Protein AF-A0A2H3SZ13-F1 (afdb_monomer)

Structure (mmCIF, N/CA/C/O backbone):
data_AF-A0A2H3SZ13-F1
#
_entry.id   AF-A0A2H3SZ13-F1
#
loop_
_atom_site.group_PDB
_atom_site.id
_atom_site.type_symbol
_atom_site.label_atom_id
_atom_site.label_alt_id
_atom_site.label_comp_id
_atom_site.label_asym_id
_atom_site.label_entity_id
_atom_site.label_seq_id
_atom_site.pdbx_PDB_ins_code
_atom_site.Cartn_x
_atom_site.Cartn_y
_atom_site.Cartn_z
_atom_site.occupancy
_atom_site.B_iso_or_equiv
_atom_site.auth_seq_id
_atom_site.auth_comp_id
_atom_site.auth_asym_id
_atom_site.auth_atom_id
_atom_site.pdbx_PDB_model_num
ATOM 1 N N . MET A 1 1 ? -36.488 -23.079 26.030 1.00 27.09 1 MET A N 1
ATOM 2 C CA . MET A 1 1 ? -36.460 -22.995 27.506 1.00 27.09 1 MET A CA 1
ATOM 3 C C . MET A 1 1 ? -36.516 -21.529 27.886 1.00 27.09 1 MET A C 1
ATOM 5 O O . MET A 1 1 ? -35.837 -20.727 27.268 1.00 27.09 1 MET A O 1
ATOM 9 N N . SER A 1 2 ? -37.405 -21.190 28.809 1.00 32.94 2 SER A N 1
ATOM 10 C CA . SER A 1 2 ? -37.751 -19.836 29.231 1.00 32.94 2 SER A CA 1
ATOM 11 C C . SER A 1 2 ? -36.688 -19.200 30.129 1.00 32.94 2 SER A C 1
ATOM 13 O O . SER A 1 2 ? -36.509 -19.668 31.251 1.00 32.94 2 SER A O 1
ATOM 15 N N . THR A 1 3 ? -36.120 -18.076 29.697 1.00 25.94 3 THR A N 1
ATOM 16 C CA . THR A 1 3 ? -35.803 -16.938 30.577 1.00 25.94 3 THR A CA 1
ATOM 17 C C . THR A 1 3 ? -35.816 -15.637 29.765 1.00 25.94 3 THR A C 1
ATOM 19 O O . THR A 1 3 ? -34.802 -15.315 29.152 1.00 25.94 3 THR A O 1
ATOM 22 N N . PRO A 1 4 ? -36.906 -14.847 29.761 1.00 34.78 4 PRO A N 1
ATOM 23 C CA . PRO A 1 4 ? -36.786 -13.419 29.542 1.00 34.78 4 PRO A CA 1
ATOM 24 C C . PRO A 1 4 ? -36.313 -12.735 30.837 1.00 34.78 4 PRO A C 1
ATOM 26 O O . PRO A 1 4 ? -36.895 -12.907 31.907 1.00 34.78 4 PRO A O 1
ATOM 29 N N . SER A 1 5 ? -35.232 -11.970 30.680 1.00 46.66 5 SER A N 1
ATOM 30 C CA . SER A 1 5 ? -34.989 -10.652 31.272 1.00 46.66 5 SER A CA 1
ATOM 31 C C . SER A 1 5 ? -34.943 -10.494 32.806 1.00 46.66 5 SER A C 1
ATOM 33 O O . SER A 1 5 ? -35.944 -10.193 33.458 1.00 46.66 5 SER A O 1
ATOM 35 N N . ARG A 1 6 ? -33.735 -10.494 33.386 1.00 51.28 6 ARG A N 1
ATOM 36 C CA . ARG A 1 6 ? -33.453 -9.573 34.502 1.00 51.28 6 ARG A CA 1
ATOM 37 C C . ARG A 1 6 ? -32.921 -8.284 33.902 1.00 51.28 6 ARG A C 1
ATOM 39 O O . ARG A 1 6 ? -31.714 -8.118 33.784 1.00 51.28 6 ARG A O 1
ATOM 46 N N . VAL A 1 7 ? -33.825 -7.414 33.462 1.00 66.62 7 VAL A N 1
ATOM 47 C CA . VAL A 1 7 ? -33.422 -6.074 33.043 1.00 66.62 7 VAL A CA 1
ATOM 48 C C . VAL A 1 7 ? -33.142 -5.261 34.305 1.00 66.62 7 VAL A C 1
ATOM 50 O O . VAL A 1 7 ? -33.997 -5.157 35.189 1.00 66.62 7 VAL A O 1
ATOM 53 N N . HIS A 1 8 ? -31.914 -4.774 34.439 1.00 80.31 8 HIS A N 1
ATOM 54 C CA . HIS A 1 8 ? -31.498 -3.949 35.570 1.00 80.31 8 HIS A CA 1
ATOM 55 C C . HIS A 1 8 ? -31.602 -2.465 35.200 1.00 80.31 8 HIS A C 1
ATOM 57 O O . HIS A 1 8 ? -31.568 -2.104 34.029 1.00 80.31 8 HIS A O 1
ATOM 63 N N . ASP A 1 9 ? -31.716 -1.586 36.189 1.00 89.19 9 ASP A N 1
ATOM 64 C CA . ASP A 1 9 ? -31.541 -0.148 35.965 1.00 89.19 9 ASP A CA 1
ATOM 65 C C . ASP A 1 9 ? -30.064 0.212 36.183 1.00 89.19 9 ASP A C 1
ATOM 67 O O . ASP A 1 9 ? -29.450 -0.299 37.124 1.00 89.19 9 ASP A O 1
ATOM 71 N N . LEU A 1 10 ? -29.501 1.106 35.368 1.00 91.56 10 LEU A N 1
ATOM 72 C CA . LEU A 1 10 ? -28.145 1.629 35.546 1.00 91.56 10 LEU A CA 1
ATOM 73 C C . LEU A 1 10 ? -28.179 3.113 35.913 1.00 91.56 10 LEU A C 1
ATOM 75 O O . LEU A 1 10 ? -28.622 3.948 35.130 1.00 91.56 10 LEU A O 1
ATOM 79 N N . MET A 1 11 ? -27.652 3.462 37.080 1.00 93.81 11 MET A N 1
ATOM 80 C CA . MET A 1 11 ? -27.492 4.851 37.495 1.00 93.81 11 MET A CA 1
ATOM 81 C C . MET A 1 11 ? -26.013 5.203 37.607 1.00 93.81 11 MET A C 1
ATOM 83 O O . MET A 1 11 ? -25.267 4.577 38.360 1.00 93.81 11 MET A O 1
ATOM 87 N N . ILE A 1 12 ? -25.593 6.234 36.882 1.00 92.88 12 ILE A N 1
ATOM 88 C CA . ILE A 1 12 ? -24.263 6.822 37.020 1.00 92.88 12 ILE A CA 1
ATOM 89 C C . ILE A 1 12 ? -24.372 7.939 38.048 1.00 92.88 12 ILE A C 1
ATOM 91 O O . ILE A 1 12 ? -25.002 8.958 37.783 1.00 92.88 12 ILE A O 1
ATOM 95 N N . VAL A 1 13 ? -23.771 7.749 39.217 1.00 92.38 13 VAL A N 1
ATOM 96 C CA . VAL A 1 13 ? -23.656 8.779 40.247 1.00 92.38 13 VAL A CA 1
ATOM 97 C C . VAL A 1 13 ? -22.239 9.311 40.192 1.00 92.38 13 VAL A C 1
ATOM 99 O O . VAL A 1 13 ? -21.293 8.599 40.517 1.00 92.38 13 VAL A O 1
ATOM 102 N N . PHE A 1 14 ? -22.067 10.550 39.761 1.00 86.75 14 PHE A N 1
ATOM 103 C CA . PHE A 1 14 ? -20.737 11.125 39.652 1.00 86.75 14 PHE A CA 1
ATOM 104 C C . PHE A 1 14 ? -20.663 12.458 40.383 1.00 86.75 14 PHE A C 1
ATOM 106 O O . PHE A 1 14 ? -21.607 13.246 40.455 1.00 86.75 14 PHE A O 1
ATOM 113 N N . ASP A 1 15 ? -19.492 12.685 40.937 1.00 83.50 15 ASP A N 1
ATOM 114 C CA . ASP A 1 15 ? -19.166 13.877 41.678 1.00 83.50 15 ASP A CA 1
ATOM 115 C C . ASP A 1 15 ? -18.647 14.957 40.718 1.00 83.50 15 ASP A C 1
ATOM 117 O O . ASP A 1 15 ? -17.578 14.833 40.115 1.00 83.50 15 ASP A O 1
ATOM 121 N N . ALA A 1 16 ? -19.434 16.013 40.536 1.00 75.25 16 ALA A N 1
ATOM 122 C CA . ALA A 1 16 ? -19.204 17.090 39.577 1.00 75.25 16 ALA A CA 1
ATOM 123 C C . ALA A 1 16 ? -18.186 18.143 40.053 1.00 75.25 16 ALA A C 1
ATOM 125 O O . ALA A 1 16 ? -18.058 19.195 39.429 1.00 75.25 16 ALA A O 1
ATOM 126 N N . ILE A 1 17 ? -17.459 17.859 41.138 1.00 67.75 17 ILE A N 1
ATOM 127 C CA . ILE A 1 17 ? -16.325 18.655 41.646 1.00 67.75 17 ILE A CA 1
ATOM 128 C C . ILE A 1 17 ? -15.012 17.838 41.585 1.00 67.75 17 ILE A C 1
ATOM 130 O O . ILE A 1 17 ? -13.929 18.290 41.952 1.00 67.75 17 ILE A O 1
ATOM 134 N N . THR A 1 18 ? -15.077 16.619 41.041 1.00 52.28 18 THR A N 1
ATOM 135 C CA . THR A 1 18 ? -14.005 15.621 41.105 1.00 52.28 18 THR A CA 1
ATOM 136 C C . THR A 1 18 ? -12.705 16.016 40.421 1.00 52.28 18 THR A C 1
ATOM 138 O O . THR A 1 18 ? -12.592 15.927 39.203 1.00 52.28 18 THR A O 1
ATOM 141 N N . GLY A 1 19 ? -11.676 16.315 41.227 1.00 51.09 19 GLY A N 1
ATOM 142 C CA . GLY A 1 19 ? -10.281 16.441 40.779 1.00 51.09 19 GLY A CA 1
ATOM 143 C C . GLY A 1 19 ? -9.951 17.750 40.058 1.00 51.09 19 GLY A C 1
ATOM 144 O O . GLY A 1 19 ? -9.025 17.766 39.244 1.00 51.09 19 GLY A O 1
ATOM 145 N N . GLY A 1 20 ? -10.717 18.812 40.323 1.00 56.19 20 GLY A N 1
ATOM 146 C CA . GLY A 1 20 ? -10.680 20.044 39.538 1.00 56.19 20 GLY A CA 1
ATOM 147 C C . GLY A 1 20 ? -11.193 19.814 38.113 1.00 56.19 20 GLY A C 1
ATOM 148 O O . GLY A 1 20 ? -11.831 18.801 37.809 1.00 56.19 20 GLY A O 1
ATOM 149 N N . SER A 1 21 ? -10.878 20.730 37.199 1.00 56.34 21 SER A N 1
ATOM 150 C CA . SER A 1 21 ? -11.338 20.674 35.801 1.00 56.34 21 SER A CA 1
ATOM 151 C C . SER A 1 21 ? -10.999 19.360 35.072 1.00 56.34 21 SER A C 1
ATOM 153 O O . SER A 1 21 ? -11.747 18.941 34.190 1.00 56.34 21 SER A O 1
ATOM 155 N N . VAL A 1 22 ? -9.924 18.658 35.452 1.00 62.72 22 VAL A N 1
ATOM 156 C CA . VAL A 1 22 ? -9.412 17.472 34.737 1.00 62.72 22 VAL A CA 1
ATOM 157 C C . VAL A 1 22 ? -10.271 16.220 34.957 1.00 62.72 22 VAL A C 1
ATOM 159 O O . VAL A 1 22 ? -10.570 15.513 33.994 1.00 62.72 22 VAL A O 1
ATOM 162 N N . GLY A 1 23 ? -10.695 15.930 36.192 1.00 64.88 23 GLY A N 1
ATOM 163 C CA . GLY A 1 23 ? -11.466 14.714 36.490 1.00 64.88 23 GLY A CA 1
ATOM 164 C C . GLY A 1 23 ? -12.914 14.787 36.000 1.00 64.88 23 GLY A C 1
ATOM 165 O O . GLY A 1 23 ? -13.441 13.806 35.471 1.00 64.88 23 GLY A O 1
ATOM 166 N N . VAL A 1 24 ? -13.528 15.970 36.076 1.00 69.00 24 VAL A N 1
ATOM 167 C CA . VAL A 1 24 ? -14.859 16.215 35.504 1.00 69.00 24 VAL A CA 1
ATOM 168 C C . VAL A 1 24 ? -14.816 16.199 33.976 1.00 69.00 24 VAL A C 1
ATOM 170 O O . VAL A 1 24 ? -15.694 15.599 33.360 1.00 69.00 24 VAL A O 1
ATOM 173 N N . THR A 1 25 ? -13.774 16.759 33.351 1.00 73.62 25 THR A N 1
ATOM 174 C CA . THR A 1 25 ? -13.584 16.652 31.892 1.00 73.62 25 THR A CA 1
ATOM 175 C C . THR A 1 25 ? -13.462 15.190 31.462 1.00 73.62 25 THR A C 1
ATOM 177 O O . THR A 1 25 ? -14.195 14.750 30.581 1.00 73.62 25 THR A O 1
ATOM 180 N N . ALA A 1 26 ? -12.639 14.401 32.158 1.00 75.00 26 ALA A N 1
ATOM 181 C CA . ALA A 1 26 ? -12.490 12.970 31.903 1.00 75.00 26 ALA A CA 1
ATOM 182 C C . ALA A 1 26 ? -13.818 12.195 32.007 1.00 75.00 26 ALA A C 1
ATOM 184 O O . ALA A 1 26 ? -14.118 11.348 31.168 1.00 75.00 26 ALA A O 1
ATOM 185 N N . LEU A 1 27 ? -14.642 12.478 33.019 1.00 75.19 27 LEU A N 1
ATOM 186 C CA . LEU A 1 27 ? -15.954 11.840 33.163 1.00 75.19 27 LEU A CA 1
ATOM 187 C C . LEU A 1 27 ? -16.938 12.283 32.071 1.00 75.19 27 LEU A C 1
ATOM 189 O O . LEU A 1 27 ? -17.653 11.440 31.532 1.00 75.19 27 LEU A O 1
ATOM 193 N N . LYS A 1 28 ? -16.942 13.567 31.692 1.00 79.94 28 LYS A N 1
ATOM 194 C CA . LYS A 1 28 ? -17.766 14.083 30.584 1.00 79.94 28 LYS A CA 1
ATOM 195 C C . LYS A 1 28 ? -17.387 13.468 29.235 1.00 79.94 28 LYS A C 1
ATOM 197 O O . LYS A 1 28 ? -18.261 13.322 28.386 1.00 79.94 28 LYS A O 1
ATOM 202 N N . GLU A 1 29 ? -16.127 13.080 29.050 1.00 78.94 29 GLU A N 1
ATOM 203 C CA . GLU A 1 29 ? -15.661 12.320 27.883 1.00 78.94 29 GLU A CA 1
ATOM 204 C C . GLU A 1 29 ? -16.083 10.841 27.939 1.00 78.94 29 GLU A C 1
ATOM 206 O O . GLU A 1 29 ? -16.475 10.281 26.920 1.00 78.94 29 GLU A O 1
ATOM 211 N N . ALA A 1 30 ? -16.044 10.207 29.118 1.00 81.38 30 ALA A N 1
ATOM 212 C CA . ALA A 1 30 ? -16.306 8.771 29.272 1.00 81.38 30 ALA A CA 1
ATOM 213 C C . ALA A 1 30 ? -17.794 8.390 29.340 1.00 81.38 30 ALA A C 1
ATOM 215 O O . ALA A 1 30 ? -18.188 7.338 28.838 1.00 81.38 30 ALA A O 1
ATOM 216 N N . ILE A 1 31 ? -18.627 9.206 29.994 1.00 83.06 31 ILE A N 1
ATOM 217 C CA . ILE A 1 31 ? -20.057 8.920 30.186 1.00 83.06 31 ILE A CA 1
ATOM 218 C C . ILE A 1 31 ? -20.787 8.713 28.846 1.00 83.06 31 ILE A C 1
ATOM 220 O O . ILE A 1 31 ? -21.570 7.765 28.764 1.00 83.06 31 ILE A O 1
ATOM 224 N N . PRO A 1 32 ? -20.528 9.501 27.781 1.00 82.75 32 PRO A N 1
ATOM 225 C CA . PRO A 1 32 ? -21.102 9.238 26.466 1.00 82.75 32 PRO A CA 1
ATOM 226 C C . PRO A 1 32 ? -20.838 7.830 25.929 1.00 82.75 32 PRO A C 1
ATOM 228 O O . PRO A 1 32 ? -21.767 7.186 25.444 1.00 82.75 32 PRO A O 1
ATOM 231 N N . ASP A 1 33 ? -19.610 7.324 26.066 1.00 77.94 33 ASP A N 1
ATOM 232 C CA . ASP A 1 33 ? -19.256 5.968 25.632 1.00 77.94 33 ASP A CA 1
ATOM 233 C C . ASP A 1 33 ? -20.018 4.904 26.436 1.00 77.94 33 ASP A C 1
ATOM 235 O O . ASP A 1 33 ? -20.488 3.915 25.871 1.00 77.94 33 ASP A O 1
ATOM 239 N N . ILE A 1 34 ? -20.183 5.120 27.747 1.00 82.62 34 ILE A N 1
ATOM 240 C CA . ILE A 1 34 ? -20.933 4.220 28.637 1.00 82.62 34 ILE A CA 1
ATOM 241 C C . ILE A 1 34 ? -22.425 4.220 28.274 1.00 82.62 34 ILE A C 1
ATOM 243 O O . ILE A 1 34 ? -23.036 3.156 28.212 1.00 82.62 34 ILE A O 1
ATOM 247 N N . ILE A 1 35 ? -23.012 5.389 28.001 1.00 82.56 35 ILE A N 1
ATOM 248 C CA . ILE A 1 35 ? -24.417 5.507 27.582 1.00 82.56 35 ILE A CA 1
ATOM 249 C C . ILE A 1 35 ? -24.639 4.783 26.249 1.00 82.56 35 ILE A C 1
ATOM 251 O O . ILE A 1 35 ? -25.584 4.006 26.128 1.00 82.56 35 ILE A O 1
ATOM 255 N N . ASN A 1 36 ? -23.751 4.987 25.271 1.00 78.94 36 ASN A N 1
ATOM 256 C CA . ASN A 1 36 ? -23.828 4.306 23.976 1.00 78.94 36 ASN A CA 1
ATOM 257 C C . ASN A 1 36 ? -23.681 2.784 24.119 1.00 78.94 36 ASN A C 1
ATOM 259 O O . ASN A 1 36 ? -24.418 2.036 23.484 1.00 78.94 36 ASN A O 1
ATOM 263 N N . PHE A 1 37 ? -22.775 2.323 24.985 1.00 77.88 37 PHE A N 1
ATOM 264 C CA . PHE A 1 37 ? -22.611 0.901 25.283 1.00 77.88 37 PHE A CA 1
ATOM 265 C C . PHE A 1 37 ? -23.888 0.280 25.851 1.00 77.88 37 PHE A C 1
ATOM 267 O O . PHE A 1 37 ? -24.330 -0.778 25.411 1.00 77.88 37 PHE A O 1
ATOM 274 N N . VAL A 1 38 ? -24.491 0.957 26.825 1.00 77.81 38 VAL A N 1
ATOM 275 C CA . VAL A 1 38 ? -25.706 0.504 27.508 1.00 77.81 38 VAL A CA 1
ATOM 276 C C . VAL A 1 38 ? -26.890 0.429 26.550 1.00 77.81 38 VAL A C 1
ATOM 278 O O . VAL A 1 38 ? -27.673 -0.514 26.640 1.00 77.81 38 VAL A O 1
ATOM 281 N N . ALA A 1 39 ? -26.980 1.367 25.604 1.00 74.75 39 ALA A N 1
ATOM 282 C CA . ALA 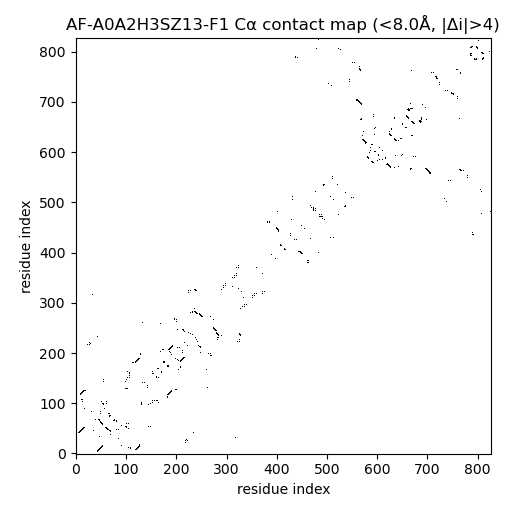A 1 39 ? -27.993 1.333 24.556 1.00 74.75 39 ALA A CA 1
ATOM 283 C C . ALA A 1 39 ? -27.848 0.135 23.606 1.00 74.75 39 ALA A C 1
ATOM 285 O O . ALA A 1 39 ? -28.833 -0.312 23.038 1.00 74.75 39 ALA A O 1
ATOM 286 N N . LEU A 1 40 ? -26.647 -0.428 23.462 1.00 70.88 40 LEU A N 1
ATOM 287 C CA . LEU A 1 40 ? -26.401 -1.581 22.596 1.00 70.88 40 LEU A CA 1
ATOM 288 C C . LEU A 1 40 ? -26.516 -2.926 23.320 1.00 70.88 40 LEU A C 1
ATOM 290 O O . LEU A 1 40 ? -26.868 -3.924 22.704 1.00 70.88 40 LEU A O 1
ATOM 294 N N . ALA A 1 41 ? -26.203 -2.972 24.614 1.00 68.44 41 ALA A N 1
ATOM 295 C CA . ALA A 1 41 ? -26.021 -4.223 25.345 1.00 68.44 41 ALA A CA 1
ATOM 296 C C . ALA A 1 41 ? -27.325 -4.963 25.734 1.00 68.44 41 ALA A C 1
ATOM 298 O O . ALA A 1 41 ? -27.247 -6.092 26.214 1.00 68.44 41 ALA A O 1
ATOM 299 N N . ASP A 1 42 ? -28.503 -4.350 25.547 1.00 67.31 42 ASP A N 1
ATOM 300 C CA . ASP A 1 42 ? -29.849 -4.928 25.796 1.00 67.31 42 ASP A CA 1
ATOM 301 C C . ASP A 1 42 ? -30.042 -5.574 27.185 1.00 67.31 42 ASP A C 1
ATOM 303 O O . ASP A 1 42 ? -30.829 -6.494 27.400 1.00 67.31 42 ASP A O 1
ATOM 307 N N . CYS A 1 43 ? -29.284 -5.097 28.170 1.00 69.50 43 CYS A N 1
ATOM 308 C CA . CYS A 1 43 ? -29.261 -5.632 29.533 1.00 69.50 43 CYS A CA 1
ATOM 309 C C . CYS A 1 43 ? -29.819 -4.651 30.576 1.00 69.50 43 CYS A C 1
ATOM 311 O O . CYS A 1 43 ? -30.066 -5.038 31.726 1.00 69.50 43 CYS A O 1
ATOM 313 N N . PHE A 1 44 ? -30.032 -3.393 30.177 1.00 79.94 44 PHE A N 1
ATOM 314 C CA . PHE A 1 44 ? -30.513 -2.322 31.039 1.00 79.94 44 PHE A CA 1
ATOM 315 C C . PHE A 1 44 ? -31.834 -1.752 30.542 1.00 79.94 44 PHE A C 1
ATOM 317 O O . PHE A 1 44 ? -31.985 -1.442 29.366 1.00 79.94 44 PHE A O 1
ATOM 324 N N . GLU A 1 45 ? -32.785 -1.582 31.456 1.00 83.06 45 GLU A N 1
ATOM 325 C CA . GLU A 1 45 ? -34.123 -1.104 31.108 1.00 83.06 45 GLU A CA 1
ATOM 326 C C . GLU A 1 45 ? -34.082 0.405 30.981 1.00 83.06 45 GLU A C 1
ATOM 328 O O . GLU A 1 45 ? -34.688 0.997 30.090 1.00 83.06 45 GLU A O 1
ATOM 333 N N . ARG A 1 46 ? -33.346 1.023 31.909 1.00 88.06 46 ARG A N 1
ATOM 334 C CA . ARG A 1 46 ? -33.177 2.457 31.984 1.00 88.06 46 ARG A CA 1
ATOM 335 C C . ARG A 1 46 ? -31.774 2.821 32.411 1.00 88.06 46 ARG A C 1
ATOM 337 O O . ARG A 1 46 ? -31.157 2.142 33.235 1.00 88.06 46 ARG A O 1
ATOM 344 N N . ILE A 1 47 ? -31.326 3.953 31.895 1.00 90.75 47 ILE A N 1
ATOM 345 C CA . ILE A 1 47 ? -30.095 4.613 32.294 1.00 90.75 47 ILE A CA 1
ATOM 346 C C . ILE A 1 47 ? -30.396 6.030 32.771 1.00 90.75 47 ILE A C 1
ATOM 348 O O . ILE A 1 47 ? -31.272 6.705 32.231 1.00 90.75 47 ILE A O 1
ATOM 352 N N . GLY A 1 48 ? -29.678 6.491 33.786 1.00 92.62 48 GLY A N 1
ATOM 353 C CA . GLY A 1 48 ? -29.731 7.885 34.204 1.00 92.62 48 GLY A CA 1
ATOM 354 C C . GLY A 1 48 ? -28.438 8.338 34.862 1.00 92.62 48 GLY A C 1
ATOM 355 O O . GLY A 1 48 ? -27.642 7.526 35.341 1.00 92.62 48 GLY A O 1
ATOM 356 N N . VAL A 1 49 ? -28.223 9.649 34.866 1.00 93.12 49 VAL A N 1
ATOM 357 C CA . VAL A 1 49 ? -27.024 10.302 35.385 1.00 93.12 49 VAL A CA 1
ATOM 358 C C . VAL A 1 49 ? -27.414 11.262 36.505 1.00 93.12 49 VAL A C 1
ATOM 360 O O . VAL A 1 49 ? -28.196 12.192 36.309 1.00 93.12 49 VAL A O 1
ATOM 363 N N . LEU A 1 50 ? -26.841 11.040 37.685 1.00 93.88 50 LEU A N 1
ATOM 364 C CA . LEU A 1 50 ? -26.969 11.886 38.861 1.00 93.88 50 LEU A CA 1
ATOM 365 C C . LEU A 1 50 ? -25.626 12.560 39.136 1.00 93.88 50 LEU A C 1
ATOM 367 O O . LEU A 1 50 ? -24.627 11.895 39.406 1.00 93.88 50 LEU A O 1
ATOM 371 N N . ALA A 1 51 ? -25.621 13.884 39.073 1.00 90.25 51 ALA A N 1
ATOM 372 C CA . ALA A 1 51 ? -24.486 14.714 39.434 1.00 90.25 51 ALA A CA 1
ATOM 373 C C . ALA A 1 51 ? -24.658 15.204 40.869 1.00 90.25 51 ALA A C 1
ATOM 375 O O . ALA A 1 51 ? -25.726 15.721 41.209 1.00 90.25 51 ALA A O 1
ATOM 376 N N . TYR A 1 52 ? -23.615 15.102 41.687 1.00 89.12 52 TYR A N 1
ATOM 377 C CA . TYR A 1 52 ? -23.584 15.767 42.987 1.00 89.12 52 TYR A CA 1
ATOM 378 C C . TYR A 1 52 ? -22.369 16.674 43.141 1.00 89.12 52 TYR A C 1
ATOM 380 O O . TYR A 1 52 ? -21.344 16.481 42.493 1.00 89.12 52 TYR A O 1
ATOM 388 N N . ARG A 1 53 ? -22.505 17.688 43.989 1.00 85.06 53 ARG A N 1
ATOM 389 C CA . ARG A 1 53 ? -21.505 18.721 44.261 1.00 85.06 53 ARG A CA 1
ATOM 390 C C . ARG A 1 53 ? -21.293 18.877 45.767 1.00 85.06 53 ARG A C 1
ATOM 392 O O . ARG A 1 53 ? -21.805 18.108 46.578 1.00 85.06 53 ARG A O 1
ATOM 399 N N . ASN A 1 54 ? -20.522 19.883 46.136 1.00 81.25 54 ASN A N 1
ATOM 400 C CA . ASN A 1 54 ? -20.341 20.336 47.501 1.00 81.25 54 ASN A CA 1
ATOM 401 C C . ASN A 1 54 ? -21.556 21.158 47.935 1.00 81.25 54 ASN A C 1
ATOM 403 O O . ASN A 1 54 ? -22.164 21.853 47.123 1.00 81.25 54 ASN A O 1
ATOM 407 N N . TYR A 1 55 ? -21.870 21.155 49.230 1.00 78.25 55 TYR A N 1
ATOM 408 C CA . TYR A 1 55 ? -22.990 21.941 49.775 1.00 78.25 55 TYR A CA 1
ATOM 409 C C . TYR A 1 55 ? -22.825 23.4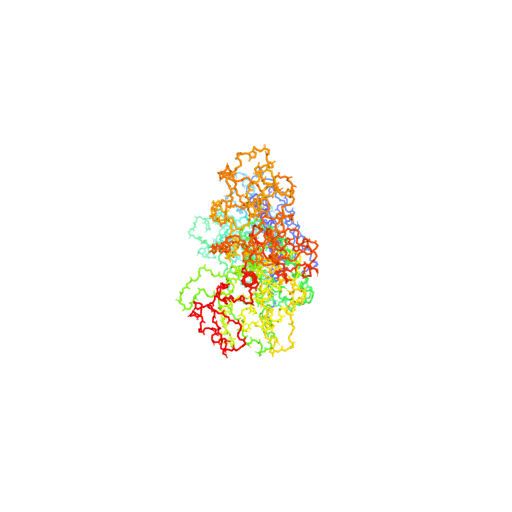66 49.638 1.00 78.25 55 TYR A C 1
ATOM 411 O O . TYR A 1 55 ? -23.758 24.212 49.913 1.00 78.25 55 TYR A O 1
ATOM 419 N N . THR A 1 56 ? -21.641 23.940 49.250 1.00 71.81 56 THR A N 1
ATOM 420 C CA . THR A 1 56 ? -21.355 25.355 48.967 1.00 71.81 56 THR A CA 1
ATOM 421 C C . THR A 1 56 ? -21.621 25.749 47.515 1.00 71.81 56 THR A C 1
ATOM 423 O O . THR A 1 56 ? -21.455 26.916 47.177 1.00 71.81 56 THR A O 1
ATOM 426 N N . SER A 1 57 ? -21.977 24.798 46.652 1.00 71.31 57 SER A N 1
ATOM 427 C CA . SER A 1 57 ? -22.267 25.042 45.240 1.00 71.31 57 SER A CA 1
ATOM 428 C C . SER A 1 57 ? -23.764 25.220 45.004 1.00 71.31 57 SER A C 1
ATOM 430 O O . SER A 1 57 ? -24.585 24.582 45.665 1.00 71.31 57 SER A O 1
ATOM 432 N N . ASP A 1 58 ? -24.115 26.011 43.993 1.00 70.38 58 ASP A N 1
ATOM 433 C CA . ASP A 1 58 ? -25.472 26.008 43.453 1.00 70.38 58 ASP A CA 1
ATOM 434 C C . ASP A 1 58 ? -25.783 24.646 42.814 1.00 70.38 58 ASP A C 1
ATOM 436 O O . ASP A 1 58 ? -24.901 23.978 42.265 1.00 70.38 58 ASP A O 1
ATOM 440 N N . ASN A 1 59 ? -27.053 24.233 42.862 1.00 77.44 59 ASN A N 1
ATOM 441 C CA . ASN A 1 59 ? -27.518 22.953 42.317 1.00 77.44 59 ASN A CA 1
ATOM 442 C C . ASN A 1 59 ? -26.712 21.749 42.849 1.00 77.44 59 ASN A C 1
ATOM 444 O O . ASN A 1 59 ? -26.088 21.006 42.080 1.00 77.44 59 ASN A O 1
ATOM 448 N N . VAL A 1 60 ? -26.728 21.571 44.178 1.00 84.50 60 VAL A N 1
ATOM 449 C CA . VAL A 1 60 ? -25.981 20.525 44.903 1.00 84.50 60 VAL A CA 1
ATOM 450 C C . VAL A 1 60 ? -26.213 19.135 44.308 1.00 84.50 60 VAL A C 1
ATOM 452 O O . VAL A 1 60 ? -25.252 18.391 44.134 1.00 84.50 60 VAL A O 1
ATOM 455 N N . ILE A 1 61 ? -27.459 18.808 43.950 1.00 89.38 61 ILE A N 1
ATOM 456 C CA . ILE A 1 61 ? -27.835 17.578 43.247 1.00 89.38 61 ILE A CA 1
ATOM 457 C C . ILE A 1 61 ? -28.532 17.939 41.932 1.00 89.38 61 ILE A C 1
ATOM 459 O O . ILE A 1 61 ? -29.455 18.752 41.911 1.00 89.38 61 ILE A O 1
ATOM 463 N N . GLN A 1 62 ? -28.126 17.305 40.833 1.00 91.19 62 GLN A N 1
ATOM 464 C CA . GLN A 1 62 ? -28.816 17.369 39.543 1.00 91.19 62 GLN A CA 1
ATOM 465 C C . GLN A 1 62 ? -29.063 15.955 39.022 1.00 91.19 62 GLN A C 1
ATOM 467 O O . GLN A 1 62 ? -28.202 15.083 39.119 1.00 91.19 62 GLN A O 1
ATOM 472 N N . TRP A 1 63 ? -30.238 15.729 38.446 1.00 93.38 63 TRP A N 1
ATOM 473 C CA . TRP A 1 63 ? -30.672 14.422 37.963 1.00 93.38 63 TRP A CA 1
ATOM 474 C C . TRP A 1 63 ? -31.134 14.538 36.517 1.00 93.38 63 TRP A C 1
ATOM 476 O O . TRP A 1 63 ? -31.965 15.391 36.211 1.00 93.38 63 TRP A O 1
ATOM 486 N N . SER A 1 64 ? -30.621 13.675 35.640 1.00 92.31 64 SER A N 1
ATOM 487 C CA . SER A 1 64 ? -30.999 13.678 34.224 1.00 92.31 64 SER A CA 1
ATOM 488 C C . SER A 1 64 ? -32.421 13.183 33.973 1.00 92.31 64 SER A C 1
ATOM 490 O O . SER A 1 64 ? -32.956 13.418 32.898 1.00 92.31 64 SER A O 1
ATOM 492 N N . GLY A 1 65 ? -33.012 12.448 34.918 1.00 92.56 65 GLY A N 1
ATOM 493 C CA . GLY A 1 65 ? -34.148 11.572 34.644 1.00 92.56 65 GLY A CA 1
ATOM 494 C C . GLY A 1 65 ? -33.704 10.207 34.113 1.00 92.56 65 GLY A C 1
ATOM 495 O O . GLY A 1 65 ? -32.539 9.997 33.766 1.00 92.56 65 GLY A O 1
ATOM 496 N N . TRP A 1 66 ? -34.650 9.273 34.058 1.00 91.69 66 TRP A N 1
ATOM 497 C CA . TRP A 1 66 ? -34.439 7.942 33.496 1.00 91.69 66 TRP A CA 1
ATOM 498 C C . TRP A 1 66 ? -34.732 7.931 31.991 1.00 91.69 66 TRP A C 1
ATOM 500 O O . TRP A 1 66 ? -35.868 8.175 31.597 1.00 91.69 66 TRP A O 1
ATOM 510 N N . CYS A 1 67 ? -33.753 7.571 31.166 1.00 88.31 67 CYS A N 1
ATOM 511 C CA . CYS A 1 67 ? -33.946 7.263 29.747 1.00 88.31 67 CYS A CA 1
ATOM 512 C C . CYS A 1 67 ? -34.112 5.756 29.565 1.00 88.31 67 CYS A C 1
ATOM 514 O O . CYS A 1 67 ? -33.398 4.986 30.203 1.00 88.31 67 CYS A O 1
ATOM 516 N N . SER A 1 68 ? -35.032 5.340 28.695 1.00 85.50 68 SER A N 1
ATOM 517 C CA . SER A 1 68 ? -35.157 3.941 28.270 1.00 85.50 68 SER A CA 1
ATOM 518 C C . SER A 1 68 ? -34.498 3.815 26.897 1.00 85.50 68 SER A C 1
ATOM 520 O O . SER A 1 68 ? -35.128 4.200 25.914 1.00 85.50 68 SER A O 1
ATOM 522 N N . PRO A 1 69 ? -33.251 3.322 26.800 1.00 70.19 69 PRO A N 1
ATOM 523 C CA . PRO A 1 69 ? -32.449 3.468 25.584 1.00 70.19 69 PRO A CA 1
ATOM 524 C C . PRO A 1 69 ? -33.043 2.775 24.345 1.00 70.19 69 PRO A C 1
ATOM 526 O O . PRO A 1 69 ? -32.744 3.176 23.230 1.00 70.19 69 PRO A O 1
ATOM 529 N N . PHE A 1 70 ? -33.929 1.792 24.529 1.00 64.12 70 PHE A N 1
ATOM 530 C CA . PHE A 1 70 ? -34.604 1.064 23.444 1.00 64.12 70 PHE A CA 1
ATOM 531 C C . PHE A 1 70 ? -35.940 1.679 23.006 1.00 64.12 70 PHE A C 1
ATOM 533 O O . PHE A 1 70 ? -36.593 1.163 22.102 1.00 64.12 70 PHE A O 1
ATOM 540 N N . SER A 1 71 ? -36.395 2.752 23.659 1.00 66.88 71 SER A N 1
ATOM 541 C CA . SER A 1 71 ? -37.671 3.394 23.346 1.00 66.88 71 SER A CA 1
ATOM 542 C C . SER A 1 71 ? -37.434 4.733 22.660 1.00 66.88 71 SER A C 1
ATOM 544 O O . SER A 1 71 ? -37.041 5.706 23.299 1.00 66.88 71 SER A O 1
ATOM 546 N N . ALA A 1 72 ? -37.761 4.808 21.367 1.00 60.19 72 ALA A N 1
ATOM 547 C CA . ALA A 1 72 ? -37.689 6.044 20.581 1.00 60.19 72 ALA A CA 1
ATOM 548 C C . ALA A 1 72 ? -38.578 7.180 21.134 1.00 60.19 72 ALA A C 1
ATOM 550 O O . ALA A 1 72 ? -38.425 8.336 20.751 1.00 60.19 72 ALA A O 1
ATOM 551 N N . THR A 1 73 ? -39.510 6.864 22.040 1.00 66.19 73 THR A N 1
ATOM 552 C CA . THR A 1 73 ? -40.416 7.827 22.677 1.00 66.19 73 THR A CA 1
ATOM 553 C C . THR A 1 73 ? -40.059 8.115 24.136 1.00 66.19 73 THR A C 1
ATOM 555 O O . THR A 1 73 ? -40.883 8.685 24.853 1.00 66.19 73 THR A O 1
ATOM 558 N N . SER A 1 74 ? -38.891 7.688 24.634 1.00 71.81 74 SER A N 1
ATOM 559 C CA . SER A 1 74 ? -38.522 7.953 26.025 1.00 71.81 74 SER A CA 1
ATOM 560 C C . SER A 1 74 ? -38.239 9.438 26.252 1.00 71.81 74 SER A C 1
ATOM 562 O O . SER A 1 74 ? -37.492 10.061 25.503 1.00 71.81 74 SER A O 1
ATOM 564 N N . THR A 1 75 ? -38.787 9.992 27.331 1.00 76.25 75 THR A N 1
ATOM 565 C CA . THR A 1 75 ? -38.483 11.350 27.798 1.00 76.25 75 THR A CA 1
ATOM 566 C C . THR A 1 75 ? -37.952 11.274 29.229 1.00 76.25 75 THR A C 1
ATOM 568 O O . THR A 1 75 ? -38.718 10.876 30.115 1.00 76.25 75 THR A O 1
ATOM 571 N N . PRO A 1 76 ? -36.686 11.642 29.495 1.00 86.06 76 PRO A N 1
ATOM 572 C CA . PRO A 1 76 ? -35.656 12.120 28.556 1.00 86.06 76 PRO A CA 1
ATOM 573 C C . PRO A 1 76 ? -35.222 11.062 27.523 1.00 86.06 76 PRO A C 1
ATOM 575 O O . PRO A 1 76 ? -35.234 9.862 27.804 1.00 86.06 76 PRO A O 1
ATOM 578 N N . SER A 1 77 ? -34.819 11.519 26.338 1.00 85.62 77 SER A N 1
ATOM 579 C CA . SER A 1 77 ? -34.165 10.709 25.304 1.00 85.62 77 SER A CA 1
ATOM 580 C C . SER A 1 77 ? -32.681 10.481 25.628 1.00 85.62 77 SER A C 1
ATOM 582 O O . SER A 1 77 ? -32.110 11.104 26.528 1.00 85.62 77 SER A O 1
ATOM 584 N N . GLN A 1 78 ? -32.015 9.593 24.885 1.00 83.00 78 GLN A N 1
ATOM 585 C CA . GLN A 1 78 ? -30.565 9.400 25.013 1.00 83.00 78 GLN A CA 1
ATOM 586 C C . GLN A 1 78 ? -29.789 10.696 24.730 1.00 83.00 78 GLN A C 1
ATOM 588 O O . GLN A 1 78 ? -28.822 11.001 25.431 1.00 83.00 78 GLN A O 1
ATOM 593 N N . ASP A 1 79 ? -30.233 11.483 23.750 1.00 83.81 79 ASP A N 1
ATOM 594 C CA . ASP A 1 79 ? -29.614 12.767 23.429 1.00 83.81 79 ASP A CA 1
ATOM 595 C C . ASP A 1 79 ? -29.841 13.808 24.525 1.00 83.81 79 ASP A C 1
ATOM 597 O O . ASP A 1 79 ? -28.928 14.581 24.813 1.00 83.81 79 ASP A O 1
ATOM 601 N N . ASP A 1 80 ? -30.988 13.779 25.208 1.00 88.12 80 ASP A N 1
ATOM 602 C CA . ASP A 1 80 ? -31.238 14.650 26.361 1.00 88.12 80 ASP A CA 1
ATOM 603 C C . ASP A 1 80 ? -30.276 14.349 27.511 1.00 88.12 80 ASP A C 1
ATOM 605 O O . ASP A 1 80 ? -29.702 15.275 28.084 1.00 88.12 80 ASP A O 1
ATOM 609 N N . ILE A 1 81 ? -30.027 13.068 27.820 1.00 87.81 81 ILE A N 1
ATOM 610 C CA . ILE A 1 81 ? -29.034 12.697 28.842 1.00 87.81 81 ILE A CA 1
ATOM 611 C C . ILE A 1 81 ? -27.629 13.124 28.409 1.00 87.81 81 ILE A C 1
ATOM 613 O O . ILE A 1 81 ? -26.859 13.642 29.217 1.00 87.81 81 ILE A O 1
ATOM 617 N N . LEU A 1 82 ? -27.272 12.945 27.139 1.00 85.62 82 LEU A N 1
ATOM 618 C CA . LEU A 1 82 ? -25.952 13.338 26.644 1.00 85.62 82 LEU A CA 1
ATOM 619 C C . LEU A 1 82 ? -25.760 14.856 26.657 1.00 85.62 82 LEU A C 1
ATOM 621 O O . LEU A 1 82 ? -24.679 15.334 27.008 1.00 85.62 82 LEU A O 1
ATOM 625 N N . ASN A 1 83 ? -26.804 15.617 26.338 1.00 87.12 83 ASN A N 1
ATOM 626 C CA . ASN A 1 83 ? -26.806 17.070 26.445 1.00 87.12 83 ASN A CA 1
ATOM 627 C C . ASN A 1 83 ? -26.755 17.522 27.905 1.00 87.12 83 ASN A C 1
ATOM 629 O O . ASN A 1 83 ? -25.978 18.421 28.219 1.00 87.12 83 ASN A O 1
ATOM 633 N N . PHE A 1 84 ? -27.486 16.852 28.802 1.00 88.81 84 PHE A N 1
ATOM 634 C CA . PHE A 1 84 ? -27.387 17.061 30.246 1.00 88.81 84 PHE A CA 1
ATOM 635 C C . PHE A 1 84 ? -25.941 16.890 30.711 1.00 88.81 84 PHE A C 1
ATOM 637 O O . PHE A 1 84 ? -25.396 17.794 31.336 1.00 88.81 84 PHE A O 1
ATOM 644 N N . VAL A 1 85 ? -25.277 15.793 30.326 1.00 86.31 85 VAL A N 1
ATOM 645 C CA . VAL A 1 85 ? -23.881 15.532 30.705 1.00 86.31 85 VAL A CA 1
ATOM 646 C C . VAL A 1 85 ? -22.939 16.610 30.160 1.00 86.31 85 VAL A C 1
ATOM 648 O O . VAL A 1 85 ? -22.070 17.103 30.878 1.00 86.31 85 VAL A O 1
ATOM 651 N N . LYS A 1 86 ? -23.115 17.025 28.901 1.00 83.75 86 LYS A N 1
ATOM 652 C CA . LYS A 1 86 ? -22.306 18.092 28.287 1.00 83.75 86 LYS A CA 1
ATOM 653 C C . LYS A 1 86 ? -22.506 19.448 28.965 1.00 83.75 86 LYS A C 1
ATOM 655 O O . LYS A 1 86 ? -21.532 20.190 29.094 1.00 83.75 86 LYS A O 1
ATOM 660 N N . ALA A 1 87 ? -23.720 19.744 29.422 1.00 84.31 87 ALA A N 1
ATOM 661 C CA . ALA A 1 87 ? -24.088 21.001 30.069 1.00 84.31 87 ALA A CA 1
ATOM 662 C C . ALA A 1 87 ? -23.637 21.108 31.535 1.00 84.31 87 ALA A C 1
ATOM 664 O O . ALA A 1 87 ? -23.733 22.179 32.121 1.00 84.31 87 ALA A O 1
ATOM 665 N N . LEU A 1 88 ? -23.133 20.030 32.145 1.00 80.38 88 LEU A N 1
ATOM 666 C CA . LEU A 1 88 ? -22.632 20.077 33.518 1.00 80.38 88 LEU A CA 1
ATOM 667 C C . LEU A 1 88 ? -21.437 21.026 33.646 1.00 80.38 88 LEU A C 1
ATOM 669 O O . LEU A 1 88 ? -20.395 20.814 33.017 1.00 80.38 88 LEU A O 1
ATOM 673 N N . GLU A 1 89 ? -21.573 22.028 34.505 1.00 73.50 89 GLU A N 1
ATOM 674 C CA . GLU A 1 89 ? -20.515 22.985 34.823 1.00 73.50 89 GLU A CA 1
ATOM 675 C C . GLU A 1 89 ? -19.727 22.560 36.069 1.00 73.50 89 GLU A C 1
ATOM 677 O O . GLU A 1 89 ? -20.296 22.042 37.043 1.00 73.50 89 GLU A O 1
ATOM 682 N N . THR A 1 90 ? -18.412 22.795 36.017 1.00 68.19 90 THR A N 1
ATOM 683 C CA . THR A 1 90 ? -17.499 22.735 37.164 1.00 68.19 90 THR A CA 1
ATOM 684 C C . THR A 1 90 ? -17.511 24.087 37.880 1.00 68.19 90 THR A C 1
ATOM 686 O O . THR A 1 90 ? -17.225 25.089 37.224 1.00 68.19 90 THR A O 1
ATOM 689 N N . PRO A 1 91 ? -17.817 24.148 39.186 1.00 62.69 91 PRO A N 1
ATOM 690 C CA . PRO A 1 91 ? -17.713 25.386 39.962 1.00 62.69 91 PRO A CA 1
ATOM 691 C C . PRO A 1 91 ? -16.282 25.955 39.968 1.00 62.69 91 PRO A C 1
ATOM 693 O O . PRO A 1 91 ? -15.323 25.191 39.858 1.00 62.69 91 PRO A O 1
ATOM 696 N N . ASP A 1 92 ? -16.136 27.275 40.132 1.00 58.66 92 ASP A N 1
ATOM 697 C CA . ASP A 1 92 ? -14.827 27.944 40.208 1.00 58.66 92 ASP A CA 1
ATOM 698 C C . ASP A 1 92 ? -14.020 27.499 41.449 1.00 58.66 92 ASP A C 1
ATOM 700 O O . ASP A 1 92 ? -14.488 27.550 42.588 1.00 58.66 92 ASP A O 1
ATOM 704 N N . ASP A 1 93 ? -12.776 27.079 41.208 1.00 54.22 93 ASP A N 1
ATOM 705 C CA . ASP A 1 93 ? -11.903 26.291 42.101 1.00 54.22 93 ASP A CA 1
ATOM 706 C C . ASP A 1 93 ? -11.213 27.101 43.235 1.00 54.22 93 ASP A C 1
ATOM 708 O O . ASP A 1 93 ? -10.239 26.646 43.839 1.00 54.22 93 ASP A O 1
ATOM 712 N N . SER A 1 94 ? -11.651 28.330 43.544 1.00 48.91 94 SER A N 1
ATOM 713 C CA . SER A 1 94 ? -10.849 29.259 44.368 1.00 48.91 94 SER A CA 1
ATOM 714 C C . SER A 1 94 ? -10.955 29.084 45.894 1.00 48.91 94 SER A C 1
ATOM 716 O O . SER A 1 94 ? -10.161 29.676 46.621 1.00 48.91 94 SER A O 1
ATOM 718 N N . GLU A 1 95 ? -11.883 28.271 46.410 1.00 49.28 95 GLU A N 1
ATOM 719 C CA . GLU A 1 95 ? -11.970 27.928 47.842 1.00 49.28 95 GLU A CA 1
ATOM 720 C C . GLU A 1 95 ? -12.261 26.432 48.044 1.00 49.28 95 GLU A C 1
ATOM 722 O O . GLU A 1 95 ? -13.391 26.016 48.302 1.00 49.28 95 GLU A O 1
ATOM 727 N N . TYR A 1 96 ? -11.229 25.591 47.960 1.00 49.88 96 TYR A N 1
ATOM 728 C CA . TYR A 1 96 ? -11.359 24.156 48.221 1.00 49.88 96 TYR A CA 1
ATOM 729 C C . TYR A 1 96 ? -11.696 23.886 49.704 1.00 49.88 96 TYR A C 1
ATOM 731 O O . TYR A 1 96 ? -10.814 23.810 50.562 1.00 49.88 96 TYR A O 1
ATOM 739 N N . LYS A 1 97 ? -12.985 23.723 50.025 1.00 57.34 97 LYS A N 1
ATOM 740 C CA . LYS A 1 97 ? -13.472 23.159 51.297 1.00 57.34 97 LYS A CA 1
ATOM 741 C C . LYS A 1 97 ? -14.114 21.805 50.986 1.00 57.34 97 LYS A C 1
ATOM 743 O O . LYS A 1 97 ? -15.082 21.735 50.246 1.00 57.34 97 LYS A O 1
ATOM 748 N N . SER A 1 98 ? -13.547 20.717 51.509 1.00 63.06 98 SER A N 1
ATOM 749 C CA . SER A 1 98 ? -13.996 19.340 51.238 1.00 63.06 98 SER A CA 1
ATOM 750 C C . SER A 1 98 ? -15.298 19.014 51.986 1.00 63.06 98 SER A C 1
ATOM 752 O O . SER A 1 98 ? -15.246 18.543 53.122 1.00 63.06 98 SER A O 1
ATOM 754 N N . ASN A 1 99 ? -16.455 19.247 51.361 1.00 75.62 99 ASN A N 1
ATOM 755 C CA . ASN A 1 99 ? -17.794 18.943 51.893 1.00 75.62 99 ASN A CA 1
ATOM 756 C C . ASN A 1 99 ? -18.721 18.282 50.838 1.00 75.62 99 ASN A C 1
ATOM 758 O O . ASN A 1 99 ? -19.786 18.831 50.527 1.00 75.62 99 ASN A O 1
ATOM 762 N N . PRO A 1 100 ? -18.338 17.113 50.285 1.00 81.69 100 PRO A N 1
ATOM 763 C CA . PRO A 1 100 ? -19.085 16.452 49.215 1.00 81.69 100 PRO A CA 1
ATOM 764 C C . PRO A 1 100 ? -20.461 15.974 49.687 1.00 81.69 100 PRO A C 1
ATOM 766 O O . PRO A 1 100 ? -20.583 15.342 50.738 1.00 81.69 100 PRO A O 1
ATOM 769 N N . ALA A 1 101 ? -21.496 16.203 48.876 1.00 87.81 101 ALA A N 1
ATOM 770 C CA . ALA A 1 101 ? -22.872 15.808 49.178 1.00 87.81 101 ALA A CA 1
ATOM 771 C C . ALA A 1 101 ? -23.181 14.334 48.840 1.00 87.81 101 ALA A C 1
ATOM 773 O O . ALA A 1 101 ? -24.284 14.004 48.400 1.00 87.81 101 ALA A O 1
ATOM 774 N N . SER A 1 102 ? -22.228 13.417 49.054 1.00 89.44 102 SER A N 1
ATOM 775 C CA . SER A 1 102 ? -22.370 11.998 48.690 1.00 89.44 102 SER A CA 1
ATOM 776 C C . SER A 1 102 ? -23.562 11.323 49.385 1.00 89.44 102 SER A C 1
ATOM 778 O O . SER A 1 102 ? -24.228 10.481 48.785 1.00 89.44 102 SER A O 1
ATOM 780 N N . LYS A 1 103 ? -23.871 11.695 50.639 1.00 91.62 103 LYS A N 1
ATOM 781 C CA . LYS A 1 103 ? -25.041 11.166 51.367 1.00 91.62 103 LYS A CA 1
ATOM 782 C C . LYS A 1 103 ? -26.357 11.627 50.737 1.00 91.62 103 LYS A C 1
ATOM 784 O O . LYS A 1 103 ? -27.250 10.806 50.540 1.00 91.62 103 LYS A O 1
ATOM 789 N N . ALA A 1 104 ? -26.458 12.904 50.361 1.00 91.31 104 ALA A N 1
ATOM 790 C CA . ALA A 1 104 ? -27.624 13.434 49.652 1.00 91.31 104 ALA A CA 1
ATOM 791 C C . ALA A 1 104 ? -27.777 12.799 48.261 1.00 91.31 104 ALA A C 1
ATOM 793 O O . ALA A 1 104 ? -28.884 12.433 47.871 1.00 91.31 104 ALA A O 1
ATOM 794 N N . ALA A 1 105 ? -26.667 12.569 47.553 1.00 92.69 105 ALA A N 1
ATOM 795 C CA . ALA A 1 105 ? -26.662 11.873 46.270 1.00 92.69 105 ALA A CA 1
ATOM 796 C C . ALA A 1 105 ? -27.238 10.453 46.379 1.00 92.69 105 ALA A C 1
ATOM 798 O O . ALA A 1 105 ? -28.080 10.067 45.570 1.00 92.69 105 ALA A O 1
ATOM 799 N N . LEU A 1 106 ? -26.840 9.691 47.406 1.00 94.50 106 LEU A N 1
ATOM 800 C CA . LEU A 1 106 ? -27.384 8.354 47.663 1.00 94.50 106 LEU A CA 1
ATOM 801 C C . LEU A 1 106 ? -28.852 8.393 48.110 1.00 94.50 106 LEU A C 1
ATOM 803 O O . LEU A 1 106 ? -29.631 7.541 47.681 1.00 94.50 106 LEU A O 1
ATOM 807 N N . ALA A 1 107 ? -29.255 9.392 48.902 1.00 93.12 107 ALA A N 1
ATOM 808 C CA . ALA A 1 107 ? -30.655 9.591 49.274 1.00 93.12 107 ALA A CA 1
ATOM 809 C C . ALA A 1 107 ? -31.531 9.858 48.043 1.00 93.12 107 ALA A C 1
ATOM 811 O O . ALA A 1 107 ? -32.553 9.192 47.853 1.00 93.12 107 ALA A O 1
ATOM 812 N N . LYS A 1 108 ? -31.093 10.761 47.157 1.00 94.38 108 LYS A N 1
ATOM 813 C CA . LYS A 1 108 ? -31.780 11.039 45.895 1.00 94.38 108 LYS A CA 1
ATOM 814 C C . LYS A 1 108 ? -31.798 9.818 44.980 1.00 94.38 108 LYS A C 1
ATOM 816 O O . LYS A 1 108 ? -32.856 9.466 44.468 1.00 94.38 108 LYS A O 1
ATOM 821 N N . ALA A 1 109 ? -30.672 9.124 44.824 1.00 93.94 109 ALA A N 1
ATOM 822 C CA . ALA A 1 109 ? -30.615 7.889 44.048 1.00 93.94 109 ALA A CA 1
ATOM 823 C C . ALA A 1 109 ? -31.645 6.866 44.555 1.00 93.94 109 ALA A C 1
ATOM 825 O O . ALA A 1 109 ? -32.425 6.329 43.771 1.00 93.94 109 ALA A O 1
ATOM 826 N N . TYR A 1 110 ? -31.728 6.664 45.873 1.00 92.69 110 TYR A N 1
ATOM 827 C CA . TYR A 1 110 ? -32.697 5.757 46.485 1.00 92.69 110 TYR A CA 1
ATOM 828 C C . TYR A 1 110 ? -34.155 6.185 46.263 1.00 92.69 110 TYR A C 1
ATOM 830 O O . TYR A 1 110 ? -35.024 5.325 46.091 1.00 92.69 110 TYR A O 1
ATOM 838 N N . GLN A 1 111 ? -34.461 7.487 46.230 1.00 91.81 111 GLN A N 1
ATOM 839 C CA . GLN A 1 111 ? -35.797 7.973 45.858 1.00 91.81 111 GLN A CA 1
ATOM 840 C C . GLN A 1 111 ? -36.169 7.566 44.426 1.00 91.81 111 GLN A C 1
ATOM 842 O O . GLN A 1 111 ? -37.268 7.054 44.213 1.00 91.81 111 GLN A O 1
ATOM 847 N N . GLU A 1 112 ? -35.236 7.712 43.484 1.00 92.88 112 GLU A N 1
ATOM 848 C CA . GLU A 1 112 ? -35.440 7.458 42.050 1.00 92.88 112 GLU A CA 1
ATOM 849 C C . GLU A 1 112 ? -35.394 5.969 41.665 1.00 92.88 112 GLU A C 1
ATOM 851 O O . GLU A 1 112 ? -35.895 5.571 40.607 1.00 92.88 112 GLU A O 1
ATOM 856 N N . MET A 1 113 ? -34.800 5.125 42.513 1.00 91.12 113 MET A N 1
ATOM 857 C CA . MET A 1 113 ? -34.798 3.673 42.344 1.00 91.12 113 MET A CA 1
ATOM 858 C C . MET A 1 113 ? -36.216 3.097 42.439 1.00 91.12 113 MET A C 1
ATOM 860 O O . MET A 1 113 ? -37.035 3.521 43.262 1.00 91.12 113 MET A O 1
ATOM 864 N N . ARG A 1 114 ? -36.500 2.069 41.638 1.00 87.31 114 ARG A N 1
ATOM 865 C CA . ARG A 1 114 ? -37.762 1.322 41.723 1.00 87.31 114 ARG A CA 1
ATOM 866 C C . ARG A 1 114 ? -37.723 0.309 42.867 1.00 87.31 114 ARG A C 1
ATOM 868 O O . ARG A 1 114 ? -36.673 -0.223 43.216 1.00 87.31 114 ARG A O 1
ATOM 875 N N . ALA A 1 115 ? -38.893 0.031 43.433 1.00 81.00 115 ALA A N 1
ATOM 876 C CA . ALA A 1 115 ? -39.091 -1.110 44.319 1.00 81.00 115 ALA A CA 1
ATOM 877 C C . ALA A 1 115 ? -39.266 -2.385 43.482 1.00 81.00 115 ALA A C 1
ATOM 879 O O . ALA A 1 115 ? -39.979 -2.361 42.479 1.00 81.00 115 ALA A O 1
ATOM 880 N N . GLY A 1 116 ? -38.649 -3.497 43.884 1.00 73.69 116 GLY A N 1
ATOM 881 C CA . GLY A 1 116 ? -38.790 -4.762 43.165 1.00 73.69 116 GLY A CA 1
ATOM 882 C C . GLY A 1 116 ? -37.641 -5.742 43.380 1.00 73.69 116 GLY A C 1
ATOM 883 O O . GLY A 1 116 ? -36.745 -5.527 44.188 1.00 73.69 116 GLY A O 1
ATOM 884 N N . GLN A 1 117 ? -37.686 -6.852 42.639 1.00 63.81 117 GLN A N 1
ATOM 885 C CA . GLN A 1 117 ? -36.697 -7.933 42.745 1.00 63.81 117 GLN A CA 1
ATOM 886 C C . GLN A 1 117 ? -35.374 -7.631 42.015 1.00 63.81 117 GLN A C 1
ATOM 888 O O . GLN A 1 117 ? -34.357 -8.255 42.323 1.00 63.81 117 GLN A O 1
ATOM 893 N N . ASN A 1 118 ? -35.369 -6.688 41.065 1.00 74.38 118 ASN A N 1
ATOM 894 C CA . ASN A 1 118 ? -34.180 -6.336 40.288 1.00 74.38 118 ASN A CA 1
ATOM 895 C C . ASN A 1 118 ? -33.402 -5.221 40.992 1.00 74.38 118 ASN A C 1
ATOM 897 O O . ASN A 1 118 ? -33.971 -4.205 41.383 1.00 74.38 118 ASN A O 1
ATOM 901 N N . ALA A 1 119 ? -32.092 -5.412 41.150 1.00 81.31 119 ALA A N 1
ATOM 902 C CA . ALA A 1 119 ? -31.226 -4.407 41.753 1.00 81.31 119 ALA A CA 1
ATOM 903 C C . ALA A 1 119 ? -30.858 -3.312 40.739 1.00 81.31 119 ALA A C 1
ATOM 905 O O . ALA A 1 119 ? -30.526 -3.631 39.598 1.00 81.31 119 ALA A O 1
ATOM 906 N N . THR A 1 120 ? -30.840 -2.048 41.159 1.00 90.50 120 THR A N 1
ATOM 907 C CA . THR A 1 120 ? -30.228 -0.959 40.382 1.00 90.50 120 THR A CA 1
ATOM 908 C C . THR A 1 120 ? -28.709 -1.038 40.512 1.00 90.50 120 THR A C 1
ATOM 910 O O . THR A 1 120 ? -28.182 -1.122 41.621 1.00 90.50 120 THR A O 1
ATOM 913 N N . ILE A 1 121 ? -27.976 -1.000 39.406 1.00 91.50 121 ILE A N 1
ATOM 914 C CA . ILE A 1 121 ? -26.522 -0.846 39.460 1.00 91.50 121 ILE A CA 1
ATOM 915 C C . ILE A 1 121 ? -26.207 0.630 39.604 1.00 91.50 121 ILE A C 1
ATOM 917 O O . ILE A 1 121 ? -26.618 1.435 38.772 1.00 91.50 121 ILE A O 1
ATOM 921 N N . LEU A 1 122 ? -25.453 0.975 40.642 1.00 94.00 122 LEU A N 1
ATOM 922 C CA . LEU A 1 122 ? -24.919 2.315 40.828 1.00 94.00 122 LEU A CA 1
ATOM 923 C C . LEU A 1 122 ? -23.432 2.330 40.484 1.00 94.00 122 LEU A C 1
ATOM 925 O O . LEU A 1 122 ? -22.641 1.642 41.127 1.00 94.00 122 LEU A O 1
ATOM 929 N N . LEU A 1 123 ? -23.052 3.149 39.506 1.00 92.88 123 LEU A N 1
ATOM 930 C CA . LEU A 1 123 ? -21.661 3.483 39.207 1.00 92.88 123 LEU A CA 1
ATOM 931 C C . LEU A 1 123 ? -21.319 4.787 39.927 1.00 92.88 123 LEU A C 1
ATOM 933 O O . LEU A 1 123 ? -21.725 5.852 39.473 1.00 92.88 123 LEU A O 1
ATOM 937 N N . LEU A 1 124 ? -20.627 4.697 41.062 1.00 92.19 124 LEU A N 1
ATOM 938 C CA . LEU A 1 124 ? -20.346 5.821 41.954 1.00 92.19 124 LEU A CA 1
ATOM 939 C C . LEU A 1 124 ? -18.912 6.337 41.769 1.00 92.19 124 LEU A C 1
ATOM 941 O O . LEU A 1 124 ? -17.969 5.740 42.288 1.00 92.19 124 LEU A O 1
ATOM 945 N N . TYR A 1 125 ? -18.738 7.454 41.063 1.00 88.31 125 TYR A N 1
ATOM 946 C CA . TYR A 1 125 ? -17.442 8.126 40.895 1.00 88.31 125 TYR A CA 1
ATOM 947 C C . TYR A 1 125 ? -17.279 9.249 41.910 1.00 88.31 125 TYR A C 1
ATOM 949 O O . TYR A 1 125 ? -18.138 10.124 42.001 1.00 88.31 125 TYR A O 1
ATOM 957 N N . THR A 1 126 ? -16.170 9.240 42.649 1.00 84.88 126 THR A N 1
ATOM 958 C CA . THR A 1 126 ? -15.960 10.150 43.781 1.00 84.88 126 THR A CA 1
ATOM 959 C C . THR A 1 126 ? -14.507 10.632 43.897 1.00 84.88 126 THR A C 1
ATOM 961 O O . THR A 1 126 ? -13.562 9.857 43.724 1.00 84.88 126 THR A O 1
ATOM 964 N N . HIS A 1 127 ? -14.293 11.917 44.210 1.00 77.00 127 HIS A N 1
ATOM 965 C CA . HIS A 1 127 ? -12.954 12.465 44.514 1.00 77.00 127 HIS A CA 1
ATOM 966 C C . HIS A 1 127 ? -12.678 12.688 45.997 1.00 77.00 127 HIS A C 1
ATOM 968 O O . HIS A 1 127 ? -11.533 12.984 46.348 1.00 77.00 127 HIS A O 1
ATOM 974 N N . ALA A 1 128 ? -13.683 12.533 46.856 1.00 77.38 128 ALA A N 1
ATOM 975 C CA . ALA A 1 128 ? -13.563 12.862 48.263 1.00 77.38 128 ALA A CA 1
ATOM 976 C C . ALA A 1 128 ? -14.338 11.879 49.161 1.00 77.38 128 ALA A C 1
ATOM 978 O O . ALA A 1 128 ? -15.398 11.369 48.778 1.00 77.38 128 ALA A O 1
ATOM 979 N N . PRO A 1 129 ? -13.828 11.602 50.377 1.00 79.19 129 PRO A N 1
ATOM 980 C CA . PRO A 1 129 ? -14.551 10.813 51.371 1.00 79.19 129 PRO A CA 1
ATOM 981 C C . PRO A 1 129 ? -15.903 11.459 51.722 1.00 79.19 129 PRO A C 1
ATOM 983 O O 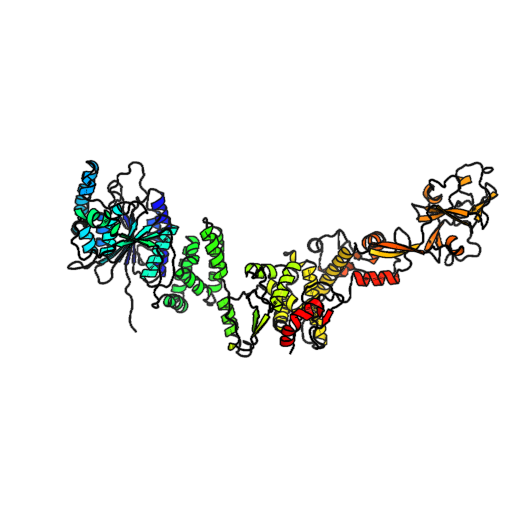. PRO A 1 129 ? -16.009 12.686 51.685 1.00 79.19 129 PRO A O 1
ATOM 986 N N . PRO A 1 130 ? -16.926 10.670 52.100 1.00 83.12 130 PRO A N 1
ATOM 987 C CA . PRO A 1 130 ? -18.173 11.225 52.613 1.00 83.12 130 PRO A CA 1
ATOM 988 C C . PRO A 1 130 ? -17.937 11.960 53.940 1.00 83.12 130 PRO A C 1
ATOM 990 O O . PRO A 1 130 ? -16.945 11.724 54.634 1.00 83.12 130 PRO A O 1
ATOM 993 N N . MET A 1 131 ? -18.863 12.843 54.315 1.00 80.62 131 MET A N 1
ATOM 994 C CA . MET A 1 131 ? -18.748 13.585 55.568 1.00 80.62 131 MET A CA 1
ATOM 995 C C . MET A 1 131 ? -19.151 12.742 56.787 1.00 80.62 131 MET A C 1
ATOM 997 O O . MET A 1 131 ? -20.256 12.193 56.855 1.00 80.62 131 MET A O 1
ATOM 1001 N N . PHE A 1 132 ? -18.273 12.722 57.795 1.00 79.06 132 PHE A N 1
ATOM 1002 C CA . PHE A 1 132 ? -18.540 12.133 59.109 1.00 79.06 132 PHE A CA 1
ATOM 1003 C C . PHE A 1 132 ? -18.406 13.133 60.252 1.00 79.06 132 PHE A C 1
ATOM 1005 O O . PHE A 1 132 ? -17.616 14.085 60.195 1.00 79.06 132 PHE A O 1
ATOM 1012 N N . GLU A 1 133 ? -19.112 12.847 61.345 1.00 74.56 133 GLU A N 1
ATOM 1013 C CA . GLU A 1 133 ? -19.084 13.642 62.570 1.00 74.56 133 GLU A CA 1
ATOM 1014 C C . GLU A 1 133 ? -17.668 13.746 63.163 1.00 74.56 133 GLU A C 1
ATOM 1016 O O . GLU A 1 133 ? -17.209 14.842 63.483 1.00 74.56 133 GLU A O 1
ATOM 1021 N N . HIS A 1 134 ? -16.908 12.648 63.233 1.00 66.88 134 HIS A N 1
ATOM 1022 C CA . HIS A 1 134 ? -15.559 12.644 63.823 1.00 66.88 134 HIS A CA 1
ATOM 1023 C C . HIS A 1 134 ? -14.498 13.314 62.938 1.00 66.88 134 HIS A C 1
ATOM 1025 O O . HIS A 1 134 ? -13.541 13.892 63.457 1.00 66.88 134 HIS A O 1
ATOM 1031 N N . THR A 1 135 ? -14.659 13.299 61.611 1.00 59.25 135 THR A N 1
ATOM 1032 C CA . THR A 1 135 ? -13.819 14.088 60.688 1.00 59.25 135 THR A CA 1
ATOM 1033 C C . THR A 1 135 ? -14.136 15.581 60.750 1.00 59.25 135 THR A C 1
ATOM 1035 O O . THR A 1 135 ? -13.252 16.407 60.519 1.00 59.25 135 THR A O 1
ATOM 1038 N N . SER A 1 136 ? -15.366 15.933 61.136 1.00 51.16 136 SER A N 1
ATOM 1039 C CA . SER A 1 136 ? -15.838 17.313 61.246 1.00 51.16 136 SER A CA 1
ATOM 1040 C C . SER A 1 136 ? -15.257 18.080 62.446 1.00 51.16 136 SER A C 1
ATOM 1042 O O . SER A 1 136 ? -15.286 19.308 62.465 1.00 51.16 136 SER A O 1
ATOM 1044 N N . GLY A 1 137 ? -14.655 17.379 63.414 1.00 44.66 137 GLY A N 1
ATOM 1045 C CA . GLY A 1 137 ? -14.052 17.962 64.620 1.00 44.66 137 GLY A CA 1
ATOM 1046 C C . GLY A 1 137 ? -12.640 18.540 64.450 1.00 44.66 137 GLY A C 1
ATOM 1047 O O . GLY A 1 137 ? -12.068 19.017 65.425 1.00 44.66 137 GLY A O 1
ATOM 1048 N N . ARG A 1 138 ? -12.047 18.497 63.246 1.00 51.62 138 ARG A N 1
ATOM 1049 C CA . ARG A 1 138 ? -10.689 19.031 63.001 1.00 51.62 138 ARG A CA 1
ATOM 1050 C C . ARG A 1 138 ? -10.650 20.558 62.812 1.00 51.62 138 ARG A C 1
ATOM 1052 O O . ARG A 1 138 ? -9.572 21.137 62.895 1.00 51.62 138 ARG A O 1
ATOM 1059 N N . SER A 1 139 ? -11.799 21.202 62.581 1.00 54.22 139 SER A N 1
ATOM 1060 C CA . SER A 1 139 ? -11.973 22.664 62.529 1.00 54.22 139 SER A CA 1
ATOM 1061 C C . SER A 1 139 ? -13.429 23.062 62.836 1.00 54.22 139 SER A C 1
ATOM 1063 O O . SER A 1 139 ? -14.345 22.278 62.590 1.00 54.22 139 SER A O 1
ATOM 1065 N N . GLU A 1 140 ? -13.677 24.283 63.325 1.00 53.28 140 GLU A N 1
ATOM 1066 C CA . GLU A 1 140 ? -15.045 24.800 63.557 1.00 53.28 140 GLU A CA 1
ATOM 1067 C C . GLU A 1 140 ? -15.898 24.804 62.275 1.00 53.28 140 GLU A C 1
ATOM 1069 O O . GLU A 1 140 ? -17.079 24.452 62.303 1.00 53.28 140 GLU A O 1
ATOM 1074 N N . ALA A 1 141 ? -15.282 25.120 61.130 1.00 55.78 141 ALA A N 1
ATOM 1075 C CA . ALA A 1 141 ? -15.951 25.151 59.831 1.00 55.78 141 ALA A CA 1
ATOM 1076 C C . ALA A 1 141 ? -16.456 23.763 59.394 1.00 55.78 141 ALA A C 1
ATOM 1078 O O . ALA A 1 141 ? -17.584 23.635 58.920 1.00 55.78 141 ALA A O 1
ATOM 1079 N N . SER A 1 142 ? -15.664 22.704 59.600 1.00 59.66 142 SER A N 1
ATOM 1080 C CA . SER A 1 142 ? -16.052 21.339 59.220 1.00 59.66 142 SER A CA 1
ATOM 1081 C C . SER A 1 142 ? -17.232 20.805 60.042 1.00 59.66 142 SER A C 1
ATOM 1083 O O . SER A 1 142 ? -18.090 20.118 59.487 1.00 59.66 142 SER A O 1
ATOM 1085 N N . SER A 1 143 ? -17.343 21.181 61.323 1.00 63.38 143 SER A N 1
ATOM 1086 C CA . SER A 1 143 ? -18.488 20.825 62.179 1.00 63.38 143 SER A CA 1
ATOM 1087 C C . SER A 1 143 ? -19.796 21.478 61.712 1.00 63.38 143 SER A C 1
ATOM 1089 O O . SER A 1 143 ? -20.864 20.867 61.798 1.00 63.38 143 SER A O 1
ATOM 1091 N N . GLY A 1 144 ? -19.715 22.695 61.164 1.00 71.62 144 GLY A N 1
ATOM 1092 C CA . GLY A 1 144 ? -20.855 23.389 60.562 1.00 71.62 144 GLY A CA 1
ATOM 1093 C C . GLY A 1 144 ? -21.418 22.664 59.337 1.00 71.62 144 GLY A C 1
ATOM 1094 O O . GLY A 1 144 ? -22.631 22.482 59.245 1.00 71.62 144 GLY A O 1
ATOM 1095 N N . TYR A 1 145 ? -20.554 22.182 58.436 1.00 75.50 145 TYR A N 1
ATOM 1096 C CA . TYR A 1 145 ? -20.987 21.488 57.216 1.00 75.50 145 TYR A CA 1
ATOM 1097 C C . TYR A 1 145 ? -21.653 20.138 57.491 1.00 75.50 145 TYR A C 1
ATOM 1099 O O . TYR A 1 145 ? -22.671 19.839 56.873 1.00 75.50 145 TYR A O 1
ATOM 1107 N N . TYR A 1 146 ? -21.151 19.353 58.453 1.00 81.38 146 TYR A N 1
ATOM 1108 C CA . TYR A 1 146 ? -21.813 18.104 58.847 1.00 81.38 146 TYR A CA 1
ATOM 1109 C C . TYR A 1 146 ? -23.222 18.364 59.396 1.00 81.38 146 TYR A C 1
ATOM 1111 O O . TYR A 1 146 ? -24.184 17.745 58.951 1.00 81.38 146 TYR A O 1
ATOM 1119 N N . LYS A 1 147 ? -23.383 19.332 60.309 1.00 82.69 147 LYS A N 1
ATOM 1120 C CA . LYS A 1 147 ? -24.711 19.704 60.830 1.00 82.69 147 LYS A CA 1
ATOM 1121 C C . LYS A 1 147 ? -25.647 20.186 59.721 1.00 82.69 147 LYS A C 1
ATOM 1123 O O . LYS A 1 147 ? -26.825 19.837 59.735 1.00 82.69 147 LYS A O 1
ATOM 1128 N N . PHE A 1 148 ? -25.123 20.959 58.770 1.00 83.56 148 PHE A N 1
ATOM 1129 C CA . PHE A 1 148 ? -25.881 21.417 57.610 1.00 83.56 148 PHE A CA 1
ATOM 1130 C C . PHE A 1 148 ? -26.359 20.250 56.738 1.00 83.56 148 PHE A C 1
ATOM 1132 O O . PHE A 1 148 ? -27.547 20.184 56.443 1.00 83.56 148 PHE A O 1
ATOM 1139 N N . GLU A 1 149 ? -25.490 19.293 56.402 1.00 86.50 149 GLU A N 1
ATOM 1140 C CA . GLU A 1 149 ? -25.874 18.074 55.674 1.00 86.50 149 GLU A CA 1
ATOM 1141 C C . GLU A 1 149 ? -26.971 17.292 56.401 1.00 86.50 149 GLU A C 1
ATOM 1143 O O . GLU A 1 149 ? -27.949 16.877 55.787 1.00 86.50 149 GLU A O 1
ATOM 1148 N N . GLN A 1 150 ? -26.838 17.106 57.716 1.00 88.12 150 GLN A N 1
ATOM 1149 C CA . GLN A 1 150 ? -27.817 16.356 58.505 1.00 88.12 150 GLN A CA 1
ATOM 1150 C C . GLN A 1 150 ? -29.205 17.015 58.482 1.00 88.12 150 GLN A C 1
ATOM 1152 O O . GLN A 1 150 ? -30.215 16.311 58.463 1.00 88.12 150 GLN A O 1
ATOM 1157 N N . LEU A 1 151 ? -29.257 18.351 58.470 1.00 86.75 151 LEU A N 1
ATOM 1158 C CA . LEU A 1 151 ? -30.498 19.108 58.309 1.00 86.75 151 LEU A CA 1
ATOM 1159 C C . LEU A 1 151 ? -31.026 19.024 56.874 1.00 86.75 151 LEU A C 1
ATOM 1161 O O . LEU A 1 151 ? -32.208 18.747 56.690 1.00 86.75 151 LEU A O 1
ATOM 1165 N N . GLN A 1 152 ? -30.162 19.209 55.874 1.00 85.12 152 GLN A N 1
ATOM 1166 C CA . GLN A 1 152 ? -30.538 19.150 54.460 1.00 85.12 152 GLN A CA 1
ATOM 1167 C C . GLN A 1 152 ? -31.110 17.791 54.065 1.00 85.12 152 GLN A C 1
ATOM 1169 O O . GLN A 1 152 ? -32.140 17.727 53.402 1.00 85.12 152 GLN A O 1
ATOM 1174 N N . LEU A 1 153 ? -30.510 16.701 54.551 1.00 88.31 153 LEU A N 1
ATOM 1175 C CA . LEU A 1 153 ? -31.021 15.352 54.327 1.00 88.31 153 LEU A CA 1
ATOM 1176 C C . LEU A 1 153 ? -32.488 15.229 54.756 1.00 88.31 153 LEU A C 1
ATOM 1178 O O . LEU A 1 153 ? -33.304 14.693 54.013 1.00 88.31 153 LEU A O 1
ATOM 1182 N N . LEU A 1 154 ? -32.836 15.759 55.928 1.00 88.06 154 LEU A N 1
ATOM 1183 C CA . LEU A 1 154 ? -34.202 15.701 56.449 1.00 88.06 154 LEU A CA 1
ATOM 1184 C C . LEU A 1 154 ? -35.160 16.655 55.726 1.00 88.06 154 LEU A C 1
ATOM 1186 O O . LEU A 1 154 ? -36.325 16.308 55.554 1.00 88.06 154 LEU A O 1
ATOM 1190 N N . LEU A 1 155 ? -34.685 17.838 55.329 1.00 86.50 155 LEU A N 1
ATOM 1191 C CA . LEU A 1 155 ? -35.506 18.863 54.683 1.00 86.50 155 LEU A CA 1
ATOM 1192 C C . LEU A 1 155 ? -35.829 18.523 53.223 1.00 86.50 155 LEU A C 1
ATOM 1194 O O . LEU A 1 155 ? -36.980 18.645 52.821 1.00 86.50 155 LEU A O 1
ATOM 1198 N N . GLU A 1 156 ? -34.837 18.096 52.440 1.00 84.12 156 GLU A N 1
ATOM 1199 C CA . GLU A 1 156 ? -35.001 17.850 51.000 1.00 84.12 156 GLU A CA 1
ATOM 1200 C C . GLU A 1 156 ? -35.456 16.422 50.675 1.00 84.12 156 GLU A C 1
ATOM 1202 O O . GLU A 1 156 ? -36.134 16.204 49.671 1.00 84.12 156 GLU A O 1
ATOM 1207 N N . TYR A 1 157 ? -35.095 15.437 51.509 1.00 85.19 157 TYR A N 1
ATOM 1208 C CA . TYR A 1 157 ? -35.328 14.016 51.213 1.00 85.19 157 TYR A CA 1
ATOM 1209 C C . TYR A 1 157 ? -36.226 13.310 52.237 1.00 85.19 157 TYR A C 1
ATOM 1211 O O . TYR A 1 157 ? -36.416 12.093 52.143 1.00 85.19 157 TYR A O 1
ATOM 1219 N N . GLU A 1 158 ? -36.790 14.039 53.202 1.00 84.81 158 GLU A N 1
ATOM 1220 C CA . GLU A 1 158 ? -37.775 13.552 54.177 1.00 84.81 158 GLU A CA 1
ATOM 1221 C C . GLU A 1 158 ? -37.395 12.182 54.794 1.00 84.81 158 GLU A C 1
ATOM 1223 O O . GLU A 1 158 ? -36.300 11.997 55.335 1.00 84.81 158 GLU A O 1
ATOM 1228 N N . VAL A 1 159 ? -38.288 11.185 54.681 1.00 83.06 159 VAL A N 1
ATOM 1229 C CA . VAL A 1 159 ? -38.115 9.818 55.198 1.00 83.06 159 VAL A CA 1
ATOM 1230 C C . VAL A 1 159 ? -36.886 9.140 54.593 1.00 83.06 159 VAL A C 1
ATOM 1232 O O . VAL A 1 159 ? -36.161 8.436 55.292 1.00 83.06 159 VAL A O 1
ATOM 1235 N N . THR A 1 160 ? -36.608 9.369 53.306 1.00 83.94 160 THR A N 1
ATOM 1236 C CA . THR A 1 160 ? -35.417 8.795 52.665 1.00 83.94 160 THR A CA 1
ATOM 1237 C C . THR A 1 160 ? -34.132 9.447 53.147 1.00 83.94 160 THR A C 1
ATOM 1239 O O . THR A 1 160 ? -33.134 8.756 53.296 1.00 83.94 160 THR A O 1
ATOM 1242 N N . GLY A 1 161 ? -34.148 10.736 53.481 1.00 84.75 161 GLY A N 1
ATOM 1243 C CA . GLY A 1 161 ? -32.989 11.410 54.058 1.00 84.75 161 GLY A CA 1
ATOM 1244 C C . GLY A 1 161 ? -32.565 10.813 55.393 1.00 84.75 161 GLY A C 1
ATOM 1245 O O . GLY A 1 161 ? -31.372 10.645 55.640 1.00 84.75 161 GLY A O 1
ATOM 1246 N N . GLN A 1 162 ? -33.533 10.407 56.223 1.00 87.94 162 GLN A N 1
ATOM 1247 C CA . GLN A 1 162 ? -33.276 9.781 57.524 1.00 87.94 162 GLN A CA 1
ATOM 1248 C C . GLN A 1 162 ? -32.407 8.518 57.417 1.00 87.94 162 GLN A C 1
ATOM 1250 O O . GLN A 1 162 ? -31.579 8.269 58.291 1.00 87.94 162 GLN A O 1
ATOM 1255 N N . PHE A 1 163 ? -32.562 7.760 56.333 1.00 88.81 163 PHE A N 1
ATOM 1256 C CA . PHE A 1 163 ? -31.826 6.527 56.057 1.00 88.81 163 PHE A CA 1
ATOM 1257 C C . PHE A 1 163 ? -30.339 6.741 55.768 1.00 88.81 163 PHE A C 1
ATOM 1259 O O . PHE A 1 163 ? -29.530 5.876 56.090 1.00 88.81 163 PHE A O 1
ATOM 1266 N N . PHE A 1 164 ? -29.979 7.885 55.184 1.00 90.50 164 PHE A N 1
ATOM 1267 C CA . PHE A 1 164 ? -28.613 8.180 54.736 1.00 90.50 164 PHE A CA 1
ATOM 1268 C C . PHE A 1 164 ? -27.871 9.163 55.647 1.00 90.50 164 PHE A C 1
ATOM 1270 O O . PHE A 1 164 ? -26.753 9.568 55.335 1.00 90.50 164 PHE A O 1
ATOM 1277 N N . ARG A 1 165 ? -28.462 9.528 56.795 1.00 88.00 165 ARG A N 1
ATOM 1278 C CA . ARG A 1 165 ? -27.788 10.322 57.835 1.00 88.00 165 ARG A CA 1
ATOM 1279 C C . ARG A 1 165 ? -26.551 9.610 58.381 1.00 88.00 165 ARG A C 1
ATOM 1281 O O . ARG A 1 165 ? -25.504 10.250 58.504 1.00 88.00 165 ARG A O 1
ATOM 1288 N N . ASP A 1 166 ? -26.697 8.310 58.635 1.00 88.62 166 ASP A N 1
ATOM 1289 C CA . ASP A 1 166 ? -25.642 7.377 59.036 1.00 88.62 166 ASP A CA 1
ATOM 1290 C C . ASP A 1 166 ? -25.238 6.506 57.836 1.00 88.62 166 ASP A C 1
ATOM 1292 O O . ASP A 1 166 ? -26.077 5.861 57.198 1.00 88.62 166 ASP A O 1
ATOM 1296 N N . TRP A 1 167 ? -23.948 6.504 57.498 1.00 89.62 167 TRP A N 1
ATOM 1297 C CA . TRP A 1 167 ? -23.437 5.829 56.301 1.00 89.62 167 TRP A CA 1
ATOM 1298 C C . TRP A 1 167 ? -23.619 4.307 56.329 1.00 89.62 167 TRP A C 1
ATOM 1300 O O . TRP A 1 167 ? -23.902 3.698 55.295 1.00 89.62 167 TRP A O 1
ATOM 1310 N N . VAL A 1 168 ? -23.469 3.683 57.501 1.00 88.62 168 VAL A N 1
ATOM 1311 C CA . VAL A 1 168 ? -23.601 2.226 57.666 1.00 88.62 168 VAL A CA 1
ATOM 1312 C C . VAL A 1 168 ? -25.054 1.801 57.452 1.00 88.62 168 VAL A C 1
ATOM 1314 O O . VAL A 1 168 ? -25.334 0.860 56.709 1.00 88.62 168 VAL A O 1
ATOM 1317 N N . THR A 1 169 ? -25.983 2.551 58.034 1.00 89.12 169 THR A N 1
ATOM 1318 C CA . THR A 1 169 ? -27.427 2.386 57.868 1.00 89.12 169 THR A CA 1
ATOM 1319 C C . THR A 1 169 ? -27.820 2.552 56.404 1.00 89.12 169 THR A C 1
ATOM 1321 O O . THR A 1 169 ? -28.482 1.675 55.850 1.00 89.12 169 THR A O 1
ATOM 1324 N N . GLY A 1 170 ? -27.338 3.607 55.737 1.00 90.12 170 GLY A N 1
ATOM 1325 C CA . GLY A 1 170 ? -27.576 3.825 54.309 1.00 90.12 170 GLY A CA 1
ATOM 1326 C C . GLY A 1 170 ? -27.058 2.675 53.437 1.00 90.12 170 GLY A C 1
ATOM 1327 O O . GLY A 1 170 ? -27.767 2.204 52.544 1.00 90.12 170 GLY A O 1
ATOM 1328 N N . ALA A 1 171 ? -25.859 2.157 53.729 1.00 90.62 171 ALA A N 1
ATOM 1329 C CA . ALA A 1 171 ? -25.298 1.001 53.030 1.00 90.62 171 ALA A CA 1
ATOM 1330 C C . ALA A 1 171 ? -26.158 -0.260 53.210 1.00 90.62 171 ALA A C 1
ATOM 1332 O O . ALA A 1 171 ? -26.408 -0.971 52.236 1.00 90.62 171 ALA A O 1
ATOM 1333 N N . HIS A 1 172 ? -26.658 -0.518 54.423 1.00 88.88 172 HIS A N 1
ATOM 1334 C CA . HIS A 1 172 ? -27.568 -1.633 54.687 1.00 88.88 172 HIS A CA 1
ATOM 1335 C C . HIS A 1 172 ? -28.919 -1.471 53.992 1.00 88.88 172 HIS A C 1
ATOM 1337 O O . HIS A 1 172 ? -29.440 -2.442 53.446 1.00 88.88 172 HIS A O 1
ATOM 1343 N N . ILE A 1 173 ? -29.467 -0.261 53.942 1.00 89.69 173 ILE A N 1
ATOM 1344 C CA . ILE A 1 173 ? -30.741 0.013 53.267 1.00 89.69 173 ILE A CA 1
ATOM 1345 C C . ILE A 1 173 ? -30.642 -0.279 51.77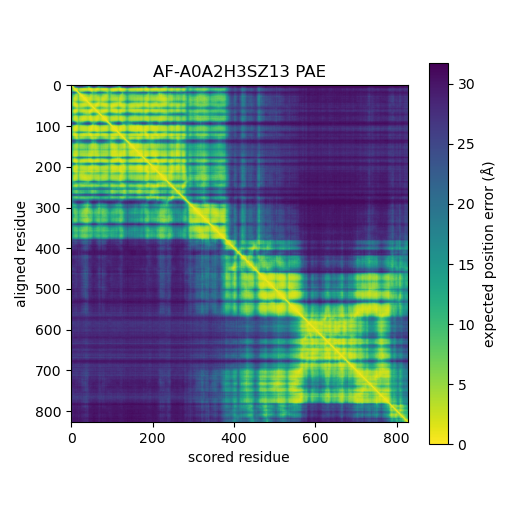0 1.00 89.69 173 ILE A C 1
ATOM 1347 O O . ILE A 1 173 ? -31.543 -0.894 51.201 1.00 89.69 173 ILE A O 1
ATOM 1351 N N . LEU A 1 174 ? -29.505 0.038 51.149 1.00 91.19 174 LEU A N 1
ATOM 1352 C CA . LEU A 1 174 ? -29.242 -0.288 49.747 1.00 91.19 174 LEU A CA 1
ATOM 1353 C C . LEU A 1 174 ? -29.105 -1.795 49.471 1.00 91.19 174 LEU A C 1
ATOM 1355 O O . LEU A 1 174 ? -29.230 -2.205 48.319 1.00 91.19 174 LEU A O 1
ATOM 1359 N N . THR A 1 175 ? -28.913 -2.644 50.486 1.00 88.31 175 THR A N 1
ATOM 1360 C CA . THR A 1 175 ? -28.902 -4.108 50.286 1.00 88.31 175 THR A CA 1
ATOM 1361 C C . THR A 1 175 ? -30.289 -4.687 49.995 1.00 88.31 175 THR A C 1
ATOM 1363 O O . THR A 1 175 ? -30.383 -5.797 49.469 1.00 88.31 175 THR A O 1
ATOM 1366 N N . GLY A 1 176 ? -31.364 -3.943 50.288 1.00 81.44 176 GLY A N 1
ATOM 1367 C CA . GLY A 1 176 ? -32.744 -4.406 50.116 1.00 81.44 176 GLY A CA 1
ATOM 1368 C C . GLY A 1 176 ? -33.159 -5.509 51.097 1.00 81.44 176 GLY A C 1
ATOM 1369 O O . GLY A 1 176 ? -34.067 -6.282 50.802 1.00 81.44 176 GLY A O 1
ATOM 1370 N N . ASN A 1 177 ? -32.478 -5.628 52.241 1.00 70.25 177 ASN A N 1
ATOM 1371 C CA . ASN A 1 177 ? -32.820 -6.594 53.284 1.00 70.25 177 ASN A CA 1
ATOM 1372 C C . ASN A 1 177 ? -33.887 -6.023 54.243 1.00 70.25 177 ASN A C 1
ATOM 1374 O O . ASN A 1 177 ? -33.836 -4.854 54.629 1.00 70.25 177 ASN A O 1
ATOM 1378 N N . GLY A 1 178 ? -34.836 -6.859 54.680 1.00 65.75 178 GLY A N 1
ATOM 1379 C CA . GLY A 1 178 ? -35.858 -6.493 55.673 1.00 65.75 178 GLY A CA 1
ATOM 1380 C C . GLY A 1 178 ? -37.098 -5.807 55.080 1.00 65.75 178 GLY A C 1
ATOM 1381 O O . GLY A 1 178 ? -37.695 -6.316 54.138 1.00 65.75 178 GLY A O 1
ATOM 1382 N N . PHE A 1 179 ? -37.516 -4.672 55.657 1.00 63.00 179 PHE A N 1
ATOM 1383 C CA . PHE A 1 179 ? -38.719 -3.913 55.257 1.00 63.00 179 PHE A CA 1
ATOM 1384 C C . PHE A 1 179 ? -38.530 -3.045 53.995 1.00 63.00 179 PHE A C 1
ATOM 1386 O O . PHE A 1 179 ? -39.477 -2.404 53.539 1.00 63.00 179 PHE A O 1
ATOM 1393 N N . HIS A 1 180 ? -37.319 -2.994 53.433 1.00 74.00 180 HIS A N 1
ATOM 1394 C CA . HIS A 1 180 ? -36.979 -2.140 52.297 1.00 74.00 180 HIS A CA 1
ATOM 1395 C C . HIS A 1 180 ? -37.028 -2.928 50.987 1.00 74.00 180 HIS A C 1
ATOM 1397 O O . HIS A 1 180 ? -36.371 -3.950 50.835 1.00 74.00 180 HIS A O 1
ATOM 1403 N N . THR A 1 181 ? -37.804 -2.436 50.024 1.00 78.81 181 THR A N 1
ATOM 1404 C CA . THR A 1 181 ? -38.073 -3.123 48.749 1.00 78.81 181 THR A CA 1
ATOM 1405 C C . THR A 1 181 ? -37.183 -2.662 47.596 1.00 78.81 181 THR A C 1
ATOM 1407 O O . THR A 1 181 ? -37.293 -3.194 46.492 1.00 78.81 181 THR A O 1
ATOM 1410 N N . LYS A 1 182 ? -36.322 -1.663 47.821 1.00 89.62 182 LYS A N 1
ATOM 1411 C CA . LYS A 1 182 ? -35.377 -1.140 46.829 1.00 89.62 182 LYS A CA 1
ATOM 1412 C C . LYS A 1 182 ? -33.982 -1.685 47.125 1.00 89.62 182 LYS A C 1
ATOM 1414 O O . LYS A 1 182 ? -33.543 -1.651 48.271 1.00 89.62 182 LYS A O 1
ATOM 1419 N N . ARG A 1 183 ? -33.280 -2.159 46.095 1.00 90.19 183 ARG A N 1
ATOM 1420 C CA . ARG A 1 183 ? -31.946 -2.764 46.211 1.00 90.19 183 ARG A CA 1
ATOM 1421 C C . ARG A 1 183 ? -30.993 -2.183 45.177 1.00 90.19 183 ARG A C 1
ATOM 1423 O O . ARG A 1 183 ? -31.375 -2.030 44.020 1.00 90.19 183 ARG A O 1
ATOM 1430 N N . ALA A 1 184 ? -29.748 -1.942 45.572 1.00 91.56 184 ALA A N 1
ATOM 1431 C CA . ALA A 1 184 ? -28.669 -1.537 44.684 1.00 91.56 184 ALA A CA 1
ATOM 1432 C C . ALA A 1 184 ? -27.469 -2.489 44.741 1.00 91.56 184 ALA A C 1
ATOM 1434 O O . ALA A 1 184 ? -27.240 -3.164 45.743 1.00 91.56 184 ALA A O 1
ATOM 1435 N N . VAL A 1 185 ? -26.685 -2.496 43.663 1.00 91.88 185 VAL A N 1
ATOM 1436 C CA . VAL A 1 185 ? -25.308 -3.007 43.621 1.00 91.88 185 VAL A CA 1
ATOM 1437 C C . VAL A 1 185 ? -24.405 -1.821 43.308 1.00 91.88 185 VAL A C 1
ATOM 1439 O O . VAL A 1 185 ? -24.503 -1.253 42.221 1.00 91.88 185 VAL A O 1
ATOM 1442 N N . VAL A 1 186 ? -23.555 -1.415 44.252 1.00 93.00 186 VAL A N 1
ATOM 1443 C CA . VAL A 1 186 ? -22.744 -0.197 44.112 1.00 93.00 186 VAL A CA 1
ATOM 1444 C C . VAL A 1 186 ? -21.324 -0.565 43.684 1.00 93.00 186 VAL A C 1
ATOM 1446 O O . VAL A 1 186 ? -20.594 -1.242 44.409 1.00 93.00 186 VAL A O 1
ATOM 1449 N N . LEU A 1 187 ? -20.920 -0.097 42.505 1.00 92.62 187 LEU A N 1
ATOM 1450 C CA . LEU A 1 187 ? -19.535 -0.103 42.045 1.00 92.62 187 LEU A CA 1
ATOM 1451 C C . LEU A 1 187 ? -18.951 1.287 42.277 1.00 92.62 187 LEU A C 1
ATOM 1453 O O . LEU A 1 187 ? -19.377 2.245 41.638 1.00 92.62 187 LEU A O 1
ATOM 1457 N N . SER A 1 188 ? -17.999 1.402 43.199 1.00 91.31 188 SER A N 1
ATOM 1458 C CA . SER A 1 188 ? -17.411 2.695 43.557 1.00 91.31 188 SER A CA 1
ATOM 1459 C C . SER A 1 188 ? -16.018 2.874 42.951 1.00 91.31 188 SER A C 1
ATOM 1461 O O . SER A 1 188 ? -15.212 1.941 42.939 1.00 91.31 188 SER A O 1
ATOM 1463 N N . PHE A 1 189 ? -15.718 4.089 42.499 1.00 88.12 189 PHE A N 1
ATOM 1464 C CA . PHE A 1 189 ? -14.472 4.466 41.836 1.00 88.12 189 PHE A CA 1
ATOM 1465 C C . PHE A 1 189 ? -13.832 5.650 42.562 1.00 88.12 189 PHE A C 1
ATOM 1467 O O . PHE A 1 189 ? -14.474 6.683 42.746 1.00 88.12 189 PHE A O 1
ATOM 1474 N N . GLY A 1 190 ? -12.574 5.491 42.974 1.00 83.56 190 GLY A N 1
ATOM 1475 C CA . GLY A 1 190 ? -11.797 6.522 43.668 1.00 83.56 190 GLY A CA 1
ATOM 1476 C C . GLY A 1 190 ? -10.415 6.726 43.049 1.00 83.56 190 GLY A C 1
ATOM 1477 O O . GLY A 1 190 ? -9.904 5.861 42.330 1.00 83.56 190 GLY A O 1
ATOM 1478 N N . SER A 1 191 ? -9.785 7.866 43.346 1.00 77.69 191 SER A N 1
ATOM 1479 C CA . SER A 1 191 ? -8.416 8.147 42.897 1.00 77.69 191 SER A CA 1
ATOM 1480 C C . SER A 1 191 ? -7.381 7.348 43.693 1.00 77.69 191 SER A C 1
ATOM 1482 O O . SER A 1 191 ? -7.609 6.940 44.831 1.00 77.69 191 SER A O 1
ATOM 1484 N N . ASN A 1 192 ? -6.196 7.145 43.111 1.00 66.56 192 ASN A N 1
ATOM 1485 C CA . ASN A 1 192 ? -5.113 6.322 43.673 1.00 66.56 192 ASN A CA 1
ATOM 1486 C C . ASN A 1 192 ? -4.412 6.915 44.929 1.00 66.56 192 ASN A C 1
ATOM 1488 O O . ASN A 1 192 ? -3.287 6.529 45.244 1.00 66.56 192 ASN A O 1
ATOM 1492 N N . PHE A 1 193 ? -5.051 7.829 45.667 1.00 63.53 193 PHE A N 1
ATOM 1493 C CA . PHE A 1 193 ? -4.493 8.486 46.855 1.00 63.53 193 PHE A CA 1
ATOM 1494 C C . PHE A 1 193 ? -5.114 7.948 48.154 1.00 63.53 193 PHE A C 1
ATOM 1496 O O . PHE A 1 193 ? -6.328 7.855 48.260 1.00 63.53 193 PHE A O 1
ATOM 1503 N N . ASN A 1 194 ? -4.272 7.613 49.142 1.00 65.31 194 ASN A N 1
ATOM 1504 C CA . ASN A 1 194 ? -4.600 7.205 50.522 1.00 65.31 194 ASN A CA 1
ATOM 1505 C C . ASN A 1 194 ? -5.883 6.353 50.705 1.00 65.31 194 ASN A C 1
ATOM 1507 O O . ASN A 1 194 ? -6.967 6.866 50.980 1.00 65.31 194 ASN A O 1
ATOM 1511 N N . ILE A 1 195 ? -5.727 5.024 50.654 1.00 65.00 195 ILE A N 1
ATOM 1512 C CA . ILE A 1 195 ? -6.821 4.033 50.704 1.00 65.00 195 ILE A CA 1
ATOM 1513 C C . ILE A 1 195 ? -7.737 4.153 51.934 1.00 65.00 195 ILE A C 1
ATOM 1515 O O . ILE A 1 195 ? -8.908 3.788 51.863 1.00 65.00 195 ILE A O 1
ATOM 1519 N N . SER A 1 196 ? -7.224 4.686 53.049 1.00 65.62 196 SER A N 1
ATOM 1520 C CA . SER A 1 196 ? -7.985 4.840 54.294 1.00 65.62 196 SER A CA 1
ATOM 1521 C C . SER A 1 196 ? -9.169 5.804 54.146 1.00 65.62 196 SER A C 1
ATOM 1523 O O . SER A 1 196 ? -10.241 5.532 54.689 1.00 65.62 196 SER A O 1
ATOM 1525 N N . ASN A 1 197 ? -9.024 6.847 53.320 1.00 72.31 197 ASN A N 1
ATOM 1526 C CA . ASN A 1 197 ? -10.087 7.811 53.020 1.00 72.31 197 ASN A CA 1
ATOM 1527 C C . ASN A 1 197 ? -11.232 7.178 52.212 1.00 72.31 197 ASN A C 1
ATOM 1529 O O . ASN A 1 197 ? -12.369 7.628 52.278 1.00 72.31 197 ASN A O 1
ATOM 1533 N N . TRP A 1 198 ? -10.959 6.105 51.470 1.00 80.75 198 TRP A N 1
ATOM 1534 C CA . TRP A 1 198 ? -11.953 5.436 50.626 1.00 80.75 198 TRP A CA 1
ATOM 1535 C C . TRP A 1 198 ? -12.657 4.264 51.307 1.00 80.75 198 TRP A C 1
ATOM 1537 O O . TRP A 1 198 ? -13.560 3.657 50.725 1.00 80.75 198 TRP A O 1
ATOM 1547 N N . SER A 1 199 ? -12.273 3.953 52.547 1.00 81.38 199 SER A N 1
ATOM 1548 C CA . SER A 1 199 ? -12.855 2.862 53.328 1.00 81.38 199 SER A CA 1
ATOM 1549 C C . SER A 1 199 ? -14.394 2.884 53.420 1.00 81.38 199 SER A C 1
ATOM 1551 O O . SER A 1 199 ? -14.978 1.801 53.332 1.00 81.38 199 SER A O 1
ATOM 1553 N N . PRO A 1 200 ? -15.089 4.043 53.467 1.00 86.62 200 PRO A N 1
ATOM 1554 C CA . PRO A 1 200 ? -16.553 4.073 53.453 1.00 86.62 200 PRO A CA 1
ATOM 1555 C C . PRO A 1 200 ? -17.172 3.566 52.151 1.00 86.62 200 PRO A C 1
ATOM 1557 O O . PRO A 1 200 ? -18.163 2.836 52.176 1.00 86.62 200 PRO A O 1
ATOM 1560 N N . TYR A 1 201 ? -16.589 3.928 51.006 1.00 89.19 201 TYR A N 1
ATOM 1561 C CA . TYR A 1 201 ? -17.073 3.494 49.695 1.00 89.19 201 TYR A CA 1
ATOM 1562 C C . TYR A 1 201 ? -16.731 2.028 49.429 1.00 89.19 201 TYR A C 1
ATOM 1564 O O . TYR A 1 201 ? -17.528 1.305 48.829 1.00 89.19 201 TYR A O 1
ATOM 1572 N N . LEU A 1 202 ? -15.583 1.556 49.927 1.00 87.50 202 LEU A N 1
ATOM 1573 C CA . LEU A 1 202 ? -15.245 0.134 49.926 1.00 87.50 202 LEU A CA 1
ATOM 1574 C C . LEU A 1 202 ? -16.247 -0.676 50.765 1.00 87.50 202 LEU A C 1
ATOM 1576 O O . LEU A 1 202 ? -16.720 -1.716 50.304 1.00 87.50 202 LEU A O 1
ATOM 1580 N N . TYR A 1 203 ? -16.616 -0.186 51.952 1.00 87.44 203 TYR A N 1
ATOM 1581 C CA . TYR A 1 203 ? -17.649 -0.796 52.791 1.00 87.44 203 TYR A CA 1
ATOM 1582 C C . TYR A 1 203 ? -19.009 -0.833 52.078 1.00 87.44 203 TYR A C 1
ATOM 1584 O O . TYR A 1 203 ? -19.586 -1.909 51.932 1.00 87.44 203 TYR A O 1
ATOM 1592 N N . LEU A 1 204 ? -19.474 0.304 51.545 1.00 91.19 204 LEU A N 1
ATOM 1593 C CA . LEU A 1 204 ? -20.725 0.411 50.780 1.00 91.19 204 LEU A CA 1
ATOM 1594 C C . LEU A 1 204 ? -20.772 -0.582 49.609 1.00 91.19 204 LEU A C 1
ATOM 1596 O O . LEU A 1 204 ? -21.748 -1.318 49.438 1.00 91.19 204 LEU A O 1
ATOM 1600 N N . SER A 1 205 ? -19.698 -0.626 48.820 1.00 90.81 205 SER A N 1
ATOM 1601 C CA . SER A 1 205 ? -19.593 -1.525 47.668 1.00 90.81 205 SER A CA 1
ATOM 1602 C C . SER A 1 205 ? -19.605 -2.990 48.105 1.00 90.81 205 SER A C 1
ATOM 1604 O O . SER A 1 205 ? -20.258 -3.813 47.477 1.00 90.81 205 SER A O 1
ATOM 1606 N N . THR A 1 206 ? -18.944 -3.324 49.216 1.00 87.69 206 THR A N 1
ATOM 1607 C CA . THR A 1 206 ? -18.914 -4.695 49.750 1.00 87.69 206 THR A CA 1
ATOM 1608 C C . THR A 1 206 ? -20.293 -5.134 50.245 1.00 87.69 206 THR A C 1
ATOM 1610 O O . THR A 1 206 ? -20.757 -6.210 49.877 1.00 87.69 206 THR A O 1
ATOM 1613 N N . MET A 1 207 ? -20.981 -4.295 51.028 1.00 86.81 207 MET A N 1
ATOM 1614 C CA . MET A 1 207 ? -22.297 -4.625 51.595 1.00 86.81 207 MET A CA 1
ATOM 1615 C C . MET A 1 207 ? -23.363 -4.830 50.517 1.00 86.81 207 MET A C 1
ATOM 1617 O O . MET A 1 207 ? -24.219 -5.701 50.640 1.00 86.81 207 MET A O 1
ATOM 1621 N N . THR A 1 208 ? -23.290 -4.060 49.432 1.00 89.69 208 THR A N 1
ATOM 1622 C CA . THR A 1 208 ? -24.235 -4.145 48.308 1.00 89.69 208 THR A CA 1
ATOM 1623 C C . THR A 1 208 ? -23.871 -5.230 47.284 1.00 89.69 208 THR A C 1
ATOM 1625 O O . THR A 1 208 ? -24.587 -5.418 46.300 1.00 89.69 208 THR A O 1
ATOM 1628 N N . GLY A 1 209 ? -22.788 -5.985 47.511 1.00 86.31 209 GLY A N 1
ATOM 1629 C CA . GLY A 1 209 ? -22.318 -7.043 46.609 1.00 86.31 209 GLY A CA 1
ATOM 1630 C C . GLY A 1 209 ? -21.633 -6.533 45.335 1.00 86.31 209 GLY A C 1
ATOM 1631 O O . GLY A 1 209 ? -21.532 -7.273 44.358 1.00 86.31 209 GLY A O 1
ATOM 1632 N N . GLY A 1 210 ? -21.196 -5.274 45.326 1.00 87.88 210 GLY A N 1
ATOM 1633 C CA . GLY A 1 210 ? -20.434 -4.648 44.252 1.00 87.88 210 GLY A CA 1
ATOM 1634 C C . GLY A 1 210 ? -18.917 -4.715 44.464 1.00 87.88 210 GLY A C 1
ATOM 1635 O O . GLY A 1 210 ? -18.369 -5.693 44.977 1.00 87.88 210 GLY A O 1
ATOM 1636 N N . GLY A 1 211 ? -18.200 -3.678 44.027 1.00 88.06 211 GLY A N 1
ATOM 1637 C CA . GLY A 1 211 ? -16.739 -3.625 44.083 1.00 88.06 211 GLY A CA 1
ATOM 1638 C C . GLY A 1 211 ? -16.201 -2.201 44.133 1.00 88.06 211 GLY A C 1
ATOM 1639 O O . GLY A 1 211 ? -16.814 -1.285 43.594 1.00 88.06 211 GLY A O 1
ATOM 1640 N N . PHE A 1 212 ? -15.049 -2.027 44.781 1.00 88.31 212 PHE A N 1
ATOM 1641 C CA . PHE A 1 212 ? -14.343 -0.751 44.830 1.00 88.31 212 PHE A CA 1
ATOM 1642 C C . PHE A 1 212 ? -13.080 -0.797 43.971 1.00 88.31 212 PHE A C 1
ATOM 1644 O O . PHE A 1 212 ? -12.286 -1.743 44.051 1.00 88.31 212 PHE A O 1
ATOM 1651 N N . TYR A 1 213 ? -12.902 0.240 43.159 1.00 87.69 213 TYR A N 1
ATOM 1652 C CA . TYR A 1 213 ? -11.852 0.323 42.159 1.00 87.69 213 TYR A CA 1
ATOM 1653 C C . TYR A 1 213 ? -11.062 1.618 42.321 1.00 87.69 213 TYR A C 1
ATOM 1655 O O . TYR A 1 213 ? -11.614 2.717 42.301 1.00 87.69 213 TYR A O 1
ATOM 1663 N N . LEU A 1 214 ? -9.745 1.479 42.454 1.00 85.38 214 LEU A N 1
ATOM 1664 C CA . LEU A 1 214 ? -8.816 2.598 42.378 1.00 85.38 214 LEU A CA 1
ATOM 1665 C C . LEU A 1 214 ? -8.425 2.802 40.922 1.00 85.38 214 LEU A C 1
ATOM 1667 O O . LEU A 1 214 ? -7.981 1.854 40.271 1.00 85.38 214 LEU A O 1
ATOM 1671 N N . THR A 1 215 ? -8.586 4.020 40.416 1.00 82.06 215 THR A N 1
ATOM 1672 C CA . THR A 1 215 ? -8.326 4.332 39.010 1.00 82.06 215 THR A CA 1
ATOM 1673 C C . THR A 1 215 ? -7.762 5.737 38.825 1.00 82.06 215 THR A C 1
ATOM 1675 O O . THR A 1 215 ? -7.890 6.607 39.688 1.00 82.06 215 THR A O 1
ATOM 1678 N N . THR A 1 216 ? -7.121 5.960 37.682 1.00 78.75 216 THR A N 1
ATOM 1679 C CA . THR A 1 216 ? -6.737 7.296 37.222 1.00 78.75 216 THR A CA 1
ATOM 1680 C C . THR A 1 216 ? -7.928 7.952 36.525 1.00 78.75 216 THR A C 1
ATOM 1682 O O . THR A 1 216 ? -8.561 7.336 35.665 1.00 78.75 216 THR A O 1
ATOM 1685 N N . TYR A 1 217 ? -8.223 9.207 36.874 1.00 74.44 217 TYR A N 1
ATOM 1686 C CA . TYR A 1 217 ? -9.298 9.987 36.259 1.00 74.44 217 TYR A CA 1
ATOM 1687 C C . TYR A 1 217 ? -8.879 10.508 34.876 1.00 74.44 217 TYR A C 1
ATOM 1689 O O . TYR A 1 217 ? -8.459 11.647 34.714 1.00 74.44 217 TYR A O 1
ATOM 1697 N N . SER A 1 218 ? -8.967 9.629 33.881 1.00 75.81 218 SER A N 1
ATOM 1698 C CA . SER A 1 218 ? -8.824 9.923 32.452 1.00 75.81 218 SER A CA 1
ATOM 1699 C C . SER A 1 218 ? -10.025 9.323 31.730 1.00 75.81 218 SER A C 1
ATOM 1701 O O . SER A 1 218 ? -10.379 8.178 32.025 1.00 75.81 218 SER A O 1
ATOM 1703 N N . GLY A 1 219 ? -10.635 10.051 30.785 1.00 71.50 219 GLY A N 1
ATOM 1704 C CA . GLY A 1 219 ? -11.842 9.582 30.098 1.00 71.50 219 GLY A CA 1
ATOM 1705 C C . GLY A 1 219 ? -11.641 8.211 29.454 1.00 71.50 219 GLY A C 1
ATOM 1706 O O . GLY A 1 219 ? -12.456 7.306 29.622 1.00 71.50 219 GLY A O 1
ATOM 1707 N N . ARG A 1 220 ? -10.452 7.997 28.880 1.00 73.19 220 ARG A N 1
ATOM 1708 C CA . ARG A 1 220 ? -9.982 6.708 28.358 1.00 73.19 220 ARG A CA 1
ATOM 1709 C C . ARG A 1 220 ? -10.042 5.578 29.388 1.00 73.19 220 ARG A C 1
ATOM 1711 O O . ARG A 1 220 ? -10.593 4.518 29.108 1.00 73.19 220 ARG A O 1
ATOM 1718 N N . VAL A 1 221 ? -9.432 5.772 30.558 1.00 77.50 221 VAL A N 1
ATOM 1719 C CA . VAL A 1 221 ? -9.323 4.720 31.584 1.00 77.50 221 VAL A CA 1
ATOM 1720 C C . VAL A 1 221 ? -10.694 4.436 32.193 1.00 77.50 221 VAL A C 1
ATOM 1722 O O . VAL A 1 221 ? -11.050 3.277 32.379 1.00 77.50 221 VAL A O 1
ATOM 1725 N N . ILE A 1 222 ? -11.485 5.483 32.443 1.00 81.00 222 ILE A N 1
ATOM 1726 C CA . ILE A 1 222 ? -12.830 5.364 33.009 1.00 81.00 222 ILE A CA 1
ATOM 1727 C C . ILE A 1 222 ? -13.756 4.614 32.052 1.00 81.00 222 ILE A C 1
ATOM 1729 O O . ILE A 1 222 ? -14.395 3.655 32.479 1.00 81.00 222 ILE A O 1
ATOM 1733 N N . SER A 1 223 ? -13.801 5.003 30.775 1.00 78.94 223 SER A N 1
ATOM 1734 C CA . SER A 1 223 ? -14.617 4.339 29.750 1.00 78.94 223 SER A CA 1
ATOM 1735 C C . SER A 1 223 ? -14.252 2.851 29.651 1.00 78.94 223 SER A C 1
ATOM 1737 O O . SER A 1 223 ? -15.105 1.984 29.860 1.00 78.94 223 SER A O 1
ATOM 1739 N N . ARG A 1 224 ? -12.951 2.541 29.507 1.00 77.56 224 ARG A N 1
ATOM 1740 C CA . ARG A 1 224 ? -12.442 1.158 29.431 1.00 77.56 224 ARG A CA 1
ATOM 1741 C C . ARG A 1 224 ? -12.790 0.325 30.662 1.00 77.56 224 ARG A C 1
ATOM 1743 O O . ARG A 1 224 ? -13.269 -0.800 30.522 1.00 77.56 224 ARG A O 1
ATOM 1750 N N . LEU A 1 225 ? -12.549 0.869 31.855 1.00 80.81 225 LEU A N 1
ATOM 1751 C CA . LEU A 1 225 ? -12.817 0.190 33.122 1.00 80.81 225 LEU A CA 1
ATOM 1752 C C . LEU A 1 225 ? -14.296 -0.089 33.297 1.00 80.81 225 LEU A C 1
ATOM 1754 O O . LEU A 1 225 ? -14.683 -1.205 33.628 1.00 80.81 225 LEU A O 1
ATOM 1758 N N . THR A 1 226 ? -15.120 0.915 33.047 1.00 83.69 226 THR A N 1
ATOM 1759 C CA . THR A 1 226 ? -16.550 0.832 33.310 1.00 83.69 226 THR A CA 1
ATOM 1760 C C . THR A 1 226 ? -17.218 -0.129 32.345 1.00 83.69 226 THR A C 1
ATOM 1762 O O . THR A 1 226 ? -17.882 -1.060 32.789 1.00 83.69 226 THR A O 1
ATOM 1765 N N . ILE A 1 227 ? -16.972 0.021 31.041 1.00 79.25 227 ILE A N 1
ATOM 1766 C CA . ILE A 1 227 ? -17.505 -0.891 30.024 1.00 79.25 227 ILE A CA 1
ATOM 1767 C C . ILE A 1 227 ? -17.006 -2.316 30.281 1.00 79.25 227 ILE A C 1
ATOM 1769 O O . ILE A 1 227 ? -17.792 -3.257 30.231 1.00 79.25 227 ILE A O 1
ATOM 1773 N N . GLY A 1 228 ? -15.728 -2.493 30.634 1.00 75.19 228 GLY A N 1
ATOM 1774 C CA . GLY A 1 228 ? -15.192 -3.812 30.963 1.00 75.19 228 GLY A CA 1
ATOM 1775 C C . GLY A 1 228 ? -15.859 -4.460 32.177 1.00 75.19 228 GLY A C 1
ATOM 1776 O O . GLY A 1 228 ? -16.180 -5.647 32.147 1.00 75.19 228 GLY A O 1
ATOM 1777 N N . LEU A 1 229 ? -16.129 -3.689 33.232 1.00 79.31 229 LEU A N 1
ATOM 1778 C CA . LEU A 1 229 ? -16.850 -4.180 34.407 1.00 79.31 229 LEU A CA 1
ATOM 1779 C C . LEU A 1 229 ? -18.301 -4.533 34.090 1.00 79.31 229 LEU A C 1
ATOM 1781 O O . LEU A 1 229 ? -18.784 -5.556 34.572 1.00 79.31 229 LEU A O 1
ATOM 1785 N N . LEU A 1 230 ? -18.977 -3.729 33.266 1.00 78.94 230 LEU A N 1
ATOM 1786 C CA . LEU A 1 230 ? -20.326 -4.037 32.799 1.00 78.94 230 LEU A CA 1
ATOM 1787 C C . LEU A 1 230 ? -20.334 -5.313 31.947 1.00 78.94 230 LEU A C 1
ATOM 1789 O O . LEU A 1 230 ? -21.195 -6.159 32.156 1.00 78.94 230 LEU A O 1
ATOM 1793 N N . LEU A 1 231 ? -19.347 -5.513 31.065 1.00 71.94 231 LEU A N 1
ATOM 1794 C CA . LEU A 1 231 ? -19.181 -6.751 30.291 1.00 71.94 231 LEU A CA 1
ATOM 1795 C C . LEU A 1 231 ? -19.017 -7.975 31.197 1.00 71.94 231 LEU A C 1
ATOM 1797 O O . LEU A 1 231 ? -19.742 -8.953 31.035 1.00 71.94 231 LEU A O 1
ATOM 1801 N N . VAL A 1 232 ? -18.139 -7.910 32.202 1.00 71.69 232 VAL A N 1
ATOM 1802 C CA . VAL A 1 232 ? -17.985 -9.008 33.174 1.00 71.69 232 VAL A CA 1
ATOM 1803 C C . VAL A 1 232 ? -19.263 -9.248 33.962 1.00 71.69 232 VAL A C 1
ATOM 1805 O O . VAL A 1 232 ? -19.636 -10.396 34.203 1.00 71.69 232 VAL A O 1
ATOM 1808 N N . TRP A 1 233 ? -19.954 -8.182 34.356 1.00 72.75 233 TRP A N 1
ATOM 1809 C CA . TRP A 1 233 ? -21.213 -8.289 35.079 1.00 72.75 233 TRP A CA 1
ATOM 1810 C C . TRP A 1 233 ? -22.313 -8.939 34.222 1.00 72.75 233 TRP A C 1
ATOM 1812 O O . TRP A 1 233 ? -23.062 -9.781 34.720 1.00 72.75 233 TRP A O 1
ATOM 1822 N N . MET A 1 234 ? -22.326 -8.659 32.918 1.00 66.94 234 MET A N 1
ATOM 1823 C CA . MET A 1 234 ? -23.160 -9.341 31.922 1.00 66.94 234 MET A CA 1
ATOM 1824 C C . MET A 1 234 ? -22.695 -10.760 31.575 1.00 66.94 234 MET A C 1
ATOM 1826 O O . MET A 1 234 ? -23.376 -11.442 30.814 1.00 66.94 234 MET A O 1
ATOM 1830 N N . ARG A 1 235 ? -21.564 -11.219 32.127 1.00 63.47 235 ARG A N 1
ATOM 1831 C CA . ARG A 1 235 ? -20.904 -12.490 31.778 1.00 63.47 235 ARG A CA 1
ATOM 1832 C C . ARG A 1 235 ? -20.491 -12.576 30.304 1.00 63.47 235 ARG A C 1
ATOM 1834 O O . ARG A 1 235 ? -20.429 -13.664 29.743 1.00 63.47 235 ARG A O 1
ATOM 1841 N N . ALA A 1 236 ? -20.197 -11.435 29.689 1.00 55.53 236 ALA A N 1
ATOM 1842 C CA . ALA A 1 236 ? -19.684 -11.374 28.332 1.00 55.53 236 ALA A CA 1
ATOM 1843 C C . ALA A 1 236 ? -18.197 -11.774 28.279 1.00 55.53 236 ALA A C 1
ATOM 1845 O O . ALA A 1 236 ? -17.410 -11.407 29.156 1.00 55.53 236 ALA A O 1
ATOM 1846 N N . ASP A 1 237 ? -17.815 -12.506 27.232 1.00 48.94 237 ASP A N 1
ATOM 1847 C CA . ASP A 1 237 ? -16.436 -12.914 26.969 1.00 48.94 237 ASP A CA 1
ATOM 1848 C C . ASP A 1 237 ? -15.552 -11.710 26.620 1.00 48.94 237 ASP A C 1
ATOM 1850 O O . ASP A 1 237 ? -15.882 -10.877 25.772 1.00 48.94 237 ASP A O 1
ATOM 1854 N N . GLY A 1 238 ? -14.382 -11.638 27.252 1.00 49.78 238 GLY A N 1
ATOM 1855 C CA . GLY A 1 238 ? -13.383 -10.630 26.932 1.00 49.78 238 GLY A CA 1
ATOM 1856 C C . GLY A 1 238 ? -12.345 -10.462 28.027 1.00 49.78 238 GLY A C 1
ATOM 1857 O O . GLY A 1 238 ? -12.680 -10.105 29.153 1.00 49.78 238 GLY A O 1
ATOM 1858 N N . ASN A 1 239 ? -11.076 -10.666 27.675 1.00 52.28 239 ASN A N 1
ATOM 1859 C CA . ASN A 1 239 ? -9.965 -10.288 28.538 1.00 52.28 239 ASN A CA 1
ATOM 1860 C C . ASN A 1 239 ? -9.703 -8.797 28.356 1.00 52.28 239 ASN A C 1
ATOM 1862 O O . ASN A 1 239 ? -9.233 -8.372 27.301 1.00 52.28 239 ASN A O 1
ATOM 1866 N N . ILE A 1 240 ? -10.014 -8.005 29.378 1.00 60.09 240 ILE A N 1
ATOM 1867 C CA . ILE A 1 240 ? -9.708 -6.575 29.382 1.00 60.09 240 ILE A CA 1
ATOM 1868 C C . ILE A 1 240 ? -8.658 -6.339 30.460 1.00 60.09 240 ILE A C 1
ATOM 1870 O O . ILE A 1 240 ? -8.946 -6.435 31.655 1.00 60.09 240 ILE A O 1
ATOM 1874 N N . ASP A 1 241 ? -7.439 -6.059 30.007 1.00 62.34 241 ASP A N 1
ATOM 1875 C CA . ASP A 1 241 ? -6.343 -5.612 30.859 1.00 62.34 241 ASP A CA 1
ATOM 1876 C C . ASP A 1 241 ? -6.393 -4.085 31.003 1.00 62.34 241 ASP A C 1
ATOM 1878 O O . ASP A 1 241 ? -6.467 -3.339 30.014 1.00 62.34 241 ASP A O 1
ATOM 1882 N N . ILE A 1 242 ? -6.407 -3.630 32.256 1.00 70.75 242 ILE A N 1
ATOM 1883 C CA . ILE A 1 242 ? -6.427 -2.213 32.630 1.00 70.75 242 ILE A CA 1
ATOM 1884 C C . ILE A 1 242 ? -5.379 -2.012 33.723 1.00 70.75 242 ILE A C 1
ATOM 1886 O O . ILE A 1 242 ? -5.719 -1.958 34.912 1.00 70.75 242 ILE A O 1
ATOM 1890 N 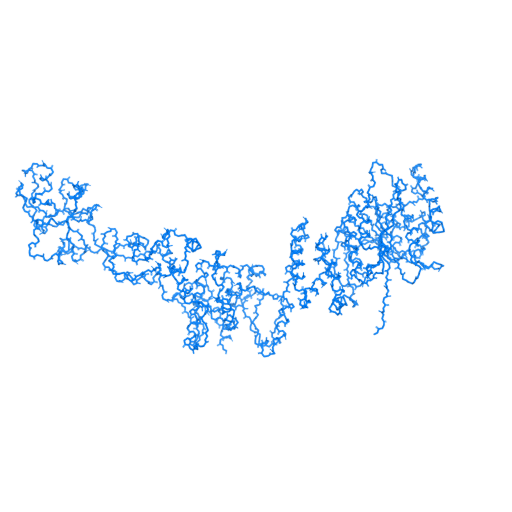N . PRO A 1 243 ? -4.093 -1.922 33.346 1.00 63.25 243 PRO A N 1
ATOM 1891 C CA . PRO A 1 243 ? -3.002 -1.819 34.308 1.00 63.25 243 PRO A CA 1
ATOM 1892 C C . PRO A 1 243 ? -3.071 -0.525 35.132 1.00 63.25 243 PRO A C 1
ATOM 1894 O O . PRO A 1 243 ? -2.533 -0.462 36.236 1.00 63.25 243 PRO A O 1
ATOM 1897 N N . GLU A 1 244 ? -3.758 0.507 34.633 1.00 73.81 244 GLU A N 1
ATOM 1898 C CA . GLU A 1 244 ? -3.969 1.780 35.326 1.00 73.81 244 GLU A CA 1
ATOM 1899 C C . GLU A 1 244 ? -5.003 1.708 36.468 1.00 73.81 244 GLU A C 1
ATOM 1901 O O . GLU A 1 244 ? -5.173 2.688 37.203 1.00 73.81 244 GLU A O 1
ATOM 1906 N N . SER A 1 245 ? -5.679 0.569 36.647 1.00 79.62 245 SER A N 1
ATOM 1907 C CA . SER A 1 245 ? -6.741 0.390 37.636 1.00 79.62 245 SER A CA 1
ATOM 1908 C C . SER A 1 245 ? -6.513 -0.844 38.514 1.00 79.62 245 SER A C 1
ATOM 1910 O O . SER A 1 245 ? -5.838 -1.808 38.156 1.00 79.62 245 SER A O 1
ATOM 1912 N N . SER A 1 246 ? -7.060 -0.834 39.727 1.00 83.31 246 SER A N 1
ATOM 1913 C CA . SER A 1 246 ? -6.942 -1.962 40.656 1.00 83.31 246 SER A CA 1
ATOM 1914 C C . SER A 1 246 ? -8.212 -2.152 41.465 1.00 83.31 246 SER A C 1
ATOM 1916 O O . SER A 1 246 ? -8.763 -1.186 41.992 1.00 83.31 246 SER A O 1
ATOM 1918 N N . LYS A 1 247 ? -8.643 -3.406 41.620 1.00 86.38 247 LYS A N 1
ATOM 1919 C CA . LYS A 1 247 ? -9.736 -3.754 42.529 1.00 86.38 247 LYS A CA 1
ATOM 1920 C C . LYS A 1 247 ? -9.193 -3.855 43.948 1.00 86.38 247 LYS A C 1
ATOM 1922 O O . LYS A 1 247 ? -8.157 -4.482 44.177 1.00 86.38 247 LYS A O 1
ATOM 1927 N N . VAL A 1 248 ? -9.911 -3.270 44.895 1.00 84.19 248 VAL A N 1
ATOM 1928 C CA . VAL A 1 248 ? -9.604 -3.367 46.321 1.00 84.19 248 VAL A CA 1
ATOM 1929 C C . VAL A 1 248 ? -10.708 -4.168 46.998 1.00 84.19 248 VAL A C 1
ATOM 1931 O O . VAL A 1 248 ? -11.890 -3.953 46.737 1.00 84.19 248 VAL A O 1
ATOM 1934 N N . ALA A 1 249 ? -10.320 -5.100 47.861 1.00 82.25 249 ALA A N 1
ATOM 1935 C CA . ALA A 1 249 ? -11.238 -5.905 48.654 1.00 82.25 249 ALA A CA 1
ATOM 1936 C C . ALA A 1 249 ? -10.697 -6.111 50.073 1.00 82.25 249 ALA A C 1
ATOM 1938 O O . ALA A 1 249 ? -9.495 -5.984 50.317 1.00 82.25 249 ALA A O 1
ATOM 1939 N N . PHE A 1 250 ? -11.582 -6.458 51.004 1.00 78.00 250 PHE A N 1
ATOM 1940 C CA . PHE A 1 250 ? -11.175 -6.917 52.328 1.00 78.00 250 PHE A CA 1
ATOM 1941 C C . PHE A 1 250 ? -10.680 -8.368 52.261 1.00 78.00 250 PHE A C 1
ATOM 1943 O O . PHE A 1 250 ? -11.281 -9.197 51.581 1.00 78.00 250 PHE A O 1
ATOM 1950 N N . LYS A 1 251 ? -9.597 -8.688 52.980 1.00 75.25 251 LYS A N 1
ATOM 1951 C CA . LYS A 1 251 ? -9.085 -10.065 53.112 1.00 75.25 251 LYS A CA 1
ATOM 1952 C C . LYS A 1 251 ? -9.992 -10.929 53.983 1.00 75.25 251 LYS A C 1
ATOM 1954 O O . LYS A 1 251 ? -10.084 -12.133 53.770 1.00 75.25 251 LYS A O 1
ATOM 1959 N N . ARG A 1 252 ? -10.614 -10.323 54.997 1.00 71.69 252 ARG A N 1
ATOM 1960 C CA . ARG A 1 252 ? -11.567 -10.969 55.906 1.00 71.69 252 ARG A CA 1
ATOM 1961 C C . ARG A 1 252 ? -12.981 -10.491 55.617 1.00 71.69 252 ARG A C 1
ATOM 1963 O O . ARG A 1 252 ? -13.182 -9.320 55.300 1.00 71.69 252 ARG A O 1
ATOM 1970 N N . ASP A 1 253 ? -13.940 -11.393 55.779 1.00 67.19 253 ASP A N 1
ATOM 1971 C CA . ASP A 1 253 ? -15.356 -11.082 55.634 1.00 67.19 253 ASP A CA 1
ATOM 1972 C C . ASP A 1 253 ? -15.806 -10.097 56.727 1.00 67.19 253 ASP A C 1
ATOM 1974 O O . ASP A 1 253 ? -15.634 -10.338 57.925 1.00 67.19 253 ASP A O 1
ATOM 1978 N N . LEU A 1 254 ? -16.346 -8.954 56.304 1.00 66.31 254 LEU A N 1
ATOM 1979 C CA . LEU A 1 254 ? -16.855 -7.919 57.202 1.00 66.31 254 LEU A CA 1
ATOM 1980 C C . LEU A 1 254 ? -18.304 -8.159 57.626 1.00 66.31 254 LEU A C 1
ATOM 1982 O O . LEU A 1 254 ? -18.759 -7.516 58.566 1.00 66.31 254 LEU A O 1
ATOM 1986 N N . THR A 1 255 ? -19.025 -9.079 56.980 1.00 60.91 255 THR A N 1
ATOM 1987 C CA . THR A 1 255 ? -20.440 -9.349 57.291 1.00 60.91 255 THR A CA 1
ATOM 1988 C C . THR A 1 255 ? -20.648 -9.949 58.685 1.00 60.91 255 THR A C 1
ATOM 1990 O O . THR A 1 255 ? -21.761 -9.931 59.204 1.00 60.91 255 THR A O 1
ATOM 1993 N N . THR A 1 256 ? -19.581 -10.435 59.328 1.00 55.44 256 THR A N 1
ATOM 1994 C CA . THR A 1 256 ? -19.626 -11.053 60.661 1.00 55.44 256 THR A CA 1
ATOM 1995 C C . THR A 1 256 ? -19.316 -10.090 61.814 1.00 55.44 256 THR A C 1
ATOM 1997 O O . THR A 1 256 ? -19.348 -10.514 62.967 1.00 55.44 256 THR A O 1
ATOM 2000 N N . HIS A 1 257 ? -18.979 -8.823 61.540 1.00 62.09 257 HIS A N 1
ATOM 2001 C CA . HIS A 1 257 ? -18.586 -7.838 62.556 1.00 62.09 257 HIS A CA 1
ATOM 2002 C C . HIS A 1 257 ? -19.561 -6.654 62.581 1.00 62.09 257 HIS A C 1
ATOM 2004 O O . HIS A 1 257 ? -19.928 -6.117 61.539 1.00 62.09 257 HIS A O 1
ATOM 2010 N N . THR A 1 258 ? -19.954 -6.203 63.774 1.00 66.50 258 THR A N 1
ATOM 2011 C CA . THR A 1 258 ? -20.749 -4.978 63.941 1.00 66.50 258 THR A CA 1
ATOM 2012 C C . THR A 1 258 ? -19.870 -3.753 63.691 1.00 66.50 258 THR A C 1
ATOM 2014 O O . THR A 1 258 ? -19.020 -3.425 64.520 1.00 66.50 258 THR A O 1
ATOM 2017 N N . VAL A 1 259 ? -20.062 -3.092 62.549 1.00 76.31 259 VAL A N 1
ATOM 2018 C CA . VAL A 1 259 ? -19.371 -1.847 62.180 1.00 76.31 259 VAL A CA 1
ATOM 2019 C C . VAL A 1 259 ? -20.273 -0.657 62.514 1.00 76.31 259 VAL A C 1
ATOM 2021 O O . VAL A 1 259 ? -21.459 -0.685 62.207 1.00 76.31 259 VAL A O 1
ATOM 2024 N N . SER A 1 260 ? -19.718 0.383 63.139 1.00 81.75 260 SER A N 1
ATOM 2025 C CA . SER A 1 260 ? -20.387 1.674 63.358 1.00 81.75 260 SER A CA 1
ATOM 2026 C C . SER A 1 260 ? -19.796 2.737 62.424 1.00 81.75 260 SER A C 1
ATOM 2028 O O . SER A 1 260 ? -18.652 2.599 61.982 1.00 81.75 260 SER A O 1
ATOM 2030 N N . GLU A 1 261 ? -20.530 3.817 62.135 1.00 79.19 261 GLU A N 1
ATOM 2031 C CA . GLU A 1 261 ? -20.005 4.927 61.323 1.00 79.19 261 GLU A CA 1
ATOM 2032 C C . GLU A 1 261 ? -18.770 5.582 61.969 1.00 79.19 261 GLU A C 1
ATOM 2034 O O . GLU A 1 261 ? -17.789 5.865 61.281 1.00 79.19 261 GLU A O 1
ATOM 2039 N N . ALA A 1 262 ? -18.753 5.714 63.300 1.00 74.75 262 ALA A N 1
ATOM 2040 C CA . ALA A 1 262 ? -17.616 6.256 64.050 1.00 74.75 262 ALA A CA 1
ATOM 2041 C C . ALA A 1 262 ? -16.346 5.387 63.950 1.00 74.75 262 ALA A C 1
ATOM 2043 O O . ALA A 1 262 ? -15.227 5.889 64.080 1.00 74.75 262 ALA A O 1
ATOM 2044 N N . ASP A 1 263 ? -16.506 4.083 63.713 1.00 74.50 263 ASP A N 1
ATOM 2045 C CA . ASP A 1 263 ? -15.406 3.129 63.613 1.00 74.50 263 ASP A CA 1
ATOM 2046 C C . ASP A 1 263 ? -15.120 2.684 62.179 1.00 74.50 263 ASP A C 1
ATOM 2048 O O . ASP A 1 263 ? -14.229 1.856 61.993 1.00 74.50 263 ASP A O 1
ATOM 2052 N N . ILE 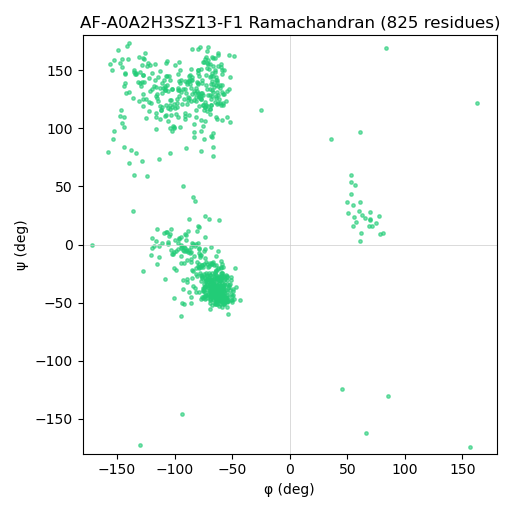A 1 264 ? -15.815 3.196 61.158 1.00 76.56 264 ILE A N 1
ATOM 2053 C CA . ILE A 1 264 ? -15.686 2.690 59.783 1.00 76.56 264 ILE A CA 1
ATOM 2054 C C . ILE A 1 264 ? -14.251 2.848 59.262 1.00 76.56 264 ILE A C 1
ATOM 2056 O O . ILE A 1 264 ? -13.667 1.893 58.754 1.00 76.56 264 ILE A O 1
ATOM 2060 N N . GLU A 1 265 ? -13.611 3.991 59.519 1.00 68.75 265 GLU A N 1
ATOM 2061 C CA . GLU A 1 265 ? -12.211 4.243 59.154 1.00 68.75 265 GLU A CA 1
ATOM 2062 C C . GLU A 1 265 ? -11.228 3.372 59.950 1.00 68.75 265 GLU A C 1
ATOM 2064 O O . GLU A 1 265 ? -10.175 2.979 59.445 1.00 68.75 265 GLU A O 1
ATOM 2069 N N . ARG A 1 266 ? -11.549 3.040 61.207 1.00 66.50 266 ARG A N 1
ATOM 2070 C CA . ARG A 1 266 ? -10.700 2.198 62.064 1.00 66.50 266 ARG A CA 1
ATOM 2071 C C . ARG A 1 266 ? -10.824 0.722 61.688 1.00 66.50 266 ARG A C 1
ATOM 2073 O O . ARG A 1 266 ? -9.809 0.051 61.529 1.00 66.50 266 ARG A O 1
ATOM 2080 N N . SER A 1 267 ? -12.056 0.256 61.524 1.00 62.69 267 SER A N 1
ATOM 2081 C CA . SER A 1 267 ? -12.437 -1.126 61.220 1.00 62.69 267 SER A CA 1
ATOM 2082 C C . SER A 1 267 ? -12.091 -1.512 59.783 1.00 62.69 267 SER A C 1
ATOM 2084 O O . SER A 1 267 ? -11.781 -2.672 59.521 1.00 62.69 267 SER A O 1
ATOM 2086 N N . CYS A 1 268 ? -12.091 -0.538 58.864 1.00 62.47 268 CYS A N 1
ATOM 2087 C CA . CYS A 1 268 ? -11.866 -0.771 57.439 1.00 62.47 268 CYS A CA 1
ATOM 2088 C C . CYS A 1 268 ? -10.582 -0.120 56.879 1.00 62.47 268 CYS A C 1
ATOM 2090 O O . CYS A 1 268 ? -10.160 -0.506 55.792 1.00 62.47 268 CYS A O 1
ATOM 2092 N N . GLY A 1 269 ? -9.958 0.854 57.564 1.00 53.16 269 GLY A N 1
ATOM 2093 C CA . GLY A 1 269 ? -8.942 1.738 56.961 1.00 53.16 269 GLY A CA 1
ATOM 2094 C C . GLY A 1 269 ? -7.576 1.873 57.659 1.00 53.16 269 GLY A C 1
ATOM 2095 O O . GLY A 1 269 ? -6.614 2.222 56.977 1.00 53.16 269 GLY A O 1
ATOM 2096 N N . ARG A 1 270 ? -7.419 1.600 58.967 1.00 52.19 270 ARG A N 1
ATOM 2097 C CA . ARG A 1 270 ? -6.127 1.828 59.673 1.00 52.19 270 ARG A CA 1
ATOM 2098 C C . ARG A 1 270 ? -5.106 0.690 59.601 1.00 52.19 270 ARG A C 1
ATOM 2100 O O . ARG A 1 270 ? -3.935 0.937 59.868 1.00 52.19 270 ARG A O 1
ATOM 2107 N N . TYR A 1 271 ? -5.515 -0.512 59.207 1.00 51.53 271 TYR A N 1
ATOM 2108 C CA . TYR A 1 271 ? -4.602 -1.626 58.955 1.00 51.53 271 TYR A CA 1
ATOM 2109 C C . TYR A 1 271 ? -4.691 -2.006 57.479 1.00 51.53 271 TYR A C 1
ATOM 2111 O O . TYR A 1 271 ? -5.583 -2.751 57.070 1.00 51.53 271 TYR A O 1
ATOM 2119 N N . SER A 1 272 ? -3.731 -1.529 56.682 1.00 55.66 272 SER A N 1
ATOM 2120 C CA . SER A 1 272 ? -3.449 -2.030 55.326 1.00 55.66 272 SER A CA 1
ATOM 2121 C C . SER A 1 272 ? -3.378 -3.561 55.260 1.00 55.66 272 SER A C 1
ATOM 2123 O O . SER A 1 272 ? -3.577 -4.157 54.206 1.00 55.66 272 SER A O 1
ATOM 2125 N N . ASP A 1 273 ? -3.149 -4.207 56.403 1.00 62.44 273 ASP A N 1
ATOM 2126 C CA . ASP A 1 273 ? -3.037 -5.649 56.563 1.00 62.44 273 ASP A CA 1
ATOM 2127 C C . ASP A 1 273 ? -4.312 -6.408 56.179 1.00 62.44 273 ASP A C 1
ATOM 2129 O O . ASP A 1 273 ? -4.196 -7.547 55.727 1.00 62.44 273 ASP A O 1
ATOM 2133 N N . ASN A 1 274 ? -5.504 -5.803 56.301 1.00 69.25 274 ASN A N 1
ATOM 2134 C CA . ASN A 1 274 ? -6.780 -6.434 55.931 1.00 69.25 274 ASN A CA 1
ATOM 2135 C C . ASN A 1 274 ? -7.268 -6.064 54.519 1.00 69.25 274 ASN A C 1
ATOM 2137 O O . ASN A 1 274 ? -8.370 -6.449 54.139 1.00 69.25 274 ASN A O 1
ATOM 2141 N N . LEU A 1 275 ? -6.480 -5.329 53.733 1.00 74.69 275 LEU A N 1
ATOM 2142 C CA . LEU A 1 275 ? -6.834 -4.953 52.365 1.00 74.69 275 LEU A CA 1
ATOM 2143 C C . LEU A 1 275 ? -6.011 -5.757 51.363 1.00 74.69 275 LEU A C 1
ATOM 2145 O O . LEU A 1 275 ? -4.804 -5.941 51.522 1.00 74.69 275 LEU A O 1
ATOM 2149 N N . GLU A 1 276 ? -6.662 -6.230 50.310 1.00 78.44 276 GLU A N 1
ATOM 2150 C CA . GLU A 1 276 ? -6.018 -6.852 49.162 1.00 78.44 276 GLU A CA 1
ATOM 2151 C C . GLU A 1 276 ? -6.258 -5.986 47.925 1.00 78.44 276 GLU A C 1
ATOM 2153 O O . GLU A 1 276 ? -7.398 -5.646 47.600 1.00 78.44 276 GLU A O 1
ATOM 2158 N N . LYS A 1 277 ? -5.170 -5.619 47.239 1.00 78.62 277 LYS A N 1
ATOM 2159 C CA . LYS A 1 277 ? -5.202 -4.894 45.968 1.00 78.62 277 LYS A CA 1
ATOM 2160 C C . LYS A 1 277 ? -4.851 -5.876 44.856 1.00 78.62 277 LYS A C 1
ATOM 2162 O O . LYS A 1 277 ? -3.747 -6.414 44.852 1.00 78.62 277 LYS A O 1
ATOM 2167 N N . LYS A 1 278 ? -5.780 -6.107 43.928 1.00 77.50 278 LYS A N 1
ATOM 2168 C CA . LYS A 1 278 ? -5.565 -6.970 42.759 1.00 77.50 278 LYS A CA 1
ATOM 2169 C C . LYS A 1 278 ? -5.520 -6.127 41.486 1.00 77.50 278 LYS A C 1
ATOM 2171 O O . LYS A 1 278 ? -6.386 -5.257 41.328 1.00 77.50 278 LYS A O 1
ATOM 2176 N N . PRO A 1 279 ? -4.553 -6.365 40.580 1.00 67.94 279 PRO A N 1
ATOM 2177 C CA . PRO A 1 279 ? -4.627 -5.807 39.237 1.00 67.94 279 PRO A CA 1
ATOM 2178 C C . PRO A 1 279 ? -5.909 -6.302 38.561 1.00 67.94 279 PRO A C 1
ATOM 2180 O O . PRO A 1 279 ? -6.392 -7.405 38.842 1.00 67.94 279 PRO A O 1
ATOM 2183 N N . ILE A 1 280 ? -6.498 -5.462 37.715 1.00 64.38 280 ILE A N 1
ATOM 2184 C CA . ILE A 1 280 ? -7.738 -5.800 37.023 1.00 64.38 280 ILE A CA 1
ATOM 2185 C C . ILE A 1 280 ? -7.384 -6.624 35.789 1.00 64.38 280 ILE A C 1
ATOM 2187 O O . ILE A 1 280 ? -7.122 -6.082 34.722 1.00 64.38 280 ILE A O 1
ATOM 2191 N N . LEU A 1 281 ? -7.396 -7.945 35.962 1.00 52.66 281 LEU A N 1
ATOM 2192 C CA . LEU A 1 281 ? -7.531 -8.893 34.866 1.00 52.66 281 LEU A CA 1
ATOM 2193 C C . LEU A 1 281 ? -8.974 -9.398 34.880 1.00 52.66 281 LEU A C 1
ATOM 2195 O O . LEU A 1 281 ? -9.344 -10.256 35.685 1.00 52.66 281 LEU A O 1
ATOM 2199 N N . LEU A 1 282 ? -9.816 -8.804 34.041 1.00 54.56 282 LEU A N 1
ATOM 2200 C CA . LEU A 1 282 ? -11.204 -9.224 33.898 1.00 54.56 282 LEU A CA 1
ATOM 2201 C C . LEU A 1 282 ? -11.236 -10.497 33.049 1.00 54.56 282 LEU A C 1
ATOM 2203 O O . LEU A 1 282 ? -11.142 -10.429 31.831 1.00 54.56 282 LEU A O 1
ATOM 2207 N N . LEU A 1 283 ? -11.303 -11.652 33.717 1.00 40.34 283 LEU A N 1
ATOM 2208 C CA . LEU A 1 283 ? -11.447 -12.967 33.093 1.00 40.34 283 LEU A CA 1
ATOM 2209 C C . LEU A 1 283 ? -12.938 -13.308 32.982 1.00 40.34 283 LEU A C 1
ATOM 2211 O O . LEU A 1 283 ? -13.588 -13.602 33.992 1.00 40.34 283 LEU A O 1
ATOM 2215 N N . GLY A 1 284 ? -13.479 -13.278 31.764 1.00 37.44 284 GLY A N 1
ATOM 2216 C CA . GLY A 1 284 ? -14.797 -13.850 31.481 1.00 37.44 284 GLY A CA 1
ATOM 2217 C C . GLY A 1 284 ? -14.782 -15.358 31.751 1.00 37.44 284 GLY A C 1
ATOM 2218 O O . GLY A 1 284 ? -13.881 -16.061 31.298 1.00 37.44 284 GLY A O 1
ATOM 2219 N N . HIS A 1 285 ? -15.742 -15.863 32.531 1.00 34.03 285 HIS A N 1
ATOM 2220 C CA . HIS A 1 285 ? -15.994 -17.303 32.615 1.00 34.03 285 HIS A CA 1
ATOM 2221 C C . HIS A 1 285 ? -17.058 -17.659 31.585 1.00 34.03 285 HIS A C 1
ATOM 2223 O O . HIS A 1 285 ? -18.148 -17.089 31.622 1.00 34.03 285 HIS A O 1
ATOM 2229 N N . ALA A 1 286 ? -16.735 -18.620 30.717 1.00 34.69 286 ALA A N 1
ATOM 2230 C CA . ALA A 1 286 ? -17.612 -19.134 29.677 1.00 34.69 286 ALA A CA 1
ATOM 2231 C C . ALA A 1 286 ? -18.976 -19.559 30.250 1.00 34.69 286 ALA A C 1
ATOM 2233 O O . ALA A 1 286 ? -19.115 -20.606 30.886 1.00 34.69 286 ALA A O 1
ATOM 2234 N N . ALA A 1 287 ? -19.990 -18.739 30.001 1.00 29.72 287 ALA A N 1
ATOM 2235 C CA . ALA A 1 287 ? -21.390 -19.121 30.036 1.00 29.72 287 ALA A CA 1
ATOM 2236 C C . ALA A 1 287 ? -22.108 -18.270 28.985 1.00 29.72 287 ALA A C 1
ATOM 2238 O O . ALA A 1 287 ? -22.198 -17.058 29.133 1.00 29.72 287 ALA A O 1
ATOM 2239 N N . ALA A 1 288 ? -22.552 -18.931 27.915 1.00 36.06 288 ALA A N 1
ATOM 2240 C CA . ALA A 1 288 ? -23.242 -18.393 26.745 1.00 36.06 288 ALA A CA 1
ATOM 2241 C C . ALA A 1 288 ? -24.013 -17.072 26.967 1.00 36.06 288 ALA A C 1
ATOM 2243 O O . ALA A 1 288 ? -25.015 -17.082 27.679 1.00 36.06 288 ALA A O 1
ATOM 2244 N N . SER A 1 289 ? -23.592 -15.988 26.296 1.00 41.69 289 SER A N 1
ATOM 2245 C CA . SER A 1 289 ? -24.514 -14.948 25.778 1.00 41.69 289 SER A CA 1
ATOM 2246 C C . SER A 1 289 ? -23.904 -13.865 24.861 1.00 41.69 289 SER A C 1
ATOM 2248 O O . SER A 1 289 ? -24.668 -13.045 24.363 1.00 41.69 289 SER A O 1
ATOM 2250 N N . VAL A 1 290 ? -22.600 -13.830 24.533 1.00 41.81 290 VAL A N 1
ATOM 2251 C CA . VAL A 1 290 ? -22.112 -12.862 23.507 1.00 41.81 290 VAL A CA 1
ATOM 2252 C C . VAL A 1 290 ? -22.460 -13.309 22.081 1.00 41.81 290 VAL A C 1
ATOM 2254 O O . VAL A 1 290 ? -22.735 -12.480 21.217 1.00 41.81 290 VAL A O 1
ATOM 2257 N N . SER A 1 291 ? -22.578 -14.623 21.854 1.00 46.28 291 SER A N 1
ATOM 2258 C CA . SER A 1 291 ? -23.090 -15.188 20.597 1.00 46.28 291 SER A CA 1
ATOM 2259 C C . SER A 1 291 ? -24.511 -14.724 20.260 1.00 46.28 291 SER A C 1
ATOM 2261 O O . SER A 1 291 ? -24.881 -14.706 19.093 1.00 46.28 291 SER A O 1
ATOM 2263 N N . ASP A 1 292 ? -25.302 -14.330 21.259 1.00 55.16 292 ASP A N 1
ATOM 2264 C CA . ASP A 1 292 ? -26.722 -14.026 21.085 1.00 55.16 292 ASP A CA 1
ATOM 2265 C C . ASP A 1 292 ? -26.947 -12.683 20.372 1.00 55.16 292 ASP A C 1
ATOM 2267 O O . ASP A 1 292 ? -27.951 -12.513 19.699 1.00 55.16 292 ASP A O 1
ATOM 2271 N N . MET A 1 293 ? -26.008 -11.729 20.450 1.00 57.59 293 MET A N 1
ATOM 2272 C CA . MET A 1 293 ? -26.187 -10.400 19.841 1.00 57.59 293 MET A CA 1
ATOM 2273 C C . MET A 1 293 ? -25.817 -10.352 18.357 1.00 57.59 293 MET A C 1
ATOM 2275 O O . MET A 1 293 ? -26.486 -9.682 17.578 1.00 57.59 293 MET A O 1
ATOM 2279 N N . THR A 1 294 ? -24.786 -11.095 17.945 1.00 59.81 294 THR A N 1
ATOM 2280 C CA . THR A 1 294 ? -24.502 -11.323 16.520 1.00 59.81 294 THR A CA 1
ATOM 2281 C C . THR A 1 294 ? -25.665 -12.059 15.861 1.00 59.81 294 THR A C 1
ATOM 2283 O O . THR A 1 294 ? -26.091 -11.664 14.783 1.00 59.81 294 THR A O 1
ATOM 2286 N N . VAL A 1 295 ? -26.230 -13.058 16.548 1.00 60.12 295 VAL A N 1
ATOM 2287 C CA . VAL A 1 295 ? -27.448 -13.754 16.112 1.00 60.12 295 VAL A CA 1
ATOM 2288 C C . VAL A 1 295 ? -28.643 -12.794 16.079 1.00 60.12 295 VAL A C 1
ATOM 2290 O O . VAL A 1 295 ? -29.290 -12.703 15.048 1.00 60.12 295 VAL A O 1
ATOM 2293 N N . LYS A 1 296 ? -28.880 -11.979 17.119 1.00 66.00 296 LYS A N 1
ATOM 2294 C CA . LYS A 1 296 ? -29.940 -10.948 17.127 1.00 66.00 296 LYS A CA 1
ATOM 2295 C C . LYS A 1 296 ? -29.789 -9.907 16.019 1.00 66.00 296 LYS A C 1
ATOM 2297 O O . LYS A 1 296 ? -30.797 -9.438 15.514 1.00 66.00 296 LYS A O 1
ATOM 2302 N N . TYR A 1 297 ? -28.569 -9.509 15.659 1.00 69.31 297 TYR A N 1
ATOM 2303 C CA . TYR A 1 297 ? -28.354 -8.596 14.535 1.00 69.31 297 TYR A CA 1
ATOM 2304 C C . TYR A 1 297 ? -28.683 -9.277 13.204 1.00 69.31 297 TYR A C 1
ATOM 2306 O O . TYR A 1 297 ? -29.370 -8.685 12.380 1.00 69.31 297 TYR A O 1
ATOM 2314 N N . ILE A 1 298 ? -28.239 -10.523 13.009 1.00 65.12 298 ILE A N 1
ATOM 2315 C CA . ILE A 1 298 ? -28.513 -11.305 11.794 1.00 65.12 298 ILE A CA 1
ATOM 2316 C C . ILE A 1 298 ? -30.018 -11.577 11.637 1.00 65.12 298 ILE A C 1
ATOM 2318 O O . ILE A 1 298 ? -30.563 -11.356 10.555 1.00 65.12 298 ILE A O 1
ATOM 2322 N N . ASP A 1 299 ? -30.676 -11.996 12.719 1.00 65.62 299 ASP A N 1
ATOM 2323 C CA . ASP A 1 299 ? -32.095 -12.372 12.773 1.00 65.62 299 ASP A CA 1
ATOM 2324 C C . ASP A 1 299 ? -33.036 -11.172 13.012 1.00 65.62 299 ASP A C 1
ATOM 2326 O O . ASP A 1 299 ? -34.260 -11.327 13.003 1.00 65.62 299 ASP A O 1
ATOM 2330 N N . GLY A 1 300 ? -32.479 -9.985 13.267 1.00 65.06 300 GLY A N 1
ATOM 2331 C CA . GLY A 1 300 ? -33.214 -8.762 13.584 1.00 65.06 300 GLY A CA 1
ATOM 2332 C C . GLY A 1 300 ? -33.879 -8.124 12.365 1.00 65.06 300 GLY A C 1
ATOM 2333 O O . GLY A 1 300 ? -33.462 -8.330 11.222 1.00 65.06 300 GLY A O 1
ATOM 2334 N N . ASP A 1 301 ? -34.915 -7.322 12.612 1.00 69.69 301 ASP A N 1
ATOM 2335 C CA . ASP A 1 301 ? -35.566 -6.532 11.567 1.00 69.69 301 ASP A CA 1
ATOM 2336 C C . ASP A 1 301 ? -34.690 -5.353 11.094 1.00 69.69 301 ASP A C 1
ATOM 2338 O O . ASP A 1 301 ? -33.673 -5.001 11.697 1.00 69.69 301 ASP A O 1
ATOM 2342 N N . GLU A 1 302 ? -35.067 -4.751 9.964 1.00 71.75 302 GLU A N 1
ATOM 2343 C CA . GLU A 1 302 ? -34.326 -3.625 9.376 1.00 71.75 302 GLU A CA 1
ATOM 2344 C C . GLU A 1 302 ? -34.264 -2.406 10.310 1.00 71.75 302 GLU A C 1
ATOM 2346 O O . GLU A 1 302 ? -33.269 -1.683 10.313 1.00 71.75 302 GLU A O 1
ATOM 2351 N N . ASP A 1 303 ? -35.284 -2.191 11.144 1.00 69.00 303 ASP A N 1
ATOM 2352 C CA . ASP A 1 303 ? -35.304 -1.088 12.106 1.00 69.00 303 ASP A CA 1
ATOM 2353 C C . ASP A 1 303 ? -34.238 -1.293 13.192 1.00 69.00 303 ASP A C 1
ATOM 2355 O O . ASP A 1 303 ? -33.449 -0.385 13.468 1.00 69.00 303 ASP A O 1
ATOM 2359 N N . TYR A 1 304 ? -34.123 -2.506 13.736 1.00 71.19 304 TYR A N 1
ATOM 2360 C CA . TYR A 1 304 ? -33.065 -2.874 14.673 1.00 71.19 304 TYR A CA 1
ATOM 2361 C C . TYR A 1 304 ? -31.674 -2.750 14.039 1.00 71.19 304 TYR A C 1
ATOM 2363 O O . TYR A 1 304 ? -30.762 -2.180 14.645 1.00 71.19 304 TYR A O 1
ATOM 2371 N N . LYS A 1 305 ? -31.499 -3.211 12.794 1.00 74.88 305 LYS A N 1
ATOM 2372 C CA . LYS A 1 305 ? -30.220 -3.082 12.075 1.00 74.88 305 LYS A CA 1
ATOM 2373 C C . LYS A 1 305 ? -29.815 -1.622 11.865 1.00 74.88 305 LYS A C 1
ATOM 2375 O O . LYS A 1 305 ? -28.645 -1.289 12.068 1.00 74.88 305 LYS A O 1
ATOM 2380 N N . ASN A 1 306 ? -30.765 -0.753 11.517 1.00 76.06 306 ASN A N 1
ATOM 2381 C CA . ASN A 1 306 ? -30.529 0.683 11.357 1.00 76.06 306 ASN A CA 1
ATOM 2382 C C . ASN A 1 306 ? -30.105 1.345 12.674 1.00 76.06 306 ASN A C 1
ATOM 2384 O O . ASN A 1 306 ? -29.145 2.116 12.680 1.00 76.06 306 ASN A O 1
ATOM 2388 N N . VAL A 1 307 ? -30.741 0.983 13.792 1.00 73.38 307 VAL A N 1
ATOM 2389 C CA . VAL A 1 307 ? -30.362 1.460 15.134 1.00 73.38 307 VAL A CA 1
ATOM 2390 C C . VAL A 1 307 ? -28.923 1.052 15.478 1.00 73.38 307 VAL A C 1
ATOM 2392 O O . VAL A 1 307 ? -28.125 1.880 15.920 1.00 73.38 307 VAL A O 1
ATOM 2395 N N . ILE A 1 308 ? -28.537 -0.201 15.213 1.00 76.50 308 ILE A N 1
ATOM 2396 C CA . ILE A 1 308 ? -27.163 -0.684 15.441 1.00 76.50 308 ILE A CA 1
ATOM 2397 C C . ILE A 1 308 ? -26.140 0.086 14.592 1.00 76.50 308 ILE A C 1
ATOM 2399 O O . ILE A 1 308 ? -25.082 0.481 15.092 1.00 76.50 308 ILE A O 1
ATOM 2403 N N . VAL A 1 309 ? -26.449 0.321 13.315 1.00 78.94 309 VAL A N 1
ATOM 2404 C CA . VAL A 1 309 ? -25.606 1.097 12.393 1.00 78.94 309 VAL A CA 1
ATOM 2405 C C . VAL A 1 309 ? -25.442 2.540 12.870 1.00 78.94 309 VAL A C 1
ATOM 2407 O O . VAL A 1 309 ? -24.321 3.050 12.877 1.00 78.94 309 VAL A O 1
ATOM 2410 N N . GLU A 1 310 ? -26.527 3.190 13.293 1.00 79.12 310 GLU A N 1
ATOM 2411 C CA . GLU A 1 310 ? -26.507 4.559 13.813 1.00 79.12 310 GLU A CA 1
ATOM 2412 C C . GLU A 1 310 ? -25.634 4.665 15.069 1.00 79.12 310 GLU A C 1
ATOM 2414 O O . GLU A 1 310 ? -24.788 5.557 15.182 1.00 79.12 310 GLU A O 1
ATOM 2419 N N . HIS A 1 311 ? -25.762 3.711 15.991 1.00 74.75 311 HIS A N 1
ATOM 2420 C CA . HIS A 1 311 ? -24.928 3.667 17.187 1.00 74.75 311 HIS A CA 1
ATOM 2421 C C . HIS A 1 311 ? -23.450 3.418 16.875 1.00 74.75 311 HIS A C 1
ATOM 2423 O O . HIS A 1 311 ? -22.590 4.060 17.483 1.00 74.75 311 HIS A O 1
ATOM 2429 N N . LEU A 1 312 ? -23.126 2.535 15.924 1.00 78.94 312 LEU A N 1
ATOM 2430 C CA . LEU A 1 312 ? -21.745 2.355 15.473 1.00 78.94 312 LEU A CA 1
ATOM 2431 C C . LEU A 1 312 ? -21.193 3.631 14.834 1.00 78.94 312 LEU A C 1
ATOM 2433 O O . LEU A 1 312 ? -20.070 4.018 15.155 1.00 78.94 312 LEU A O 1
ATOM 2437 N N . ASP A 1 313 ? -21.970 4.323 13.995 1.00 82.06 313 ASP A N 1
ATOM 2438 C CA . ASP A 1 313 ? -21.566 5.613 13.422 1.00 82.06 313 ASP A CA 1
ATOM 2439 C C . ASP A 1 313 ? -21.265 6.633 14.525 1.00 82.06 313 ASP A C 1
ATOM 2441 O O . ASP A 1 313 ? -20.238 7.316 14.508 1.00 82.06 313 ASP A O 1
ATOM 2445 N N . ARG A 1 314 ? -22.130 6.685 15.541 1.00 76.06 314 ARG A N 1
ATOM 2446 C CA . ARG A 1 314 ? -21.961 7.548 16.708 1.00 76.06 314 ARG A CA 1
ATOM 2447 C C . ARG A 1 314 ? -20.664 7.241 17.455 1.00 76.06 314 ARG A C 1
ATOM 2449 O O . ARG A 1 314 ? -19.909 8.171 17.725 1.00 76.06 314 ARG A O 1
ATOM 2456 N N . ILE A 1 315 ? -20.377 5.968 17.735 1.00 77.19 315 ILE A N 1
ATOM 2457 C CA . ILE A 1 315 ? -19.148 5.538 18.426 1.00 77.19 315 ILE A CA 1
ATOM 2458 C C . ILE A 1 315 ? -17.905 5.894 17.611 1.00 77.19 315 ILE A C 1
ATOM 2460 O O . ILE A 1 315 ? -16.917 6.360 18.172 1.00 77.19 315 ILE A O 1
ATOM 2464 N N . ILE A 1 316 ? -17.947 5.726 16.288 1.00 80.19 316 ILE A N 1
ATOM 2465 C CA . ILE A 1 316 ? -16.839 6.098 15.399 1.00 80.19 316 ILE A CA 1
ATOM 2466 C C . ILE A 1 316 ? -16.544 7.595 15.495 1.00 80.19 316 ILE A C 1
ATOM 2468 O O . ILE A 1 316 ? -15.379 7.985 15.528 1.00 80.19 316 ILE A O 1
ATOM 2472 N N . ASN A 1 317 ? -17.587 8.423 15.568 1.00 76.62 317 ASN A N 1
ATOM 2473 C CA . ASN A 1 317 ? -17.448 9.874 15.650 1.00 76.62 317 ASN A CA 1
ATOM 2474 C C . ASN A 1 317 ? -17.048 10.376 17.047 1.00 76.62 317 ASN A C 1
ATOM 2476 O O . ASN A 1 317 ? -16.468 11.456 17.140 1.00 76.62 317 ASN A O 1
ATOM 2480 N N . THR A 1 318 ? -17.356 9.643 18.124 1.00 69.19 318 THR A N 1
ATOM 2481 C CA . THR A 1 318 ? -16.996 10.051 19.493 1.00 69.19 318 THR A CA 1
ATOM 2482 C C . THR A 1 318 ? -15.670 9.461 19.958 1.00 69.19 318 THR A C 1
ATOM 2484 O O . THR A 1 318 ? -14.823 10.201 20.453 1.00 69.19 318 THR A O 1
ATOM 2487 N N . ASN A 1 319 ? -15.474 8.147 19.814 1.00 70.25 319 ASN A N 1
ATOM 2488 C CA . ASN A 1 319 ? -14.293 7.441 20.307 1.00 70.25 319 ASN A CA 1
ATOM 2489 C C . ASN A 1 319 ? -14.052 6.113 19.561 1.00 70.25 319 ASN A C 1
ATOM 2491 O O . ASN A 1 319 ? -14.340 5.017 20.047 1.00 70.25 319 ASN A O 1
ATOM 2495 N N . VAL A 1 320 ? -13.464 6.209 18.367 1.00 77.00 320 VAL A N 1
ATOM 2496 C CA . VAL A 1 320 ? -13.215 5.059 17.479 1.00 77.00 320 VAL A CA 1
ATOM 2497 C C . VAL A 1 320 ? -12.313 3.974 18.094 1.00 77.00 320 VAL A C 1
ATOM 2499 O O . VAL A 1 320 ? -12.450 2.794 17.769 1.00 77.00 320 VAL A O 1
ATOM 2502 N N . SER A 1 321 ? -11.418 4.338 19.020 1.00 71.44 321 SER A N 1
ATOM 2503 C CA . SER A 1 321 ? -10.487 3.408 19.679 1.00 71.44 321 SER A CA 1
ATOM 2504 C C . SER A 1 321 ? -11.213 2.306 20.457 1.00 71.44 321 SER A C 1
ATOM 2506 O O . SER A 1 321 ? -10.706 1.193 20.591 1.00 71.44 321 SER A O 1
ATOM 2508 N N . VAL A 1 322 ? -12.425 2.595 20.937 1.00 70.31 322 VAL A N 1
ATOM 2509 C CA . VAL A 1 322 ? -13.257 1.681 21.729 1.00 70.31 322 VAL A CA 1
ATOM 2510 C C . VAL A 1 322 ? -13.609 0.420 20.928 1.00 70.31 322 VAL A C 1
ATOM 2512 O O . VAL A 1 322 ? -13.637 -0.671 21.497 1.00 70.31 322 VAL A O 1
ATOM 2515 N N . ILE A 1 323 ? -13.771 0.532 19.604 1.00 75.12 323 ILE A N 1
ATOM 2516 C CA . ILE A 1 323 ? -14.065 -0.606 18.716 1.00 75.12 323 ILE A CA 1
ATOM 2517 C C . ILE A 1 323 ? -12.897 -1.602 18.671 1.00 75.12 323 ILE A C 1
ATOM 2519 O O . ILE A 1 323 ? -13.113 -2.812 18.696 1.00 75.12 323 ILE A O 1
ATOM 2523 N N . ALA A 1 324 ? -11.660 -1.101 18.657 1.00 69.94 324 ALA A N 1
ATOM 2524 C CA . ALA A 1 324 ? -10.458 -1.931 18.623 1.00 69.94 324 ALA A CA 1
ATOM 2525 C C . ALA A 1 324 ? -10.097 -2.547 19.983 1.00 69.94 324 ALA A C 1
ATOM 2527 O O . ALA A 1 324 ? -9.405 -3.562 20.052 1.00 69.94 324 ALA A O 1
ATOM 2528 N N . ILE A 1 325 ? -10.537 -1.914 21.072 1.00 65.38 325 ILE A N 1
ATOM 2529 C CA . ILE A 1 325 ? -10.166 -2.293 22.438 1.00 65.38 325 ILE A CA 1
ATOM 2530 C C . ILE A 1 325 ? -11.174 -3.273 23.040 1.00 65.38 325 ILE A C 1
ATOM 2532 O O . ILE A 1 325 ? -10.781 -4.188 23.762 1.00 65.38 325 ILE A O 1
ATOM 2536 N N . HIS A 1 326 ? -12.467 -3.092 22.772 1.00 66.75 326 HIS A N 1
ATOM 2537 C CA . HIS A 1 326 ? -13.509 -3.895 23.401 1.00 66.75 326 HIS A CA 1
ATOM 2538 C C . HIS A 1 326 ? -13.963 -5.040 22.488 1.00 66.75 326 HIS A C 1
ATOM 2540 O O . HIS A 1 326 ? -14.500 -4.780 21.406 1.00 66.75 326 HIS A O 1
ATOM 2546 N N . PRO A 1 327 ? -13.853 -6.306 22.943 1.00 63.78 327 PRO A N 1
ATOM 2547 C CA . PRO A 1 327 ? -14.291 -7.475 22.177 1.00 63.78 327 PRO A CA 1
ATOM 2548 C C . PRO A 1 327 ? -15.740 -7.377 21.696 1.00 63.78 327 PRO A C 1
ATOM 2550 O O . PRO A 1 327 ? -16.031 -7.759 20.568 1.00 63.78 327 PRO A O 1
ATOM 2553 N N . PHE A 1 328 ? -16.612 -6.791 22.522 1.00 68.69 328 PHE A N 1
ATOM 2554 C CA . PHE A 1 328 ? -18.013 -6.515 22.212 1.00 68.69 328 PHE A CA 1
ATOM 2555 C C . PHE A 1 328 ? -18.193 -5.717 20.914 1.00 68.69 328 PHE A C 1
ATOM 2557 O O . PHE A 1 328 ? -18.790 -6.202 19.955 1.00 68.69 328 PHE A O 1
ATOM 2564 N N . TYR A 1 329 ? -17.623 -4.511 20.851 1.00 72.25 329 TYR A N 1
ATOM 2565 C CA . TYR A 1 329 ? -17.736 -3.655 19.671 1.00 72.25 329 TYR A CA 1
ATOM 2566 C C . TYR A 1 329 ? -17.010 -4.245 18.471 1.00 72.25 329 TYR A C 1
ATOM 2568 O O . TYR A 1 329 ? -17.481 -4.113 17.345 1.00 72.25 329 TYR A O 1
ATOM 2576 N N . GLY A 1 330 ? -15.900 -4.944 18.709 1.00 70.38 330 GLY A N 1
ATOM 2577 C CA . GLY A 1 330 ? -15.191 -5.643 17.653 1.00 70.38 330 GLY A CA 1
ATOM 2578 C C . GLY A 1 330 ? -16.006 -6.772 17.015 1.00 70.38 330 GLY A C 1
ATOM 2579 O O . GLY A 1 330 ? -15.941 -6.960 15.804 1.00 70.38 330 GLY A O 1
ATOM 2580 N N . GLN A 1 331 ? -16.788 -7.518 17.797 1.00 69.31 331 GLN A N 1
ATOM 2581 C CA . GLN A 1 331 ? -17.685 -8.557 17.278 1.00 69.31 331 GLN A CA 1
ATOM 2582 C C . GLN A 1 331 ? -18.900 -7.961 16.566 1.00 69.31 331 GLN A C 1
ATOM 2584 O O . GLN A 1 331 ? -19.221 -8.407 15.467 1.00 69.31 331 GLN A O 1
ATOM 2589 N N . LEU A 1 332 ? -19.518 -6.919 17.130 1.00 73.06 332 LEU A N 1
ATOM 2590 C CA . LEU A 1 332 ? -20.627 -6.204 16.493 1.00 73.06 332 LEU A CA 1
ATOM 2591 C C . LEU A 1 332 ? -20.203 -5.609 15.144 1.00 73.06 332 LEU A C 1
ATOM 2593 O O . LEU A 1 332 ? -20.878 -5.801 14.140 1.00 73.06 332 LEU A O 1
ATOM 2597 N N . TRP A 1 333 ? -19.034 -4.967 15.095 1.00 75.75 333 TRP A N 1
ATOM 2598 C CA . TRP A 1 333 ? -18.445 -4.461 13.857 1.00 75.75 333 TRP A CA 1
ATOM 2599 C C . TRP A 1 333 ? -18.285 -5.561 12.803 1.00 75.75 333 TRP A C 1
ATOM 2601 O O . TRP A 1 333 ? -18.638 -5.357 11.642 1.00 75.75 333 TRP A O 1
ATOM 2611 N N . ARG A 1 334 ? -17.787 -6.742 13.197 1.00 72.19 334 ARG A N 1
ATOM 2612 C CA . ARG A 1 334 ? -17.652 -7.888 12.285 1.00 72.19 334 ARG A CA 1
ATOM 2613 C C . ARG A 1 334 ? -19.008 -8.399 11.806 1.00 72.19 334 ARG A C 1
ATOM 2615 O O . ARG A 1 334 ? -19.128 -8.649 10.615 1.00 72.19 334 ARG A O 1
ATOM 2622 N N . ALA A 1 335 ? -20.007 -8.476 12.685 1.00 71.81 335 ALA A N 1
ATOM 2623 C CA . ALA A 1 335 ? -21.370 -8.887 12.342 1.00 71.81 335 ALA A CA 1
ATOM 2624 C C . ALA A 1 335 ? -22.014 -7.952 11.302 1.00 71.81 335 ALA A C 1
ATOM 2626 O O . ALA A 1 335 ? -22.535 -8.417 10.290 1.00 71.81 335 ALA A O 1
ATOM 2627 N N . VAL A 1 336 ? -21.891 -6.634 11.496 1.00 74.19 336 VAL A N 1
ATOM 2628 C CA . VAL A 1 336 ? -22.338 -5.625 10.518 1.00 74.19 336 VAL A CA 1
ATOM 2629 C C . VAL A 1 336 ? -21.559 -5.741 9.208 1.00 74.19 336 VAL A C 1
ATOM 2631 O O . VAL A 1 336 ? -22.124 -5.617 8.127 1.00 74.19 336 VAL A O 1
ATOM 2634 N N . CYS A 1 337 ? -20.254 -6.014 9.277 1.00 67.12 337 CYS A N 1
ATOM 2635 C CA . CYS A 1 337 ? -19.436 -6.205 8.081 1.00 67.12 337 CYS A CA 1
ATOM 2636 C C . CYS A 1 337 ? -19.753 -7.503 7.319 1.00 67.12 337 CYS A C 1
ATOM 2638 O O . CYS A 1 337 ? -19.467 -7.546 6.120 1.00 67.12 337 CYS A O 1
ATOM 2640 N N . SER A 1 338 ? -20.295 -8.530 7.984 1.00 60.78 338 SER A N 1
ATOM 2641 C CA . SER A 1 338 ? -20.668 -9.821 7.388 1.00 60.78 338 SER A CA 1
ATOM 2642 C C . SER A 1 338 ? -22.097 -9.876 6.837 1.00 60.78 338 SER A C 1
ATOM 2644 O O . SER A 1 338 ? -22.412 -10.813 6.112 1.00 60.78 338 SER A O 1
ATOM 2646 N N . ASP A 1 339 ? -22.967 -8.911 7.154 1.00 64.38 339 ASP A N 1
ATOM 2647 C CA . ASP A 1 339 ? -24.342 -8.877 6.635 1.00 64.38 339 ASP A CA 1
ATOM 2648 C C . ASP A 1 339 ? -24.362 -8.471 5.148 1.00 64.38 339 ASP A C 1
ATOM 2650 O O . ASP A 1 339 ? -23.928 -7.381 4.766 1.00 64.38 339 ASP A O 1
ATOM 2654 N N . GLN A 1 340 ? -24.853 -9.381 4.300 1.00 55.62 340 GLN A N 1
ATOM 2655 C CA . GLN A 1 340 ? -24.824 -9.289 2.835 1.00 55.62 340 GLN A CA 1
ATOM 2656 C C . GLN A 1 340 ? -26.093 -8.687 2.208 1.00 55.62 340 GLN A C 1
ATOM 2658 O O . GLN A 1 340 ? -26.236 -8.674 0.982 1.00 55.62 340 GLN A O 1
ATOM 2663 N N . THR A 1 341 ? -27.042 -8.190 3.002 1.00 57.19 341 THR A N 1
ATOM 2664 C CA . THR A 1 341 ? -28.265 -7.570 2.466 1.00 57.19 341 THR A CA 1
ATOM 2665 C C . THR A 1 341 ? -27.937 -6.348 1.587 1.00 57.19 341 THR A C 1
ATOM 2667 O O . THR A 1 341 ? -27.102 -5.505 1.914 1.00 57.19 341 THR A O 1
ATOM 2670 N N . GLY A 1 342 ? -28.572 -6.241 0.412 1.00 43.50 342 GLY A N 1
ATOM 2671 C CA . GLY A 1 342 ? -28.158 -5.323 -0.668 1.00 43.50 342 GLY A CA 1
ATOM 2672 C C . GLY A 1 342 ? -28.102 -3.824 -0.319 1.00 43.50 342 GLY A C 1
ATOM 2673 O O . GLY A 1 342 ? -27.402 -3.075 -1.001 1.00 43.50 342 GLY A O 1
ATOM 2674 N N . ASN A 1 343 ? -28.776 -3.385 0.751 1.00 53.28 343 ASN A N 1
ATOM 2675 C CA . ASN A 1 343 ? -28.741 -2.002 1.247 1.00 53.28 343 ASN A CA 1
ATOM 2676 C C . ASN A 1 343 ? -27.525 -1.722 2.168 1.00 53.28 343 ASN A C 1
ATOM 2678 O O . ASN A 1 343 ? -27.049 -0.586 2.245 1.00 53.28 343 ASN A O 1
ATOM 2682 N N . ASN A 1 344 ? -26.944 -2.758 2.790 1.00 57.72 344 ASN A N 1
ATOM 2683 C CA . ASN A 1 344 ? -25.851 -2.647 3.764 1.00 57.72 344 ASN A CA 1
ATOM 2684 C C . ASN A 1 344 ? -24.471 -2.383 3.142 1.00 57.72 344 ASN A C 1
ATOM 2686 O O . ASN A 1 344 ? -23.584 -1.850 3.807 1.00 57.72 344 ASN A O 1
ATOM 2690 N N . ASN A 1 345 ? -24.269 -2.649 1.848 1.00 57.97 345 ASN A N 1
ATOM 2691 C CA . ASN A 1 345 ? -22.967 -2.437 1.199 1.00 57.97 345 ASN A CA 1
ATOM 2692 C C . ASN A 1 345 ? -22.539 -0.957 1.132 1.00 57.97 345 ASN A C 1
ATOM 2694 O O . ASN A 1 345 ? -21.352 -0.640 1.270 1.00 57.97 345 ASN A O 1
ATOM 2698 N N . ASN A 1 346 ? -23.485 -0.033 0.941 1.00 64.56 346 ASN A N 1
ATOM 2699 C CA . ASN A 1 346 ? -23.189 1.405 0.933 1.00 64.56 346 ASN A CA 1
ATOM 2700 C C . ASN A 1 346 ? -22.944 1.937 2.351 1.00 64.56 346 ASN A C 1
ATOM 2702 O O . ASN A 1 346 ? -22.028 2.737 2.559 1.00 64.56 346 ASN A O 1
ATOM 2706 N N . ILE A 1 347 ? -23.703 1.432 3.325 1.00 68.62 347 ILE A N 1
ATOM 2707 C CA . ILE A 1 347 ? -23.540 1.734 4.750 1.00 68.62 347 ILE A CA 1
ATOM 2708 C C . ILE A 1 347 ? -22.170 1.244 5.242 1.00 68.62 347 ILE A C 1
ATOM 2710 O O . ILE A 1 347 ? -21.411 2.033 5.802 1.00 68.62 347 ILE A O 1
ATOM 2714 N N . LYS A 1 348 ? -21.785 -0.002 4.922 1.00 69.44 348 LYS A N 1
ATOM 2715 C CA . LYS A 1 348 ? -20.463 -0.591 5.215 1.00 69.44 348 LYS A CA 1
ATOM 2716 C C . LYS A 1 348 ? -19.330 0.278 4.673 1.00 69.44 348 LYS A C 1
ATOM 2718 O O . LYS A 1 348 ? -18.402 0.605 5.410 1.00 69.44 348 LYS A O 1
ATOM 2723 N N . ARG A 1 349 ? -19.401 0.707 3.404 1.00 67.38 349 ARG A N 1
ATOM 2724 C CA . ARG A 1 349 ? -18.382 1.605 2.824 1.00 67.38 349 ARG A CA 1
ATOM 2725 C C . ARG A 1 349 ? -18.324 2.958 3.532 1.00 67.38 349 ARG A C 1
ATOM 2727 O O . ARG A 1 349 ? -17.224 3.465 3.747 1.00 67.38 349 ARG A O 1
ATOM 2734 N N . SER A 1 350 ? -19.473 3.532 3.890 1.00 76.75 350 SER A N 1
ATOM 2735 C CA . SER A 1 350 ? -19.543 4.817 4.594 1.00 76.75 350 SER A CA 1
ATOM 2736 C C . SER A 1 350 ? -18.931 4.730 5.996 1.00 76.75 350 SER A C 1
ATOM 2738 O O . SER A 1 350 ? -18.011 5.490 6.309 1.00 76.75 350 SER A O 1
ATOM 2740 N N . LEU A 1 351 ? -19.357 3.745 6.795 1.00 78.25 351 LEU A N 1
ATOM 2741 C CA . LEU A 1 351 ? -18.819 3.472 8.129 1.00 78.25 351 LEU A CA 1
ATOM 2742 C C . LEU A 1 351 ? -17.315 3.195 8.077 1.00 78.25 351 LEU A C 1
ATOM 2744 O O . LEU A 1 351 ? -16.563 3.749 8.872 1.00 78.25 351 LEU A O 1
ATOM 2748 N N . LEU A 1 352 ? -16.847 2.402 7.108 1.00 73.62 352 LEU A N 1
ATOM 2749 C CA . LEU A 1 352 ? -15.422 2.105 6.936 1.00 73.62 352 LEU A CA 1
ATOM 2750 C C . LEU A 1 352 ? -14.609 3.356 6.577 1.00 73.62 352 LEU A C 1
ATOM 2752 O O . LEU A 1 352 ? -13.504 3.548 7.093 1.00 73.62 352 LEU A O 1
ATOM 2756 N N . GLY A 1 353 ? -15.143 4.209 5.699 1.00 71.94 353 GLY A N 1
ATOM 2757 C CA . GLY A 1 353 ? -14.532 5.490 5.348 1.00 71.94 353 GLY A CA 1
ATOM 2758 C C . GLY A 1 353 ? -14.377 6.394 6.570 1.00 71.94 353 GLY A C 1
ATOM 2759 O O . GLY A 1 353 ? -13.280 6.895 6.828 1.00 71.94 353 GLY A O 1
ATOM 2760 N N . LYS A 1 354 ? -15.444 6.531 7.368 1.00 81.06 354 LYS A N 1
ATOM 2761 C CA . LYS A 1 354 ? -15.433 7.298 8.623 1.00 81.06 354 LYS A CA 1
ATOM 2762 C C . LYS A 1 354 ? -14.485 6.693 9.658 1.00 81.06 354 LYS A C 1
ATOM 2764 O O . LYS A 1 354 ? -13.681 7.421 10.232 1.00 81.06 354 LYS A O 1
ATOM 2769 N N . PHE A 1 355 ? -14.498 5.371 9.834 1.00 79.88 355 PHE A N 1
ATOM 2770 C CA . PHE A 1 355 ? -13.611 4.660 10.757 1.00 79.88 355 PHE A CA 1
ATOM 2771 C C . PHE A 1 355 ? -12.139 4.933 10.434 1.00 79.88 355 PHE A C 1
ATOM 2773 O O . PHE A 1 355 ? -11.379 5.352 11.301 1.00 79.88 355 PHE A O 1
ATOM 2780 N N . ARG A 1 356 ? -11.731 4.783 9.165 1.00 77.81 356 ARG A N 1
ATOM 2781 C CA . ARG A 1 356 ? -10.352 5.069 8.721 1.00 77.81 356 ARG A CA 1
ATOM 2782 C C . ARG A 1 356 ? -9.949 6.525 8.952 1.00 77.81 356 ARG A C 1
ATOM 2784 O O . ARG A 1 356 ? -8.818 6.791 9.375 1.00 77.81 356 ARG A O 1
ATOM 2791 N N . ALA A 1 357 ? -10.861 7.456 8.673 1.00 81.12 357 ALA A N 1
ATOM 2792 C CA . ALA A 1 357 ? -10.626 8.877 8.893 1.00 81.12 357 ALA A CA 1
ATOM 2793 C C . ALA A 1 357 ? -10.404 9.173 10.384 1.00 81.12 357 ALA A C 1
ATOM 2795 O O . ALA A 1 357 ? -9.422 9.825 10.733 1.00 81.12 357 ALA A O 1
ATOM 2796 N N . GLN A 1 358 ? -11.251 8.621 11.254 1.00 82.06 358 GLN A N 1
ATOM 2797 C CA . GLN A 1 358 ? -11.180 8.837 12.698 1.00 82.06 358 GLN A CA 1
ATOM 2798 C C . GLN A 1 358 ? -9.979 8.137 13.344 1.00 82.06 358 GLN A C 1
ATOM 2800 O O . GLN A 1 358 ? -9.295 8.746 14.161 1.00 82.06 358 GLN A O 1
ATOM 2805 N N . VAL A 1 359 ? -9.617 6.918 12.918 1.00 82.75 359 VAL A N 1
ATOM 2806 C CA . VAL A 1 359 ? -8.398 6.234 13.401 1.00 82.75 359 VAL A CA 1
ATOM 2807 C C . VAL A 1 359 ? -7.144 7.070 13.134 1.00 82.75 359 VAL A C 1
ATOM 2809 O O . VAL A 1 359 ? -6.221 7.120 13.948 1.00 82.75 359 VAL A O 1
ATOM 2812 N N . SER A 1 360 ? -7.110 7.787 12.009 1.00 78.31 360 SER A N 1
ATOM 2813 C CA . SER A 1 360 ? -5.994 8.678 11.680 1.00 78.31 360 SER A CA 1
ATOM 2814 C C . SER A 1 360 ? -5.917 9.908 12.593 1.00 78.31 360 SER A C 1
ATOM 2816 O O . SER A 1 360 ? -4.816 10.431 12.789 1.00 78.31 360 SER A O 1
ATOM 2818 N N . GLN A 1 361 ? -7.048 10.331 13.165 1.00 80.81 361 GLN A N 1
ATOM 2819 C CA . GLN A 1 361 ? -7.193 11.496 14.043 1.00 80.81 361 GLN A CA 1
ATOM 2820 C C . GLN A 1 361 ? -7.026 11.169 15.536 1.00 80.81 361 GLN A C 1
ATOM 2822 O O . GLN A 1 361 ? -7.034 12.090 16.350 1.00 80.81 361 GLN A O 1
ATOM 2827 N N . ILE A 1 362 ? -6.820 9.897 15.909 1.00 78.38 362 ILE A N 1
ATOM 2828 C CA . ILE A 1 362 ? -6.567 9.507 17.305 1.00 78.38 362 ILE A CA 1
ATOM 2829 C C . ILE A 1 362 ? -5.314 10.245 17.834 1.00 78.38 362 ILE A C 1
ATOM 2831 O O . ILE A 1 362 ? -4.233 10.072 17.257 1.00 78.38 362 ILE A O 1
ATOM 2835 N N . PRO A 1 363 ? -5.421 11.029 18.930 1.00 71.06 363 PRO A N 1
ATOM 2836 C CA . PRO A 1 363 ? -4.293 11.788 19.479 1.00 71.06 363 PRO A CA 1
ATOM 2837 C C . PRO A 1 363 ? -3.218 10.913 20.142 1.00 71.06 363 PRO A C 1
ATOM 2839 O O . PRO A 1 363 ? -2.029 11.210 20.039 1.00 71.06 363 PRO A O 1
ATOM 2842 N N . ASP A 1 364 ? -3.618 9.838 20.832 1.00 72.69 364 ASP A N 1
ATOM 2843 C CA . ASP A 1 364 ? -2.695 8.952 21.551 1.00 72.69 364 ASP A CA 1
ATOM 2844 C C . ASP A 1 364 ? -2.028 7.940 20.607 1.00 72.69 364 ASP A C 1
ATOM 2846 O O . ASP A 1 364 ? -2.686 7.189 19.886 1.00 72.69 364 ASP A O 1
ATOM 2850 N N . ALA A 1 365 ? -0.697 7.885 20.637 1.00 72.31 365 ALA A N 1
ATOM 2851 C CA . ALA A 1 365 ? 0.078 7.041 19.733 1.00 72.31 365 ALA A CA 1
ATOM 2852 C C . ALA A 1 365 ? -0.112 5.533 19.977 1.00 72.31 365 ALA A C 1
ATOM 2854 O O . ALA A 1 365 ? -0.015 4.752 19.027 1.00 72.31 365 ALA A O 1
ATOM 2855 N N . ARG A 1 366 ? -0.371 5.101 21.221 1.00 71.94 366 ARG A N 1
ATOM 2856 C CA . ARG A 1 366 ? -0.576 3.678 21.538 1.00 71.94 366 ARG A CA 1
ATOM 2857 C C . ARG A 1 366 ? -1.935 3.218 21.040 1.00 71.94 366 ARG A C 1
ATOM 2859 O O . ARG A 1 366 ? -2.002 2.196 20.365 1.00 71.94 366 ARG A O 1
ATOM 2866 N N . ASP A 1 367 ? -2.979 3.994 21.311 1.00 68.12 367 ASP A N 1
ATOM 2867 C CA . ASP A 1 367 ? -4.335 3.687 20.854 1.00 68.12 367 ASP A CA 1
ATOM 2868 C C . ASP A 1 367 ? -4.435 3.766 19.334 1.00 68.12 367 ASP A C 1
ATOM 2870 O O . ASP A 1 367 ? -5.022 2.883 18.715 1.00 68.12 367 ASP A O 1
ATOM 2874 N N . LYS A 1 368 ? -3.788 4.760 18.714 1.00 78.56 368 LYS A N 1
ATOM 2875 C CA . LYS A 1 368 ? -3.705 4.857 17.256 1.00 78.56 368 LYS A CA 1
ATOM 2876 C C . LYS A 1 368 ? -3.061 3.616 16.654 1.00 78.56 368 LYS A C 1
ATOM 2878 O O . LYS A 1 368 ? -3.617 3.034 15.728 1.00 78.56 368 LYS A O 1
ATOM 2883 N N . LYS A 1 369 ? -1.924 3.178 17.204 1.00 74.69 369 LYS A N 1
ATOM 2884 C CA . LYS A 1 369 ? -1.240 1.965 16.746 1.00 74.69 369 LYS A CA 1
ATOM 2885 C C . LYS A 1 369 ? -2.113 0.726 16.946 1.00 74.69 369 LYS A C 1
ATOM 2887 O O . LYS A 1 369 ? -2.249 -0.063 16.022 1.00 74.69 369 LYS A O 1
ATOM 2892 N N . GLN A 1 370 ? -2.737 0.575 18.113 1.00 71.56 370 GLN A N 1
ATOM 2893 C CA . GLN A 1 370 ? -3.615 -0.558 18.406 1.00 71.56 370 GLN A CA 1
ATOM 2894 C C . GLN A 1 370 ? -4.841 -0.586 17.483 1.00 71.56 370 GLN A C 1
ATOM 2896 O O . GLN A 1 370 ? -5.168 -1.640 16.952 1.00 71.56 370 GLN A O 1
ATOM 2901 N N . ALA A 1 371 ? -5.489 0.556 17.243 1.00 73.94 371 ALA A N 1
ATOM 2902 C CA . ALA A 1 371 ? -6.630 0.663 16.339 1.00 73.94 371 ALA A CA 1
ATOM 2903 C C . ALA A 1 371 ? -6.242 0.424 14.874 1.00 73.94 371 ALA A C 1
ATOM 2905 O O . ALA A 1 371 ? -7.006 -0.197 14.142 1.00 73.94 371 ALA A O 1
ATOM 2906 N N . GLN A 1 372 ? -5.051 0.859 14.450 1.00 72.94 372 GLN A N 1
ATOM 2907 C CA . GLN A 1 372 ? -4.500 0.552 13.126 1.00 72.94 372 GLN A CA 1
ATOM 2908 C C . GLN A 1 372 ? -4.228 -0.945 12.963 1.00 72.94 372 GLN A C 1
ATOM 2910 O O . GLN A 1 372 ? -4.708 -1.545 12.006 1.00 72.94 372 GLN A O 1
ATOM 2915 N N . THR A 1 373 ? -3.533 -1.563 13.921 1.00 68.06 373 THR A N 1
ATOM 2916 C CA . THR A 1 373 ? -3.276 -3.009 13.928 1.00 68.06 373 THR A CA 1
ATOM 2917 C C . THR A 1 373 ? -4.583 -3.799 13.931 1.00 68.06 373 THR A C 1
ATOM 2919 O O . THR A 1 373 ? -4.780 -4.669 13.090 1.00 68.06 373 THR A O 1
ATOM 2922 N N . TRP A 1 374 ? -5.530 -3.438 14.796 1.00 72.31 374 TRP A N 1
ATOM 2923 C CA . TRP A 1 374 ? -6.827 -4.101 14.867 1.00 72.31 374 TRP A CA 1
ATOM 2924 C C . TRP A 1 374 ? -7.658 -3.920 13.593 1.00 72.31 374 TRP A C 1
ATOM 2926 O O . TRP A 1 374 ? -8.349 -4.850 13.187 1.00 72.31 374 TRP A O 1
ATOM 2936 N N . LEU A 1 375 ? -7.600 -2.752 12.943 1.00 68.56 375 LEU A N 1
ATOM 2937 C CA . LEU A 1 375 ? -8.253 -2.509 11.653 1.00 68.56 375 LEU A CA 1
ATOM 2938 C C . LEU A 1 375 ? -7.674 -3.413 10.560 1.00 68.56 375 LEU A C 1
ATOM 2940 O O . LEU A 1 375 ? -8.419 -3.945 9.739 1.00 68.56 375 LEU A O 1
ATOM 2944 N N . GLU A 1 376 ? -6.356 -3.595 10.551 1.00 61.03 376 GLU A N 1
ATOM 2945 C CA . GLU A 1 376 ? -5.666 -4.483 9.616 1.00 61.03 376 GLU A CA 1
ATOM 2946 C C . GLU A 1 376 ? -6.000 -5.964 9.881 1.00 61.03 376 GLU A C 1
ATOM 2948 O O . GLU A 1 376 ? -6.240 -6.718 8.935 1.00 61.03 376 GLU A O 1
ATOM 2953 N N . GLU A 1 377 ? -6.074 -6.374 11.150 1.00 57.91 377 GLU A N 1
ATOM 2954 C CA . GLU A 1 377 ? -6.381 -7.745 11.593 1.00 57.91 377 GLU A CA 1
ATOM 2955 C C . GLU A 1 377 ? -7.868 -8.114 11.469 1.00 57.91 377 GLU A C 1
ATOM 2957 O O . GLU A 1 377 ? -8.217 -9.223 11.064 1.00 57.91 377 GLU A O 1
ATOM 2962 N N . SER A 1 378 ? -8.770 -7.189 11.791 1.00 53.47 378 SER A N 1
ATOM 2963 C CA . SER A 1 378 ? -10.221 -7.419 11.743 1.00 53.47 378 SER A CA 1
ATOM 2964 C C . SER A 1 378 ? -10.779 -7.344 10.330 1.00 53.47 378 SER A C 1
ATOM 2966 O O . SER A 1 378 ? -11.857 -7.871 10.078 1.00 53.47 378 SER A O 1
ATOM 2968 N N . TYR A 1 379 ? -10.025 -6.756 9.397 1.00 54.16 379 TYR A N 1
ATOM 2969 C CA . TYR A 1 379 ? -10.263 -6.841 7.958 1.00 54.16 379 TYR A CA 1
ATOM 2970 C C . TYR A 1 379 ? -9.464 -8.002 7.347 1.00 54.16 379 TYR A C 1
ATOM 2972 O O . TYR A 1 379 ? -8.703 -7.878 6.374 1.00 54.16 379 TYR A O 1
ATOM 2980 N N . THR A 1 380 ? -9.604 -9.162 7.978 1.00 50.62 380 THR A N 1
ATOM 2981 C CA . THR A 1 380 ? -9.326 -10.431 7.335 1.00 50.62 380 THR A CA 1
ATOM 2982 C C . THR A 1 380 ? -10.570 -10.764 6.535 1.00 50.62 380 THR A C 1
ATOM 2984 O O . THR A 1 380 ? -11.642 -10.998 7.083 1.00 50.62 380 THR A O 1
ATOM 2987 N N . PHE A 1 381 ? -10.423 -10.818 5.215 1.00 51.75 381 PHE A N 1
ATOM 2988 C CA . PHE A 1 381 ? -11.404 -11.403 4.303 1.00 51.75 381 PHE A CA 1
ATOM 2989 C C . PHE A 1 381 ? -11.626 -12.898 4.595 1.00 51.75 381 PHE A C 1
ATOM 2991 O O . PHE A 1 381 ? -12.043 -13.633 3.728 1.00 51.75 381 PHE A O 1
ATOM 2998 N N . PHE A 1 382 ? -11.302 -13.391 5.791 1.00 49.75 382 PHE A N 1
ATOM 2999 C CA . PHE A 1 382 ? -11.334 -14.790 6.173 1.00 49.75 382 PHE A CA 1
ATOM 3000 C C . PHE A 1 382 ? -12.733 -15.374 6.021 1.00 49.75 382 PHE A C 1
ATOM 3002 O O . PHE A 1 382 ? -12.870 -16.454 5.463 1.00 49.75 382 PHE A O 1
ATOM 3009 N N . HIS A 1 383 ? -13.762 -14.646 6.466 1.00 46.59 383 HIS A N 1
ATOM 3010 C CA . HIS A 1 383 ? -15.144 -15.073 6.265 1.00 46.59 383 HIS A CA 1
ATOM 3011 C C . HIS A 1 383 ? -15.518 -15.046 4.780 1.00 46.59 383 HIS A C 1
ATOM 3013 O O . HIS A 1 383 ? -16.020 -16.037 4.277 1.00 46.59 383 HIS A O 1
ATOM 3019 N N . GLU A 1 384 ? -15.197 -13.960 4.069 1.00 52.16 384 GLU A N 1
ATOM 3020 C CA . GLU A 1 384 ? -15.495 -13.793 2.637 1.00 52.16 384 GLU A CA 1
ATOM 3021 C C . GLU A 1 384 ? -14.785 -14.878 1.781 1.00 52.16 384 GLU A C 1
ATOM 3023 O O . GLU A 1 384 ? -15.406 -15.504 0.932 1.00 52.16 384 GLU A O 1
ATOM 3028 N N . ILE A 1 385 ? -13.525 -15.204 2.089 1.00 55.00 385 ILE A N 1
ATOM 3029 C CA . ILE A 1 385 ? -12.712 -16.256 1.454 1.00 55.00 385 ILE A CA 1
ATOM 3030 C C . ILE A 1 385 ? -13.242 -17.651 1.804 1.00 55.00 385 ILE A C 1
ATOM 3032 O O . ILE A 1 385 ? -13.378 -18.486 0.917 1.00 55.00 385 ILE A O 1
ATOM 3036 N N . ASN A 1 386 ? -13.540 -17.935 3.076 1.00 56.38 386 ASN A N 1
ATOM 3037 C CA . ASN A 1 386 ? -14.060 -19.249 3.470 1.00 56.38 386 ASN A CA 1
ATOM 3038 C C . ASN A 1 386 ? -15.467 -19.492 2.932 1.00 56.38 386 ASN A C 1
ATOM 3040 O O . ASN A 1 386 ? -15.808 -20.632 2.633 1.00 56.38 386 ASN A O 1
ATOM 3044 N N . GLU A 1 387 ? -16.276 -18.448 2.806 1.00 55.34 387 GLU A N 1
ATOM 3045 C CA . GLU A 1 387 ? -17.602 -18.518 2.211 1.00 55.34 387 GLU A CA 1
ATOM 3046 C C . GLU A 1 387 ? -17.514 -18.738 0.698 1.00 55.34 387 GLU A C 1
ATOM 3048 O O . GLU A 1 387 ? -18.192 -19.626 0.192 1.00 55.34 387 GLU A O 1
ATOM 3053 N N . GLU A 1 388 ? -16.611 -18.046 -0.008 1.00 58.50 388 GLU A N 1
ATOM 3054 C CA . GLU A 1 388 ? -16.307 -18.335 -1.417 1.00 58.50 388 GLU A CA 1
ATOM 3055 C C . GLU A 1 388 ? -15.817 -19.779 -1.607 1.00 58.50 388 GLU A C 1
ATOM 3057 O O . GLU A 1 388 ? -16.325 -20.482 -2.480 1.00 58.50 388 GLU A O 1
ATOM 3062 N N . ILE A 1 389 ? -14.893 -20.262 -0.766 1.00 58.81 389 ILE A N 1
ATOM 3063 C CA . ILE A 1 389 ? -14.412 -21.654 -0.806 1.00 58.81 389 ILE A CA 1
ATOM 3064 C C . ILE A 1 389 ? -15.562 -22.630 -0.522 1.00 58.81 389 ILE A C 1
ATOM 3066 O O . ILE A 1 389 ? -15.736 -23.604 -1.250 1.00 58.81 389 ILE A O 1
ATOM 3070 N N . SER A 1 390 ? -16.382 -22.367 0.497 1.00 59.06 390 SER A N 1
ATOM 3071 C CA . SER A 1 390 ? -17.504 -23.237 0.876 1.00 59.06 390 SER A CA 1
ATOM 3072 C C . SER A 1 390 ? -18.626 -23.236 -0.167 1.00 59.06 390 SER A C 1
ATOM 3074 O O . SER A 1 390 ? -19.313 -24.243 -0.326 1.00 59.06 390 SER A O 1
ATOM 3076 N N . ALA A 1 391 ? -18.799 -22.132 -0.900 1.00 63.78 391 ALA A N 1
ATOM 3077 C CA . ALA A 1 391 ? -19.752 -21.998 -1.997 1.00 63.78 391 ALA A CA 1
ATOM 3078 C C . ALA A 1 391 ? -19.292 -22.707 -3.282 1.00 63.78 391 ALA A C 1
ATOM 3080 O O . ALA A 1 391 ? -20.115 -22.971 -4.166 1.00 63.78 391 ALA A O 1
ATOM 3081 N N . LEU A 1 392 ? -18.001 -23.045 -3.410 1.00 62.97 392 LEU A N 1
ATOM 3082 C CA . LEU A 1 392 ? -17.526 -23.862 -4.522 1.00 62.97 392 LEU A CA 1
ATOM 3083 C C . LEU A 1 392 ? -18.075 -25.295 -4.399 1.00 62.97 392 LEU A C 1
ATOM 3085 O O . LEU A 1 392 ? -18.057 -25.880 -3.315 1.00 62.97 392 LEU A O 1
ATOM 3089 N N . PRO A 1 393 ? -18.515 -25.911 -5.511 1.00 67.50 393 PRO A N 1
ATOM 3090 C CA . PRO A 1 393 ? -18.839 -27.334 -5.553 1.00 67.50 393 PRO A CA 1
ATOM 3091 C C . PRO A 1 393 ? -17.685 -28.193 -5.007 1.00 67.50 393 PRO A C 1
ATOM 3093 O O . PRO A 1 393 ? -16.524 -27.883 -5.263 1.00 67.50 393 PRO A O 1
ATOM 3096 N N . ALA A 1 394 ? -17.972 -29.299 -4.309 1.00 63.81 394 ALA A N 1
ATOM 3097 C CA . ALA A 1 394 ? -16.951 -30.127 -3.640 1.00 63.81 394 ALA A CA 1
ATOM 3098 C C . ALA A 1 394 ? -15.814 -30.616 -4.568 1.00 63.81 394 ALA A C 1
ATOM 3100 O O . ALA A 1 394 ? -14.685 -30.809 -4.131 1.00 63.81 394 ALA A O 1
ATOM 3101 N N . ASN A 1 395 ? -16.085 -30.764 -5.868 1.00 62.69 395 ASN A N 1
ATOM 3102 C CA . ASN A 1 395 ? -15.099 -31.115 -6.898 1.00 62.69 395 ASN A CA 1
ATOM 3103 C C . ASN A 1 395 ? -14.213 -29.941 -7.368 1.00 62.69 395 ASN A C 1
ATOM 3105 O O . ASN A 1 395 ? -13.372 -30.136 -8.240 1.00 62.69 395 ASN A O 1
ATOM 3109 N N . ARG A 1 396 ? -14.444 -28.728 -6.857 1.00 61.09 396 ARG A N 1
ATOM 3110 C CA . ARG A 1 396 ? -13.660 -27.505 -7.095 1.00 61.09 396 ARG A CA 1
ATOM 3111 C C . ARG A 1 396 ? -13.070 -26.911 -5.815 1.00 61.09 396 ARG A C 1
ATOM 3113 O O . ARG A 1 396 ? -12.264 -25.995 -5.912 1.00 61.09 396 ARG A O 1
ATOM 3120 N N . GLN A 1 397 ? -13.458 -27.422 -4.645 1.00 63.06 397 GLN A N 1
ATOM 3121 C CA . GLN A 1 397 ? -12.835 -27.063 -3.368 1.00 63.06 397 GLN A CA 1
ATOM 3122 C C . GLN A 1 397 ? -11.415 -27.610 -3.256 1.00 63.06 397 GLN A C 1
ATOM 3124 O O . GLN A 1 397 ? -10.577 -26.984 -2.628 1.00 63.06 397 GLN A O 1
ATOM 3129 N N . PHE A 1 398 ? -11.140 -28.747 -3.895 1.00 59.06 398 PHE A N 1
ATOM 3130 C CA . PHE A 1 398 ? -9.804 -29.313 -4.012 1.00 59.06 398 PHE A CA 1
ATOM 3131 C C . PHE A 1 398 ? -9.505 -29.607 -5.485 1.00 59.06 398 PHE A C 1
ATOM 3133 O O . PHE A 1 398 ? -10.418 -29.985 -6.226 1.00 59.06 398 PHE A O 1
ATOM 3140 N N . PRO A 1 399 ? -8.249 -29.458 -5.925 1.00 57.53 399 PRO A N 1
ATOM 3141 C CA . PRO A 1 399 ? -7.069 -29.147 -5.116 1.00 57.53 399 PRO A CA 1
ATOM 3142 C C . PRO A 1 399 ? -6.921 -27.674 -4.710 1.00 57.53 399 PRO A C 1
ATOM 3144 O O . PRO A 1 399 ? -7.229 -26.773 -5.486 1.00 57.53 399 PRO A O 1
ATOM 3147 N N . LEU A 1 400 ? -6.390 -27.442 -3.507 1.00 66.25 400 LEU A N 1
ATOM 3148 C CA . LEU A 1 400 ? -6.035 -26.116 -2.992 1.00 66.25 400 LEU A CA 1
ATOM 3149 C C . LEU A 1 400 ? -4.520 -25.918 -3.019 1.00 66.25 400 LEU A C 1
ATOM 3151 O O . LEU A 1 400 ? -3.749 -26.847 -2.776 1.00 66.25 400 LEU A O 1
ATOM 3155 N N . VAL A 1 401 ? -4.101 -24.683 -3.286 1.00 65.19 401 VAL A N 1
ATOM 3156 C CA . VAL A 1 401 ? -2.698 -24.273 -3.214 1.00 65.19 401 VAL A CA 1
ATOM 3157 C C . VAL A 1 401 ? -2.544 -23.314 -2.043 1.00 65.19 401 VAL A C 1
ATOM 3159 O O . VAL A 1 401 ? -3.117 -22.224 -2.045 1.00 65.19 401 VAL A O 1
ATOM 3162 N N . CYS A 1 402 ? -1.769 -23.717 -1.042 1.00 63.59 402 CYS A N 1
ATOM 3163 C CA . CYS A 1 402 ? -1.491 -22.921 0.149 1.00 63.59 402 CYS A CA 1
ATOM 3164 C C . CYS A 1 402 ? -0.020 -22.508 0.165 1.00 63.59 402 CYS A C 1
ATOM 3166 O O . CYS A 1 402 ? 0.835 -23.232 -0.326 1.00 63.59 402 CYS A O 1
ATOM 3168 N N . VAL A 1 403 ? 0.293 -21.353 0.740 1.00 62.50 403 VAL A N 1
ATOM 3169 C CA . VAL A 1 403 ? 1.679 -20.956 1.018 1.00 62.50 403 VAL A CA 1
ATOM 3170 C C . VAL A 1 403 ? 1.921 -21.220 2.497 1.00 62.50 403 VAL A C 1
ATOM 3172 O O . VAL A 1 403 ? 1.189 -20.672 3.321 1.00 62.50 403 VAL A O 1
ATOM 3175 N N . ASP A 1 404 ? 2.904 -22.057 2.826 1.00 55.28 404 ASP A N 1
ATOM 3176 C CA . ASP A 1 404 ? 3.269 -22.321 4.220 1.00 55.28 404 ASP A CA 1
ATOM 3177 C C . ASP A 1 404 ? 3.993 -21.090 4.807 1.00 55.28 404 ASP A C 1
ATOM 3179 O O . ASP A 1 404 ? 5.001 -20.646 4.239 1.00 55.28 404 ASP A O 1
ATOM 3183 N N . PRO A 1 405 ? 3.467 -20.469 5.881 1.00 48.94 405 PRO A N 1
ATOM 3184 C CA . PRO A 1 405 ? 4.112 -19.333 6.528 1.00 48.94 405 PRO A CA 1
ATOM 3185 C C . PRO A 1 405 ? 5.356 -19.713 7.347 1.00 48.94 405 PRO A C 1
ATOM 3187 O O . PRO A 1 405 ? 6.088 -18.800 7.746 1.00 48.94 405 PRO A O 1
ATOM 3190 N N . ASP A 1 406 ? 5.619 -20.999 7.607 1.00 47.47 406 ASP A N 1
ATOM 3191 C CA . ASP A 1 406 ? 6.744 -21.405 8.446 1.00 47.47 406 ASP A CA 1
ATOM 3192 C C . ASP A 1 406 ? 8.099 -21.133 7.761 1.00 47.47 406 ASP A C 1
ATOM 3194 O O . ASP A 1 406 ? 8.377 -21.467 6.607 1.00 47.47 406 ASP A O 1
ATOM 3198 N N . THR A 1 407 ? 8.973 -20.444 8.498 1.00 49.28 407 THR A N 1
ATOM 3199 C CA . THR A 1 407 ? 10.231 -19.831 8.032 1.00 49.28 407 THR A CA 1
ATOM 3200 C C . THR A 1 407 ? 11.404 -20.804 7.890 1.00 49.28 407 THR A C 1
ATOM 3202 O O . THR A 1 407 ? 12.555 -20.366 7.797 1.00 49.28 407 THR A O 1
ATOM 3205 N N . ILE A 1 408 ? 11.134 -22.109 7.867 1.00 40.28 408 ILE A N 1
ATOM 3206 C CA . ILE A 1 408 ? 12.145 -23.165 7.938 1.00 40.28 408 ILE A CA 1
ATOM 3207 C C . ILE A 1 408 ? 12.267 -23.815 6.558 1.00 40.28 408 ILE A C 1
ATOM 3209 O O . ILE A 1 408 ? 11.291 -24.328 6.016 1.00 40.28 408 ILE A O 1
ATOM 3213 N N . ASP A 1 409 ? 13.456 -23.768 5.955 1.00 41.66 409 ASP A N 1
ATOM 3214 C CA . ASP A 1 409 ? 13.715 -24.535 4.735 1.00 41.66 409 ASP A CA 1
ATOM 3215 C C . ASP A 1 409 ? 13.796 -26.051 5.021 1.00 41.66 409 ASP A C 1
ATOM 3217 O O . ASP A 1 409 ? 13.886 -26.498 6.165 1.00 41.66 409 ASP A O 1
ATOM 3221 N N . LEU A 1 410 ? 13.817 -26.874 3.968 1.00 37.47 410 LEU A N 1
ATOM 3222 C CA . LEU A 1 410 ? 13.987 -28.333 4.076 1.00 37.47 410 LEU A CA 1
ATOM 3223 C C . LEU A 1 410 ? 15.340 -28.756 4.702 1.00 37.47 410 LEU A C 1
ATOM 3225 O O . LEU A 1 410 ? 15.563 -29.946 4.919 1.00 37.47 410 LEU A O 1
ATOM 3229 N N . GLN A 1 411 ? 16.245 -27.805 4.974 1.00 38.41 411 GLN A N 1
ATOM 3230 C CA . GLN A 1 411 ? 17.550 -28.004 5.609 1.00 38.41 411 GLN A CA 1
ATOM 3231 C C . GLN A 1 411 ? 17.590 -27.515 7.071 1.00 38.41 411 GLN A C 1
ATOM 3233 O O . GLN A 1 411 ? 18.620 -27.664 7.728 1.00 38.41 411 GLN A O 1
ATOM 3238 N N . GLY A 1 412 ? 16.485 -26.984 7.607 1.00 39.03 412 GLY A N 1
ATOM 3239 C CA . GLY A 1 412 ? 16.394 -26.497 8.983 1.00 39.03 412 GLY A CA 1
ATOM 3240 C C . GLY A 1 412 ? 16.950 -25.086 9.217 1.00 39.03 412 GLY A C 1
ATOM 3241 O O . GLY A 1 412 ? 17.077 -24.683 10.374 1.00 39.03 412 GLY A O 1
ATOM 3242 N N . ASN A 1 413 ? 17.279 -24.321 8.173 1.00 41.16 413 ASN A N 1
ATOM 3243 C CA . ASN A 1 413 ? 17.754 -22.947 8.319 1.00 41.16 413 ASN A CA 1
ATOM 3244 C C . ASN A 1 413 ? 16.577 -21.967 8.425 1.00 41.16 413 ASN A C 1
ATOM 3246 O O . ASN A 1 413 ? 15.671 -21.953 7.589 1.00 41.16 413 ASN A O 1
ATOM 3250 N N . GLN A 1 414 ? 16.625 -21.104 9.443 1.00 41.41 414 GLN A N 1
ATOM 3251 C CA . GLN A 1 414 ? 15.722 -19.964 9.578 1.00 41.41 414 GLN A CA 1
ATOM 3252 C C . GLN A 1 414 ? 16.102 -18.875 8.573 1.00 41.41 414 GLN A C 1
ATOM 3254 O O . GLN A 1 414 ? 17.191 -18.304 8.643 1.00 41.41 414 GLN A O 1
ATOM 3259 N N . TYR A 1 415 ? 15.185 -18.541 7.665 1.00 46.50 415 TYR A N 1
ATOM 3260 C CA . TYR A 1 415 ? 15.268 -17.279 6.935 1.00 46.50 415 TYR A CA 1
ATOM 3261 C C . TYR A 1 415 ? 14.805 -16.136 7.843 1.00 46.50 415 TYR A C 1
ATOM 3263 O O . TYR A 1 415 ? 13.713 -16.185 8.406 1.00 46.50 415 TYR A O 1
ATOM 3271 N N . ASP A 1 416 ? 15.602 -15.073 7.924 1.00 40.47 416 ASP A N 1
ATOM 3272 C CA . ASP A 1 416 ? 15.409 -13.943 8.845 1.00 40.47 416 ASP A CA 1
ATOM 3273 C C . ASP A 1 416 ? 14.255 -12.982 8.460 1.00 40.47 416 ASP A C 1
ATOM 3275 O O . ASP A 1 416 ? 14.244 -11.805 8.813 1.00 40.47 416 ASP A O 1
ATOM 3279 N N . ALA A 1 417 ? 13.254 -13.439 7.701 1.00 44.22 417 ALA A N 1
ATOM 3280 C CA . ALA A 1 417 ? 12.089 -12.622 7.375 1.00 44.22 417 ALA A CA 1
ATOM 3281 C C . ALA A 1 417 ? 10.851 -13.480 7.095 1.00 44.22 417 ALA A C 1
ATOM 3283 O O . ALA A 1 417 ? 10.561 -13.810 5.944 1.00 44.22 417 ALA A O 1
ATOM 3284 N N . ALA A 1 418 ? 10.064 -13.769 8.135 1.00 49.44 418 ALA A N 1
ATOM 3285 C CA . ALA A 1 418 ? 8.637 -14.011 7.946 1.00 49.44 418 ALA A CA 1
ATOM 3286 C C . ALA A 1 418 ? 8.062 -12.795 7.198 1.00 49.44 418 ALA A C 1
ATOM 3288 O O . ALA A 1 418 ? 8.042 -11.680 7.725 1.00 49.44 418 ALA A O 1
ATOM 3289 N N . LEU A 1 419 ? 7.680 -12.981 5.934 1.00 51.28 419 LEU A N 1
ATOM 3290 C CA . LEU A 1 419 ? 7.109 -11.917 5.117 1.00 51.28 419 LEU A CA 1
ATOM 3291 C C . LEU A 1 419 ? 5.778 -11.492 5.734 1.00 51.28 419 LEU A C 1
ATOM 3293 O O . LEU A 1 419 ? 4.798 -12.233 5.698 1.00 51.28 419 LEU A O 1
ATOM 3297 N N . THR A 1 420 ? 5.732 -10.295 6.316 1.00 52.41 420 THR A N 1
ATOM 3298 C CA . THR A 1 420 ? 4.487 -9.791 6.906 1.00 52.41 420 THR A CA 1
ATOM 3299 C C . THR A 1 420 ? 3.449 -9.551 5.807 1.00 52.41 420 THR A C 1
ATOM 3301 O O . THR A 1 420 ? 3.797 -9.247 4.665 1.00 52.41 420 THR A O 1
ATOM 3304 N N . ARG A 1 421 ? 2.150 -9.612 6.129 1.00 54.09 421 ARG A N 1
ATOM 3305 C CA . ARG A 1 421 ? 1.065 -9.306 5.171 1.00 54.09 421 ARG A CA 1
ATOM 3306 C C . ARG A 1 421 ? 1.260 -7.951 4.483 1.00 54.09 421 ARG A C 1
ATOM 3308 O O . ARG A 1 421 ? 1.021 -7.834 3.287 1.00 54.09 421 ARG A O 1
ATOM 3315 N N . ALA A 1 422 ? 1.731 -6.941 5.215 1.00 53.50 422 ALA A N 1
ATOM 3316 C CA . ALA A 1 422 ? 2.046 -5.626 4.661 1.00 53.50 422 ALA A CA 1
ATOM 3317 C C . ALA A 1 422 ? 3.202 -5.685 3.651 1.00 53.50 422 ALA A C 1
ATOM 3319 O O . ALA A 1 422 ? 3.131 -5.050 2.602 1.00 53.50 422 ALA A O 1
ATOM 3320 N N . GLN A 1 423 ? 4.241 -6.477 3.931 1.00 56.62 423 GLN A N 1
ATOM 3321 C CA . GLN A 1 423 ? 5.331 -6.715 2.986 1.00 56.62 423 GLN A CA 1
ATOM 3322 C C . GLN A 1 423 ? 4.846 -7.485 1.758 1.00 56.62 423 GLN A C 1
ATOM 3324 O O . GLN A 1 423 ? 5.179 -7.075 0.656 1.00 56.62 423 GLN A O 1
ATOM 3329 N N . LEU A 1 424 ? 4.008 -8.515 1.918 1.00 59.47 424 LEU A N 1
ATOM 3330 C CA . LEU A 1 424 ? 3.375 -9.217 0.797 1.00 59.47 424 LEU A CA 1
ATOM 3331 C C . LEU A 1 424 ? 2.540 -8.250 -0.045 1.00 59.47 424 LEU A C 1
ATOM 3333 O O . LEU A 1 424 ? 2.793 -8.112 -1.231 1.00 59.47 424 LEU A O 1
ATOM 3337 N N . LEU A 1 425 ? 1.607 -7.503 0.552 1.00 60.66 425 LEU A N 1
ATOM 3338 C CA . LEU A 1 425 ? 0.785 -6.507 -0.149 1.00 60.66 425 LEU A CA 1
ATOM 3339 C C . LEU A 1 425 ? 1.613 -5.409 -0.828 1.00 60.66 425 LEU A C 1
ATOM 3341 O O . LEU A 1 425 ? 1.211 -4.918 -1.880 1.00 60.66 425 LEU A O 1
ATOM 3345 N N . ASN A 1 426 ? 2.752 -5.022 -0.254 1.00 61.56 426 ASN A N 1
ATOM 3346 C CA . ASN A 1 426 ? 3.677 -4.081 -0.882 1.00 61.56 426 ASN A CA 1
ATOM 3347 C C . ASN A 1 426 ? 4.472 -4.724 -2.024 1.00 61.56 426 ASN A C 1
ATOM 3349 O O . ASN A 1 426 ? 4.656 -4.072 -3.046 1.00 61.56 426 ASN A O 1
ATOM 3353 N N . ILE A 1 427 ? 4.874 -5.995 -1.902 1.00 61.75 427 ILE A N 1
ATOM 3354 C CA . ILE A 1 427 ? 5.464 -6.771 -3.003 1.00 61.75 427 ILE A CA 1
ATOM 3355 C C . ILE A 1 427 ? 4.462 -6.869 -4.153 1.00 61.75 427 ILE A C 1
ATOM 3357 O O . ILE A 1 427 ? 4.810 -6.560 -5.284 1.00 61.75 427 ILE A O 1
ATOM 3361 N N . TRP A 1 428 ? 3.196 -7.176 -3.861 1.00 58.81 428 TRP A N 1
ATOM 3362 C CA . TRP A 1 428 ? 2.126 -7.269 -4.856 1.00 58.81 428 TRP A CA 1
ATOM 3363 C C . TRP A 1 428 ? 1.778 -5.934 -5.537 1.00 58.81 428 TRP A C 1
ATOM 3365 O O . TRP A 1 428 ? 1.132 -5.918 -6.583 1.00 58.81 428 TRP A O 1
ATOM 3375 N N . LYS A 1 429 ? 2.180 -4.805 -4.944 1.00 61.03 429 LYS A N 1
ATOM 3376 C CA . LYS A 1 429 ? 2.056 -3.461 -5.533 1.00 61.03 429 LYS A CA 1
ATOM 3377 C C . LYS A 1 429 ? 3.323 -3.014 -6.265 1.00 61.03 429 LYS A C 1
ATOM 3379 O O . LYS A 1 429 ? 3.253 -2.045 -7.017 1.00 61.03 429 LYS A O 1
ATOM 3384 N N . SER A 1 430 ? 4.454 -3.675 -6.025 1.00 62.59 430 SER A N 1
ATOM 3385 C CA . SER A 1 430 ? 5.754 -3.307 -6.574 1.00 62.59 430 SER A CA 1
ATOM 3386 C C . SER A 1 430 ? 5.992 -3.981 -7.921 1.00 62.59 430 SER A C 1
ATOM 3388 O O . SER A 1 430 ? 5.708 -5.163 -8.092 1.00 62.59 430 SER A O 1
ATOM 3390 N N . CYS A 1 431 ? 6.552 -3.232 -8.869 1.00 59.78 431 CYS A N 1
ATOM 3391 C CA . CYS A 1 431 ? 7.045 -3.771 -10.139 1.00 59.78 431 CYS A CA 1
ATOM 3392 C C . CYS A 1 431 ? 8.580 -3.894 -10.150 1.00 59.78 431 CYS A C 1
ATOM 3394 O O . CYS A 1 431 ? 9.187 -4.056 -11.204 1.00 59.78 431 CYS A O 1
ATOM 3396 N N . ASP A 1 432 ? 9.212 -3.770 -8.983 1.00 62.97 432 ASP A N 1
ATOM 3397 C CA . ASP A 1 432 ? 10.654 -3.897 -8.797 1.00 62.97 432 ASP A CA 1
ATOM 3398 C C . ASP A 1 432 ? 11.074 -5.375 -8.778 1.00 62.97 432 ASP A C 1
ATOM 3400 O O . ASP A 1 432 ? 10.507 -6.170 -8.028 1.00 62.97 432 ASP A O 1
ATOM 3404 N N . MET A 1 433 ? 12.060 -5.748 -9.597 1.00 56.31 433 MET A N 1
ATOM 3405 C CA . MET A 1 433 ? 12.481 -7.143 -9.761 1.00 56.31 433 MET A CA 1
ATOM 3406 C C . MET A 1 433 ? 13.195 -7.725 -8.540 1.00 56.31 433 MET A C 1
ATOM 3408 O O . MET A 1 433 ? 13.051 -8.922 -8.305 1.00 56.31 433 MET A O 1
ATOM 3412 N N . ASP A 1 434 ? 13.873 -6.917 -7.724 1.00 58.00 434 ASP A N 1
ATOM 3413 C CA . ASP A 1 434 ? 14.478 -7.394 -6.473 1.00 58.00 434 ASP A CA 1
ATOM 3414 C C . ASP A 1 434 ? 13.375 -7.721 -5.455 1.00 58.00 434 ASP A C 1
ATOM 3416 O O . ASP A 1 434 ? 13.437 -8.700 -4.705 1.00 58.00 434 ASP A O 1
ATOM 3420 N N . ILE A 1 435 ? 12.299 -6.929 -5.477 1.00 63.22 435 ILE A N 1
ATOM 3421 C CA . ILE A 1 435 ? 11.112 -7.129 -4.642 1.00 63.22 435 ILE A CA 1
ATOM 3422 C C . ILE A 1 435 ? 10.263 -8.305 -5.161 1.00 63.22 435 ILE A C 1
ATOM 3424 O O . ILE A 1 435 ? 9.798 -9.117 -4.359 1.00 63.22 435 ILE A O 1
ATOM 3428 N N . LEU A 1 436 ? 10.102 -8.452 -6.480 1.00 59.81 436 LEU A N 1
ATOM 3429 C CA . LEU A 1 436 ? 9.411 -9.581 -7.118 1.00 59.81 436 LEU A CA 1
ATOM 3430 C C . LEU A 1 436 ? 10.222 -10.887 -7.050 1.00 59.81 436 LEU A C 1
ATOM 3432 O O . LEU A 1 436 ? 9.631 -11.962 -6.989 1.00 59.81 436 LEU A O 1
ATOM 3436 N N . GLY A 1 437 ? 11.554 -10.835 -6.970 1.00 58.47 437 GLY A N 1
ATOM 3437 C CA . GLY A 1 437 ? 12.404 -12.001 -6.704 1.00 58.47 437 GLY A CA 1
ATOM 3438 C C . GLY A 1 437 ? 12.057 -12.679 -5.378 1.00 58.47 437 GLY A C 1
ATOM 3439 O O . GLY A 1 437 ? 11.993 -13.906 -5.291 1.00 58.47 437 GLY A O 1
ATOM 3440 N N . ARG A 1 438 ? 11.689 -11.886 -4.362 1.00 62.22 438 ARG A N 1
ATOM 3441 C CA . ARG A 1 438 ? 11.178 -12.407 -3.083 1.00 62.22 438 ARG A CA 1
ATOM 3442 C C . ARG A 1 438 ? 9.850 -13.146 -3.248 1.00 62.22 438 ARG A C 1
ATOM 3444 O O . ARG A 1 438 ? 9.596 -14.079 -2.494 1.00 62.22 438 ARG A O 1
ATOM 3451 N N . LEU A 1 439 ? 9.028 -12.760 -4.227 1.00 62.06 439 LEU A N 1
ATOM 3452 C CA . LEU A 1 439 ? 7.781 -13.448 -4.559 1.00 62.06 439 LEU A CA 1
ATOM 3453 C C . LEU A 1 439 ? 8.039 -14.849 -5.122 1.00 62.06 439 LEU A C 1
ATOM 3455 O O . LEU A 1 439 ? 7.339 -15.787 -4.752 1.00 62.06 439 LEU A O 1
ATOM 3459 N N . GLY A 1 440 ? 9.061 -15.002 -5.970 1.00 58.69 440 GLY A N 1
ATOM 3460 C CA . GLY A 1 440 ? 9.487 -16.307 -6.483 1.00 58.69 440 GLY A CA 1
ATOM 3461 C C . GLY A 1 440 ? 9.748 -17.295 -5.346 1.00 58.69 440 GLY A C 1
ATOM 3462 O O . GLY A 1 440 ? 9.158 -18.371 -5.322 1.00 58.69 440 GLY A O 1
ATOM 3463 N N . ASN A 1 441 ? 10.511 -16.873 -4.334 1.00 58.50 441 ASN A N 1
ATOM 3464 C CA . ASN A 1 441 ? 10.809 -17.691 -3.150 1.00 58.50 441 ASN A CA 1
ATOM 3465 C C . ASN A 1 441 ? 9.562 -18.085 -2.340 1.00 58.50 441 ASN A C 1
ATOM 3467 O O . ASN A 1 441 ? 9.557 -19.138 -1.709 1.00 58.50 441 ASN A O 1
ATOM 3471 N N . VAL A 1 442 ? 8.517 -17.252 -2.338 1.00 61.91 442 VAL A N 1
ATOM 3472 C CA . VAL A 1 442 ? 7.240 -17.550 -1.669 1.00 61.91 442 VAL A CA 1
ATOM 3473 C C . VAL A 1 442 ? 6.418 -18.547 -2.483 1.00 61.91 442 VAL A C 1
ATOM 3475 O O . VAL A 1 442 ? 5.895 -19.508 -1.930 1.00 61.91 442 VAL A O 1
ATOM 3478 N N . LEU A 1 443 ? 6.318 -18.343 -3.799 1.00 61.22 443 LEU A N 1
ATOM 3479 C CA . LEU A 1 443 ? 5.524 -19.194 -4.690 1.00 61.22 443 LEU A CA 1
ATOM 3480 C C . LEU A 1 443 ? 6.123 -20.596 -4.863 1.00 61.22 443 LEU A C 1
ATOM 3482 O O . LEU A 1 443 ? 5.389 -21.550 -5.092 1.00 61.22 443 LEU A O 1
ATOM 3486 N N . ILE A 1 444 ? 7.438 -20.745 -4.704 1.00 56.12 444 ILE A N 1
ATOM 3487 C CA . ILE A 1 444 ? 8.110 -22.053 -4.676 1.00 56.12 444 ILE A CA 1
ATOM 3488 C C . ILE A 1 444 ? 7.697 -22.879 -3.443 1.00 56.12 444 ILE A C 1
ATOM 3490 O O . ILE A 1 444 ? 7.682 -24.106 -3.497 1.00 56.12 444 ILE A O 1
ATOM 3494 N N . ARG A 1 445 ? 7.299 -22.226 -2.344 1.00 58.94 445 ARG A N 1
ATOM 3495 C CA . ARG A 1 445 ? 6.844 -22.866 -1.093 1.00 58.94 445 ARG A CA 1
ATOM 3496 C C . ARG A 1 445 ? 5.344 -23.166 -1.095 1.00 58.94 445 ARG A C 1
ATOM 3498 O O . ARG A 1 445 ? 4.713 -23.258 -0.044 1.00 58.94 445 ARG A O 1
ATOM 3505 N N . MET A 1 446 ? 4.749 -23.260 -2.281 1.00 65.56 446 MET A N 1
ATOM 3506 C CA . MET A 1 446 ? 3.351 -23.627 -2.428 1.00 65.56 446 MET A CA 1
ATOM 3507 C C . MET A 1 446 ? 3.153 -25.110 -2.111 1.00 65.56 446 MET A C 1
ATOM 3509 O O . MET A 1 446 ? 3.694 -25.987 -2.781 1.00 65.56 446 MET A O 1
ATOM 3513 N N . HIS A 1 447 ? 2.345 -25.378 -1.093 1.00 62.81 447 HIS A N 1
ATOM 3514 C CA . HIS A 1 447 ? 1.881 -26.701 -0.721 1.00 62.81 447 HIS A CA 1
ATOM 3515 C C . HIS A 1 447 ? 0.574 -27.022 -1.429 1.00 62.81 447 HIS A C 1
ATOM 3517 O O . HIS A 1 447 ? -0.364 -26.222 -1.463 1.00 62.81 447 HIS A O 1
ATOM 3523 N N . TYR A 1 448 ? 0.527 -28.225 -1.985 1.00 64.75 448 TYR A N 1
ATOM 3524 C CA . TYR A 1 448 ? -0.641 -28.750 -2.661 1.00 64.75 448 TYR A CA 1
ATOM 3525 C C . TYR A 1 448 ? -1.470 -29.571 -1.677 1.00 64.75 448 TYR A C 1
ATOM 3527 O O . TYR A 1 448 ? -0.997 -30.573 -1.139 1.00 64.75 448 TYR A O 1
ATOM 3535 N N . VAL A 1 449 ? -2.723 -29.174 -1.485 1.00 66.25 449 VAL A N 1
ATOM 3536 C CA . VAL A 1 449 ? -3.678 -29.881 -0.636 1.00 66.25 449 VAL A CA 1
ATOM 3537 C C . VAL A 1 449 ? -4.672 -30.603 -1.543 1.00 66.25 449 VAL A C 1
ATOM 3539 O O . VAL A 1 449 ? -5.520 -29.982 -2.182 1.00 66.25 449 VAL A O 1
ATOM 3542 N N . GLN A 1 450 ? -4.538 -31.930 -1.639 1.00 64.94 450 GLN A N 1
ATOM 3543 C CA . GLN A 1 450 ? -5.427 -32.786 -2.443 1.00 64.94 450 GLN A CA 1
ATOM 3544 C C . GLN A 1 450 ? -6.779 -33.025 -1.757 1.00 64.94 450 GLN A C 1
ATOM 3546 O O . GLN A 1 450 ? -7.780 -33.251 -2.432 1.00 64.94 450 GLN A O 1
ATOM 3551 N N . GLN A 1 451 ? -6.802 -33.054 -0.421 1.00 66.81 451 GLN A N 1
ATOM 3552 C CA . GLN A 1 451 ? -7.975 -33.395 0.382 1.00 66.81 451 GLN A CA 1
ATOM 3553 C C . GLN A 1 451 ? -7.989 -32.573 1.671 1.00 66.81 451 GLN A C 1
ATOM 3555 O O . GLN A 1 451 ? -6.939 -32.240 2.209 1.00 66.81 451 GLN A O 1
ATOM 3560 N N . GLU A 1 452 ? -9.179 -32.325 2.215 1.00 66.12 452 GLU A N 1
ATOM 3561 C CA . GLU A 1 452 ? -9.397 -31.534 3.437 1.00 66.12 452 GLU A CA 1
ATOM 3562 C C . GLU A 1 452 ? -8.559 -31.998 4.638 1.00 66.12 452 GLU A C 1
ATOM 3564 O O . GLU A 1 452 ? -8.071 -31.187 5.417 1.00 66.12 452 GLU A O 1
ATOM 3569 N N . LYS A 1 453 ? -8.321 -33.308 4.756 1.00 65.56 453 LYS A N 1
ATOM 3570 C CA . LYS A 1 453 ? -7.504 -33.903 5.827 1.00 65.56 453 LYS A CA 1
ATOM 3571 C C . LYS A 1 453 ? -6.027 -33.478 5.797 1.00 65.56 453 LYS A C 1
ATOM 3573 O O . LYS A 1 453 ? -5.348 -33.603 6.809 1.00 65.56 453 LYS A O 1
ATOM 3578 N N . ASP A 1 454 ? -5.541 -33.040 4.635 1.00 61.47 454 ASP A N 1
ATOM 3579 C CA . ASP A 1 454 ? -4.155 -32.632 4.397 1.00 61.47 454 ASP A CA 1
ATOM 3580 C C . ASP A 1 454 ? -4.001 -31.098 4.526 1.00 61.47 454 ASP A C 1
ATOM 3582 O O . ASP A 1 454 ? -2.934 -30.552 4.247 1.00 61.47 454 ASP A O 1
ATOM 3586 N N . MET A 1 455 ? -5.072 -30.393 4.923 1.00 59.44 455 MET A N 1
ATOM 3587 C CA . MET A 1 455 ? -5.101 -28.939 5.061 1.00 59.44 455 MET A CA 1
ATOM 3588 C C . MET A 1 455 ? -4.320 -28.500 6.317 1.00 59.44 455 MET A C 1
ATOM 3590 O O . MET A 1 455 ? -4.664 -28.921 7.426 1.00 59.44 455 MET A O 1
ATOM 3594 N N . PRO A 1 456 ? -3.288 -27.645 6.191 1.00 58.75 456 PRO A N 1
ATOM 3595 C CA . PRO A 1 456 ? -2.598 -27.080 7.348 1.00 58.75 456 PRO A CA 1
ATOM 3596 C C . PRO A 1 456 ? -3.521 -26.135 8.134 1.00 58.75 456 PRO A C 1
ATOM 3598 O O . PRO A 1 456 ? -4.518 -25.637 7.608 1.00 58.75 456 PRO A O 1
ATOM 3601 N N . ALA A 1 457 ? -3.192 -25.866 9.403 1.00 52.41 457 ALA A N 1
ATOM 3602 C CA . ALA A 1 457 ? -3.948 -24.930 10.236 1.00 52.41 457 ALA A CA 1
ATOM 3603 C C . ALA A 1 457 ? -3.967 -23.533 9.582 1.00 52.41 457 ALA A C 1
ATOM 3605 O O . ALA A 1 457 ? -2.950 -22.844 9.524 1.00 52.41 457 ALA A O 1
ATOM 3606 N N . ILE A 1 458 ? -5.123 -23.139 9.042 1.00 51.81 458 ILE A N 1
ATOM 3607 C CA . ILE A 1 458 ? -5.269 -21.958 8.184 1.00 51.81 458 ILE A CA 1
ATOM 3608 C C . ILE A 1 458 ? -5.044 -20.673 8.997 1.00 51.81 458 ILE A C 1
ATOM 3610 O O . ILE A 1 458 ? -5.788 -20.369 9.929 1.00 51.81 458 ILE A O 1
ATOM 3614 N N . VAL A 1 459 ? -4.045 -19.886 8.596 1.00 49.75 459 VAL A N 1
ATOM 3615 C CA . VAL A 1 459 ? -3.838 -18.489 9.017 1.00 49.75 459 VAL A CA 1
ATOM 3616 C C . VAL A 1 459 ? -4.664 -17.579 8.087 1.00 49.75 459 VAL A C 1
ATOM 3618 O O . VAL A 1 459 ? -4.884 -17.956 6.933 1.00 49.75 459 VAL A O 1
ATOM 3621 N N . PRO A 1 460 ? -5.155 -16.397 8.516 1.00 49.22 460 PRO A N 1
ATOM 3622 C CA . PRO A 1 460 ? -6.075 -15.611 7.696 1.00 49.22 460 PRO A CA 1
ATOM 3623 C C . PRO A 1 460 ? -5.544 -15.270 6.293 1.00 49.22 460 PRO A C 1
ATOM 3625 O O . PRO A 1 460 ? -4.501 -14.632 6.143 1.00 49.22 460 PRO A O 1
ATOM 3628 N N . GLY A 1 461 ? -6.300 -15.660 5.261 1.00 52.88 461 GLY A N 1
ATOM 3629 C CA . GLY A 1 461 ? -6.011 -15.334 3.864 1.00 52.88 461 GLY A CA 1
ATOM 3630 C C . GLY A 1 461 ? -6.164 -13.839 3.547 1.00 52.88 461 GLY A C 1
ATOM 3631 O O . GLY A 1 461 ? -6.805 -13.077 4.274 1.00 52.88 461 GLY A O 1
ATOM 3632 N N . THR A 1 462 ? -5.564 -13.395 2.439 1.00 57.44 462 THR A N 1
ATOM 3633 C CA . THR A 1 462 ? -5.677 -12.014 1.939 1.00 57.44 462 THR A CA 1
ATOM 3634 C C . THR A 1 462 ? -6.223 -12.012 0.520 1.00 57.44 462 THR A C 1
ATOM 3636 O O . THR A 1 462 ? -5.600 -12.580 -0.371 1.00 57.44 462 THR A O 1
ATOM 3639 N N . GLN A 1 463 ? -7.338 -11.315 0.296 1.00 63.03 463 GLN A N 1
ATOM 3640 C CA . GLN A 1 463 ? -7.836 -11.046 -1.049 1.00 63.03 463 GLN A CA 1
ATOM 3641 C C . GLN A 1 463 ? -7.028 -9.903 -1.676 1.00 63.03 463 GLN A C 1
ATOM 3643 O O . GLN A 1 463 ? -6.870 -8.829 -1.083 1.00 63.03 463 GLN A O 1
ATOM 3648 N N . LEU A 1 464 ? -6.476 -10.148 -2.863 1.00 64.06 464 LEU A N 1
ATOM 3649 C CA . LEU A 1 464 ? -5.771 -9.139 -3.647 1.00 64.06 464 LEU A CA 1
ATOM 3650 C C . LEU A 1 464 ? -6.773 -8.336 -4.479 1.00 64.06 464 LEU A C 1
ATOM 3652 O O . LEU A 1 464 ? -7.751 -8.878 -4.983 1.00 64.06 464 LEU A O 1
ATOM 3656 N N . THR A 1 465 ? -6.515 -7.040 -4.651 1.00 67.62 465 THR A N 1
ATOM 3657 C CA . THR A 1 465 ? -7.268 -6.223 -5.610 1.00 67.62 465 THR A CA 1
ATOM 3658 C C . THR A 1 465 ? -6.856 -6.561 -7.047 1.00 67.62 465 THR A C 1
ATOM 3660 O O . THR A 1 465 ? -5.758 -7.078 -7.269 1.00 67.62 465 THR A O 1
ATOM 3663 N N . ASP A 1 466 ? -7.703 -6.227 -8.030 1.00 72.88 466 ASP A N 1
ATOM 3664 C CA . ASP A 1 466 ? -7.534 -6.592 -9.448 1.00 72.88 466 ASP A CA 1
ATOM 3665 C C . ASP A 1 466 ? -6.102 -6.435 -9.983 1.00 72.88 466 ASP A C 1
ATOM 3667 O O . ASP A 1 466 ? -5.577 -7.335 -10.633 1.00 72.88 466 ASP A O 1
ATOM 3671 N N . ARG A 1 467 ? -5.443 -5.296 -9.732 1.00 74.81 467 ARG A N 1
ATOM 3672 C CA . ARG A 1 467 ? -4.108 -5.007 -10.289 1.00 74.81 467 ARG A CA 1
ATOM 3673 C C . ARG A 1 467 ? -3.006 -5.894 -9.673 1.00 74.81 467 ARG A C 1
ATOM 3675 O O . ARG A 1 467 ? -2.336 -6.583 -10.440 1.00 74.81 467 ARG A O 1
ATOM 3682 N N . PRO A 1 468 ? -2.824 -5.932 -8.339 1.00 74.31 468 PRO A N 1
ATOM 3683 C CA . PRO A 1 468 ? -1.989 -6.920 -7.651 1.00 74.31 468 PRO A CA 1
ATOM 3684 C C . PRO A 1 468 ? -2.248 -8.378 -8.058 1.00 74.31 468 PRO A C 1
ATOM 3686 O O . PRO A 1 468 ? -1.302 -9.123 -8.308 1.00 74.31 468 PRO A O 1
ATOM 3689 N N . ALA A 1 469 ? -3.519 -8.777 -8.179 1.00 77.88 469 ALA A N 1
ATOM 3690 C CA . ALA A 1 469 ? -3.898 -10.125 -8.605 1.00 77.88 469 ALA A CA 1
ATOM 3691 C C . ALA A 1 469 ? -3.468 -10.417 -10.053 1.00 77.88 469 ALA A C 1
ATOM 3693 O O . ALA A 1 469 ? -2.981 -11.502 -10.358 1.00 77.88 469 ALA A O 1
ATOM 3694 N N . SER A 1 470 ? -3.586 -9.435 -10.948 1.00 83.19 470 SER A N 1
ATOM 3695 C CA . SER A 1 470 ? -3.185 -9.580 -12.354 1.00 83.19 470 SER A CA 1
ATOM 3696 C C . SER A 1 470 ? -1.664 -9.622 -12.525 1.00 83.19 470 SER A C 1
ATOM 3698 O O . SER A 1 470 ? -1.160 -10.333 -13.390 1.00 83.19 470 SER A O 1
ATOM 3700 N N . LEU A 1 471 ? -0.916 -8.918 -11.670 1.00 79.94 471 LEU A N 1
ATOM 3701 C CA . LEU A 1 471 ? 0.545 -9.014 -11.599 1.00 79.94 471 LEU A CA 1
ATOM 3702 C C . LEU A 1 471 ? 1.013 -10.391 -11.120 1.00 79.94 471 LEU A C 1
ATOM 3704 O O . LEU A 1 471 ? 1.904 -10.978 -11.734 1.00 79.94 471 LEU A O 1
ATOM 3708 N N . LEU A 1 472 ? 0.380 -10.928 -10.071 1.00 79.38 472 LEU A N 1
ATOM 3709 C CA . LEU A 1 472 ? 0.588 -12.310 -9.634 1.00 79.38 472 LEU A CA 1
ATOM 3710 C C . LEU A 1 472 ? 0.321 -13.286 -10.773 1.00 79.38 472 LEU A C 1
ATOM 3712 O O . LEU A 1 472 ? 1.139 -14.158 -11.043 1.00 79.38 472 LEU A O 1
ATOM 3716 N N . ALA A 1 473 ? -0.806 -13.118 -11.456 1.00 82.25 473 ALA A N 1
ATOM 3717 C CA . ALA A 1 473 ? -1.192 -13.973 -12.560 1.00 82.25 473 ALA A CA 1
ATOM 3718 C C . ALA A 1 473 ? -0.165 -13.931 -13.705 1.00 82.25 473 ALA A C 1
ATOM 3720 O O . ALA A 1 473 ? 0.237 -14.981 -14.206 1.00 82.25 473 ALA A O 1
ATOM 3721 N N . ALA A 1 474 ? 0.331 -12.744 -14.075 1.00 83.12 474 ALA A N 1
ATOM 3722 C CA . ALA A 1 474 ? 1.376 -12.590 -15.089 1.00 83.12 474 ALA A CA 1
ATOM 3723 C C . ALA A 1 474 ? 2.690 -13.252 -14.650 1.00 83.12 474 ALA A C 1
ATOM 3725 O O . ALA A 1 474 ? 3.324 -13.967 -15.426 1.00 83.12 474 ALA A O 1
ATOM 3726 N N . PHE A 1 475 ? 3.075 -13.082 -13.383 1.00 78.19 475 PHE A N 1
ATOM 3727 C CA . PHE A 1 475 ? 4.236 -13.755 -12.811 1.00 78.19 475 PHE A CA 1
ATOM 3728 C C . PHE A 1 475 ? 4.085 -15.277 -12.828 1.00 78.19 475 PHE A C 1
ATOM 3730 O O . PHE A 1 475 ? 4.924 -15.962 -13.403 1.00 78.19 475 PHE A O 1
ATOM 3737 N N . ALA A 1 476 ? 2.993 -15.820 -12.295 1.00 75.88 476 ALA A N 1
ATOM 3738 C CA . ALA A 1 476 ? 2.734 -17.257 -12.293 1.00 75.88 476 ALA A CA 1
ATOM 3739 C C . ALA A 1 476 ? 2.731 -17.845 -13.713 1.00 75.88 476 ALA A C 1
ATOM 3741 O O . ALA A 1 476 ? 3.305 -18.910 -13.947 1.00 75.88 476 ALA A O 1
ATOM 3742 N N . THR A 1 477 ? 2.156 -17.113 -14.670 1.00 78.19 477 THR A N 1
ATOM 3743 C CA . THR A 1 477 ? 2.102 -17.501 -16.084 1.00 78.19 477 THR A CA 1
ATOM 3744 C C . THR A 1 477 ? 3.486 -17.497 -16.724 1.00 78.19 477 THR A C 1
ATOM 3746 O O . THR A 1 477 ? 3.899 -18.519 -17.264 1.00 78.19 477 THR A O 1
ATOM 3749 N N . SER A 1 478 ? 4.240 -16.397 -16.608 1.00 74.69 478 SER A N 1
ATOM 3750 C CA . SER A 1 478 ? 5.609 -16.297 -17.145 1.00 74.69 478 SER A CA 1
ATOM 3751 C C . SER A 1 478 ? 6.558 -17.355 -16.566 1.00 74.69 478 SER A C 1
ATOM 3753 O O . SER A 1 478 ? 7.504 -17.769 -17.228 1.00 74.69 478 SER A O 1
ATOM 3755 N N . ARG A 1 479 ? 6.293 -17.838 -15.344 1.00 70.94 479 ARG A N 1
ATOM 3756 C CA . ARG A 1 479 ? 7.064 -18.909 -14.691 1.00 70.94 479 ARG A CA 1
ATOM 3757 C C . ARG A 1 479 ? 6.525 -20.312 -14.940 1.00 70.94 479 ARG A C 1
ATOM 3759 O O . ARG A 1 479 ? 7.171 -21.277 -14.538 1.00 70.94 479 ARG A O 1
ATOM 3766 N N . GLY A 1 480 ? 5.380 -20.452 -15.602 1.00 66.25 480 GLY A N 1
ATOM 3767 C CA . GLY A 1 480 ? 4.790 -21.755 -15.891 1.00 66.25 480 GLY A CA 1
ATOM 3768 C C . GLY A 1 480 ? 4.243 -22.481 -14.658 1.00 66.25 480 GLY A C 1
ATOM 3769 O O . GLY A 1 480 ? 4.205 -23.706 -14.667 1.00 66.25 480 GLY A O 1
ATOM 3770 N N . ILE A 1 481 ? 3.815 -21.768 -13.607 1.00 67.75 481 ILE A N 1
ATOM 3771 C CA . ILE A 1 481 ? 3.273 -22.375 -12.377 1.00 67.75 481 ILE A CA 1
ATOM 3772 C C . ILE A 1 481 ? 1.918 -23.026 -12.687 1.00 67.75 481 ILE A C 1
ATOM 3774 O O . ILE A 1 481 ? 0.879 -22.368 -12.657 1.00 67.75 481 ILE A O 1
ATOM 3778 N N . ILE A 1 482 ? 1.939 -24.324 -13.008 1.00 65.19 482 ILE A N 1
ATOM 3779 C CA . ILE A 1 482 ? 0.770 -25.084 -13.478 1.00 65.19 482 ILE A CA 1
ATOM 3780 C C . ILE A 1 482 ? -0.457 -24.930 -12.562 1.00 65.19 482 ILE A C 1
ATOM 3782 O O . ILE A 1 482 ? -1.518 -24.610 -13.096 1.00 65.19 482 ILE A O 1
ATOM 3786 N N . PRO A 1 483 ? -0.358 -25.069 -11.223 1.00 62.75 483 PRO A N 1
ATOM 3787 C CA . PRO A 1 483 ? -1.545 -25.038 -10.361 1.00 62.75 483 PRO A CA 1
ATOM 3788 C C . PRO A 1 483 ? -2.311 -23.713 -10.389 1.00 62.75 483 PRO A C 1
ATOM 3790 O O . PRO A 1 483 ? -3.518 -23.683 -10.181 1.00 62.75 483 PRO A O 1
ATOM 3793 N N . LEU A 1 484 ? -1.614 -22.608 -10.654 1.00 72.31 484 LEU A N 1
ATOM 3794 C CA . LEU A 1 484 ? -2.223 -21.284 -10.725 1.00 72.31 484 LEU A CA 1
ATOM 3795 C C . LEU A 1 484 ? -2.642 -20.911 -12.140 1.00 72.31 484 LEU A C 1
ATOM 3797 O O . LEU A 1 484 ? -3.211 -19.845 -12.326 1.00 72.31 484 LEU A O 1
ATOM 3801 N N . MET A 1 485 ? -2.337 -21.733 -13.141 1.00 73.19 485 MET A N 1
ATOM 3802 C CA . MET A 1 485 ? -2.389 -21.312 -14.532 1.00 73.19 485 MET A CA 1
ATOM 3803 C C . MET A 1 485 ? -3.803 -20.972 -15.001 1.00 73.19 485 MET A C 1
ATOM 3805 O O . MET A 1 485 ? -3.996 -19.932 -15.623 1.00 73.19 485 MET A O 1
ATOM 3809 N N . ASP A 1 486 ? -4.793 -21.803 -14.675 1.00 73.56 486 ASP A N 1
ATOM 3810 C CA . ASP A 1 486 ? -6.182 -21.554 -15.074 1.00 73.56 486 ASP A CA 1
ATOM 3811 C C . ASP A 1 486 ? -6.740 -20.304 -14.387 1.00 73.56 486 ASP A C 1
ATOM 3813 O O . ASP A 1 486 ? -7.378 -19.468 -15.029 1.00 73.56 486 ASP A O 1
ATOM 3817 N N . ALA A 1 487 ? -6.465 -20.134 -13.090 1.00 76.69 487 ALA A N 1
ATOM 3818 C CA . ALA A 1 487 ? -6.865 -18.945 -12.339 1.00 76.69 487 ALA A CA 1
ATOM 3819 C C . ALA A 1 487 ? -6.145 -17.685 -12.850 1.00 76.69 487 ALA A C 1
ATOM 3821 O O . ALA A 1 487 ? -6.760 -16.632 -13.025 1.00 76.69 487 ALA A O 1
ATOM 3822 N N . ALA A 1 488 ? -4.850 -17.806 -13.147 1.00 83.00 488 ALA A N 1
ATOM 3823 C CA . ALA A 1 488 ? -4.037 -16.741 -13.704 1.00 83.00 488 ALA A CA 1
ATOM 3824 C C . ALA A 1 488 ? -4.552 -16.324 -15.084 1.00 83.00 488 ALA A C 1
ATOM 3826 O O . ALA A 1 488 ? -4.711 -15.134 -15.337 1.00 83.00 488 ALA A O 1
ATOM 3827 N N . LEU A 1 489 ? -4.889 -17.278 -15.951 1.00 81.56 489 LEU A N 1
ATOM 3828 C CA . LEU A 1 489 ? -5.451 -16.992 -17.264 1.00 81.56 489 LEU A CA 1
ATOM 3829 C C . LEU A 1 489 ? -6.782 -16.241 -17.153 1.00 81.56 489 LEU A C 1
ATOM 3831 O O . LEU A 1 489 ? -6.939 -15.206 -17.798 1.00 81.56 489 LEU A O 1
ATOM 3835 N N . HIS A 1 490 ? -7.707 -16.707 -16.306 1.00 82.88 490 HIS A N 1
ATOM 3836 C CA . HIS A 1 490 ? -8.977 -16.010 -16.070 1.00 82.88 490 HIS A CA 1
ATOM 3837 C C . HIS A 1 490 ? -8.749 -14.561 -15.620 1.00 82.88 490 HIS A C 1
ATOM 3839 O O . HIS A 1 490 ? -9.360 -13.640 -16.166 1.00 82.88 490 HIS A O 1
ATOM 3845 N N . GLN A 1 491 ? -7.831 -14.348 -14.673 1.00 86.12 491 GLN A N 1
ATOM 3846 C CA . GLN A 1 491 ? -7.506 -13.016 -14.174 1.00 86.12 491 GLN A CA 1
ATOM 3847 C C . GLN A 1 491 ? -6.870 -12.127 -15.256 1.00 86.12 491 GLN A C 1
ATOM 3849 O O . GLN A 1 491 ? -7.243 -10.962 -15.396 1.00 86.12 491 GLN A O 1
ATOM 3854 N N . LEU A 1 492 ? -5.934 -12.661 -16.048 1.00 86.94 492 LEU A N 1
ATOM 3855 C CA . LEU A 1 492 ? -5.251 -11.918 -17.113 1.00 86.94 492 LEU A CA 1
ATOM 3856 C C . LEU A 1 492 ? -6.200 -11.529 -18.249 1.00 86.94 492 LEU A C 1
ATOM 3858 O O . LEU A 1 492 ? -6.133 -10.401 -18.737 1.00 86.94 492 LEU A O 1
ATOM 3862 N N . VAL A 1 493 ? -7.114 -12.424 -18.639 1.00 83.88 493 VAL A N 1
ATOM 3863 C CA . VAL A 1 493 ? -8.151 -12.138 -19.642 1.00 83.88 493 VAL A CA 1
ATOM 3864 C C . VAL A 1 493 ? -9.105 -11.059 -19.127 1.00 83.88 493 VAL A C 1
ATOM 3866 O O . VAL A 1 493 ? -9.390 -10.100 -19.845 1.00 83.88 493 VAL A O 1
ATOM 3869 N N . ALA A 1 494 ? -9.527 -11.134 -17.861 1.00 83.75 494 ALA A N 1
ATOM 3870 C CA . ALA A 1 494 ? -10.362 -10.103 -17.241 1.00 83.75 494 ALA A CA 1
ATOM 3871 C C . ALA A 1 494 ? -9.667 -8.726 -17.169 1.00 83.75 494 ALA A C 1
ATOM 3873 O O . ALA A 1 494 ? -10.331 -7.684 -17.188 1.00 83.75 494 ALA A O 1
ATOM 3874 N N . PHE A 1 495 ? -8.331 -8.701 -17.107 1.00 84.56 495 PHE A N 1
ATOM 3875 C CA . PHE A 1 495 ? -7.530 -7.476 -17.029 1.00 84.56 495 PHE A CA 1
ATOM 3876 C C . PHE A 1 495 ? -7.026 -6.958 -18.390 1.00 84.56 495 PHE A C 1
ATOM 3878 O O . PHE A 1 495 ? -6.425 -5.886 -18.455 1.00 84.56 495 PHE A O 1
ATOM 3885 N N . ARG A 1 496 ? -7.341 -7.649 -19.495 1.00 83.50 496 ARG A N 1
ATOM 3886 C CA . ARG A 1 496 ? -6.891 -7.358 -20.872 1.00 83.50 496 ARG A CA 1
ATOM 3887 C C . ARG A 1 496 ? -7.010 -5.894 -21.308 1.00 83.50 496 ARG A C 1
ATOM 3889 O O . ARG A 1 496 ? -6.157 -5.398 -22.036 1.00 83.50 496 ARG A O 1
ATOM 3896 N N . TYR A 1 497 ? -8.056 -5.194 -20.872 1.00 82.12 497 TYR A N 1
ATOM 3897 C CA . TYR A 1 497 ? -8.330 -3.801 -21.258 1.00 82.12 497 TYR A CA 1
ATOM 3898 C C . TYR A 1 497 ? -7.892 -2.767 -20.209 1.00 82.12 497 TYR A C 1
ATOM 3900 O O . TYR A 1 497 ? -8.157 -1.579 -20.373 1.00 82.12 497 TYR A O 1
ATOM 3908 N N . LYS A 1 498 ? -7.248 -3.208 -19.122 1.00 83.19 498 LYS A N 1
ATOM 3909 C CA . LYS A 1 498 ? -6.907 -2.383 -17.952 1.00 83.19 498 LYS A CA 1
ATOM 3910 C C . LYS A 1 498 ? -5.392 -2.189 -17.762 1.00 83.19 498 LYS A C 1
ATOM 3912 O O . LYS A 1 498 ? -4.988 -1.504 -16.825 1.00 83.19 498 LYS A O 1
ATOM 3917 N N . TRP A 1 499 ? -4.554 -2.776 -18.627 1.00 80.75 499 TRP A N 1
ATOM 3918 C CA . TRP A 1 499 ? -3.087 -2.733 -18.512 1.00 80.75 499 TRP A CA 1
ATOM 3919 C C . TRP A 1 499 ? -2.498 -1.327 -18.652 1.00 80.75 499 TRP A C 1
ATOM 3921 O O . TRP A 1 499 ? -1.566 -0.984 -17.934 1.00 80.75 499 TRP A O 1
ATOM 3931 N N . ILE A 1 500 ? -3.034 -0.507 -19.559 1.00 79.31 500 ILE A N 1
ATOM 3932 C CA . ILE A 1 500 ? -2.523 0.841 -19.823 1.00 79.31 500 ILE A CA 1
ATOM 3933 C C . ILE A 1 500 ? -3.243 1.842 -18.919 1.00 79.31 500 ILE A C 1
ATOM 3935 O O . ILE A 1 500 ? -4.431 2.104 -19.085 1.00 79.31 500 ILE A O 1
ATOM 3939 N N . THR A 1 501 ? -2.504 2.435 -17.981 1.00 72.25 501 THR A N 1
ATOM 3940 C CA . THR A 1 501 ? -2.987 3.520 -17.114 1.00 72.25 501 THR A CA 1
ATOM 3941 C C . THR A 1 501 ? -1.986 4.670 -17.120 1.00 72.25 501 THR A C 1
ATOM 3943 O O . THR A 1 501 ? -0.816 4.469 -16.790 1.00 72.25 501 THR A O 1
ATOM 3946 N N . THR A 1 502 ? -2.429 5.878 -17.471 1.00 64.38 502 THR A N 1
ATOM 3947 C CA . THR A 1 502 ? -1.587 7.091 -17.518 1.00 64.38 502 THR A CA 1
ATOM 3948 C C . THR A 1 502 ? -1.272 7.658 -16.132 1.00 64.38 502 THR A C 1
ATOM 3950 O O . THR A 1 502 ? -0.301 8.388 -15.971 1.00 64.38 502 THR A O 1
ATOM 3953 N N . GLU A 1 503 ? -2.054 7.287 -15.118 1.00 63.09 503 GLU A N 1
ATOM 3954 C CA . GLU A 1 503 ? -1.943 7.811 -13.752 1.00 63.09 503 GLU A CA 1
ATOM 3955 C C . GLU A 1 503 ? -0.849 7.134 -12.911 1.00 63.09 503 GLU A C 1
ATOM 3957 O O . GLU A 1 503 ? -0.407 7.699 -11.914 1.00 63.09 503 GLU A O 1
ATOM 3962 N N . ASN A 1 504 ? -0.398 5.931 -13.292 1.00 70.19 504 ASN A N 1
ATOM 3963 C CA . ASN A 1 504 ? 0.549 5.150 -12.495 1.00 70.19 504 ASN A CA 1
ATOM 3964 C C . ASN A 1 504 ? 1.895 4.955 -13.226 1.00 70.19 504 ASN A C 1
ATOM 3966 O O . ASN A 1 504 ? 1.946 4.158 -14.172 1.00 70.19 504 ASN A O 1
ATOM 3970 N N . PRO A 1 505 ? 2.988 5.597 -12.762 1.00 73.00 505 PRO A N 1
ATOM 3971 C CA . PRO A 1 505 ? 4.328 5.452 -13.334 1.00 73.00 505 PRO A CA 1
ATOM 3972 C C . PRO A 1 505 ? 4.850 4.011 -13.366 1.00 73.00 505 PRO A C 1
ATOM 3974 O O . PRO A 1 505 ? 5.585 3.654 -14.283 1.00 73.00 505 PRO A O 1
ATOM 3977 N N . GLU A 1 506 ? 4.437 3.164 -12.415 1.00 74.38 506 GLU A N 1
ATOM 3978 C CA . GLU A 1 506 ? 4.853 1.754 -12.337 1.00 74.38 506 GLU A CA 1
ATOM 3979 C C . GLU A 1 506 ? 4.443 0.950 -13.578 1.00 74.38 506 GLU A C 1
ATOM 3981 O O . GLU A 1 506 ? 5.124 0.005 -13.961 1.00 74.38 506 GLU A O 1
ATOM 3986 N N . THR A 1 507 ? 3.360 1.359 -14.245 1.00 77.38 507 THR A N 1
ATOM 3987 C CA . THR A 1 507 ? 2.854 0.732 -15.482 1.00 77.38 507 THR A CA 1
ATOM 3988 C C . THR A 1 507 ? 3.862 0.795 -16.625 1.00 77.38 507 THR A C 1
ATOM 3990 O O . THR A 1 507 ? 3.846 -0.035 -17.525 1.00 77.38 507 THR A O 1
ATOM 3993 N N . TRP A 1 508 ? 4.734 1.800 -16.599 1.00 83.06 508 TRP A N 1
ATOM 3994 C CA . TRP A 1 508 ? 5.673 2.080 -17.676 1.00 83.06 508 TRP A CA 1
ATOM 3995 C C . TRP A 1 508 ? 7.087 1.630 -17.328 1.00 83.06 508 TRP A C 1
ATOM 3997 O O . TRP A 1 508 ? 8.020 1.954 -18.049 1.00 83.06 508 TRP A O 1
ATOM 4007 N N . ARG A 1 509 ? 7.286 0.900 -16.226 1.00 82.50 509 ARG A N 1
ATOM 4008 C CA . ARG A 1 509 ? 8.601 0.345 -15.904 1.00 82.50 509 ARG A CA 1
ATOM 4009 C C . ARG A 1 509 ? 8.988 -0.752 -16.893 1.00 82.50 509 ARG A C 1
ATOM 4011 O O . ARG A 1 509 ? 8.146 -1.541 -17.324 1.00 82.50 509 ARG A O 1
ATOM 4018 N N . PHE A 1 510 ? 10.285 -0.827 -17.190 1.00 82.00 510 PHE A N 1
ATOM 4019 C CA . PHE A 1 510 ? 10.880 -1.870 -18.026 1.00 82.00 510 PHE A CA 1
ATOM 4020 C C . PHE A 1 510 ? 10.425 -3.266 -17.596 1.00 82.00 510 PHE A C 1
ATOM 4022 O O . PHE A 1 510 ? 10.039 -4.099 -18.413 1.00 82.00 510 PHE A O 1
ATOM 4029 N N . GLU A 1 511 ? 10.485 -3.495 -16.288 1.00 77.06 511 GLU A N 1
ATOM 4030 C CA . GLU A 1 511 ? 10.253 -4.765 -15.620 1.00 77.06 511 GLU A CA 1
ATOM 4031 C C . GLU A 1 511 ? 8.791 -5.197 -15.766 1.00 77.06 511 GLU A C 1
ATOM 4033 O O . GLU A 1 511 ? 8.514 -6.347 -16.101 1.00 77.06 511 GLU A O 1
ATOM 4038 N N . TYR A 1 512 ? 7.860 -4.252 -15.607 1.00 81.81 512 TYR A N 1
ATOM 4039 C CA . TYR A 1 512 ? 6.427 -4.481 -15.771 1.00 81.81 512 TYR A CA 1
ATOM 4040 C C . TYR A 1 512 ? 6.076 -4.883 -17.207 1.00 81.81 512 TYR A C 1
ATOM 4042 O O . TYR A 1 512 ? 5.437 -5.910 -17.433 1.00 81.81 512 TYR A O 1
ATOM 4050 N N . LEU A 1 513 ? 6.535 -4.100 -18.188 1.00 86.06 513 LEU A N 1
ATOM 4051 C CA . LEU A 1 513 ? 6.266 -4.364 -19.603 1.00 86.06 513 LEU A CA 1
ATOM 4052 C C . LEU A 1 513 ? 6.897 -5.689 -20.051 1.00 86.06 513 LEU A C 1
ATOM 4054 O O . LEU A 1 513 ? 6.257 -6.477 -20.746 1.00 86.06 513 LEU A O 1
ATOM 4058 N N . SER A 1 514 ? 8.124 -5.963 -19.601 1.00 82.44 514 SER A N 1
ATOM 4059 C CA . SER A 1 514 ? 8.831 -7.213 -19.899 1.00 82.44 514 SER A CA 1
ATOM 4060 C C . SER A 1 514 ? 8.113 -8.431 -19.314 1.00 82.44 514 SER A C 1
ATOM 4062 O O . SER A 1 514 ? 7.976 -9.439 -20.003 1.00 82.44 514 SER A O 1
ATOM 4064 N N . LEU A 1 515 ? 7.610 -8.336 -18.077 1.00 81.88 515 LEU A N 1
ATOM 4065 C CA . LEU A 1 515 ? 6.852 -9.407 -17.427 1.00 81.88 515 LEU A CA 1
ATOM 4066 C C . LEU A 1 515 ? 5.578 -9.764 -18.206 1.00 81.88 515 LEU A C 1
ATOM 4068 O O . LEU A 1 515 ? 5.290 -10.944 -18.407 1.00 81.88 515 LEU A O 1
ATOM 4072 N N . LEU A 1 516 ? 4.827 -8.755 -18.658 1.00 85.69 516 LEU A N 1
ATOM 4073 C CA . LEU A 1 516 ? 3.600 -8.968 -19.428 1.00 85.69 516 LEU A CA 1
ATOM 4074 C C . LEU A 1 516 ? 3.878 -9.581 -20.800 1.00 85.69 516 LEU A C 1
ATOM 4076 O O . LEU A 1 516 ? 3.173 -10.505 -21.198 1.00 85.69 516 LEU A O 1
ATOM 4080 N N . LEU A 1 517 ? 4.912 -9.106 -21.502 1.00 85.31 517 LEU A N 1
ATOM 4081 C CA . LEU A 1 517 ? 5.332 -9.691 -22.778 1.00 85.31 517 LEU A CA 1
ATOM 4082 C C . LEU A 1 517 ? 5.765 -11.153 -22.614 1.00 85.31 517 LEU A C 1
ATOM 4084 O O . LEU A 1 517 ? 5.452 -11.979 -23.467 1.00 85.31 517 LEU A O 1
ATOM 4088 N N . GLU A 1 518 ? 6.452 -11.491 -21.523 1.00 80.25 518 GLU A N 1
ATOM 4089 C CA . GLU A 1 518 ? 6.871 -12.868 -21.259 1.00 80.25 518 GLU A CA 1
ATOM 4090 C C . GLU A 1 518 ? 5.680 -13.783 -20.944 1.00 80.25 518 GLU A C 1
ATOM 4092 O O . GLU A 1 518 ? 5.564 -14.869 -21.511 1.00 80.25 518 GLU A O 1
ATOM 4097 N N . ALA A 1 519 ? 4.744 -13.327 -20.105 1.00 82.06 519 ALA A N 1
ATOM 4098 C CA . ALA A 1 519 ? 3.508 -14.058 -19.834 1.00 82.06 519 ALA A CA 1
ATOM 4099 C C . ALA A 1 519 ? 2.693 -14.299 -21.119 1.00 82.06 519 ALA A C 1
ATOM 4101 O O . ALA A 1 519 ? 2.208 -15.407 -21.351 1.00 82.06 519 ALA A O 1
ATOM 4102 N N . ASP A 1 520 ? 2.592 -13.283 -21.978 1.00 84.31 520 ASP A N 1
ATOM 4103 C CA . ASP A 1 520 ? 1.878 -13.354 -23.253 1.00 84.31 520 ASP A CA 1
ATOM 4104 C C . ASP A 1 520 ? 2.537 -14.368 -24.207 1.00 84.31 520 ASP A C 1
ATOM 4106 O O . ASP A 1 520 ? 1.846 -15.221 -24.761 1.00 84.31 520 ASP A O 1
ATOM 4110 N N . ARG A 1 521 ? 3.876 -14.385 -24.314 1.00 79.75 521 ARG A N 1
ATOM 4111 C CA . ARG A 1 521 ? 4.626 -15.382 -25.109 1.00 79.75 521 ARG A CA 1
ATOM 4112 C C . ARG A 1 521 ? 4.416 -16.817 -24.632 1.00 79.75 521 ARG A C 1
ATOM 4114 O O . ARG A 1 521 ? 4.266 -17.719 -25.459 1.00 79.75 521 ARG A O 1
ATOM 4121 N N . VAL A 1 522 ? 4.426 -17.048 -23.317 1.00 76.25 522 VAL A N 1
ATOM 4122 C CA . VAL A 1 522 ? 4.184 -18.382 -22.738 1.00 76.25 522 VAL A CA 1
ATOM 4123 C C . VAL A 1 522 ? 2.791 -18.885 -23.118 1.00 76.25 522 VAL A C 1
ATOM 4125 O O . VAL A 1 522 ? 2.639 -20.037 -23.535 1.00 76.25 522 VAL A O 1
ATOM 4128 N N . LEU A 1 523 ? 1.784 -18.014 -23.042 1.00 75.56 523 LEU A N 1
ATOM 4129 C CA . LEU A 1 523 ? 0.426 -18.350 -23.458 1.00 75.56 523 LEU A CA 1
ATOM 4130 C C . LEU A 1 523 ? 0.326 -18.557 -24.971 1.00 75.56 523 LEU A C 1
ATOM 4132 O O . LEU A 1 523 ? -0.333 -19.498 -25.397 1.00 75.56 523 LEU A O 1
ATOM 4136 N N . GLU A 1 524 ? 1.020 -17.772 -25.798 1.00 74.75 524 GLU A N 1
ATOM 4137 C CA . GLU A 1 524 ? 1.054 -17.992 -27.251 1.00 74.75 524 GLU A CA 1
ATOM 4138 C C . GLU A 1 524 ? 1.652 -19.339 -27.648 1.00 74.75 524 GLU A C 1
ATOM 4140 O O . GLU A 1 524 ? 1.077 -20.044 -28.482 1.00 74.75 524 GLU A O 1
ATOM 4145 N N . LYS A 1 525 ? 2.768 -19.736 -27.022 1.00 72.00 525 LYS A N 1
ATOM 4146 C CA . LYS A 1 525 ? 3.358 -21.063 -27.239 1.00 72.00 525 LYS A CA 1
ATOM 4147 C C . LYS A 1 525 ? 2.342 -22.163 -26.908 1.00 72.00 525 LYS A C 1
ATOM 4149 O O . LYS A 1 525 ? 2.228 -23.124 -27.663 1.00 72.00 525 LYS A O 1
ATOM 4154 N N . ARG A 1 526 ? 1.525 -21.998 -25.863 1.00 66.06 526 ARG A N 1
ATOM 4155 C CA . ARG A 1 526 ? 0.433 -22.938 -25.542 1.00 66.06 526 ARG A CA 1
ATOM 4156 C C . ARG A 1 526 ? -0.761 -22.854 -26.497 1.00 66.06 526 ARG A C 1
ATOM 4158 O O . ARG A 1 526 ? -1.311 -23.892 -26.847 1.00 66.06 526 ARG A O 1
ATOM 4165 N N . ARG A 1 527 ? -1.120 -21.667 -26.994 1.00 67.44 527 ARG A N 1
ATOM 4166 C CA . ARG A 1 527 ? -2.180 -21.476 -28.008 1.00 67.44 527 ARG A CA 1
ATOM 4167 C C . ARG A 1 527 ? -1.870 -22.176 -29.323 1.00 67.44 527 ARG A C 1
ATOM 4169 O O . ARG A 1 527 ? -2.780 -22.677 -29.971 1.00 67.44 527 ARG A O 1
ATOM 4176 N N . SER A 1 528 ? -0.592 -22.274 -29.695 1.00 61.25 528 SER A N 1
ATOM 4177 C CA . SER A 1 528 ? -0.180 -23.061 -30.867 1.00 61.25 528 SER A CA 1
ATOM 4178 C C . SER A 1 528 ? -0.569 -24.547 -30.765 1.00 61.25 528 SER A C 1
ATOM 4180 O O . SER A 1 528 ? -0.685 -25.219 -31.787 1.00 61.25 528 SER A O 1
ATOM 4182 N N . LEU A 1 529 ? -0.839 -25.034 -29.546 1.00 57.91 529 LEU A N 1
ATOM 4183 C CA . LEU A 1 529 ? -1.333 -26.380 -29.249 1.00 57.91 529 LEU A CA 1
ATOM 4184 C C . LEU A 1 529 ? -2.862 -26.423 -29.018 1.00 57.91 529 LEU A C 1
ATOM 4186 O O . LEU A 1 529 ? -3.454 -27.490 -29.170 1.00 57.91 529 LEU A O 1
ATOM 4190 N N . GLN A 1 530 ? -3.508 -25.297 -28.667 1.00 57.97 530 GLN A N 1
ATOM 4191 C CA . GLN A 1 530 ? -4.960 -25.156 -28.433 1.00 57.97 530 GLN A CA 1
ATOM 4192 C C . GLN A 1 530 ? -5.486 -23.777 -28.921 1.00 57.97 530 GLN A C 1
ATOM 4194 O O . GLN A 1 530 ? -5.322 -22.778 -28.215 1.00 57.97 530 GLN A O 1
ATOM 4199 N N . PRO A 1 531 ? -6.129 -23.690 -30.105 1.00 57.16 531 PRO A N 1
ATOM 4200 C CA . PRO A 1 531 ? -6.437 -22.417 -30.782 1.00 57.16 531 PRO A CA 1
ATOM 4201 C C . PRO A 1 531 ? -7.469 -21.498 -30.102 1.00 57.16 531 PRO A C 1
ATOM 4203 O O . PRO A 1 531 ? -7.538 -20.316 -30.438 1.00 57.16 531 PRO A O 1
ATOM 4206 N N . ASP A 1 532 ? -8.261 -22.013 -29.159 1.00 54.94 532 ASP A N 1
ATOM 4207 C CA . ASP A 1 532 ? -9.502 -21.367 -28.698 1.00 54.94 532 ASP A CA 1
ATOM 4208 C C . ASP A 1 532 ? -9.310 -20.324 -27.579 1.00 54.94 532 ASP A C 1
ATOM 4210 O O . ASP A 1 532 ? -10.273 -19.691 -27.148 1.00 54.94 532 ASP A O 1
ATOM 4214 N N . GLN A 1 533 ? -8.085 -20.115 -27.083 1.00 58.12 533 GLN A N 1
ATOM 4215 C CA . GLN A 1 533 ? -7.835 -19.154 -25.998 1.00 58.12 533 GLN A CA 1
ATOM 4216 C C . GLN A 1 533 ? -7.611 -17.727 -26.514 1.00 58.12 533 GLN A C 1
ATOM 4218 O O . GLN A 1 533 ? -7.021 -17.529 -27.576 1.00 58.12 533 GLN A O 1
ATOM 4223 N N . GLU A 1 534 ? -8.054 -16.714 -25.764 1.00 60.59 534 GLU A N 1
ATOM 4224 C CA . GLU A 1 534 ? -7.836 -15.296 -26.084 1.00 60.59 534 GLU A CA 1
ATOM 4225 C C . GLU A 1 534 ? -6.427 -14.806 -25.687 1.00 60.59 534 GLU A C 1
ATOM 4227 O O . GLU A 1 534 ? -5.826 -15.289 -24.733 1.00 60.59 534 GLU A O 1
ATOM 4232 N N . SER A 1 535 ? -5.893 -13.820 -26.421 1.00 72.25 535 SER A N 1
ATOM 4233 C CA . SER A 1 535 ? -4.621 -13.146 -26.097 1.00 72.25 535 SER A CA 1
ATOM 4234 C C . SER A 1 535 ? -4.781 -12.216 -24.891 1.00 72.25 535 SER A C 1
ATOM 4236 O O . SER A 1 535 ? -5.751 -11.454 -24.847 1.00 72.25 535 SER A O 1
ATOM 4238 N N . ILE A 1 536 ? -3.817 -12.208 -23.963 1.00 81.31 536 ILE A N 1
ATOM 4239 C CA . ILE A 1 536 ? -3.873 -11.347 -22.766 1.00 81.31 536 ILE A CA 1
ATOM 4240 C C . ILE A 1 536 ? -3.531 -9.885 -23.079 1.00 81.31 536 ILE A C 1
ATOM 4242 O O . ILE A 1 536 ? -4.019 -8.977 -22.403 1.00 81.31 536 ILE A O 1
ATOM 4246 N N . LEU A 1 537 ? -2.734 -9.654 -24.129 1.00 85.19 537 LEU A N 1
ATOM 4247 C CA . LEU A 1 537 ? -2.447 -8.334 -24.687 1.00 85.19 537 LEU A CA 1
ATOM 4248 C C . LEU A 1 537 ? -3.172 -8.147 -26.022 1.00 85.19 537 LEU A C 1
ATOM 4250 O O . LEU A 1 537 ? -3.314 -9.081 -26.819 1.00 85.19 537 LEU A O 1
ATOM 4254 N N . ARG A 1 538 ? -3.620 -6.918 -26.303 1.00 83.81 538 ARG A N 1
ATOM 4255 C CA . ARG A 1 538 ? -4.073 -6.549 -27.652 1.00 83.81 538 ARG A CA 1
ATOM 4256 C C . ARG A 1 538 ? -2.866 -6.493 -28.587 1.00 83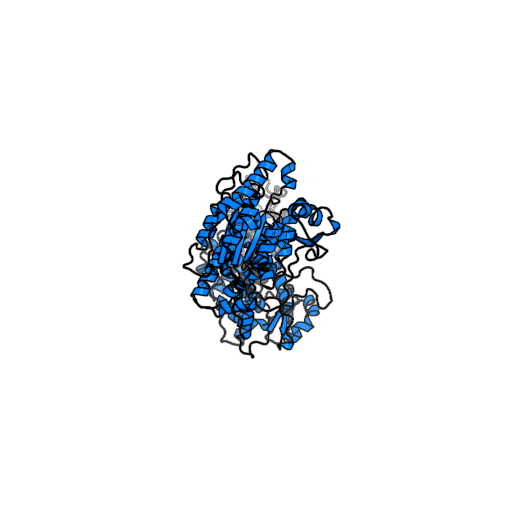.81 538 ARG A C 1
ATOM 4258 O O . ARG A 1 538 ? -1.766 -6.168 -28.155 1.00 83.81 538 ARG A O 1
ATOM 4265 N N . GLY A 1 539 ? -3.070 -6.756 -29.878 1.00 81.75 539 GLY A N 1
ATOM 4266 C CA . GLY A 1 539 ? -1.979 -6.699 -30.860 1.00 81.75 539 GLY A CA 1
ATOM 4267 C C . GLY A 1 539 ? -1.288 -5.329 -30.910 1.00 81.75 539 GLY A C 1
ATOM 4268 O O . GLY A 1 539 ? -0.075 -5.258 -31.084 1.00 81.75 539 GLY A O 1
ATOM 4269 N N . GLU A 1 540 ? -2.045 -4.250 -30.703 1.00 82.69 540 GLU A N 1
ATOM 4270 C CA . GLU A 1 540 ? -1.522 -2.881 -30.604 1.00 82.69 540 GLU A CA 1
ATOM 4271 C C . GLU A 1 540 ? -0.708 -2.666 -29.320 1.00 82.69 540 GLU A C 1
ATOM 4273 O O . GLU A 1 540 ? 0.426 -2.194 -29.396 1.00 82.69 540 GLU A O 1
ATOM 4278 N N . ASP A 1 541 ? -1.239 -3.082 -28.164 1.00 85.88 541 ASP A N 1
ATOM 4279 C CA . ASP A 1 541 ? -0.556 -2.966 -26.866 1.00 85.88 541 ASP A CA 1
ATOM 4280 C C . ASP A 1 541 ? 0.736 -3.784 -26.848 1.00 85.88 541 ASP A C 1
ATOM 4282 O O . ASP A 1 541 ? 1.768 -3.307 -26.389 1.00 85.88 541 ASP A O 1
ATOM 4286 N N . ARG A 1 542 ? 0.707 -4.998 -27.411 1.00 87.31 542 ARG A N 1
ATOM 4287 C CA . ARG A 1 542 ? 1.894 -5.843 -27.547 1.00 87.31 542 ARG A CA 1
ATOM 4288 C C . ARG A 1 542 ? 2.974 -5.136 -28.355 1.00 87.31 542 ARG A C 1
ATOM 4290 O O . ARG A 1 542 ? 4.120 -5.104 -27.920 1.00 87.31 542 ARG A O 1
ATOM 4297 N N . LYS A 1 543 ? 2.624 -4.572 -29.517 1.00 88.19 543 LYS A N 1
ATOM 4298 C CA . LYS A 1 543 ? 3.578 -3.823 -30.348 1.00 88.19 543 LYS A CA 1
ATOM 4299 C C . LYS A 1 543 ? 4.144 -2.631 -29.587 1.00 88.19 543 LYS A C 1
ATOM 4301 O O . LYS A 1 543 ? 5.354 -2.465 -29.562 1.00 88.19 543 LYS A O 1
ATOM 4306 N N . LEU A 1 544 ? 3.290 -1.850 -28.924 1.00 89.25 544 LEU A N 1
ATOM 4307 C CA . LEU A 1 544 ? 3.711 -0.717 -28.102 1.00 89.25 544 LEU A CA 1
ATOM 4308 C C . LEU A 1 544 ? 4.697 -1.144 -27.004 1.00 89.25 544 LEU A C 1
ATOM 4310 O O . LEU A 1 544 ? 5.771 -0.558 -26.880 1.00 89.25 544 LEU A O 1
ATOM 4314 N N . PHE A 1 545 ? 4.350 -2.171 -26.227 1.00 89.62 545 PHE A N 1
ATOM 4315 C CA . PHE A 1 545 ? 5.173 -2.659 -25.121 1.00 89.62 545 PHE A CA 1
ATOM 4316 C C . PHE A 1 545 ? 6.505 -3.202 -25.633 1.00 89.62 545 PHE A C 1
ATOM 4318 O O . PHE A 1 545 ? 7.544 -2.893 -25.057 1.00 89.62 545 PHE A O 1
ATOM 4325 N N . GLN A 1 546 ? 6.486 -3.949 -26.740 1.00 89.56 546 GLN A N 1
ATOM 4326 C CA . GLN A 1 546 ? 7.687 -4.481 -27.376 1.00 89.56 546 GLN A CA 1
ATOM 4327 C C . GLN A 1 546 ? 8.612 -3.346 -27.842 1.00 89.56 546 GLN A C 1
ATOM 4329 O O . GLN A 1 546 ? 9.776 -3.335 -27.456 1.00 89.56 546 GLN A O 1
ATOM 4334 N N . THR A 1 547 ? 8.093 -2.333 -28.549 1.00 90.12 547 THR A N 1
ATOM 4335 C CA . THR A 1 547 ? 8.884 -1.165 -28.982 1.00 90.12 547 THR A CA 1
ATOM 4336 C C . THR A 1 547 ? 9.514 -0.420 -27.798 1.00 90.12 547 THR A C 1
ATOM 4338 O O . THR A 1 547 ? 10.681 -0.039 -27.864 1.00 90.12 547 THR A O 1
ATOM 4341 N N . LEU A 1 548 ? 8.772 -0.217 -26.702 1.00 89.81 548 LEU A N 1
ATOM 4342 C CA . LEU A 1 548 ? 9.279 0.467 -25.503 1.00 89.81 548 LEU A CA 1
ATOM 4343 C C . LEU A 1 548 ? 10.363 -0.348 -24.781 1.00 89.81 548 LEU A C 1
ATOM 4345 O O . LEU A 1 548 ? 11.384 0.206 -24.367 1.00 89.81 548 LEU A O 1
ATOM 4349 N N . VAL A 1 549 ? 10.162 -1.662 -24.653 1.00 89.12 549 VAL A N 1
ATOM 4350 C CA . VAL A 1 549 ? 11.146 -2.581 -24.064 1.00 89.12 549 VAL A CA 1
ATOM 4351 C C . VAL A 1 549 ? 12.420 -2.615 -24.905 1.00 89.12 549 VAL A C 1
ATOM 4353 O O . VAL A 1 549 ? 13.515 -2.512 -24.353 1.00 89.12 549 VAL A O 1
ATOM 4356 N N . ASP A 1 550 ? 12.296 -2.696 -26.227 1.00 89.94 550 ASP A N 1
ATOM 4357 C CA . ASP A 1 550 ? 13.434 -2.716 -27.148 1.00 89.94 550 ASP A CA 1
ATOM 4358 C C . ASP A 1 550 ? 14.207 -1.393 -27.133 1.00 89.94 550 ASP A C 1
ATOM 4360 O O . ASP A 1 550 ? 15.440 -1.394 -27.125 1.00 89.94 550 ASP A O 1
ATOM 4364 N N . TYR A 1 551 ? 13.504 -0.260 -27.033 1.00 90.62 551 TYR A N 1
ATOM 4365 C CA . TYR A 1 551 ? 14.133 1.055 -26.880 1.00 90.62 551 TYR A CA 1
ATOM 4366 C C . TYR A 1 551 ? 14.982 1.113 -25.604 1.00 90.62 551 TYR A C 1
ATOM 4368 O O . TYR A 1 551 ? 16.131 1.560 -25.620 1.00 90.62 551 TYR A O 1
ATOM 4376 N N . GLN A 1 552 ? 14.455 0.598 -24.494 1.00 88.25 552 GLN A N 1
ATOM 4377 C CA . GLN A 1 552 ? 15.182 0.605 -23.232 1.00 88.25 552 GLN A CA 1
ATOM 4378 C C . GLN A 1 552 ? 16.340 -0.403 -23.203 1.00 88.25 552 GLN A C 1
ATOM 4380 O O . GLN A 1 552 ? 17.362 -0.142 -22.564 1.00 88.25 552 GLN A O 1
ATOM 4385 N N . LYS A 1 553 ? 16.233 -1.531 -23.918 1.00 87.88 553 LYS A N 1
ATOM 4386 C CA . LYS A 1 553 ? 17.368 -2.444 -24.139 1.00 87.88 553 LYS A CA 1
ATOM 4387 C C . LYS A 1 553 ? 18.485 -1.766 -24.926 1.00 87.88 553 LYS A C 1
ATOM 4389 O O . LYS A 1 553 ? 19.643 -1.871 -24.524 1.00 87.88 553 LYS A O 1
ATOM 4394 N N . LEU A 1 554 ? 18.151 -1.012 -25.978 1.00 90.25 554 LEU A N 1
ATOM 4395 C CA . LEU A 1 554 ? 19.126 -0.203 -26.710 1.00 90.25 554 LEU A CA 1
ATOM 4396 C C . LEU A 1 554 ? 19.846 0.773 -25.764 1.00 90.25 554 LEU A C 1
ATOM 4398 O O . LEU A 1 554 ? 21.076 0.777 -25.736 1.00 90.25 554 LEU A O 1
ATOM 4402 N N . GLU A 1 555 ? 19.121 1.519 -24.923 1.00 88.94 555 GLU A N 1
ATOM 4403 C CA . GLU A 1 555 ? 19.729 2.436 -23.942 1.00 88.94 555 GLU A CA 1
ATOM 4404 C C . GLU A 1 555 ? 20.643 1.730 -22.926 1.00 88.94 555 GLU A C 1
ATOM 4406 O O . GLU A 1 555 ? 21.735 2.224 -22.620 1.00 88.94 555 GLU A O 1
ATOM 4411 N N . LYS A 1 556 ? 20.226 0.565 -22.412 1.00 86.50 556 LYS A N 1
ATOM 4412 C CA . LYS A 1 556 ? 21.036 -0.251 -21.491 1.00 86.50 556 LYS A CA 1
ATOM 4413 C C . LYS A 1 556 ? 22.294 -0.804 -22.175 1.00 86.50 556 LYS A C 1
ATOM 4415 O O . LYS A 1 556 ? 23.334 -0.919 -21.532 1.00 86.50 556 LYS A O 1
ATOM 4420 N N . SER A 1 557 ? 22.232 -1.084 -23.478 1.00 88.00 557 SER A N 1
ATOM 4421 C CA . SER A 1 557 ? 23.349 -1.643 -24.249 1.00 88.00 557 SER A CA 1
ATOM 4422 C C . SER A 1 557 ? 24.434 -0.628 -24.635 1.00 88.00 557 SER A C 1
ATOM 4424 O O . SER A 1 557 ? 25.511 -1.036 -25.059 1.00 88.00 557 SER A O 1
ATOM 4426 N N . LEU A 1 558 ? 24.213 0.684 -24.453 1.00 89.56 558 LEU A N 1
ATOM 4427 C CA . LEU A 1 558 ? 25.135 1.736 -24.922 1.00 89.56 558 LEU A CA 1
ATOM 4428 C C . LEU A 1 558 ? 26.568 1.605 -24.372 1.00 89.56 558 LEU A C 1
ATOM 4430 O O . LEU A 1 558 ? 27.512 2.051 -25.019 1.00 89.56 558 LEU A O 1
ATOM 4434 N N . THR A 1 559 ? 26.759 0.995 -23.200 1.00 88.94 559 THR A N 1
ATOM 4435 C CA . THR A 1 559 ? 28.089 0.791 -22.593 1.00 88.94 559 THR A CA 1
ATOM 4436 C C . THR A 1 559 ? 28.758 -0.523 -22.998 1.00 88.94 559 THR A C 1
ATOM 4438 O O . THR A 1 559 ? 29.905 -0.758 -22.616 1.00 88.94 559 THR A O 1
ATOM 4441 N N . VAL A 1 560 ? 28.070 -1.392 -23.745 1.00 90.00 560 VAL A N 1
ATOM 4442 C CA . VAL A 1 560 ? 28.612 -2.679 -24.193 1.00 90.00 560 VAL A CA 1
ATOM 4443 C C . VAL A 1 560 ? 29.746 -2.434 -25.180 1.00 90.00 560 VAL A C 1
ATOM 4445 O O . VAL A 1 560 ? 29.618 -1.647 -26.122 1.00 90.00 560 VAL A O 1
ATOM 4448 N N . LYS A 1 561 ? 30.868 -3.116 -24.946 1.00 90.62 561 LYS A N 1
ATOM 4449 C CA . LYS A 1 561 ? 32.059 -3.024 -25.782 1.00 90.62 561 LYS A CA 1
ATOM 4450 C C . LYS A 1 561 ? 31.977 -3.967 -26.978 1.00 90.62 561 LYS A C 1
ATOM 4452 O O . LYS A 1 561 ? 31.523 -5.102 -26.859 1.00 90.62 561 LYS A O 1
ATOM 4457 N N . LEU A 1 562 ? 32.455 -3.501 -28.123 1.00 91.12 562 LEU A N 1
ATOM 4458 C CA . LEU A 1 562 ? 32.436 -4.201 -29.400 1.00 91.12 562 LEU A CA 1
ATOM 4459 C C . LEU A 1 562 ? 33.789 -4.073 -30.094 1.00 91.12 562 LEU A C 1
ATOM 4461 O O . LEU A 1 562 ? 34.471 -3.057 -29.982 1.00 91.12 562 LEU A O 1
ATOM 4465 N N . SER A 1 563 ? 34.151 -5.100 -30.859 1.00 90.62 563 SER A N 1
ATOM 4466 C CA . SER A 1 563 ? 35.317 -5.068 -31.740 1.00 90.62 563 SER A CA 1
ATOM 4467 C C . SER A 1 563 ? 34.875 -4.740 -33.163 1.00 90.62 563 SER A C 1
ATOM 4469 O O . SER A 1 563 ? 34.112 -5.487 -33.784 1.00 90.62 563 SER A O 1
ATOM 4471 N N . VAL A 1 564 ? 35.360 -3.614 -33.680 1.00 91.88 564 VAL A N 1
ATOM 4472 C CA . VAL A 1 564 ? 35.102 -3.159 -35.048 1.00 91.88 564 VAL A CA 1
ATOM 4473 C C . VAL A 1 564 ? 36.386 -3.164 -35.859 1.00 91.88 564 VAL A C 1
ATOM 4475 O O . VAL A 1 564 ? 37.467 -2.869 -35.350 1.00 91.88 564 VAL A O 1
ATOM 4478 N N . LYS A 1 565 ? 36.271 -3.495 -37.143 1.00 90.62 565 LYS A N 1
ATOM 4479 C CA . LYS A 1 565 ? 37.374 -3.425 -38.100 1.00 90.62 565 LYS A CA 1
ATOM 4480 C C . LYS A 1 565 ? 37.204 -2.173 -38.946 1.00 90.62 565 LYS A C 1
ATOM 4482 O O . LYS A 1 565 ? 36.200 -2.042 -39.640 1.00 90.62 565 LYS A O 1
ATOM 4487 N N . THR A 1 566 ? 38.170 -1.266 -38.883 1.00 89.38 566 THR A N 1
ATOM 4488 C CA . THR A 1 566 ? 38.166 -0.001 -39.638 1.00 89.38 566 THR A CA 1
ATOM 4489 C C . THR A 1 566 ? 39.464 0.154 -40.421 1.00 89.38 566 THR A C 1
ATOM 4491 O O . THR A 1 566 ? 40.468 -0.500 -40.115 1.00 89.38 566 THR A O 1
ATOM 4494 N N . GLY A 1 567 ? 39.442 1.019 -41.436 1.00 84.75 567 GLY A N 1
ATOM 4495 C CA . GLY A 1 567 ? 40.655 1.433 -42.131 1.00 84.75 567 GLY A CA 1
ATOM 4496 C C . GLY A 1 567 ? 41.646 2.082 -41.161 1.00 84.75 567 GLY A C 1
ATOM 4497 O O . GLY A 1 567 ? 41.282 2.878 -40.292 1.00 84.75 567 GLY A O 1
ATOM 4498 N N . TRP A 1 568 ? 42.920 1.739 -41.295 1.00 83.12 568 TRP A N 1
ATOM 4499 C CA . TRP A 1 568 ? 43.996 2.278 -40.479 1.00 83.12 568 TRP A CA 1
ATOM 4500 C C . TRP A 1 568 ? 44.059 3.810 -40.578 1.00 83.12 568 TRP A C 1
ATOM 4502 O O . TRP A 1 568 ? 43.672 4.411 -41.582 1.00 83.12 568 TRP A O 1
ATOM 4512 N N . CYS A 1 569 ? 44.520 4.450 -39.505 1.00 80.31 569 CYS A N 1
ATOM 4513 C CA . CYS A 1 569 ? 44.888 5.861 -39.511 1.00 80.31 569 CYS A CA 1
ATOM 4514 C C . CYS A 1 569 ? 46.421 5.945 -39.537 1.00 80.31 569 CYS A C 1
ATOM 4516 O O . CYS A 1 569 ? 47.048 5.433 -38.599 1.00 80.31 569 CYS A O 1
ATOM 4518 N N . PRO A 1 570 ? 47.037 6.499 -40.592 1.00 76.69 570 PRO A N 1
ATOM 4519 C CA . PRO A 1 570 ? 48.468 6.752 -40.601 1.00 76.69 570 PRO A CA 1
ATOM 4520 C C . PRO A 1 570 ? 48.777 7.886 -39.614 1.00 76.69 570 PRO A C 1
ATOM 4522 O O . PRO A 1 570 ? 48.310 9.007 -39.776 1.00 76.69 570 PRO A O 1
ATOM 4525 N N . SER A 1 571 ? 49.542 7.581 -38.565 1.00 69.44 571 SER A N 1
ATOM 4526 C CA . SER A 1 571 ? 50.030 8.565 -37.591 1.00 69.44 571 SER A CA 1
ATOM 4527 C C . SER A 1 571 ? 51.500 8.820 -37.877 1.00 69.44 571 SER A C 1
ATOM 4529 O O . SER A 1 571 ? 52.354 8.237 -37.209 1.00 69.44 571 SER A O 1
ATOM 4531 N N . ASN A 1 572 ? 51.786 9.640 -38.888 1.00 66.38 572 ASN A N 1
ATOM 4532 C CA . ASN A 1 572 ? 53.153 9.904 -39.330 1.00 66.38 572 ASN A CA 1
ATOM 4533 C C . ASN A 1 572 ? 53.881 8.598 -39.701 1.00 66.38 572 ASN A C 1
ATOM 4535 O O . ASN A 1 572 ? 54.961 8.294 -39.198 1.00 66.38 572 ASN A O 1
ATOM 4539 N N . ALA A 1 573 ? 53.245 7.791 -40.554 1.00 69.81 573 ALA A N 1
ATOM 4540 C CA . ALA A 1 573 ? 53.805 6.527 -41.021 1.00 69.81 573 ALA A CA 1
ATOM 4541 C C . ALA A 1 573 ? 54.538 6.731 -42.350 1.00 69.81 573 ALA A C 1
ATOM 4543 O O . ALA A 1 573 ? 53.976 7.318 -43.274 1.00 69.81 573 ALA A O 1
ATOM 4544 N N . GLU A 1 574 ? 55.765 6.230 -42.455 1.00 75.38 574 GLU A N 1
ATOM 4545 C CA . GLU A 1 574 ? 56.513 6.253 -43.711 1.00 75.38 574 GLU A CA 1
ATOM 4546 C C . GLU A 1 574 ? 56.010 5.154 -44.656 1.00 75.38 574 GLU A C 1
ATOM 4548 O O . GLU A 1 574 ? 55.949 3.978 -44.292 1.00 75.38 574 GLU A O 1
ATOM 4553 N N . ALA A 1 575 ? 55.631 5.539 -45.872 1.00 74.06 575 ALA A N 1
ATOM 4554 C CA . ALA A 1 575 ? 55.302 4.619 -46.957 1.00 74.06 575 ALA A CA 1
ATOM 4555 C C . ALA A 1 575 ? 55.690 5.242 -48.302 1.00 74.06 575 ALA A C 1
ATOM 4557 O O . ALA A 1 575 ? 55.775 6.465 -48.416 1.00 74.06 575 ALA A O 1
ATOM 4558 N N . ALA A 1 576 ? 55.926 4.406 -49.316 1.00 76.50 576 ALA A N 1
ATOM 4559 C CA . ALA A 1 576 ? 56.332 4.881 -50.638 1.00 76.50 576 ALA A CA 1
ATOM 4560 C C . ALA A 1 576 ? 55.263 5.776 -51.297 1.00 76.50 576 ALA A C 1
ATOM 4562 O O . ALA A 1 576 ? 54.104 5.798 -50.881 1.00 76.50 576 ALA A O 1
ATOM 4563 N N . VAL A 1 577 ? 55.623 6.514 -52.348 1.00 76.94 577 VAL A N 1
ATOM 4564 C CA . VAL A 1 577 ? 54.656 7.248 -53.179 1.00 76.94 577 VAL A CA 1
ATOM 4565 C C . VAL A 1 577 ? 54.388 6.456 -54.447 1.00 76.94 577 VAL A C 1
ATOM 4567 O O . VAL A 1 577 ? 55.166 6.510 -55.385 1.00 76.94 577 VAL A O 1
ATOM 4570 N N . ILE A 1 578 ? 53.259 5.750 -54.509 1.00 70.12 578 ILE A N 1
ATOM 4571 C CA . ILE A 1 578 ? 52.912 4.955 -55.705 1.00 70.12 578 ILE A CA 1
ATOM 4572 C C . ILE A 1 578 ? 52.299 5.818 -56.819 1.00 70.12 578 ILE A C 1
ATOM 4574 O O . ILE A 1 578 ? 52.391 5.484 -57.996 1.00 70.12 578 ILE A O 1
ATOM 4578 N N . HIS A 1 579 ? 51.690 6.954 -56.467 1.00 79.12 579 HIS A N 1
ATOM 4579 C CA . HIS A 1 579 ? 51.008 7.828 -57.422 1.00 79.12 579 HIS A CA 1
ATOM 4580 C C . HIS A 1 579 ? 51.557 9.253 -57.333 1.00 79.12 579 HIS A C 1
ATOM 4582 O O . HIS A 1 579 ? 51.292 9.974 -56.365 1.00 79.12 579 HIS A O 1
ATOM 4588 N N . ALA A 1 580 ? 52.304 9.666 -58.357 1.00 82.38 580 ALA A N 1
ATOM 4589 C CA . ALA A 1 580 ? 52.916 10.986 -58.445 1.00 82.38 580 ALA A CA 1
ATOM 4590 C C . ALA A 1 580 ? 52.703 11.635 -59.823 1.00 82.38 580 ALA A C 1
ATOM 4592 O O . ALA A 1 580 ? 52.693 10.945 -60.841 1.00 82.38 580 ALA A O 1
ATOM 4593 N N . ASP A 1 581 ? 52.579 12.963 -59.845 1.00 85.50 581 ASP A N 1
ATOM 4594 C CA . ASP A 1 581 ? 52.482 13.791 -61.056 1.00 85.50 581 ASP A CA 1
ATOM 4595 C C . ASP A 1 581 ? 53.554 14.900 -61.034 1.00 85.50 581 ASP A C 1
ATOM 4597 O O . ASP A 1 581 ? 54.181 15.165 -60.002 1.00 85.50 581 ASP A O 1
ATOM 4601 N N . ILE A 1 582 ? 53.803 15.538 -62.178 1.00 87.81 582 ILE A N 1
ATOM 4602 C CA . ILE A 1 582 ? 54.809 16.599 -62.316 1.00 87.81 582 ILE A CA 1
ATOM 4603 C C . ILE A 1 582 ? 54.178 17.955 -61.982 1.00 87.81 582 ILE A C 1
ATOM 4605 O O . ILE A 1 582 ? 53.201 18.380 -62.599 1.00 87.81 582 ILE A O 1
ATOM 4609 N N . CYS A 1 583 ? 54.767 18.675 -61.025 1.00 88.69 583 CYS A N 1
ATOM 4610 C CA . CYS A 1 583 ? 54.342 20.030 -60.685 1.00 88.69 583 CYS A CA 1
ATOM 4611 C C . CYS A 1 583 ? 54.660 21.016 -61.814 1.00 88.69 583 CYS A C 1
ATOM 4613 O O . CYS A 1 583 ? 55.822 21.198 -62.171 1.00 88.69 583 CYS A O 1
ATOM 4615 N N . GLN A 1 584 ? 53.653 21.751 -62.297 1.00 89.12 584 GLN A N 1
ATOM 4616 C CA . GLN A 1 584 ? 53.821 22.728 -63.384 1.00 89.12 584 GLN A CA 1
ATOM 4617 C C . GLN A 1 584 ? 54.740 23.914 -63.040 1.00 89.12 584 GLN A C 1
ATOM 4619 O O . GLN A 1 584 ? 55.193 24.616 -63.940 1.00 89.12 584 GLN A O 1
ATOM 4624 N N . ARG A 1 585 ? 55.012 24.162 -61.749 1.00 90.19 585 ARG A N 1
ATOM 4625 C CA . ARG A 1 585 ? 55.789 25.326 -61.291 1.00 90.19 585 ARG A CA 1
ATOM 4626 C C . ARG A 1 585 ? 57.248 25.015 -60.955 1.00 90.19 585 ARG A C 1
ATOM 4628 O O . ARG A 1 585 ? 58.116 25.779 -61.357 1.00 90.19 585 ARG A O 1
ATOM 4635 N N . CYS A 1 586 ? 57.531 23.940 -60.215 1.00 88.94 586 CYS A N 1
ATOM 4636 C CA . CYS A 1 586 ? 58.910 23.533 -59.896 1.00 88.94 586 CYS A CA 1
ATOM 4637 C C . CYS A 1 586 ? 59.451 22.417 -60.796 1.00 88.94 586 CYS A C 1
ATOM 4639 O O . CYS A 1 586 ? 60.622 22.074 -60.680 1.00 88.94 586 CYS A O 1
ATOM 4641 N N . ASN A 1 587 ? 58.621 21.847 -61.677 1.00 88.81 587 ASN A N 1
ATOM 4642 C CA . ASN A 1 587 ? 58.972 20.729 -62.555 1.00 88.81 587 ASN A CA 1
ATOM 4643 C C . ASN A 1 587 ? 59.498 19.481 -61.814 1.00 88.81 587 ASN A C 1
ATOM 4645 O O . ASN A 1 587 ? 60.218 18.673 -62.394 1.00 88.81 587 ASN A O 1
ATOM 4649 N N . ARG A 1 588 ? 59.137 19.333 -60.531 1.00 86.88 588 ARG A N 1
ATOM 4650 C CA . ARG A 1 588 ? 59.450 18.167 -59.693 1.00 86.88 588 ARG A CA 1
ATOM 4651 C C . ARG A 1 588 ? 58.282 17.184 -59.649 1.00 86.88 588 ARG A C 1
ATOM 4653 O O . ARG A 1 588 ? 57.120 17.607 -59.654 1.00 86.88 588 ARG A O 1
ATOM 4660 N N . ARG A 1 589 ? 58.584 15.888 -59.549 1.00 86.62 589 ARG A N 1
ATOM 4661 C CA . ARG A 1 589 ? 57.615 14.800 -59.353 1.00 86.62 589 ARG A CA 1
ATOM 4662 C C . ARG A 1 589 ? 57.162 14.767 -57.892 1.00 86.62 589 ARG A C 1
ATOM 4664 O O . ARG A 1 589 ? 57.980 14.717 -56.972 1.00 86.62 589 ARG A O 1
ATOM 4671 N N . ARG A 1 590 ? 55.848 14.836 -57.668 1.00 86.31 590 ARG A N 1
ATOM 4672 C CA . ARG A 1 590 ? 55.225 14.949 -56.339 1.00 86.31 590 ARG A CA 1
ATOM 4673 C C . ARG A 1 590 ? 54.042 14.014 -56.204 1.00 86.31 590 ARG A C 1
ATOM 4675 O O . ARG A 1 590 ? 53.346 13.761 -57.181 1.00 86.31 590 ARG A O 1
ATOM 4682 N N . SER A 1 591 ? 53.785 13.559 -54.978 1.00 86.75 591 SER A N 1
ATOM 4683 C CA . SER A 1 591 ? 52.583 12.776 -54.671 1.00 86.75 591 SER A CA 1
ATOM 4684 C C . SER A 1 591 ? 51.330 13.512 -55.145 1.00 86.75 591 SER A C 1
ATOM 4686 O O . SER A 1 591 ? 51.156 14.695 -54.853 1.00 86.75 591 SER A O 1
ATOM 4688 N N . VAL A 1 592 ? 50.426 12.799 -55.816 1.00 86.88 592 VAL A N 1
ATOM 4689 C CA . VAL A 1 592 ? 49.135 13.345 -56.271 1.00 86.88 592 VAL A CA 1
ATOM 4690 C C . VAL A 1 592 ? 48.327 13.923 -55.100 1.00 86.88 592 VAL A C 1
ATOM 4692 O O . VAL A 1 592 ? 47.608 14.908 -55.258 1.00 86.88 592 VAL A O 1
ATOM 4695 N N . THR A 1 593 ? 48.508 13.379 -53.895 1.00 87.81 593 THR A N 1
ATOM 4696 C CA . THR A 1 593 ? 47.781 13.792 -52.686 1.00 87.81 593 THR A CA 1
ATOM 4697 C C . THR A 1 593 ? 48.135 15.198 -52.179 1.00 87.81 593 THR A C 1
ATOM 4699 O O . THR A 1 593 ? 47.366 15.771 -51.409 1.00 87.81 593 THR A O 1
ATOM 4702 N N . VAL A 1 594 ? 49.262 15.778 -52.616 1.00 86.94 594 VAL A N 1
ATOM 4703 C CA . VAL A 1 594 ? 49.691 17.154 -52.272 1.00 86.94 594 VAL A CA 1
ATOM 4704 C C . VAL A 1 594 ? 49.559 18.126 -53.445 1.00 86.94 594 VAL A C 1
ATOM 4706 O O . VAL A 1 594 ? 50.065 19.251 -53.397 1.00 86.94 594 VAL A O 1
ATOM 4709 N N . MET A 1 595 ? 48.895 17.699 -54.517 1.00 87.56 595 MET A N 1
ATOM 4710 C CA . MET A 1 595 ? 48.655 18.521 -55.694 1.00 87.56 595 MET A CA 1
ATOM 4711 C C . MET A 1 595 ? 47.351 19.311 -55.551 1.00 87.56 595 MET A C 1
ATOM 4713 O O . MET A 1 595 ? 46.327 18.823 -55.069 1.00 87.56 595 MET A O 1
ATOM 4717 N N . THR A 1 596 ? 47.397 20.561 -55.993 1.00 86.88 596 THR A N 1
ATOM 4718 C CA . THR A 1 596 ? 46.224 21.425 -56.161 1.00 86.88 596 THR A CA 1
ATOM 4719 C C . THR A 1 596 ? 45.493 21.100 -57.469 1.00 86.88 596 THR A C 1
ATOM 4721 O O . THR A 1 596 ? 46.054 20.446 -58.354 1.00 86.88 596 THR A O 1
ATOM 4724 N N . SER A 1 597 ? 44.277 21.625 -57.642 1.00 81.94 597 SER A N 1
ATOM 4725 C CA . SER A 1 597 ? 43.495 21.481 -58.882 1.00 81.94 597 SER A CA 1
ATOM 4726 C C . SER A 1 597 ? 44.186 22.066 -60.123 1.00 81.94 597 SER A C 1
ATOM 4728 O O . SER A 1 597 ? 43.909 21.662 -61.247 1.00 81.94 597 SER A O 1
ATOM 4730 N N . TYR A 1 598 ? 45.150 22.972 -59.942 1.00 85.44 598 TYR A N 1
ATOM 4731 C CA . TYR A 1 598 ? 45.940 23.566 -61.026 1.00 85.44 598 TYR A CA 1
ATOM 4732 C C . TYR A 1 598 ? 47.200 22.761 -61.381 1.00 85.44 598 TYR A C 1
ATOM 4734 O O . TYR A 1 598 ? 48.078 23.277 -62.067 1.00 85.44 598 TYR A O 1
ATOM 4742 N N . ARG A 1 599 ? 47.340 21.521 -60.885 1.00 86.06 599 ARG A N 1
ATOM 4743 C CA . ARG A 1 599 ? 48.562 20.699 -61.020 1.00 86.06 599 ARG A CA 1
ATOM 4744 C C . ARG A 1 599 ? 49.831 21.401 -60.510 1.00 86.06 599 ARG A C 1
ATOM 4746 O O . ARG A 1 599 ? 50.936 21.221 -61.026 1.00 86.06 599 ARG A O 1
ATOM 4753 N N . ILE A 1 600 ? 49.672 22.202 -59.461 1.00 88.56 600 ILE A N 1
ATOM 4754 C CA . ILE A 1 600 ? 50.766 22.822 -58.706 1.00 88.56 600 ILE A CA 1
ATOM 4755 C C . ILE A 1 600 ? 50.846 22.116 -57.352 1.00 88.56 600 ILE A C 1
ATOM 4757 O O . ILE A 1 600 ? 49.812 21.898 -56.724 1.00 88.56 600 ILE A O 1
ATOM 4761 N N . CYS A 1 601 ? 52.042 21.747 -56.894 1.00 87.75 601 CYS A N 1
ATOM 4762 C CA . CYS A 1 601 ? 52.212 21.134 -55.576 1.00 87.75 601 CYS A CA 1
ATOM 4763 C C . CYS A 1 601 ? 51.995 22.147 -54.442 1.00 87.75 601 CYS A C 1
ATOM 4765 O O . CYS A 1 601 ? 52.201 23.354 -54.617 1.00 87.75 601 CYS A O 1
ATOM 4767 N N . ARG A 1 602 ? 51.624 21.650 -53.259 1.00 85.19 602 ARG A N 1
ATOM 4768 C CA . ARG A 1 602 ? 51.385 22.458 -52.056 1.00 85.19 602 ARG A CA 1
ATOM 4769 C C . ARG A 1 602 ? 52.536 23.418 -51.745 1.00 85.19 602 ARG A C 1
ATOM 4771 O O . ARG A 1 602 ? 52.283 24.609 -51.578 1.00 85.19 602 ARG A O 1
ATOM 4778 N N . TYR A 1 603 ? 53.780 22.934 -51.761 1.00 84.62 603 TYR A N 1
ATOM 4779 C CA . TYR A 1 603 ? 54.984 23.745 -51.540 1.00 84.62 603 TYR A CA 1
ATOM 4780 C C . TYR A 1 603 ? 55.013 25.005 -52.427 1.00 84.62 603 TYR A C 1
ATOM 4782 O O . TYR A 1 603 ? 55.174 26.126 -51.944 1.00 84.62 603 TYR A O 1
ATOM 4790 N N . CYS A 1 604 ? 54.783 24.841 -53.733 1.00 86.81 604 CYS A N 1
ATOM 4791 C CA . CYS A 1 604 ? 54.756 25.948 -54.689 1.00 86.81 604 CYS A CA 1
ATOM 4792 C C . CYS A 1 604 ? 53.504 26.830 -54.569 1.00 86.81 604 CYS A C 1
ATOM 4794 O O . CYS A 1 604 ? 53.568 28.025 -54.867 1.00 86.81 604 CYS A O 1
ATOM 4796 N N . SER A 1 605 ? 52.368 26.261 -54.159 1.00 86.06 605 SER A N 1
ATOM 4797 C CA . SER A 1 605 ? 51.136 27.019 -53.915 1.00 86.06 605 SER A CA 1
ATOM 4798 C C . SER A 1 605 ? 51.245 27.917 -52.681 1.00 86.06 605 SER A C 1
ATOM 4800 O O . SER A 1 605 ? 50.646 28.987 -52.663 1.00 86.06 605 SER A O 1
ATOM 4802 N N . ALA A 1 606 ? 52.049 27.531 -51.687 1.00 81.62 606 ALA A N 1
ATOM 4803 C CA . ALA A 1 606 ? 52.325 28.321 -50.486 1.00 81.62 606 ALA A CA 1
ATOM 4804 C C . ALA A 1 606 ? 53.264 29.524 -50.734 1.00 81.62 606 ALA A C 1
ATOM 4806 O O . ALA A 1 606 ? 53.693 30.183 -49.792 1.00 81.62 606 ALA A O 1
ATOM 4807 N N . GLY A 1 607 ? 53.620 29.811 -51.993 1.00 80.25 607 GLY A N 1
ATOM 4808 C CA . GLY A 1 607 ? 54.480 30.941 -52.357 1.00 80.25 607 GLY A CA 1
ATOM 4809 C C . GLY A 1 607 ? 55.975 30.716 -52.108 1.00 80.25 607 GLY A C 1
ATOM 4810 O O . GLY A 1 607 ? 56.751 31.659 -52.254 1.00 80.25 607 GLY A O 1
ATOM 4811 N N . ARG A 1 608 ? 56.392 29.488 -51.768 1.00 82.25 608 ARG A N 1
ATOM 4812 C CA . ARG A 1 608 ? 57.804 29.131 -51.566 1.00 82.25 608 ARG A CA 1
ATOM 4813 C C . ARG A 1 608 ? 58.569 29.090 -52.897 1.00 82.25 608 ARG A C 1
ATOM 4815 O O . ARG A 1 608 ? 57.982 28.916 -53.971 1.00 82.25 608 ARG A O 1
ATOM 4822 N N . ASN A 1 609 ? 59.887 29.269 -52.825 1.00 83.25 609 ASN A N 1
ATOM 4823 C CA . ASN A 1 609 ? 60.759 29.354 -53.994 1.00 83.25 609 ASN A CA 1
ATOM 4824 C C . ASN A 1 609 ? 60.847 27.995 -54.725 1.00 83.25 609 ASN A C 1
ATOM 4826 O O . ASN A 1 609 ? 61.298 27.024 -54.125 1.00 83.25 609 ASN A O 1
ATOM 4830 N N . PRO A 1 610 ? 60.462 27.889 -56.013 1.00 82.88 610 PRO A N 1
ATOM 4831 C CA . PRO A 1 610 ? 60.446 26.615 -56.739 1.00 82.88 610 PRO A CA 1
ATOM 4832 C C . PRO A 1 610 ? 61.800 25.896 -56.837 1.00 82.88 610 PRO A C 1
ATOM 4834 O O . PRO A 1 610 ? 61.813 24.682 -57.020 1.00 82.88 610 PRO A O 1
ATOM 4837 N N . ILE A 1 611 ? 62.914 26.631 -56.733 1.00 80.81 611 ILE A N 1
ATOM 4838 C CA . ILE A 1 611 ? 64.281 26.081 -56.782 1.00 80.81 611 ILE A CA 1
ATOM 4839 C C . ILE A 1 611 ? 64.585 25.248 -55.529 1.00 80.81 611 ILE A C 1
ATOM 4841 O O . ILE A 1 611 ? 65.248 24.220 -55.628 1.00 80.81 611 ILE A O 1
ATOM 4845 N N . ASP A 1 612 ? 64.037 25.661 -54.386 1.00 81.50 612 ASP A N 1
ATOM 4846 C CA . ASP A 1 612 ? 64.254 25.043 -53.073 1.00 81.50 612 ASP A CA 1
ATOM 4847 C C . ASP A 1 612 ? 63.224 23.937 -52.780 1.00 81.50 612 ASP A C 1
ATOM 4849 O O . ASP A 1 612 ? 63.127 23.429 -51.663 1.00 81.50 612 ASP A O 1
ATOM 4853 N N . ALA A 1 613 ? 62.410 23.572 -53.777 1.00 78.25 613 ALA A N 1
ATOM 4854 C CA . ALA A 1 613 ? 61.426 22.515 -53.631 1.00 78.25 613 ALA A CA 1
ATOM 4855 C C . ALA A 1 613 ? 62.131 21.162 -53.377 1.00 78.25 613 ALA A C 1
ATOM 4857 O O . ALA A 1 613 ? 63.128 20.886 -54.048 1.00 78.25 613 ALA A O 1
ATOM 4858 N N . PRO A 1 614 ? 61.583 20.292 -52.498 1.00 76.31 614 PRO A N 1
ATOM 4859 C CA . PRO A 1 614 ? 62.148 18.971 -52.185 1.00 76.31 614 PRO A CA 1
ATOM 4860 C C . PRO A 1 614 ? 62.537 18.109 -53.404 1.00 76.31 614 PRO A C 1
ATOM 4862 O O . PRO A 1 614 ? 62.068 18.330 -54.527 1.00 76.31 614 PRO A O 1
ATOM 4865 N N . GLU A 1 615 ? 63.364 17.087 -53.210 1.00 77.94 615 GLU A N 1
ATOM 4866 C CA . GLU A 1 615 ? 63.710 16.153 -54.292 1.00 77.94 615 GLU A CA 1
ATOM 4867 C C . GLU A 1 615 ? 62.482 15.387 -54.819 1.00 77.94 615 GLU A C 1
ATOM 4869 O O . GLU A 1 615 ? 61.399 15.427 -54.231 1.00 77.94 615 GLU A O 1
ATOM 4874 N N . ASP A 1 616 ? 62.602 14.781 -56.000 1.00 78.88 616 ASP A N 1
ATOM 4875 C CA . ASP A 1 616 ? 61.496 14.075 -56.653 1.00 78.88 616 ASP A CA 1
ATOM 4876 C C . ASP A 1 616 ? 61.015 12.888 -55.807 1.00 78.88 616 ASP A C 1
ATOM 4878 O O . ASP A 1 616 ? 61.824 12.123 -55.293 1.00 78.88 616 ASP A O 1
ATOM 4882 N N . HIS A 1 617 ? 59.695 12.706 -55.686 1.00 72.62 617 HIS A N 1
ATOM 4883 C CA . HIS A 1 617 ? 59.143 11.490 -55.085 1.00 72.62 617 HIS A CA 1
ATOM 4884 C C . HIS A 1 617 ? 59.238 10.358 -56.120 1.00 72.62 617 HIS A C 1
ATOM 4886 O O . HIS A 1 617 ? 58.514 10.358 -57.128 1.00 72.62 617 HIS A O 1
ATOM 4892 N N . ASP A 1 618 ? 60.151 9.413 -55.906 1.00 67.94 618 ASP A N 1
ATOM 4893 C CA . ASP A 1 618 ? 60.197 8.164 -56.664 1.00 67.94 618 ASP A CA 1
ATOM 4894 C C . ASP A 1 618 ? 59.252 7.103 -56.068 1.00 67.94 618 ASP A C 1
ATOM 4896 O O . ASP A 1 618 ? 58.720 7.261 -54.964 1.00 67.94 618 ASP A O 1
ATOM 4900 N N . ASP A 1 619 ? 59.035 6.014 -56.811 1.00 66.00 619 ASP A N 1
ATOM 4901 C CA . ASP A 1 619 ? 58.099 4.940 -56.435 1.00 66.00 619 ASP A CA 1
ATOM 4902 C C . ASP A 1 619 ? 58.570 4.134 -55.201 1.00 66.00 619 ASP A C 1
ATOM 4904 O O . ASP A 1 619 ? 57.865 3.244 -54.725 1.00 66.00 619 ASP A O 1
ATOM 4908 N N . SER A 1 620 ? 59.751 4.455 -54.662 1.00 65.62 620 SER A N 1
ATOM 4909 C CA . SER A 1 620 ? 60.370 3.854 -53.478 1.00 65.62 620 SER A CA 1
ATOM 4910 C C . SER A 1 620 ? 60.632 4.845 -52.337 1.00 65.62 620 SER A C 1
ATOM 4912 O O . SER A 1 620 ? 61.082 4.425 -51.272 1.00 65.62 620 SER A O 1
ATOM 4914 N N . THR A 1 621 ? 60.349 6.137 -52.525 1.00 67.94 621 THR A N 1
ATOM 4915 C CA . THR A 1 621 ? 60.731 7.192 -51.582 1.00 67.94 621 THR A CA 1
ATOM 4916 C C . THR A 1 621 ? 59.824 7.112 -50.359 1.00 67.94 621 THR A C 1
ATOM 4918 O O . THR A 1 621 ? 58.615 7.322 -50.504 1.00 67.94 621 THR A O 1
ATOM 4921 N N . PRO A 1 622 ? 60.354 6.817 -49.158 1.00 72.44 622 PRO A N 1
ATOM 4922 C CA . PRO A 1 622 ? 59.548 6.779 -47.950 1.00 72.44 622 PRO A CA 1
ATOM 4923 C C . PRO A 1 622 ? 59.118 8.203 -47.600 1.00 72.44 622 PRO A C 1
ATOM 4925 O O . PRO A 1 622 ? 59.940 9.043 -47.238 1.00 72.44 622 PRO A O 1
ATOM 4928 N N . VAL A 1 623 ? 57.822 8.480 -47.715 1.00 79.06 623 VAL A N 1
ATOM 4929 C CA . VAL A 1 623 ? 57.242 9.767 -47.331 1.00 79.06 623 VAL A CA 1
ATOM 4930 C C . VAL A 1 623 ? 56.255 9.590 -46.196 1.00 79.06 623 VAL A C 1
ATOM 4932 O O . VAL A 1 623 ? 55.660 8.525 -46.014 1.00 79.06 623 VAL A O 1
ATOM 4935 N N . LEU A 1 624 ? 56.060 10.661 -45.438 1.00 84.62 624 LEU A N 1
ATOM 4936 C CA . LEU A 1 624 ? 55.198 10.641 -44.276 1.00 84.62 624 LEU A CA 1
ATOM 4937 C C . LEU A 1 624 ? 53.727 10.745 -44.684 1.00 84.62 624 LEU A C 1
ATOM 4939 O O . LEU A 1 624 ? 53.308 11.743 -45.264 1.00 84.62 624 LEU A O 1
ATOM 4943 N N . TRP A 1 625 ? 52.928 9.737 -44.348 1.00 85.69 625 TRP A N 1
ATOM 4944 C CA . TRP A 1 625 ? 51.480 9.761 -44.527 1.00 85.69 625 TRP A CA 1
ATOM 4945 C C . TRP A 1 625 ? 50.778 10.176 -43.238 1.00 85.69 625 TRP A C 1
ATOM 4947 O O . TRP A 1 625 ? 51.135 9.737 -42.139 1.00 85.69 625 TRP A O 1
ATOM 4957 N N . THR A 1 626 ? 49.733 10.984 -43.393 1.00 87.38 626 THR A N 1
ATOM 4958 C CA . THR A 1 626 ? 48.841 11.396 -42.307 1.00 87.38 626 THR A CA 1
ATOM 4959 C C . THR A 1 626 ? 47.388 11.458 -42.783 1.00 87.38 626 THR A C 1
ATOM 4961 O O . THR A 1 626 ? 47.103 11.324 -43.977 1.00 87.38 626 THR A O 1
ATOM 4964 N N . GLU A 1 627 ? 46.457 11.642 -41.850 1.00 88.88 627 GLU A N 1
ATOM 4965 C CA . GLU A 1 627 ? 45.022 11.784 -42.101 1.00 88.88 627 GLU A CA 1
ATOM 4966 C C . GLU A 1 627 ? 44.552 13.183 -41.689 1.00 88.88 627 GLU A C 1
ATOM 4968 O O . GLU A 1 627 ? 44.838 13.656 -40.590 1.00 88.88 627 GLU A O 1
ATOM 4973 N N . CYS A 1 628 ? 43.835 13.872 -42.578 1.00 88.38 628 CYS A N 1
ATOM 4974 C CA . CYS A 1 628 ? 43.378 15.231 -42.301 1.00 88.38 628 CYS A CA 1
ATOM 4975 C C . CYS A 1 628 ? 42.263 15.224 -41.247 1.00 88.38 628 CYS A C 1
ATOM 4977 O O . CYS A 1 628 ? 41.256 14.550 -41.433 1.00 88.38 628 CYS A O 1
ATOM 4979 N N . GLY A 1 629 ? 42.381 16.032 -40.190 1.00 83.88 629 GLY A N 1
ATOM 4980 C CA . GLY A 1 629 ? 41.354 16.110 -39.140 1.00 83.88 629 GLY A CA 1
ATOM 4981 C C . GLY A 1 629 ? 39.969 16.551 -39.634 1.00 83.88 629 GLY A C 1
ATOM 4982 O O . GLY A 1 629 ? 38.964 16.100 -39.093 1.00 83.88 629 GLY A O 1
ATOM 4983 N N . SER A 1 630 ? 39.911 17.380 -40.683 1.00 87.19 630 SER A N 1
ATOM 4984 C CA . SER A 1 630 ? 38.659 17.937 -41.209 1.00 87.19 630 SER A CA 1
ATOM 4985 C C . SER A 1 630 ? 37.956 17.026 -42.223 1.00 87.19 630 SER A C 1
ATOM 4987 O O . SER A 1 630 ? 36.766 16.755 -42.082 1.00 87.19 630 SER A O 1
ATOM 4989 N N . CYS A 1 631 ? 38.659 16.521 -43.245 1.00 87.62 631 CYS A N 1
ATOM 4990 C CA . CYS A 1 631 ? 38.046 15.668 -44.279 1.00 87.62 631 CYS A CA 1
ATOM 4991 C C . CYS A 1 631 ? 38.316 14.167 -44.113 1.00 87.62 631 CYS A C 1
ATOM 4993 O O . CYS A 1 631 ? 37.742 13.371 -44.855 1.00 87.62 631 CYS A O 1
ATOM 4995 N N . GLN A 1 632 ? 39.193 13.783 -43.177 1.00 88.00 632 GLN A N 1
ATOM 4996 C CA . GLN A 1 632 ? 39.601 12.399 -42.889 1.00 88.00 632 GLN A CA 1
ATOM 4997 C C . GLN A 1 632 ? 40.187 11.651 -44.091 1.00 88.00 632 GLN A C 1
ATOM 4999 O O . GLN A 1 632 ? 40.243 10.421 -44.119 1.00 88.00 632 GLN A O 1
ATOM 5004 N N . ALA A 1 633 ? 40.630 12.396 -45.102 1.00 89.25 633 ALA A N 1
ATOM 5005 C CA . ALA A 1 633 ? 41.350 11.850 -46.232 1.00 89.25 633 ALA A CA 1
ATOM 5006 C C . ALA A 1 633 ? 42.849 11.795 -45.932 1.00 89.25 633 ALA A C 1
ATOM 5008 O O . ALA A 1 633 ? 43.401 12.677 -45.267 1.00 89.25 633 ALA A O 1
ATOM 5009 N N . GLN A 1 634 ? 43.504 10.763 -46.450 1.00 89.88 634 GLN A N 1
ATOM 5010 C CA . GLN A 1 634 ? 44.934 10.553 -46.283 1.00 89.88 634 GLN A CA 1
ATOM 5011 C C . GLN A 1 634 ? 45.713 11.297 -47.368 1.00 89.88 634 GLN A C 1
ATOM 5013 O O . GLN A 1 634 ? 45.326 11.307 -48.542 1.00 89.88 634 GLN A O 1
ATOM 5018 N N . TYR A 1 635 ? 46.816 11.917 -46.962 1.00 88.31 635 TYR A N 1
ATOM 5019 C CA . TYR A 1 635 ? 47.730 12.648 -47.833 1.00 88.31 635 TYR A CA 1
ATOM 5020 C C . TYR A 1 635 ? 49.156 12.572 -47.288 1.00 88.31 635 TYR A C 1
ATOM 5022 O O . TYR A 1 635 ? 49.393 12.132 -46.160 1.00 88.31 635 TYR A O 1
ATOM 5030 N N . VAL A 1 636 ? 50.101 12.972 -48.132 1.00 87.62 636 VAL A N 1
ATOM 5031 C CA . VAL A 1 636 ? 51.523 13.016 -47.798 1.00 87.62 636 VAL A CA 1
ATOM 5032 C C . VAL A 1 636 ? 51.856 14.362 -47.156 1.00 87.62 636 VAL A C 1
ATOM 5034 O O . VAL A 1 636 ? 51.325 15.393 -47.564 1.00 87.62 636 VAL A O 1
ATOM 5037 N N . VAL A 1 637 ? 52.731 14.355 -46.158 1.00 83.06 637 VAL A N 1
ATOM 5038 C CA . VAL A 1 637 ? 53.258 15.553 -45.497 1.00 83.06 637 VAL A CA 1
ATOM 5039 C C . VAL A 1 637 ? 54.664 15.820 -46.023 1.00 83.06 637 VAL A C 1
ATOM 5041 O O . VAL A 1 637 ? 55.467 14.892 -46.127 1.00 83.06 637 VAL A O 1
ATOM 5044 N N . ASP A 1 638 ? 54.947 17.077 -46.361 1.00 73.75 638 ASP A N 1
ATOM 5045 C CA . ASP A 1 638 ? 56.288 17.510 -46.760 1.00 73.75 638 ASP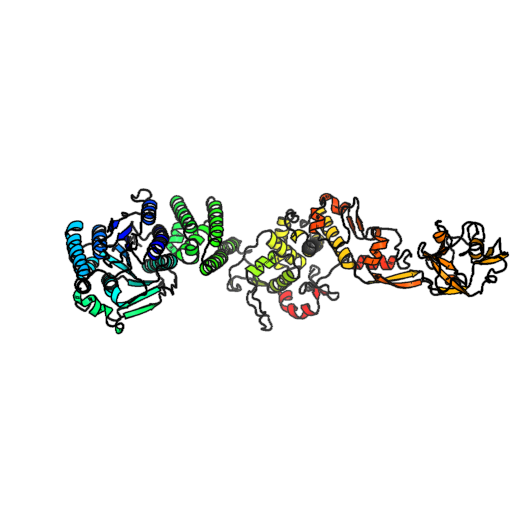 A CA 1
ATOM 5046 C C . ASP A 1 638 ? 57.246 17.482 -45.549 1.00 73.75 638 ASP A C 1
ATOM 5048 O O . ASP A 1 638 ? 56.820 17.597 -44.396 1.00 73.75 638 ASP A O 1
ATOM 5052 N N . ASP A 1 639 ? 58.553 17.352 -45.797 1.00 66.81 639 ASP A N 1
ATOM 5053 C CA . ASP A 1 639 ? 59.551 17.163 -44.734 1.00 66.81 639 ASP A CA 1
ATOM 5054 C C . ASP A 1 639 ? 59.608 18.303 -43.702 1.00 66.81 639 ASP A C 1
ATOM 5056 O O . ASP A 1 639 ? 59.915 18.065 -42.533 1.00 66.81 639 ASP A O 1
ATOM 5060 N N . ASP A 1 640 ? 59.267 19.523 -44.117 1.00 67.00 640 ASP A N 1
ATOM 5061 C CA . ASP A 1 640 ? 59.261 20.709 -43.254 1.00 67.00 640 ASP A CA 1
ATOM 5062 C C . ASP A 1 640 ? 58.138 20.677 -42.197 1.00 67.00 640 ASP A C 1
ATOM 5064 O O . ASP A 1 640 ? 58.208 21.391 -41.200 1.00 67.00 640 ASP A O 1
ATOM 5068 N N . ASP A 1 641 ? 57.111 19.842 -42.396 1.00 71.50 641 ASP A N 1
ATOM 5069 C CA . ASP A 1 641 ? 55.869 19.848 -41.614 1.00 71.50 641 ASP A CA 1
ATOM 5070 C C . ASP A 1 641 ? 55.662 18.550 -40.795 1.00 71.50 641 ASP A C 1
ATOM 5072 O O . ASP A 1 641 ? 54.573 18.300 -40.267 1.00 71.50 641 ASP A O 1
ATOM 5076 N N . LYS A 1 642 ? 56.704 17.710 -40.650 1.00 70.38 642 LYS A N 1
ATOM 5077 C CA . LYS A 1 642 ? 56.619 16.393 -39.976 1.00 70.38 642 LYS A CA 1
ATOM 5078 C C . LYS A 1 642 ? 56.189 16.462 -38.508 1.00 70.38 642 LYS A C 1
ATOM 5080 O O . LYS A 1 642 ? 55.467 15.581 -38.039 1.00 70.38 642 LYS A O 1
ATOM 5085 N N . GLU A 1 643 ? 56.640 17.478 -37.769 1.00 70.69 643 GLU A N 1
ATOM 5086 C CA . GLU A 1 643 ? 56.386 17.592 -36.323 1.00 70.69 643 GLU A CA 1
ATOM 5087 C C . GLU A 1 643 ? 54.940 17.992 -36.002 1.00 70.69 643 GLU A C 1
ATOM 5089 O O . GLU A 1 643 ? 54.389 17.579 -34.980 1.00 70.69 643 GLU A O 1
ATOM 5094 N N . LYS A 1 644 ? 54.300 18.773 -36.881 1.00 76.38 644 LYS A N 1
ATOM 5095 C CA . LYS A 1 644 ? 52.909 19.207 -36.722 1.00 76.38 644 LYS A CA 1
ATOM 5096 C C . LYS A 1 644 ? 52.214 19.258 -38.085 1.00 76.38 644 LYS A C 1
ATOM 5098 O O . LYS A 1 644 ? 52.115 20.340 -38.665 1.00 76.38 644 LYS A O 1
ATOM 5103 N N . PRO A 1 645 ? 51.698 18.116 -38.573 1.00 77.12 645 PRO A N 1
ATOM 5104 C CA . PRO A 1 645 ? 51.078 18.050 -39.886 1.00 77.12 645 PRO A CA 1
ATOM 5105 C C . PRO A 1 645 ? 49.907 19.044 -40.004 1.00 77.12 645 PRO A C 1
ATOM 5107 O O . PRO A 1 645 ? 48.953 18.953 -39.223 1.00 77.12 645 PRO A O 1
ATOM 5110 N N . PRO A 1 646 ? 49.949 20.002 -40.944 1.00 80.12 646 PRO A N 1
ATOM 5111 C CA . PRO A 1 646 ? 48.846 20.931 -41.194 1.00 80.12 646 PRO A CA 1
ATOM 5112 C C . PRO A 1 646 ? 47.704 20.203 -41.897 1.00 80.12 646 PRO A C 1
ATOM 5114 O O . PRO A 1 646 ? 47.958 19.184 -42.523 1.00 80.12 646 PRO A O 1
ATOM 5117 N N . GLU A 1 647 ? 46.475 20.733 -41.894 1.00 86.69 647 GLU A N 1
ATOM 5118 C CA . GLU A 1 647 ? 45.362 20.161 -42.674 1.00 86.69 647 GLU A CA 1
ATOM 5119 C C . GLU A 1 647 ? 45.717 19.963 -44.162 1.00 86.69 647 GLU A C 1
ATOM 5121 O O . GLU A 1 647 ? 46.688 20.533 -44.667 1.00 86.69 647 GLU A O 1
ATOM 5126 N N . CYS A 1 648 ? 44.948 19.152 -44.898 1.00 87.81 648 CYS A N 1
ATOM 5127 C CA . CYS A 1 648 ? 45.164 19.034 -46.341 1.00 87.81 648 CYS A CA 1
ATOM 5128 C C . CYS A 1 648 ? 44.932 20.390 -47.036 1.00 87.81 648 CYS A C 1
ATOM 5130 O O . CYS A 1 648 ? 44.135 21.202 -46.564 1.00 87.81 648 CYS A O 1
ATOM 5132 N N . PHE A 1 649 ? 45.582 20.613 -48.183 1.00 86.81 649 PHE A N 1
ATOM 5133 C CA . PHE A 1 649 ? 45.491 21.872 -48.940 1.00 86.81 649 PHE A CA 1
ATOM 5134 C C . PHE A 1 649 ? 44.043 22.350 -49.164 1.00 86.81 649 PHE A C 1
ATOM 5136 O O . PHE A 1 649 ? 43.743 23.541 -49.077 1.00 86.81 649 PHE A O 1
ATOM 5143 N N . TYR A 1 650 ? 43.129 21.421 -49.447 1.00 88.81 650 TYR A N 1
ATOM 5144 C CA . TYR A 1 650 ? 41.732 21.747 -49.723 1.00 88.81 650 TYR A CA 1
ATOM 51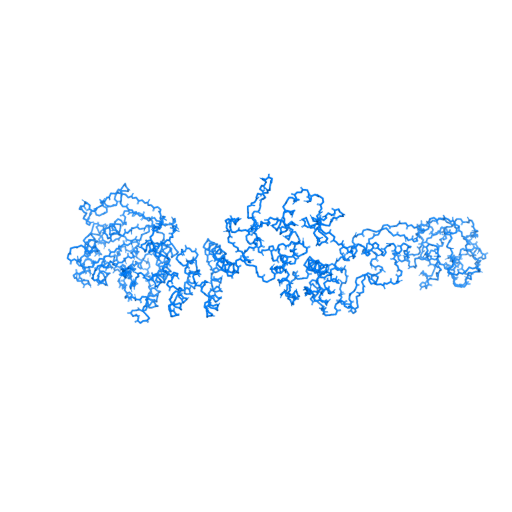45 C C . TYR A 1 650 ? 41.000 22.240 -48.470 1.00 88.81 650 TYR A C 1
ATOM 5147 O O . TYR A 1 650 ? 40.369 23.290 -48.514 1.00 88.81 650 TYR A O 1
ATOM 5155 N N . CYS A 1 651 ? 41.154 21.554 -47.335 1.00 89.75 651 CYS A N 1
ATOM 5156 C CA . CYS A 1 651 ? 40.572 22.004 -46.068 1.00 89.75 651 CYS A CA 1
ATOM 5157 C C . CYS A 1 651 ? 41.174 23.336 -45.602 1.00 89.75 651 CYS A C 1
ATOM 5159 O O . CYS A 1 651 ? 40.423 24.237 -45.243 1.00 89.75 651 CYS A O 1
ATOM 5161 N N . GLU A 1 652 ? 42.496 23.504 -45.723 1.00 86.62 652 GLU A N 1
ATOM 5162 C CA . GLU A 1 652 ? 43.189 24.751 -45.371 1.00 86.62 652 GLU A CA 1
ATOM 5163 C C . GLU A 1 652 ? 42.704 25.943 -46.219 1.00 86.62 652 GLU A C 1
ATOM 5165 O O . GLU A 1 652 ? 42.574 27.060 -45.725 1.00 86.62 652 GLU A O 1
ATOM 5170 N N . SER A 1 653 ? 42.380 25.703 -47.492 1.00 84.75 653 SER A N 1
ATOM 5171 C CA . SER A 1 653 ? 41.823 26.712 -48.405 1.00 84.75 653 SER A CA 1
ATOM 5172 C C . SER A 1 653 ? 40.302 26.897 -48.292 1.00 84.75 653 SER A C 1
ATOM 5174 O O . SER A 1 653 ? 39.736 27.710 -49.023 1.00 84.75 653 SER A O 1
ATOM 5176 N N . GLY A 1 654 ? 39.623 26.158 -47.406 1.00 84.38 654 GLY A N 1
ATOM 5177 C CA . GLY A 1 654 ? 38.164 26.185 -47.254 1.00 84.38 654 GLY A CA 1
ATOM 5178 C C . GLY A 1 654 ? 37.390 25.527 -48.406 1.00 84.38 654 GLY A C 1
ATOM 5179 O O . GLY A 1 654 ? 36.191 25.759 -48.553 1.00 84.38 654 GLY A O 1
ATOM 5180 N N . SER A 1 655 ? 38.056 24.724 -49.240 1.00 85.44 655 SER A N 1
ATOM 5181 C CA . SER A 1 655 ? 37.463 24.021 -50.381 1.00 85.44 655 SER A CA 1
ATOM 5182 C C . SER A 1 655 ? 37.142 22.551 -50.067 1.00 85.44 655 SER A C 1
ATOM 5184 O O . SER A 1 655 ? 37.743 21.921 -49.196 1.00 85.44 655 SER A O 1
ATOM 5186 N N . ALA A 1 656 ? 36.164 21.979 -50.779 1.00 87.19 656 ALA A N 1
ATOM 5187 C CA . ALA A 1 656 ? 35.797 20.574 -50.612 1.00 87.19 656 ALA A CA 1
ATOM 5188 C C . ALA A 1 656 ? 36.918 19.661 -51.134 1.00 87.19 656 ALA A C 1
ATOM 5190 O O . ALA A 1 656 ? 37.225 19.665 -52.327 1.00 87.19 656 ALA A O 1
ATOM 5191 N N . ALA A 1 657 ? 37.509 18.870 -50.238 1.00 88.75 657 ALA A N 1
ATOM 5192 C CA . ALA A 1 657 ? 38.603 17.966 -50.566 1.00 88.75 657 ALA A CA 1
ATOM 5193 C C . ALA A 1 657 ? 38.154 16.878 -51.563 1.00 88.75 657 ALA A C 1
ATOM 5195 O O . ALA A 1 657 ? 37.243 16.104 -51.249 1.00 88.75 657 ALA A O 1
ATOM 5196 N N . PRO A 1 658 ? 38.773 16.779 -52.753 1.00 89.81 658 PRO A N 1
ATOM 5197 C CA . PRO A 1 658 ? 38.463 15.722 -53.697 1.00 89.81 658 PRO A CA 1
ATOM 5198 C C . PRO A 1 658 ? 39.109 14.421 -53.204 1.00 89.81 658 PRO A C 1
ATOM 5200 O O . PRO A 1 658 ? 40.287 14.397 -52.842 1.00 89.81 658 PRO A O 1
ATOM 5203 N N . THR A 1 659 ? 38.321 13.348 -53.126 1.00 89.62 659 THR A N 1
ATOM 5204 C CA . THR A 1 659 ? 38.769 12.069 -52.562 1.00 89.62 659 THR A CA 1
ATOM 5205 C C . THR A 1 659 ? 38.385 10.894 -53.447 1.00 89.62 659 THR A C 1
ATOM 5207 O O . THR A 1 659 ? 37.338 10.912 -54.092 1.00 89.62 659 THR A O 1
ATOM 5210 N N . VAL A 1 660 ? 39.231 9.867 -53.445 1.00 88.44 660 VAL A N 1
ATOM 5211 C CA . VAL A 1 660 ? 38.946 8.534 -53.988 1.00 88.44 660 VAL A CA 1
ATOM 5212 C C . VAL A 1 660 ? 38.998 7.521 -52.845 1.00 88.44 660 VAL A C 1
ATOM 5214 O O . VAL A 1 660 ? 39.815 7.650 -51.927 1.00 88.44 660 VAL A O 1
ATOM 5217 N N . GLN A 1 661 ? 38.101 6.539 -52.856 1.00 88.81 661 GLN A N 1
ATOM 5218 C CA . GLN A 1 661 ? 38.016 5.526 -51.807 1.00 88.81 661 GLN A CA 1
ATOM 5219 C C . GLN A 1 661 ? 38.780 4.267 -52.217 1.00 88.81 661 GLN A C 1
ATOM 5221 O O . GLN A 1 661 ? 38.617 3.764 -53.322 1.00 88.81 661 GLN A O 1
ATOM 5226 N N . CYS A 1 662 ? 39.599 3.738 -51.309 1.00 88.31 662 CYS A N 1
ATOM 5227 C CA . CYS A 1 662 ? 40.245 2.443 -51.494 1.00 88.31 662 CYS A CA 1
ATOM 5228 C C . CYS A 1 662 ? 39.212 1.306 -51.460 1.00 88.31 662 CYS A C 1
ATOM 5230 O O . CYS A 1 662 ? 38.467 1.185 -50.488 1.00 88.31 662 CYS A O 1
ATOM 5232 N N . SER A 1 663 ? 39.215 0.443 -52.471 1.00 88.00 663 SER A N 1
ATOM 5233 C CA . SER A 1 663 ? 38.372 -0.756 -52.558 1.00 88.00 663 SER A CA 1
ATOM 5234 C C . SER A 1 663 ? 38.679 -1.791 -51.467 1.00 88.00 663 SER A C 1
ATOM 5236 O O . SER A 1 663 ? 37.782 -2.505 -51.030 1.00 88.00 663 SER A O 1
ATOM 5238 N N . GLU A 1 664 ? 39.924 -1.840 -50.980 1.00 88.31 664 GLU A N 1
ATOM 5239 C CA . GLU A 1 664 ? 40.371 -2.841 -50.007 1.00 88.31 664 GLU A CA 1
ATOM 5240 C C . GLU A 1 664 ? 40.224 -2.388 -48.551 1.00 88.31 664 GLU A C 1
ATOM 5242 O O . GLU A 1 664 ? 39.641 -3.108 -47.750 1.00 88.31 664 GLU A O 1
ATOM 5247 N N . CYS A 1 665 ? 40.726 -1.204 -48.179 1.00 87.25 665 CYS A N 1
ATOM 5248 C CA . CYS A 1 665 ? 40.692 -0.730 -46.786 1.00 87.25 665 CYS A CA 1
ATOM 5249 C C . CYS A 1 665 ? 39.619 0.329 -46.498 1.00 87.25 665 CYS A C 1
ATOM 5251 O O . CYS A 1 665 ? 39.444 0.707 -45.337 1.00 87.25 665 CYS A O 1
ATOM 5253 N N . LEU A 1 666 ? 38.892 0.794 -47.522 1.00 88.56 666 LEU A N 1
ATOM 5254 C CA . LEU A 1 666 ? 37.854 1.836 -47.449 1.00 88.56 666 LEU A CA 1
ATOM 5255 C C . LEU A 1 666 ? 38.350 3.219 -46.982 1.00 88.56 666 LEU A C 1
ATOM 5257 O O . LEU A 1 666 ? 37.541 4.114 -46.746 1.00 88.56 666 LEU A O 1
ATOM 5261 N N . SER A 1 667 ? 39.666 3.431 -46.875 1.00 88.06 667 SER A N 1
ATOM 5262 C CA . SER A 1 667 ? 40.240 4.751 -46.591 1.00 88.06 667 SER A CA 1
ATOM 5263 C C . SER A 1 667 ? 40.016 5.715 -47.756 1.00 88.06 667 SER A C 1
ATOM 5265 O O . SER A 1 667 ? 40.177 5.346 -48.922 1.00 88.06 667 SER A O 1
ATOM 5267 N N . ARG A 1 668 ? 39.707 6.972 -47.428 1.00 90.00 668 ARG A N 1
ATOM 5268 C CA . ARG A 1 668 ? 39.649 8.082 -48.386 1.00 90.00 668 ARG A CA 1
ATOM 5269 C C . ARG A 1 668 ? 41.052 8.628 -48.619 1.00 90.00 668 ARG A C 1
ATOM 5271 O O . ARG A 1 668 ? 41.758 8.916 -47.657 1.00 90.00 668 ARG A O 1
ATOM 5278 N N . ILE A 1 669 ? 41.451 8.792 -49.873 1.00 89.00 669 ILE A N 1
ATOM 5279 C CA . ILE A 1 669 ? 42.744 9.361 -50.272 1.00 89.00 669 ILE A CA 1
ATOM 5280 C C . ILE A 1 669 ? 42.484 10.662 -51.030 1.00 89.00 669 ILE A C 1
ATOM 5282 O O . ILE A 1 669 ? 41.590 10.692 -51.875 1.00 89.00 669 ILE A O 1
ATOM 5286 N N . ILE A 1 670 ? 43.236 11.730 -50.737 1.00 89.69 670 ILE A N 1
ATOM 5287 C CA . ILE A 1 670 ? 43.134 12.985 -51.501 1.00 89.69 670 ILE A CA 1
ATOM 5288 C C . ILE A 1 670 ? 43.516 12.722 -52.957 1.00 89.69 670 ILE A C 1
ATOM 5290 O O . ILE A 1 670 ? 44.609 12.232 -53.233 1.00 89.69 670 ILE A O 1
ATOM 5294 N N . TRP A 1 671 ? 42.631 13.079 -53.885 1.00 88.56 671 TRP A N 1
ATOM 5295 C CA . TRP A 1 671 ? 42.864 12.895 -55.313 1.00 88.56 671 TRP A CA 1
ATOM 5296 C C . TRP A 1 671 ? 42.236 14.031 -56.130 1.00 88.56 671 TRP A C 1
ATOM 5298 O O . TRP A 1 671 ? 41.015 14.057 -56.283 1.00 88.56 671 TRP A O 1
ATOM 5308 N N . PRO A 1 672 ? 43.029 14.987 -56.648 1.00 86.44 672 PRO A N 1
ATOM 5309 C CA . PRO A 1 672 ? 42.531 16.084 -57.479 1.00 86.44 672 PRO A CA 1
ATOM 5310 C C . PRO A 1 672 ? 41.857 15.573 -58.756 1.00 86.44 672 PRO A C 1
ATOM 5312 O O . PRO A 1 672 ? 42.378 14.680 -59.420 1.00 86.44 672 PRO A O 1
ATOM 5315 N N . LYS A 1 673 ? 40.712 16.156 -59.128 1.00 78.25 673 LYS A N 1
ATOM 5316 C CA . LYS A 1 673 ? 39.911 15.706 -60.283 1.00 78.25 673 LYS A CA 1
ATOM 5317 C C . LYS A 1 673 ? 40.630 15.907 -61.615 1.00 78.25 673 LYS A C 1
ATOM 5319 O O . LYS A 1 673 ? 40.367 15.198 -62.576 1.00 78.25 673 LYS A O 1
ATOM 5324 N N . GLU A 1 674 ? 41.512 16.895 -61.671 1.00 74.69 674 GLU A N 1
ATOM 5325 C CA . GLU A 1 674 ? 42.255 17.311 -62.858 1.00 74.69 674 GLU A CA 1
ATOM 5326 C C . GLU A 1 674 ? 43.453 16.397 -63.153 1.00 74.69 674 GLU A C 1
ATOM 5328 O O . GLU A 1 674 ? 44.107 16.544 -64.192 1.00 74.69 674 GLU A O 1
ATOM 5333 N N . ILE A 1 675 ? 43.755 15.469 -62.241 1.00 75.31 675 ILE A N 1
ATOM 5334 C CA . ILE A 1 675 ? 44.766 14.428 -62.395 1.00 75.31 675 ILE A CA 1
ATOM 5335 C C . ILE A 1 675 ? 44.022 13.123 -62.680 1.00 75.31 675 ILE A C 1
ATOM 5337 O O . ILE A 1 675 ? 43.487 12.484 -61.772 1.00 75.31 675 ILE A O 1
ATOM 5341 N N . ASP A 1 676 ? 43.974 12.749 -63.962 1.00 66.88 676 ASP A N 1
ATOM 5342 C CA . ASP A 1 676 ? 43.340 11.505 -64.397 1.00 66.88 676 ASP A CA 1
ATOM 5343 C C . ASP A 1 676 ? 43.930 10.308 -63.646 1.00 66.88 676 ASP A C 1
ATOM 5345 O O . ASP A 1 676 ? 45.150 10.116 -63.607 1.00 66.88 676 ASP A O 1
ATOM 5349 N N . LEU A 1 677 ? 43.042 9.459 -63.126 1.00 65.56 677 LEU A N 1
ATOM 5350 C CA . LEU A 1 677 ? 43.343 8.066 -62.806 1.00 65.56 677 LEU A CA 1
ATOM 5351 C C . LEU A 1 677 ? 43.609 7.343 -64.132 1.00 65.56 677 LEU A C 1
ATOM 5353 O O . LEU A 1 677 ? 42.735 6.669 -64.674 1.00 65.56 677 LEU A O 1
ATOM 5357 N N . LYS A 1 678 ? 44.787 7.555 -64.723 1.00 56.81 678 LYS A N 1
ATOM 5358 C CA . LYS A 1 678 ? 45.172 6.835 -65.937 1.00 56.81 678 LYS A CA 1
ATOM 5359 C C . LYS A 1 678 ? 45.157 5.341 -65.612 1.00 56.81 678 LYS A C 1
ATOM 5361 O O . LYS A 1 678 ? 45.848 4.901 -64.700 1.00 56.81 678 LYS A O 1
ATOM 5366 N N . ASP A 1 679 ? 44.323 4.604 -66.338 1.00 55.34 679 ASP A N 1
ATOM 5367 C CA . ASP A 1 679 ? 44.246 3.140 -66.333 1.00 55.34 679 ASP A CA 1
ATOM 5368 C C . ASP A 1 679 ? 43.718 2.464 -65.046 1.00 55.34 679 ASP A C 1
ATOM 5370 O O . ASP A 1 679 ? 43.844 1.247 -64.906 1.00 55.34 679 ASP A O 1
ATOM 5374 N N . VAL A 1 680 ? 43.061 3.196 -64.130 1.00 61.84 680 VAL A N 1
ATOM 5375 C CA . VAL A 1 680 ? 42.461 2.617 -62.907 1.00 61.84 680 VAL A CA 1
ATOM 5376 C C . VAL A 1 680 ? 40.990 3.016 -62.775 1.00 61.84 680 VAL A C 1
ATOM 5378 O O . VAL A 1 680 ? 40.665 4.194 -62.645 1.00 61.84 680 VAL A O 1
ATOM 5381 N N . ASP A 1 681 ? 40.090 2.027 -62.770 1.00 69.44 681 ASP A N 1
ATOM 5382 C CA . ASP A 1 681 ? 38.681 2.226 -62.406 1.00 69.44 681 ASP A CA 1
ATOM 5383 C C . ASP A 1 681 ? 38.607 2.742 -60.955 1.00 69.44 681 ASP A C 1
ATOM 5385 O O . ASP A 1 681 ? 39.094 2.047 -60.055 1.00 69.44 681 ASP A O 1
ATOM 5389 N N . PRO A 1 682 ? 37.999 3.918 -60.692 1.00 71.19 682 PRO A N 1
ATOM 5390 C CA . PRO A 1 682 ? 37.829 4.450 -59.339 1.00 71.19 682 PRO A CA 1
ATOM 5391 C C . PRO A 1 682 ? 37.211 3.452 -58.350 1.00 71.19 682 PRO A C 1
ATOM 5393 O O . PRO A 1 682 ? 37.496 3.520 -57.158 1.00 71.19 682 PRO A O 1
ATOM 5396 N N . SER A 1 683 ? 36.403 2.505 -58.836 1.00 74.19 683 SER A N 1
ATOM 5397 C CA . SER A 1 683 ? 35.763 1.455 -58.030 1.00 74.19 683 SER A CA 1
ATOM 5398 C C . SER A 1 683 ? 36.741 0.370 -57.559 1.00 74.19 683 SER A C 1
ATOM 5400 O O . SER A 1 683 ? 36.496 -0.279 -56.545 1.00 74.19 683 SER A O 1
ATOM 5402 N N . ASN A 1 684 ? 37.857 0.190 -58.274 1.00 82.38 684 ASN A N 1
ATOM 5403 C CA . ASN A 1 684 ? 38.904 -0.801 -58.001 1.00 82.38 684 ASN A CA 1
ATOM 5404 C C . ASN A 1 684 ? 40.203 -0.161 -57.490 1.00 82.38 684 ASN A C 1
ATOM 5406 O O . ASN A 1 684 ? 41.232 -0.827 -57.387 1.00 82.38 684 ASN A O 1
ATOM 5410 N N . PHE A 1 685 ? 40.179 1.132 -57.166 1.00 86.00 685 PHE A N 1
ATOM 5411 C CA . PHE A 1 685 ? 41.351 1.842 -56.673 1.00 86.00 685 PHE A CA 1
ATOM 5412 C C . PHE A 1 685 ? 41.887 1.195 -55.384 1.00 86.00 685 PHE A C 1
ATOM 5414 O O . PHE A 1 685 ? 41.130 0.952 -54.442 1.00 86.00 685 PHE A O 1
ATOM 5421 N N . GLN A 1 686 ? 43.195 0.937 -55.314 1.00 85.44 686 GLN A N 1
ATOM 5422 C CA . GLN A 1 686 ? 43.884 0.499 -54.096 1.00 85.44 686 GLN A CA 1
ATOM 5423 C C . GLN A 1 686 ? 44.815 1.609 -53.605 1.00 85.44 686 GLN A C 1
ATOM 5425 O O . GLN A 1 686 ? 45.620 2.154 -54.361 1.00 85.44 686 GLN A O 1
ATOM 5430 N N . CYS A 1 687 ? 44.724 1.953 -52.317 1.00 83.94 687 CYS A N 1
ATOM 5431 C CA . CYS A 1 687 ? 45.623 2.943 -51.738 1.00 83.94 687 CYS A CA 1
ATOM 5432 C C . CYS A 1 687 ? 47.045 2.391 -51.615 1.00 83.94 687 CYS A C 1
ATOM 5434 O O . CYS A 1 687 ? 47.262 1.182 -51.528 1.00 83.94 687 CYS A O 1
ATOM 5436 N N . CYS A 1 688 ? 48.009 3.306 -51.518 1.00 80.50 688 CYS A N 1
ATOM 5437 C CA . CYS A 1 688 ? 49.425 2.974 -51.443 1.00 80.50 688 CYS A CA 1
ATOM 5438 C C . CYS A 1 688 ? 49.751 1.910 -50.383 1.00 80.50 688 CYS A C 1
ATOM 5440 O O . CYS A 1 688 ? 50.489 0.967 -50.643 1.00 80.50 688 CYS A O 1
ATOM 5442 N N . ALA A 1 689 ? 49.172 2.031 -49.190 1.00 80.88 689 ALA A N 1
ATOM 5443 C CA . ALA A 1 689 ? 49.435 1.096 -48.105 1.00 80.88 689 ALA A CA 1
ATOM 5444 C C . ALA A 1 689 ? 48.902 -0.321 -48.384 1.00 80.88 689 ALA A C 1
ATOM 5446 O O . ALA A 1 689 ? 49.543 -1.286 -47.981 1.00 80.88 689 ALA A O 1
ATOM 5447 N N . CYS A 1 690 ? 47.779 -0.459 -49.101 1.00 85.25 690 CYS A N 1
ATOM 5448 C CA . CYS A 1 690 ? 47.260 -1.775 -49.494 1.00 85.25 690 CYS A CA 1
ATOM 5449 C C . CYS A 1 690 ? 48.150 -2.421 -50.561 1.00 85.25 690 CYS A C 1
ATOM 5451 O O . CYS A 1 690 ? 48.526 -3.579 -50.422 1.00 85.25 690 CYS A O 1
ATOM 5453 N N . VAL A 1 691 ? 48.576 -1.645 -51.566 1.00 83.38 691 VAL A N 1
ATOM 5454 C CA . VAL A 1 691 ? 49.487 -2.127 -52.621 1.00 83.38 691 VAL A CA 1
ATOM 5455 C C . VAL A 1 691 ? 50.830 -2.593 -52.041 1.00 83.38 691 VAL A C 1
ATOM 5457 O O . VAL A 1 691 ? 51.382 -3.593 -52.489 1.00 83.38 691 VAL A O 1
ATOM 5460 N N . LEU A 1 692 ? 51.339 -1.915 -51.006 1.00 79.31 692 LEU A N 1
ATOM 5461 C CA . LEU A 1 692 ? 52.582 -2.285 -50.312 1.00 79.31 692 LEU A CA 1
ATOM 5462 C C . LEU A 1 692 ? 52.417 -3.431 -49.294 1.00 79.31 692 LEU A C 1
ATOM 5464 O O . LEU A 1 692 ? 53.382 -3.781 -48.617 1.00 79.31 692 LEU A O 1
ATOM 5468 N N . GLY A 1 693 ? 51.218 -4.003 -49.142 1.00 77.81 693 GLY A N 1
ATOM 5469 C CA . GLY A 1 693 ? 50.959 -5.093 -48.196 1.00 77.81 693 GLY A CA 1
ATOM 5470 C C . GLY A 1 693 ? 51.010 -4.682 -46.719 1.00 77.81 693 GLY A C 1
ATOM 5471 O O . GLY A 1 693 ? 51.200 -5.528 -45.843 1.00 77.81 693 GLY A O 1
ATOM 5472 N N . VAL A 1 694 ? 50.849 -3.392 -46.409 1.00 80.56 694 VAL A N 1
ATOM 5473 C CA . VAL A 1 694 ? 50.742 -2.908 -45.026 1.00 80.56 694 VAL A CA 1
ATOM 5474 C C . VAL A 1 694 ? 49.411 -3.376 -44.432 1.00 80.56 694 VAL A C 1
ATOM 5476 O O . VAL A 1 694 ? 48.384 -3.397 -45.105 1.00 80.56 694 VAL A O 1
ATOM 5479 N N . SER A 1 695 ? 49.393 -3.713 -43.140 1.00 83.00 695 SER A N 1
ATOM 5480 C CA . SER A 1 695 ? 48.148 -4.032 -42.429 1.00 83.00 695 SER A CA 1
ATOM 5481 C C . SER A 1 695 ? 47.261 -2.782 -42.290 1.00 83.00 695 SER A C 1
ATOM 5483 O O . SER A 1 695 ? 47.395 -1.990 -41.350 1.00 83.00 695 SER A O 1
ATOM 5485 N N . THR A 1 696 ? 46.362 -2.593 -43.258 1.00 84.06 696 THR A N 1
ATOM 5486 C CA . THR A 1 696 ? 45.494 -1.413 -43.392 1.00 84.06 696 THR A CA 1
ATOM 5487 C C . THR A 1 696 ? 44.112 -1.582 -42.768 1.00 84.06 696 THR A C 1
ATOM 5489 O O . THR A 1 696 ? 43.398 -0.593 -42.629 1.00 84.06 696 THR A O 1
ATOM 5492 N N . ILE A 1 697 ? 43.724 -2.790 -42.356 1.00 88.31 697 ILE A N 1
ATOM 5493 C CA . ILE A 1 697 ? 42.476 -3.052 -41.629 1.00 88.31 697 ILE A CA 1
ATOM 5494 C C . ILE A 1 697 ? 42.837 -3.367 -40.181 1.00 88.31 697 ILE A C 1
ATOM 5496 O O . ILE A 1 697 ? 43.428 -4.408 -39.891 1.00 88.31 697 ILE A O 1
ATOM 5500 N N . LYS A 1 698 ? 42.481 -2.469 -39.260 1.00 86.69 698 LYS A N 1
ATOM 5501 C CA . LYS A 1 698 ? 42.809 -2.606 -37.836 1.00 86.69 698 LYS A CA 1
ATOM 5502 C C . LYS A 1 698 ? 41.560 -2.880 -37.009 1.00 86.69 698 LYS A C 1
ATOM 5504 O O . LYS A 1 698 ? 40.504 -2.287 -37.232 1.00 86.69 698 LYS A O 1
ATOM 5509 N N . SER A 1 699 ? 41.703 -3.783 -36.041 1.00 89.06 699 SER A N 1
ATOM 5510 C CA . SER A 1 699 ? 40.683 -4.024 -35.022 1.00 89.06 699 SER A CA 1
ATOM 5511 C C . SER A 1 699 ? 40.771 -2.944 -33.948 1.00 89.06 699 SER A C 1
ATOM 5513 O O . SER A 1 699 ? 41.859 -2.662 -33.442 1.00 89.06 699 SER A O 1
ATOM 5515 N N . ARG A 1 700 ? 39.635 -2.340 -33.605 1.00 88.44 700 ARG A N 1
ATOM 5516 C CA . ARG A 1 700 ? 39.505 -1.328 -32.557 1.00 88.44 700 ARG A CA 1
ATOM 5517 C C . ARG A 1 700 ? 38.351 -1.702 -31.635 1.00 88.44 700 ARG A C 1
ATOM 5519 O O . ARG A 1 700 ? 37.305 -2.157 -32.094 1.00 88.44 700 ARG A O 1
ATOM 5526 N N . GLU A 1 701 ? 38.554 -1.511 -30.338 1.00 91.31 701 GLU A N 1
ATOM 5527 C CA . GLU A 1 701 ? 37.483 -1.614 -29.349 1.00 91.31 701 GLU A CA 1
ATOM 5528 C C . GLU A 1 701 ? 36.681 -0.301 -29.337 1.00 91.31 701 GLU A C 1
ATOM 5530 O O . GLU A 1 701 ? 37.257 0.788 -29.315 1.00 91.31 701 GLU A O 1
ATOM 5535 N N . THR A 1 702 ? 35.357 -0.397 -29.387 1.00 91.94 702 THR A N 1
ATOM 5536 C CA . THR A 1 702 ? 34.420 0.733 -29.304 1.00 91.94 702 THR A CA 1
ATOM 5537 C C . THR A 1 702 ? 33.221 0.353 -28.438 1.00 91.94 702 THR A C 1
ATOM 5539 O O . THR A 1 702 ? 33.100 -0.800 -28.026 1.00 91.94 702 THR A O 1
ATOM 5542 N N . THR A 1 703 ? 32.335 1.299 -28.146 1.00 92.19 703 THR A N 1
ATOM 5543 C CA . THR A 1 703 ? 31.076 1.036 -27.439 1.00 92.19 703 THR A CA 1
ATOM 5544 C C . THR A 1 703 ? 29.888 1.134 -28.391 1.00 92.19 703 THR A C 1
ATOM 5546 O O . THR A 1 703 ? 29.957 1.828 -29.408 1.00 92.19 703 THR A O 1
ATOM 5549 N N . VAL A 1 704 ? 28.772 0.473 -28.063 1.00 90.69 704 VAL A N 1
ATOM 5550 C CA . VAL A 1 704 ? 27.504 0.668 -28.794 1.00 90.69 704 VAL A CA 1
ATOM 5551 C C . VAL A 1 704 ? 27.137 2.155 -28.819 1.00 90.69 704 VAL A C 1
ATOM 5553 O O . VAL A 1 704 ? 26.744 2.669 -29.858 1.00 90.69 704 VAL A O 1
ATOM 5556 N N . GLY A 1 705 ? 27.324 2.871 -27.708 1.00 89.75 705 GLY A N 1
ATOM 5557 C CA . GLY A 1 705 ? 27.022 4.295 -27.606 1.00 89.75 705 GLY A CA 1
ATOM 5558 C C . GLY A 1 705 ? 27.840 5.162 -28.559 1.00 89.75 705 GLY A C 1
ATOM 5559 O O . GLY A 1 705 ? 27.278 6.047 -29.200 1.00 89.75 705 GLY A O 1
ATOM 5560 N N . ASP A 1 706 ? 29.138 4.896 -28.705 1.00 89.12 706 ASP A N 1
ATOM 5561 C CA . ASP A 1 706 ? 29.973 5.616 -29.673 1.00 89.12 706 ASP A CA 1
ATOM 5562 C C . ASP A 1 706 ? 29.557 5.315 -31.112 1.00 89.12 706 ASP A C 1
ATOM 5564 O O . ASP A 1 706 ? 29.473 6.223 -31.935 1.00 89.12 706 ASP A O 1
ATOM 5568 N N . LEU A 1 707 ? 29.195 4.065 -31.402 1.00 90.75 707 LEU A N 1
ATOM 5569 C CA . LEU A 1 707 ? 28.699 3.681 -32.718 1.00 90.75 707 LEU A CA 1
ATOM 5570 C C . LEU A 1 707 ? 27.346 4.340 -33.043 1.00 90.75 707 LEU A C 1
ATOM 5572 O O . LEU A 1 707 ? 27.133 4.798 -34.166 1.00 90.75 707 LEU A O 1
ATOM 5576 N N . VAL A 1 708 ? 26.444 4.451 -32.066 1.00 90.75 708 VAL A N 1
ATOM 5577 C CA . VAL A 1 708 ? 25.130 5.090 -32.235 1.00 90.75 708 VAL A CA 1
ATOM 5578 C C . VAL A 1 708 ? 25.256 6.587 -32.531 1.00 90.75 708 VAL A C 1
ATOM 5580 O O . VAL A 1 708 ? 24.504 7.089 -33.365 1.00 90.75 708 VAL A O 1
ATOM 5583 N N . LYS A 1 709 ? 26.226 7.300 -31.933 1.00 88.88 709 LYS A N 1
ATOM 5584 C CA . LYS A 1 709 ? 26.455 8.739 -32.199 1.00 88.88 709 LYS A CA 1
ATOM 5585 C C . LYS A 1 709 ? 26.635 9.043 -33.687 1.00 88.88 709 LYS A C 1
ATOM 5587 O O . LYS A 1 709 ? 26.153 10.068 -34.156 1.00 88.88 709 LYS A O 1
ATOM 5592 N N . HIS A 1 710 ? 27.309 8.153 -34.414 1.00 84.69 710 HIS A N 1
ATOM 5593 C CA . HIS A 1 710 ? 27.585 8.319 -35.842 1.00 84.69 710 HIS A CA 1
ATOM 5594 C C . HIS A 1 710 ? 26.520 7.691 -36.750 1.00 84.69 710 HIS A C 1
ATOM 5596 O O . HIS A 1 710 ? 26.470 8.010 -37.931 1.00 84.69 710 HIS A O 1
ATOM 5602 N N . ASN A 1 711 ? 25.661 6.813 -36.222 1.00 89.94 711 ASN A N 1
ATOM 5603 C CA . ASN A 1 711 ? 24.782 5.965 -37.034 1.00 89.94 711 ASN A CA 1
ATOM 5604 C C . ASN A 1 711 ? 23.348 5.891 -36.505 1.00 89.94 711 ASN A C 1
ATOM 5606 O O . ASN A 1 711 ? 22.702 4.864 -36.695 1.00 89.94 711 ASN A O 1
ATOM 5610 N N . ILE A 1 712 ? 22.842 6.925 -35.829 1.00 88.75 712 ILE A N 1
ATOM 5611 C CA . ILE A 1 712 ? 21.571 6.862 -35.084 1.00 88.75 712 ILE A CA 1
ATOM 5612 C C . ILE A 1 712 ? 20.401 6.263 -35.886 1.00 88.75 712 ILE A C 1
ATOM 5614 O O . ILE A 1 712 ? 19.654 5.450 -35.351 1.00 88.75 712 ILE A O 1
ATOM 5618 N N . SER A 1 713 ? 20.307 6.558 -37.186 1.00 87.25 713 SER A N 1
ATOM 5619 C CA . SER A 1 713 ? 19.274 6.036 -38.093 1.00 87.25 713 SER A CA 1
ATOM 5620 C C . SER A 1 713 ? 19.321 4.518 -38.312 1.00 87.25 713 SER A C 1
ATOM 5622 O O . SER A 1 713 ? 18.304 3.920 -38.648 1.00 87.25 713 SER A O 1
ATOM 5624 N N . ASN A 1 714 ? 20.473 3.874 -38.105 1.00 88.31 714 ASN A N 1
ATOM 5625 C CA . ASN A 1 714 ? 20.613 2.415 -38.155 1.00 88.31 714 ASN A CA 1
ATOM 5626 C C . ASN A 1 714 ? 20.129 1.728 -36.868 1.00 88.31 714 ASN A C 1
ATOM 5628 O O . ASN A 1 714 ? 19.897 0.522 -36.878 1.00 88.31 714 ASN A O 1
ATOM 5632 N N . PHE A 1 715 ? 20.005 2.472 -35.765 1.00 90.00 715 PHE A N 1
ATOM 5633 C CA . PHE A 1 715 ? 19.642 1.937 -34.450 1.00 90.00 715 PHE A CA 1
ATOM 5634 C C . PHE A 1 715 ? 18.232 2.326 -34.019 1.00 90.00 715 PHE A C 1
ATOM 5636 O O . PHE A 1 715 ? 17.598 1.570 -33.287 1.00 90.00 715 PHE A O 1
ATOM 5643 N N . LEU A 1 716 ? 17.741 3.485 -34.457 1.00 90.94 716 LEU A N 1
ATOM 5644 C CA . LEU A 1 716 ? 16.435 4.003 -34.081 1.00 90.94 716 LEU A CA 1
ATOM 5645 C C . LEU A 1 716 ? 15.817 4.791 -35.243 1.00 90.94 716 LEU A C 1
ATOM 5647 O O . LEU A 1 716 ? 16.311 5.860 -35.608 1.00 90.94 716 LEU A O 1
ATOM 5651 N N . ARG A 1 717 ? 14.694 4.301 -35.776 1.00 91.44 717 ARG A N 1
ATOM 5652 C CA . ARG A 1 717 ? 13.747 5.142 -36.517 1.00 91.44 717 ARG A CA 1
ATOM 5653 C C . ARG A 1 717 ? 12.944 5.939 -35.492 1.00 91.44 717 ARG A C 1
ATOM 5655 O O . ARG A 1 717 ? 12.424 5.347 -34.552 1.00 91.44 717 ARG A O 1
ATOM 5662 N N . ASN A 1 718 ? 12.889 7.259 -35.642 1.00 89.31 718 ASN A N 1
ATOM 5663 C CA . ASN A 1 718 ? 12.188 8.177 -34.740 1.00 89.31 718 ASN A CA 1
ATOM 5664 C C . ASN A 1 718 ? 11.478 9.251 -35.571 1.00 89.31 718 ASN A C 1
ATOM 5666 O O . ASN A 1 718 ? 11.908 10.405 -35.628 1.00 89.31 718 ASN A O 1
ATOM 5670 N N . ASP A 1 719 ? 10.428 8.840 -36.273 1.00 87.38 719 ASP A N 1
ATOM 5671 C CA . ASP A 1 719 ? 9.673 9.714 -37.165 1.00 87.38 719 ASP A CA 1
ATOM 5672 C C . ASP A 1 719 ? 8.935 10.794 -36.353 1.00 87.38 719 ASP A C 1
ATOM 5674 O O . ASP A 1 719 ? 8.503 10.562 -35.221 1.00 87.38 719 ASP A O 1
ATOM 5678 N N . ASP A 1 720 ? 8.825 12.001 -36.914 1.00 84.12 720 ASP A N 1
ATOM 5679 C CA . ASP A 1 720 ? 8.236 13.193 -36.278 1.00 84.12 720 ASP A CA 1
ATOM 5680 C C . ASP A 1 720 ? 8.848 13.595 -34.921 1.00 84.12 720 ASP A C 1
ATOM 5682 O O . ASP A 1 720 ? 8.258 14.386 -34.184 1.00 84.12 720 ASP A O 1
ATOM 5686 N N . ASN A 1 721 ? 10.032 13.073 -34.575 1.00 84.00 721 ASN A N 1
ATOM 5687 C CA . ASN A 1 721 ? 10.633 13.213 -33.245 1.00 84.00 721 ASN A CA 1
ATOM 5688 C C . ASN A 1 721 ? 9.686 12.762 -32.120 1.00 84.00 721 ASN A C 1
ATOM 5690 O O . ASN A 1 721 ? 9.576 13.425 -31.083 1.00 84.00 721 ASN A O 1
ATOM 5694 N N . VAL A 1 722 ? 9.007 11.624 -32.325 1.00 84.44 722 VAL A N 1
ATOM 5695 C CA . VAL A 1 722 ? 8.074 11.042 -31.348 1.00 84.44 722 VAL A CA 1
ATOM 5696 C C . VAL A 1 722 ? 8.731 10.824 -29.975 1.00 84.44 722 VAL A C 1
ATOM 5698 O O . VAL A 1 722 ? 8.099 11.041 -28.942 1.00 84.44 722 VAL A O 1
ATOM 5701 N N . VAL A 1 723 ? 10.028 10.498 -29.958 1.00 84.88 723 VAL A N 1
ATOM 5702 C CA . VAL A 1 723 ? 10.906 10.610 -28.786 1.00 84.88 723 VAL A CA 1
ATOM 5703 C C . VAL A 1 723 ? 11.677 11.931 -28.874 1.00 84.88 723 VAL A C 1
ATOM 5705 O O . VAL A 1 723 ? 12.577 12.072 -29.705 1.00 84.88 723 VAL A O 1
ATOM 5708 N N . LYS A 1 724 ? 11.350 12.898 -28.004 1.00 81.44 724 LYS A N 1
ATOM 5709 C CA . LYS A 1 724 ? 11.932 14.260 -28.016 1.00 81.44 724 LYS A CA 1
ATOM 5710 C C . LYS A 1 724 ? 13.442 14.285 -27.742 1.00 81.44 724 LYS A C 1
ATOM 5712 O O . LYS A 1 724 ? 14.173 15.072 -28.336 1.00 81.44 724 LYS A O 1
ATOM 5717 N N . SER A 1 725 ? 13.897 13.440 -26.818 1.00 82.31 725 SER A N 1
ATOM 5718 C CA . SER A 1 725 ? 15.285 13.356 -26.345 1.00 82.31 725 SER A CA 1
ATOM 5719 C C . SER A 1 725 ? 15.779 11.903 -26.423 1.00 82.31 725 SER A C 1
ATOM 5721 O O . SER A 1 725 ? 15.919 11.251 -25.387 1.00 82.31 725 SER A O 1
ATOM 5723 N N . PRO A 1 726 ? 16.028 11.358 -27.629 1.00 83.50 726 PRO A N 1
ATOM 5724 C CA . PRO A 1 726 ? 16.392 9.954 -27.771 1.00 83.50 726 PRO A CA 1
ATOM 5725 C C . PRO A 1 726 ? 17.722 9.655 -27.068 1.00 83.50 726 PRO A C 1
ATOM 5727 O O . PRO A 1 726 ? 18.676 10.430 -27.147 1.00 83.50 726 PRO A O 1
ATOM 5730 N N . LEU A 1 727 ? 17.775 8.502 -26.403 1.00 84.56 727 LEU A N 1
ATOM 5731 C CA . LEU A 1 727 ? 18.958 7.900 -25.783 1.00 84.56 727 LEU A CA 1
ATOM 5732 C C . LEU A 1 727 ? 19.601 8.721 -24.653 1.00 84.56 727 LEU A C 1
ATOM 5734 O O . LEU A 1 727 ? 20.790 8.567 -24.363 1.00 84.56 727 LEU A O 1
ATOM 5738 N N . LYS A 1 728 ? 18.819 9.578 -23.981 1.00 81.50 728 LYS A N 1
ATOM 5739 C CA . LYS A 1 728 ? 19.253 10.337 -22.793 1.00 81.50 728 LYS A CA 1
ATOM 5740 C C . LYS A 1 728 ? 18.977 9.631 -21.459 1.00 81.50 728 LYS A C 1
ATOM 5742 O O . LYS A 1 728 ? 19.183 10.248 -20.415 1.00 81.50 728 LYS A O 1
ATOM 5747 N N . ARG A 1 729 ? 18.566 8.353 -21.472 1.00 78.38 729 ARG A N 1
ATOM 5748 C CA . ARG A 1 729 ? 18.203 7.568 -20.272 1.00 78.38 729 ARG A CA 1
ATOM 5749 C C . ARG A 1 729 ? 17.030 8.173 -19.497 1.00 78.38 729 ARG A C 1
ATOM 5751 O O . ARG A 1 729 ? 17.007 8.163 -18.266 1.00 78.38 729 ARG A O 1
ATOM 5758 N N . GLU A 1 730 ? 16.063 8.727 -20.219 1.00 79.62 730 GLU A N 1
ATOM 5759 C CA . GLU A 1 730 ? 14.808 9.184 -19.623 1.00 79.62 730 GLU A CA 1
ATOM 5760 C C . GLU A 1 730 ? 13.941 7.973 -19.248 1.00 79.62 730 GLU A C 1
ATOM 5762 O O . GLU A 1 730 ? 13.934 6.951 -19.930 1.00 79.62 730 GLU A O 1
ATOM 5767 N N . SER A 1 731 ? 13.180 8.064 -18.154 1.00 82.31 731 SER A N 1
ATOM 5768 C CA . SER A 1 731 ? 12.241 6.993 -17.801 1.00 82.31 731 SER A CA 1
ATOM 5769 C C . SER A 1 731 ? 11.167 6.851 -18.886 1.00 82.31 731 SER A C 1
ATOM 5771 O O . SER A 1 731 ? 10.627 7.866 -19.333 1.00 82.31 731 SER A O 1
ATOM 5773 N N . LEU A 1 732 ? 10.751 5.624 -19.205 1.00 84.69 732 LEU A N 1
ATOM 5774 C CA . LEU A 1 732 ? 9.647 5.374 -20.141 1.00 84.69 732 LEU A CA 1
ATOM 5775 C C . LEU A 1 732 ? 8.352 6.115 -19.760 1.00 84.69 732 LEU A C 1
ATOM 5777 O O . LEU A 1 732 ? 7.611 6.529 -20.645 1.00 84.69 732 LEU A O 1
ATOM 5781 N N . PHE A 1 733 ? 8.088 6.358 -18.469 1.00 83.56 733 PHE A N 1
ATOM 5782 C CA . PHE A 1 733 ? 6.946 7.174 -18.031 1.00 83.56 733 PHE A CA 1
ATOM 5783 C C . PHE A 1 733 ? 6.984 8.605 -18.591 1.00 83.56 733 PHE A C 1
ATOM 5785 O O . PHE A 1 733 ? 5.968 9.128 -19.034 1.00 83.56 733 PHE A O 1
ATOM 5792 N N . HIS A 1 734 ? 8.160 9.236 -18.612 1.00 81.75 734 HIS A N 1
ATOM 5793 C CA . HIS A 1 734 ? 8.321 10.572 -19.191 1.00 81.75 734 HIS A CA 1
ATOM 5794 C C . HIS A 1 734 ? 8.106 10.549 -20.708 1.00 81.75 734 HIS A C 1
ATOM 5796 O O . HIS A 1 734 ? 7.395 11.403 -21.228 1.00 81.75 734 HIS A O 1
ATOM 5802 N N . ILE A 1 735 ? 8.643 9.537 -21.396 1.00 82.38 735 ILE A N 1
ATOM 5803 C CA . ILE A 1 735 ? 8.472 9.359 -22.847 1.00 82.38 735 ILE A CA 1
ATOM 5804 C C . ILE A 1 735 ? 6.990 9.155 -23.201 1.00 82.38 735 ILE A C 1
ATOM 5806 O O . ILE A 1 735 ? 6.477 9.777 -24.126 1.00 82.38 735 ILE A O 1
ATOM 5810 N N . THR A 1 736 ? 6.288 8.314 -22.440 1.00 80.81 736 THR A N 1
ATOM 5811 C CA . THR A 1 736 ? 4.880 7.958 -22.683 1.00 80.81 736 THR A CA 1
ATOM 5812 C C . THR A 1 736 ? 3.886 9.043 -22.280 1.00 80.81 736 THR A C 1
ATOM 5814 O O . THR A 1 736 ? 2.834 9.151 -22.902 1.00 80.81 736 THR A O 1
ATOM 5817 N N . ARG A 1 737 ? 4.205 9.881 -21.287 1.00 80.81 737 ARG A N 1
ATOM 5818 C CA . ARG A 1 737 ? 3.382 11.043 -20.912 1.00 80.81 737 ARG A CA 1
ATOM 5819 C C . ARG A 1 737 ? 3.406 12.141 -21.976 1.00 80.81 737 ARG A C 1
ATOM 5821 O O . ARG A 1 737 ? 2.412 12.829 -22.184 1.00 80.81 737 ARG A O 1
ATOM 5828 N N . ASP A 1 738 ? 4.551 12.319 -22.619 1.00 74.56 738 ASP A N 1
ATOM 5829 C CA . ASP A 1 738 ? 4.813 13.419 -23.542 1.00 74.56 738 ASP A CA 1
ATOM 5830 C C . ASP A 1 738 ? 4.452 13.090 -25.006 1.00 74.56 738 ASP A C 1
ATOM 5832 O O . ASP A 1 738 ? 4.699 13.913 -25.893 1.00 74.56 738 ASP A O 1
ATOM 5836 N N . CYS A 1 739 ? 3.881 11.905 -25.256 1.00 72.94 739 CYS A N 1
ATOM 5837 C CA . CYS A 1 739 ? 3.641 11.340 -26.580 1.00 72.94 739 CYS A CA 1
ATOM 5838 C C . CYS A 1 739 ? 2.224 10.750 -26.732 1.00 72.94 739 CYS A C 1
ATOM 5840 O O . CYS A 1 739 ? 1.675 10.153 -25.807 1.00 72.94 739 CYS A O 1
ATOM 5842 N N . GLU A 1 740 ? 1.650 10.840 -27.937 1.00 76.81 740 GLU A N 1
ATOM 5843 C CA . GLU A 1 740 ? 0.451 10.084 -28.312 1.00 76.81 740 GLU A CA 1
ATOM 5844 C C . GLU A 1 740 ? 0.784 8.605 -28.575 1.00 76.81 740 GLU A C 1
ATOM 5846 O O . GLU A 1 740 ? 1.264 8.214 -29.642 1.00 76.81 740 GLU A O 1
ATOM 5851 N N . LEU A 1 741 ? 0.469 7.757 -27.593 1.00 77.94 741 LEU A N 1
ATOM 5852 C CA . LEU A 1 741 ? 0.791 6.324 -27.594 1.00 77.94 741 LEU A CA 1
ATOM 5853 C C . LEU A 1 741 ? 0.228 5.538 -28.786 1.00 77.94 741 LEU A C 1
ATOM 5855 O O . LEU A 1 741 ? 0.828 4.547 -29.198 1.00 77.94 741 LEU A O 1
ATOM 5859 N N . VAL A 1 742 ? -0.894 5.987 -29.358 1.00 74.81 742 VAL A N 1
ATOM 5860 C CA . VAL A 1 742 ? -1.600 5.308 -30.461 1.00 74.81 742 VAL A CA 1
ATOM 5861 C C . VAL A 1 742 ? -0.716 5.165 -31.706 1.00 74.81 742 VAL A C 1
ATOM 5863 O O . VAL A 1 742 ? -0.835 4.186 -32.439 1.00 74.81 742 VAL A O 1
ATOM 5866 N N . HIS A 1 743 ? 0.214 6.098 -31.927 1.00 77.62 743 HIS A N 1
ATOM 5867 C CA . HIS A 1 743 ? 1.094 6.099 -33.099 1.00 77.62 743 HIS A CA 1
ATOM 5868 C C . HIS A 1 743 ? 2.561 5.811 -32.770 1.00 77.62 743 HIS A C 1
ATOM 5870 O O . HIS A 1 743 ? 3.396 5.772 -33.678 1.00 77.62 743 HIS A O 1
ATOM 5876 N N . PHE A 1 744 ? 2.891 5.565 -31.499 1.00 84.38 744 PHE A N 1
ATOM 5877 C CA . PHE A 1 744 ? 4.274 5.382 -31.063 1.00 84.38 744 PHE A CA 1
ATOM 5878 C C . PHE A 1 744 ? 4.956 4.211 -31.782 1.00 84.38 744 PHE A C 1
ATOM 5880 O O . PHE A 1 744 ? 6.001 4.393 -32.398 1.00 84.38 744 PHE A O 1
ATOM 5887 N N . SER A 1 745 ? 4.324 3.034 -31.808 1.00 83.56 745 SER A N 1
ATOM 5888 C CA . SER A 1 745 ? 4.880 1.827 -32.445 1.00 83.56 745 SER A CA 1
ATOM 5889 C C . SER A 1 745 ? 4.957 1.900 -33.976 1.00 83.56 745 SER A C 1
ATOM 5891 O O . SER A 1 745 ? 5.671 1.113 -34.589 1.00 83.56 745 SER A O 1
ATOM 5893 N N . SER A 1 746 ? 4.248 2.842 -34.612 1.00 85.50 746 SER A N 1
ATOM 5894 C CA . SER A 1 746 ? 4.395 3.109 -36.052 1.00 85.50 746 SER A CA 1
ATOM 5895 C C . SER A 1 746 ? 5.536 4.077 -36.371 1.00 85.50 746 SER A C 1
ATOM 5897 O O . SER A 1 746 ? 6.133 3.979 -37.441 1.00 85.50 746 SER A O 1
ATOM 5899 N N . LYS A 1 747 ? 5.862 4.986 -35.445 1.00 87.31 747 LYS A N 1
ATOM 5900 C CA . LYS A 1 747 ? 6.842 6.068 -35.642 1.00 87.31 747 LYS A CA 1
ATOM 5901 C C . LYS A 1 747 ? 8.212 5.771 -35.030 1.00 87.31 747 LYS A C 1
ATOM 5903 O O . LYS A 1 747 ? 9.200 6.381 -35.430 1.00 87.31 747 LYS A O 1
ATOM 5908 N N . ALA A 1 748 ? 8.277 4.838 -34.082 1.00 90.19 748 ALA A N 1
ATOM 5909 C CA . ALA A 1 748 ? 9.504 4.399 -33.438 1.00 90.19 748 ALA A CA 1
ATOM 5910 C C . ALA A 1 748 ? 9.795 2.924 -33.743 1.00 90.19 748 ALA A C 1
ATOM 5912 O O . ALA A 1 748 ? 8.950 2.058 -33.519 1.00 90.19 748 ALA A O 1
ATOM 5913 N N . GLU A 1 749 ? 11.004 2.632 -34.216 1.00 91.69 749 GLU A N 1
ATOM 5914 C CA . GLU A 1 749 ? 11.472 1.263 -34.451 1.00 91.69 749 GLU A CA 1
ATOM 5915 C C . GLU A 1 749 ? 12.948 1.142 -34.078 1.00 91.69 749 GLU A C 1
ATOM 5917 O O . GLU A 1 749 ? 13.772 1.954 -34.498 1.00 91.69 749 GLU A O 1
ATOM 5922 N N . VAL A 1 750 ? 13.282 0.125 -33.284 1.00 91.38 750 VAL A N 1
ATOM 5923 C CA . VAL A 1 750 ? 14.657 -0.161 -32.862 1.00 91.38 750 VAL A CA 1
ATOM 5924 C C . VAL A 1 750 ? 15.285 -1.148 -33.834 1.00 91.38 750 VAL A C 1
ATOM 5926 O O . VAL A 1 750 ? 14.684 -2.167 -34.155 1.00 91.38 750 VAL A O 1
ATOM 5929 N N . MET A 1 751 ? 16.514 -0.862 -34.263 1.00 89.44 751 MET A N 1
ATOM 5930 C CA . MET A 1 751 ? 17.259 -1.639 -35.261 1.00 89.44 751 MET A CA 1
ATOM 5931 C C . MET A 1 751 ? 16.482 -1.852 -36.580 1.00 89.44 751 MET A C 1
ATOM 5933 O O . MET A 1 751 ? 16.352 -3.002 -37.022 1.00 89.44 751 MET A O 1
ATOM 5937 N N . PRO A 1 752 ? 15.993 -0.770 -37.230 1.00 89.19 752 PRO A N 1
ATOM 5938 C CA . PRO A 1 752 ? 15.270 -0.879 -38.495 1.00 89.19 752 PRO A CA 1
ATOM 5939 C C . PRO A 1 752 ? 16.145 -1.522 -39.580 1.00 89.19 752 PRO A C 1
ATOM 5941 O O . PRO A 1 752 ? 17.378 -1.441 -39.541 1.00 89.19 752 PRO A O 1
ATOM 5944 N N . ASP A 1 753 ? 15.513 -2.133 -40.582 1.00 82.12 753 ASP A N 1
ATOM 5945 C CA . ASP A 1 753 ? 16.203 -2.684 -41.753 1.00 82.12 753 ASP A CA 1
ATOM 5946 C C . ASP A 1 753 ? 16.822 -1.553 -42.600 1.00 82.12 753 ASP A C 1
ATOM 5948 O O . ASP A 1 753 ? 16.245 -1.053 -43.564 1.00 82.12 753 ASP A O 1
ATOM 5952 N N . SER A 1 754 ? 18.020 -1.117 -42.205 1.00 78.62 754 SER A N 1
ATOM 5953 C CA . SER A 1 754 ? 18.797 -0.075 -42.872 1.00 78.62 754 SER A CA 1
ATOM 5954 C C . SER A 1 754 ? 19.943 -0.679 -43.682 1.00 78.62 754 SER A C 1
ATOM 5956 O O . SER A 1 754 ? 20.833 -1.359 -43.149 1.00 78.62 754 SER A O 1
ATOM 5958 N N . ASN A 1 755 ? 19.961 -0.348 -44.975 1.00 78.31 755 ASN A N 1
ATOM 5959 C CA . ASN A 1 755 ? 21.062 -0.656 -45.892 1.00 78.31 755 ASN A CA 1
ATOM 5960 C C . ASN A 1 755 ? 22.218 0.350 -45.800 1.00 78.31 755 ASN A C 1
ATOM 5962 O O . ASN A 1 755 ? 23.224 0.181 -46.486 1.00 78.31 755 ASN A O 1
ATOM 5966 N N . SER A 1 756 ? 22.098 1.380 -44.958 1.00 84.06 756 SER A N 1
ATOM 5967 C CA . SER A 1 756 ? 23.166 2.358 -44.773 1.00 84.06 756 SER A CA 1
ATOM 5968 C C . SER A 1 756 ? 24.412 1.685 -44.177 1.00 84.06 756 SER A C 1
ATOM 5970 O O . SER A 1 756 ? 24.287 0.838 -43.273 1.00 84.06 756 SER A O 1
ATOM 5972 N N . PRO A 1 757 ? 25.611 2.027 -44.681 1.00 84.94 757 PRO A N 1
ATOM 5973 C CA . PRO A 1 757 ? 26.856 1.519 -44.132 1.00 84.94 757 PRO A CA 1
ATOM 5974 C C . PRO A 1 757 ? 27.094 2.086 -42.728 1.00 84.94 757 PRO A C 1
ATOM 5976 O O . PRO A 1 757 ? 26.691 3.208 -42.427 1.00 84.94 757 PRO A O 1
ATOM 5979 N N . LEU A 1 758 ? 27.739 1.299 -41.865 1.00 89.38 758 LEU A N 1
ATOM 5980 C CA . LEU A 1 758 ? 28.115 1.748 -40.524 1.00 89.38 758 LEU A CA 1
ATOM 5981 C C . LEU A 1 758 ? 29.462 2.475 -40.545 1.00 89.38 758 LEU A C 1
ATOM 5983 O O . LEU A 1 758 ? 30.437 1.972 -41.113 1.00 89.38 758 LEU A O 1
ATOM 5987 N N . GLU A 1 759 ? 29.524 3.611 -39.859 1.00 89.25 759 GLU A N 1
ATOM 5988 C CA . GLU A 1 759 ? 30.721 4.444 -39.741 1.00 89.25 759 GLU A CA 1
ATOM 5989 C C . GLU A 1 759 ? 31.182 4.612 -38.287 1.00 89.25 759 GLU A C 1
ATOM 5991 O O . GLU A 1 759 ? 30.380 4.677 -37.362 1.00 89.25 759 GLU A O 1
ATOM 5996 N N . LEU A 1 760 ? 32.486 4.729 -38.058 1.00 87.94 760 LEU A N 1
ATOM 5997 C CA . LEU A 1 760 ? 33.045 5.124 -36.764 1.00 87.94 760 LEU A CA 1
ATOM 5998 C C . LEU A 1 760 ? 34.150 6.146 -36.998 1.00 87.94 760 LEU A C 1
ATOM 6000 O O . LEU A 1 760 ? 35.060 5.881 -37.782 1.00 87.94 760 LEU A O 1
ATOM 6004 N N . ASP A 1 761 ? 34.059 7.307 -36.342 1.00 81.69 761 ASP A N 1
ATOM 6005 C CA . ASP A 1 761 ? 34.967 8.439 -36.569 1.00 81.69 761 ASP A CA 1
ATOM 6006 C C . ASP A 1 761 ? 35.114 8.769 -38.075 1.00 81.69 761 ASP A C 1
ATOM 6008 O O . ASP A 1 761 ? 36.200 9.087 -38.550 1.00 81.69 761 ASP A O 1
ATOM 6012 N N . GLY A 1 762 ? 34.016 8.638 -38.839 1.00 77.06 762 GLY A N 1
ATOM 6013 C CA . GLY A 1 762 ? 33.920 8.859 -40.293 1.00 77.06 762 GLY A CA 1
ATOM 6014 C C . GLY A 1 762 ? 34.723 7.891 -41.179 1.00 77.06 762 GLY A C 1
ATOM 6015 O O . GLY A 1 762 ? 35.040 8.189 -42.338 1.00 77.06 762 GLY A O 1
ATOM 6016 N N . LYS A 1 763 ? 35.029 6.701 -40.643 1.00 83.56 763 LYS A N 1
ATOM 6017 C CA . LYS A 1 763 ? 35.528 5.541 -41.392 1.00 83.56 763 LYS A CA 1
ATOM 6018 C C . LYS A 1 763 ? 34.467 4.463 -41.496 1.00 83.56 763 LYS A C 1
ATOM 6020 O O . LYS A 1 763 ? 33.858 4.099 -40.493 1.00 83.56 763 LYS A O 1
ATOM 6025 N N . PHE A 1 764 ? 34.329 3.878 -42.681 1.00 88.06 764 PHE A N 1
ATOM 6026 C CA . PHE A 1 764 ? 33.463 2.722 -42.872 1.00 88.06 764 PHE A CA 1
ATOM 6027 C C . PHE A 1 764 ? 33.991 1.493 -42.130 1.00 88.06 764 PHE A C 1
ATOM 6029 O O . PHE A 1 764 ? 35.189 1.190 -42.127 1.00 88.06 764 PHE A O 1
ATOM 6036 N N . ILE A 1 765 ? 33.066 0.772 -41.506 1.00 89.94 765 ILE A N 1
ATOM 6037 C CA . ILE A 1 765 ? 33.344 -0.494 -40.836 1.00 89.94 765 ILE A CA 1
ATOM 6038 C C . ILE A 1 765 ? 33.394 -1.613 -41.882 1.00 89.94 765 ILE A C 1
ATOM 6040 O O . ILE A 1 765 ? 32.584 -1.654 -42.802 1.00 89.94 765 ILE A O 1
ATOM 6044 N N . HIS A 1 766 ? 34.333 -2.545 -41.734 1.00 88.81 766 HIS A N 1
ATOM 6045 C CA . HIS A 1 766 ? 34.505 -3.693 -42.635 1.00 88.81 766 HIS A CA 1
ATOM 6046 C C . HIS A 1 766 ? 33.620 -4.876 -42.251 1.00 88.81 766 HIS A C 1
ATOM 6048 O O . HIS A 1 766 ? 32.955 -5.478 -43.087 1.00 88.81 766 HIS A O 1
ATOM 6054 N N . ASN A 1 767 ? 33.569 -5.211 -40.962 1.00 89.81 767 ASN A N 1
ATOM 6055 C CA . ASN A 1 767 ? 32.818 -6.357 -40.448 1.00 89.81 767 ASN A CA 1
ATOM 6056 C C . ASN A 1 767 ? 31.332 -6.039 -40.198 1.00 89.81 767 ASN A C 1
ATOM 6058 O O . ASN A 1 767 ? 30.775 -6.466 -39.190 1.00 89.81 767 ASN A O 1
ATOM 6062 N N . GLN A 1 768 ? 30.682 -5.287 -41.095 1.00 88.25 768 GLN A N 1
ATOM 6063 C CA . GLN A 1 768 ? 29.335 -4.746 -40.857 1.00 88.25 768 GLN A CA 1
ATOM 6064 C C . GLN A 1 768 ? 28.278 -5.830 -40.653 1.00 88.25 768 GLN A C 1
ATOM 6066 O O . GLN A 1 768 ? 27.476 -5.716 -39.734 1.00 88.25 768 GLN A O 1
ATOM 6071 N N . THR A 1 769 ? 28.275 -6.885 -41.472 1.00 87.12 769 THR A N 1
ATOM 6072 C CA . THR A 1 769 ? 27.283 -7.970 -41.374 1.00 87.12 769 THR A CA 1
ATOM 6073 C C . THR A 1 769 ? 27.396 -8.707 -40.043 1.00 87.12 769 THR A C 1
ATOM 6075 O O . THR A 1 769 ? 26.404 -8.879 -39.341 1.00 87.12 769 THR A O 1
ATOM 6078 N N . GLU A 1 770 ? 28.619 -9.084 -39.655 1.00 87.75 770 GLU A N 1
ATOM 6079 C CA . GLU A 1 770 ? 28.893 -9.727 -38.366 1.00 87.75 770 GLU A CA 1
ATOM 6080 C C . GLU A 1 770 ? 28.510 -8.810 -37.197 1.00 87.75 770 GLU A C 1
ATOM 6082 O O . GLU A 1 770 ? 27.904 -9.256 -36.224 1.00 87.75 770 GLU A O 1
ATOM 6087 N N . LEU A 1 771 ? 28.820 -7.516 -37.307 1.00 89.50 771 LEU A N 1
ATOM 6088 C CA . LEU A 1 771 ? 28.517 -6.531 -36.277 1.00 89.50 771 LEU A CA 1
ATOM 6089 C C . LEU A 1 771 ? 27.010 -6.289 -36.139 1.00 89.50 771 LEU A C 1
ATOM 6091 O O . LEU A 1 771 ? 26.517 -6.281 -35.019 1.00 89.50 771 LEU A O 1
ATOM 6095 N N . LYS A 1 772 ? 26.268 -6.142 -37.247 1.00 87.88 772 LYS A N 1
ATOM 6096 C CA . LYS A 1 772 ? 24.802 -5.986 -37.240 1.00 87.88 772 LYS A CA 1
ATOM 6097 C C . LYS A 1 772 ? 24.117 -7.213 -36.627 1.00 87.88 772 LYS A C 1
ATOM 6099 O O . LYS A 1 772 ? 23.179 -7.036 -35.857 1.00 87.88 772 LYS A O 1
ATOM 6104 N N . MET A 1 773 ? 24.609 -8.429 -36.897 1.00 86.38 773 MET A N 1
ATOM 6105 C CA . MET A 1 773 ? 24.114 -9.650 -36.240 1.00 86.38 773 MET A CA 1
ATOM 6106 C C . MET A 1 773 ? 24.383 -9.631 -34.731 1.00 86.38 773 MET A C 1
ATOM 6108 O O . MET A 1 773 ? 23.443 -9.755 -33.954 1.00 86.38 773 MET A O 1
ATOM 6112 N N . LYS A 1 774 ? 25.627 -9.367 -34.303 1.00 87.00 774 LYS A N 1
ATOM 6113 C CA . LYS A 1 774 ? 25.964 -9.262 -32.870 1.00 87.00 774 LYS A CA 1
ATOM 6114 C C . LYS A 1 774 ? 25.157 -8.178 -32.156 1.00 87.00 774 LYS A C 1
ATOM 6116 O O . LYS A 1 774 ? 24.713 -8.382 -31.035 1.00 87.00 774 LYS A O 1
ATOM 6121 N N . LEU A 1 775 ? 24.958 -7.027 -32.796 1.00 88.25 775 LEU A N 1
ATOM 6122 C CA . LEU A 1 775 ? 24.148 -5.933 -32.263 1.00 88.25 775 LEU A CA 1
ATOM 6123 C C . LEU A 1 775 ? 22.682 -6.336 -32.111 1.00 88.25 775 LEU A C 1
ATOM 6125 O O . LEU A 1 775 ? 22.084 -6.027 -31.084 1.00 88.25 775 LEU A O 1
ATOM 6129 N N . ARG A 1 776 ? 22.112 -7.046 -33.094 1.00 88.00 776 ARG A N 1
ATOM 6130 C CA . ARG A 1 776 ? 20.758 -7.601 -32.973 1.00 88.00 776 ARG A CA 1
ATOM 6131 C C . ARG A 1 776 ? 20.662 -8.589 -31.818 1.00 88.00 776 ARG A C 1
ATOM 6133 O O . ARG A 1 776 ? 19.728 -8.465 -31.042 1.00 88.00 776 ARG A O 1
ATOM 6140 N N . ASP A 1 777 ? 21.635 -9.475 -31.639 1.00 84.38 777 ASP A N 1
ATOM 6141 C CA . ASP A 1 777 ? 21.625 -10.427 -30.520 1.00 84.38 777 ASP A CA 1
ATOM 6142 C C . ASP A 1 777 ? 21.751 -9.736 -29.151 1.00 84.38 777 ASP A C 1
ATOM 6144 O O . ASP A 1 777 ? 21.128 -10.167 -28.184 1.00 84.38 777 ASP A O 1
ATOM 6148 N N . ILE A 1 778 ? 22.520 -8.645 -29.062 1.00 83.44 778 ILE A N 1
ATOM 6149 C CA . ILE A 1 778 ? 22.696 -7.867 -27.824 1.00 83.44 778 ILE A CA 1
ATOM 6150 C C . ILE A 1 778 ? 21.446 -7.036 -27.495 1.00 83.44 778 ILE A C 1
ATOM 6152 O O . ILE A 1 778 ? 21.037 -6.967 -26.338 1.00 83.44 778 ILE A O 1
ATOM 6156 N N . ILE A 1 779 ? 20.858 -6.365 -28.491 1.00 84.69 779 ILE A N 1
ATOM 6157 C CA . ILE A 1 779 ? 19.767 -5.395 -28.291 1.00 84.69 779 ILE A CA 1
ATOM 6158 C C . ILE A 1 779 ? 18.400 -6.090 -28.303 1.00 84.69 779 ILE A C 1
ATOM 6160 O O . ILE A 1 779 ? 17.531 -5.769 -27.494 1.00 84.69 779 ILE A O 1
ATOM 6164 N N . LEU A 1 780 ? 18.213 -7.052 -29.206 1.00 83.94 780 LEU A N 1
ATOM 6165 C CA . LEU A 1 780 ? 16.968 -7.778 -29.463 1.00 83.94 780 LEU A CA 1
ATOM 6166 C C . LEU A 1 780 ? 17.183 -9.301 -29.331 1.00 83.94 780 LEU A C 1
ATOM 6168 O O . LEU A 1 780 ? 16.948 -10.038 -30.293 1.00 83.94 780 LEU A O 1
ATOM 6172 N N . PRO A 1 781 ? 17.629 -9.807 -28.165 1.00 68.19 781 PRO A N 1
ATOM 6173 C CA . PRO A 1 781 ? 17.839 -11.239 -27.980 1.00 68.19 781 PRO A CA 1
ATOM 6174 C C . PRO A 1 781 ? 16.542 -12.012 -28.258 1.00 68.19 781 PRO A C 1
ATOM 6176 O O . PRO A 1 781 ? 15.485 -11.680 -27.714 1.00 68.19 781 PRO A O 1
ATOM 6179 N N . GLN A 1 782 ? 16.631 -13.048 -29.101 1.00 57.50 782 GLN A N 1
ATOM 6180 C CA . GLN A 1 782 ? 15.468 -13.835 -29.536 1.00 57.50 782 GLN A CA 1
ATOM 6181 C C . GLN A 1 782 ? 14.810 -14.624 -28.391 1.00 57.50 782 GLN A C 1
ATOM 6183 O O . GLN A 1 782 ? 13.597 -14.814 -28.406 1.00 57.50 782 GLN A O 1
ATOM 6188 N N . GLU A 1 783 ? 15.574 -15.034 -27.372 1.00 57.22 783 GLU A N 1
ATOM 6189 C CA . GLU A 1 783 ? 15.052 -15.636 -26.140 1.00 57.22 783 GLU A CA 1
ATOM 6190 C C . GLU A 1 783 ? 15.904 -15.192 -24.942 1.00 57.22 783 GLU A C 1
ATOM 6192 O O . GLU A 1 783 ? 17.045 -15.625 -24.786 1.00 57.22 783 GLU A O 1
ATOM 6197 N N . ILE A 1 784 ? 15.347 -14.353 -24.064 1.00 50.91 784 ILE A N 1
ATOM 6198 C CA . ILE A 1 784 ? 15.916 -14.142 -22.729 1.00 50.91 784 ILE A CA 1
ATOM 6199 C C . ILE A 1 784 ? 15.398 -15.283 -21.865 1.00 50.91 784 ILE A C 1
ATOM 6201 O O . ILE A 1 784 ? 14.273 -15.244 -21.371 1.00 50.91 784 ILE A O 1
ATOM 6205 N N . LYS A 1 785 ? 16.200 -16.331 -21.705 1.00 56.50 785 LYS A N 1
ATOM 6206 C CA . LYS A 1 785 ? 15.892 -17.360 -20.720 1.00 56.50 785 LYS A CA 1
ATOM 6207 C C . LYS A 1 785 ? 16.414 -16.858 -19.376 1.00 56.50 785 LYS A C 1
ATOM 6209 O O . LYS A 1 785 ? 17.615 -16.851 -19.125 1.00 56.50 785 LYS A O 1
ATOM 6214 N N . ASN A 1 786 ? 15.498 -16.391 -18.536 1.00 59.00 786 ASN A N 1
ATOM 6215 C CA . ASN A 1 786 ? 15.781 -16.101 -17.135 1.00 59.00 786 ASN A CA 1
ATOM 6216 C C . ASN A 1 786 ? 15.569 -17.372 -16.319 1.00 59.00 786 ASN A C 1
ATOM 6218 O O . ASN A 1 786 ? 14.601 -18.102 -16.547 1.00 59.00 786 ASN A O 1
ATOM 6222 N N . CYS A 1 787 ? 16.434 -17.619 -15.338 1.00 59.56 787 CYS A N 1
ATOM 6223 C CA . CYS A 1 787 ? 16.187 -18.681 -14.373 1.00 59.56 787 CYS A CA 1
ATOM 6224 C C . CYS A 1 787 ? 14.848 -18.436 -13.661 1.00 59.56 787 CYS A C 1
ATOM 6226 O O . CYS A 1 787 ? 14.612 -17.350 -13.131 1.00 59.56 787 CYS A O 1
ATOM 6228 N N . ALA A 1 788 ? 13.978 -19.448 -13.609 1.00 57.94 788 ALA A N 1
ATOM 6229 C CA . ALA A 1 788 ? 12.697 -19.358 -12.911 1.00 57.94 788 ALA A CA 1
ATOM 6230 C C . ALA A 1 788 ? 12.839 -19.106 -11.397 1.00 57.94 788 ALA A C 1
ATOM 6232 O O . ALA A 1 788 ? 11.897 -18.607 -10.790 1.00 57.94 788 ALA A O 1
ATOM 6233 N N . HIS A 1 789 ? 14.007 -19.409 -10.814 1.00 57.97 789 HIS A N 1
ATOM 6234 C CA . HIS A 1 789 ? 14.291 -19.224 -9.390 1.00 57.97 789 HIS A CA 1
ATOM 6235 C C . HIS A 1 789 ? 14.986 -17.891 -9.077 1.00 57.97 789 HIS A C 1
ATOM 6237 O O . HIS A 1 789 ? 14.430 -17.087 -8.337 1.00 57.97 789 HIS A O 1
ATOM 6243 N N . CYS A 1 790 ? 16.188 -17.639 -9.611 1.00 54.84 790 CYS A N 1
ATOM 6244 C CA . CYS A 1 790 ? 16.964 -16.439 -9.261 1.00 54.84 790 CYS A CA 1
ATOM 6245 C C . CYS A 1 790 ? 16.649 -15.214 -10.129 1.00 54.84 790 CYS A C 1
ATOM 6247 O O . CYS A 1 790 ? 17.145 -14.133 -9.846 1.00 54.84 790 CYS A O 1
ATOM 6249 N N . LEU A 1 791 ? 15.833 -15.369 -11.178 1.00 53.66 791 LEU A N 1
ATOM 6250 C CA . LEU A 1 791 ? 15.462 -14.319 -12.137 1.00 53.66 791 LEU A CA 1
ATOM 6251 C C . LEU A 1 791 ? 16.625 -13.709 -12.935 1.00 53.66 791 LEU A C 1
ATOM 6253 O O . LEU A 1 791 ? 16.387 -12.830 -13.759 1.00 53.66 791 LEU A O 1
ATOM 6257 N N . GLU A 1 792 ? 17.843 -14.212 -12.746 1.00 56.44 792 GLU A N 1
ATOM 6258 C CA . GLU A 1 792 ? 19.022 -13.807 -13.499 1.00 56.44 792 GLU A CA 1
ATOM 6259 C C . GLU A 1 792 ? 19.067 -14.481 -14.875 1.00 56.44 792 GLU A C 1
ATOM 6261 O O . GLU A 1 792 ? 18.641 -15.633 -15.057 1.00 56.44 792 GLU A O 1
ATOM 6266 N N . GLU A 1 793 ? 19.633 -13.758 -15.838 1.00 57.59 793 GLU A N 1
ATOM 6267 C CA . GLU A 1 793 ? 19.988 -14.290 -17.149 1.00 57.59 793 GLU A CA 1
ATOM 6268 C C . GLU A 1 793 ? 21.062 -15.369 -16.985 1.00 57.59 793 GLU A C 1
ATOM 6270 O O . GLU A 1 793 ? 22.110 -15.146 -16.376 1.00 57.59 793 GLU A O 1
ATOM 6275 N N . ASN A 1 794 ? 20.814 -16.562 -17.526 1.00 58.16 794 ASN A N 1
ATOM 6276 C CA . ASN A 1 794 ? 21.783 -17.648 -17.445 1.00 58.16 794 ASN A CA 1
ATOM 6277 C C . ASN A 1 794 ? 21.842 -18.425 -18.761 1.00 58.16 794 ASN A C 1
ATOM 6279 O O . ASN A 1 794 ? 20.826 -18.836 -19.315 1.00 58.16 794 ASN A O 1
ATOM 6283 N N . SER A 1 795 ? 23.056 -18.654 -19.256 1.00 55.88 795 SER A N 1
ATOM 6284 C CA . SER A 1 795 ? 23.299 -19.428 -20.477 1.00 55.88 795 SER A CA 1
ATOM 6285 C C . SER A 1 795 ? 23.120 -20.938 -20.282 1.00 55.88 795 SER A C 1
ATOM 6287 O O . SER A 1 795 ? 22.963 -21.671 -21.255 1.00 55.88 795 SER A O 1
ATOM 6289 N N . SER A 1 796 ? 23.124 -21.410 -19.033 1.00 62.75 796 SER A N 1
ATOM 6290 C CA . SER A 1 796 ? 23.029 -22.819 -18.636 1.00 62.75 796 SER A CA 1
ATOM 6291 C C . SER A 1 796 ? 21.721 -23.085 -17.891 1.00 62.75 796 SER A C 1
ATOM 6293 O O . SER A 1 796 ? 21.698 -23.253 -16.669 1.00 62.75 796 SER A O 1
ATOM 6295 N N . LEU A 1 797 ? 20.615 -23.100 -18.636 1.00 65.69 797 LEU A N 1
ATOM 6296 C CA . LEU A 1 797 ? 19.281 -23.361 -18.101 1.00 65.69 797 LEU A CA 1
ATOM 6297 C C . LEU A 1 797 ? 18.763 -24.731 -18.540 1.00 65.69 797 LEU A C 1
ATOM 6299 O O . LEU A 1 797 ? 18.836 -25.089 -19.715 1.00 65.69 797 LEU A O 1
ATOM 6303 N N . GLN A 1 798 ? 18.225 -25.490 -17.590 1.00 63.59 798 GLN A N 1
ATOM 6304 C CA . GLN A 1 798 ? 17.631 -26.807 -17.807 1.00 63.59 798 GLN A CA 1
ATOM 6305 C C . GLN A 1 798 ? 16.115 -26.732 -17.646 1.00 63.59 798 GLN A C 1
ATOM 6307 O O . GLN A 1 798 ? 15.619 -26.033 -16.762 1.00 63.59 798 GLN A O 1
ATOM 6312 N N . SER A 1 799 ? 15.379 -27.461 -18.490 1.00 63.59 799 SER A N 1
ATOM 6313 C CA . SER A 1 799 ? 13.929 -27.611 -18.326 1.00 63.59 799 SER A CA 1
ATOM 6314 C C . SER A 1 799 ? 13.624 -28.322 -17.012 1.00 63.59 799 SER A C 1
ATOM 6316 O O . SER A 1 799 ? 14.205 -29.371 -16.723 1.00 63.59 799 SER A O 1
ATOM 6318 N N . VAL A 1 800 ? 12.703 -27.760 -16.232 1.00 60.34 800 VAL A N 1
ATOM 6319 C CA . VAL A 1 800 ? 12.284 -28.321 -14.939 1.00 60.34 800 VAL A CA 1
ATOM 6320 C C . VAL A 1 800 ? 11.501 -29.619 -15.122 1.00 60.34 800 VAL A C 1
ATOM 6322 O O . VAL A 1 800 ? 11.587 -30.519 -14.285 1.00 60.34 800 VAL A O 1
ATOM 6325 N N . CYS A 1 801 ? 10.779 -29.752 -16.235 1.00 56.88 801 CYS A N 1
ATOM 6326 C CA . CYS A 1 801 ? 10.018 -30.952 -16.540 1.00 56.88 801 CYS A CA 1
ATOM 6327 C C . CYS A 1 801 ? 10.348 -31.546 -17.913 1.00 56.88 801 CYS A C 1
ATOM 6329 O O . CYS A 1 801 ? 10.954 -30.912 -18.778 1.00 56.88 801 CYS A O 1
ATOM 6331 N N . THR A 1 802 ? 10.023 -32.832 -18.056 1.00 51.56 802 THR A N 1
ATOM 6332 C CA . THR A 1 802 ? 10.284 -33.633 -19.264 1.00 51.56 802 THR A CA 1
ATOM 6333 C C . THR A 1 802 ? 9.163 -33.518 -20.296 1.00 51.56 802 THR A C 1
ATOM 6335 O O . THR A 1 802 ? 9.316 -34.010 -21.412 1.00 51.56 802 THR A O 1
ATOM 6338 N N . ASP A 1 803 ? 8.059 -32.859 -19.938 1.00 53.78 803 ASP A N 1
ATOM 6339 C CA . ASP A 1 803 ? 6.957 -32.567 -20.844 1.00 53.78 803 ASP A CA 1
ATOM 6340 C C . ASP A 1 803 ? 7.369 -31.482 -21.851 1.00 53.78 803 ASP A C 1
ATOM 6342 O O . ASP A 1 803 ? 7.926 -30.445 -21.497 1.00 53.78 803 ASP A O 1
ATOM 6346 N N . THR A 1 804 ? 7.058 -31.707 -23.123 1.00 50.22 804 THR A N 1
ATOM 6347 C CA . THR A 1 804 ? 7.218 -30.736 -24.213 1.00 50.22 804 THR A CA 1
ATOM 6348 C C . THR A 1 804 ? 6.436 -29.432 -24.012 1.00 50.22 804 THR A C 1
ATOM 6350 O O . THR A 1 804 ? 6.741 -28.438 -24.665 1.00 50.22 804 THR A O 1
ATOM 6353 N N . THR A 1 805 ? 5.451 -29.408 -23.107 1.00 48.31 805 THR A N 1
ATOM 6354 C CA . THR A 1 805 ? 4.676 -28.208 -22.745 1.00 48.31 805 THR A CA 1
ATOM 6355 C C . THR A 1 805 ? 5.311 -27.376 -21.617 1.00 48.31 805 THR A C 1
ATOM 6357 O O . THR A 1 805 ? 4.824 -26.284 -21.296 1.00 48.31 805 THR A O 1
ATOM 6360 N N . CYS A 1 806 ? 6.412 -27.863 -21.028 1.00 51.84 806 CYS A N 1
ATOM 6361 C CA . CYS A 1 806 ? 7.167 -27.179 -19.983 1.00 51.84 806 CYS A CA 1
ATOM 6362 C C . CYS A 1 806 ? 7.931 -25.988 -20.547 1.00 51.84 806 CYS A C 1
ATOM 6364 O O . CYS A 1 806 ? 8.876 -26.150 -21.317 1.00 51.84 806 CYS A O 1
ATOM 6366 N N . VAL A 1 807 ? 7.563 -24.784 -20.123 1.00 56.12 807 VAL A N 1
ATOM 6367 C CA . VAL A 1 807 ? 8.281 -23.557 -20.510 1.00 56.12 807 VAL A CA 1
ATOM 6368 C C . VAL A 1 807 ? 9.224 -23.082 -19.395 1.00 56.12 807 VAL A C 1
ATOM 6370 O O . VAL A 1 807 ? 10.018 -22.167 -19.597 1.00 56.12 807 VAL A O 1
ATOM 6373 N N . THR A 1 808 ? 9.170 -23.726 -18.223 1.00 60.25 808 THR A N 1
ATOM 6374 C CA . THR A 1 808 ? 9.945 -23.365 -17.033 1.00 60.25 808 THR A CA 1
ATOM 6375 C C . THR A 1 808 ? 11.363 -23.919 -17.106 1.00 60.25 808 THR A C 1
ATOM 6377 O O . THR A 1 808 ? 11.576 -25.130 -17.198 1.00 60.25 808 THR A O 1
ATOM 6380 N N . VAL A 1 809 ? 12.342 -23.022 -17.004 1.00 63.00 809 VAL A N 1
ATOM 6381 C CA . VAL A 1 809 ? 13.768 -23.345 -17.073 1.00 63.00 809 VAL A CA 1
ATOM 6382 C C . VAL A 1 809 ? 14.520 -22.789 -15.858 1.00 63.00 809 VAL A C 1
ATOM 6384 O O . VAL A 1 809 ? 14.239 -21.685 -15.394 1.00 63.00 809 VAL A O 1
ATOM 6387 N N . MET A 1 810 ? 15.469 -23.551 -15.314 1.00 66.00 810 MET A N 1
ATOM 6388 C CA . MET A 1 810 ? 16.219 -23.209 -14.095 1.00 66.00 810 MET A CA 1
ATOM 6389 C C . MET A 1 810 ? 17.723 -23.350 -14.292 1.00 66.00 810 MET A C 1
ATOM 6391 O O . MET A 1 810 ? 18.179 -24.204 -15.051 1.00 66.00 810 MET A O 1
ATOM 6395 N N . CYS A 1 811 ? 18.503 -22.521 -13.594 1.00 66.75 811 CYS A N 1
ATOM 6396 C CA . CYS A 1 811 ? 19.956 -22.636 -13.600 1.00 66.75 811 CYS A CA 1
ATOM 6397 C C . CYS A 1 811 ? 20.387 -23.871 -12.815 1.00 66.75 811 CYS A C 1
ATOM 6399 O O . CYS A 1 811 ? 19.705 -24.312 -11.889 1.00 66.75 811 CYS A O 1
ATOM 6401 N N . THR A 1 812 ? 21.535 -24.432 -13.178 1.00 64.56 812 THR A N 1
ATOM 6402 C CA . THR A 1 812 ? 22.035 -25.680 -12.591 1.00 64.56 812 THR A CA 1
ATOM 6403 C C . THR A 1 812 ? 22.158 -25.604 -11.064 1.00 64.56 812 THR A C 1
ATOM 6405 O O . THR A 1 812 ? 21.868 -26.583 -10.386 1.00 64.56 812 THR A O 1
ATOM 6408 N N . SER A 1 813 ? 22.519 -24.443 -10.506 1.00 59.28 813 SER A N 1
ATOM 6409 C CA . SER A 1 813 ? 22.579 -24.225 -9.053 1.00 59.28 813 SER A CA 1
ATOM 6410 C C . SER A 1 813 ? 21.206 -24.307 -8.373 1.00 59.28 813 SER A C 1
ATOM 6412 O O . SER A 1 813 ? 21.108 -24.892 -7.300 1.00 59.28 813 SER A O 1
ATOM 6414 N N . ALA A 1 814 ? 20.148 -23.792 -9.006 1.00 54.81 814 ALA A N 1
ATOM 6415 C CA . ALA A 1 814 ? 18.768 -23.896 -8.523 1.00 54.81 814 ALA A CA 1
ATOM 6416 C C . ALA A 1 814 ? 18.186 -25.311 -8.705 1.00 54.81 814 ALA A C 1
ATOM 6418 O O . ALA A 1 814 ? 17.452 -25.811 -7.855 1.00 54.81 814 ALA A O 1
ATOM 6419 N N . PHE A 1 815 ? 18.556 -25.988 -9.795 1.00 54.94 815 PHE A N 1
ATOM 6420 C CA . PHE A 1 815 ? 18.021 -27.301 -10.160 1.00 54.94 815 PHE A CA 1
ATOM 6421 C C . PHE A 1 815 ? 18.323 -28.391 -9.115 1.00 54.94 815 PHE A C 1
ATOM 6423 O O . PHE A 1 815 ? 17.484 -29.251 -8.854 1.00 54.94 815 PHE A O 1
ATOM 6430 N N . PHE A 1 816 ? 19.501 -28.349 -8.481 1.00 49.03 816 PHE A N 1
ATOM 6431 C CA . PHE A 1 816 ? 19.899 -29.326 -7.456 1.00 49.03 816 PHE A CA 1
ATOM 6432 C C . PHE A 1 816 ? 19.236 -29.112 -6.086 1.00 49.03 816 PHE A C 1
ATOM 6434 O O . PHE A 1 816 ? 19.217 -30.045 -5.286 1.00 49.03 816 PHE A O 1
ATOM 6441 N N . VAL A 1 817 ? 18.679 -27.926 -5.820 1.00 48.84 817 VAL A N 1
ATOM 6442 C CA . VAL A 1 817 ? 18.042 -27.592 -4.534 1.00 48.84 817 VAL A CA 1
ATOM 6443 C C . VAL A 1 817 ? 16.547 -27.951 -4.530 1.00 48.84 817 VAL A C 1
ATOM 6445 O O . VAL A 1 817 ? 16.030 -28.383 -3.504 1.00 48.84 817 VAL A O 1
ATOM 6448 N N . GLU A 1 818 ? 15.858 -27.862 -5.676 1.00 50.53 818 GLU A N 1
ATOM 6449 C CA . GLU A 1 818 ? 14.379 -27.901 -5.739 1.00 50.53 818 GLU A CA 1
ATOM 6450 C C . GLU A 1 818 ? 13.763 -29.077 -6.523 1.00 50.53 818 GLU A C 1
ATOM 6452 O O . GLU A 1 818 ? 12.537 -29.226 -6.579 1.00 50.53 818 GLU A O 1
ATOM 6457 N N . ALA A 1 819 ? 14.584 -29.958 -7.105 1.00 39.47 819 ALA A N 1
ATOM 6458 C CA . ALA A 1 819 ? 14.119 -31.100 -7.902 1.00 39.47 819 ALA A CA 1
ATOM 6459 C C . ALA A 1 819 ? 13.047 -32.010 -7.242 1.00 39.47 819 ALA A C 1
ATOM 6461 O O . ALA A 1 819 ? 12.244 -32.570 -7.994 1.00 39.47 819 ALA A O 1
ATOM 6462 N N . PRO A 1 820 ? 12.977 -32.207 -5.906 1.00 38.84 820 PRO A N 1
ATOM 6463 C CA . PRO A 1 820 ? 11.962 -33.079 -5.306 1.00 38.84 820 PRO A CA 1
ATOM 6464 C C . PRO A 1 820 ? 10.544 -32.485 -5.301 1.00 38.84 820 PRO A C 1
ATOM 6466 O O . PRO A 1 820 ? 9.593 -33.212 -5.586 1.00 38.84 820 PRO A O 1
ATOM 6469 N N . CYS A 1 821 ? 10.390 -31.186 -5.016 1.00 37.53 821 CYS A N 1
ATOM 6470 C CA . CYS A 1 821 ? 9.077 -30.546 -4.844 1.00 37.53 821 CYS A CA 1
ATOM 6471 C C . CYS A 1 821 ? 8.397 -30.242 -6.184 1.00 37.53 821 CYS A C 1
ATOM 6473 O O . CYS A 1 821 ? 7.214 -30.524 -6.358 1.00 37.53 821 CYS A O 1
ATOM 6475 N N . LEU A 1 822 ? 9.156 -29.764 -7.176 1.00 42.47 822 LEU A N 1
ATOM 6476 C CA . LEU A 1 822 ? 8.616 -29.498 -8.512 1.00 42.47 822 LEU A CA 1
ATOM 6477 C C . LEU A 1 822 ? 8.250 -30.806 -9.232 1.00 42.47 822 LEU A C 1
ATOM 6479 O O . LEU A 1 822 ? 7.172 -30.905 -9.810 1.00 42.47 822 LEU A O 1
ATOM 6483 N N . ARG A 1 823 ? 9.056 -31.873 -9.123 1.00 40.00 823 ARG A N 1
ATOM 6484 C CA . ARG A 1 823 ? 8.721 -33.176 -9.741 1.00 40.00 823 ARG A CA 1
ATOM 6485 C C . ARG A 1 823 ? 7.411 -33.791 -9.241 1.00 40.00 823 ARG A C 1
ATOM 6487 O O . ARG A 1 823 ? 6.839 -34.595 -9.971 1.00 40.00 823 ARG A O 1
ATOM 6494 N N . TYR A 1 824 ? 6.960 -33.444 -8.035 1.00 38.91 824 TYR A N 1
ATOM 6495 C CA . TYR A 1 824 ? 5.675 -33.893 -7.491 1.00 38.91 824 TYR A CA 1
ATOM 6496 C C . TYR A 1 824 ? 4.479 -33.088 -8.014 1.00 38.91 824 TYR A C 1
ATOM 6498 O O . TYR A 1 824 ? 3.390 -33.638 -8.079 1.00 38.91 824 TYR A O 1
ATOM 6506 N N . ALA A 1 825 ? 4.672 -31.824 -8.408 1.00 41.00 825 ALA A N 1
ATOM 6507 C CA . ALA A 1 825 ? 3.625 -30.983 -8.999 1.00 41.00 825 ALA A CA 1
ATOM 6508 C C . ALA A 1 825 ? 3.464 -31.183 -10.521 1.00 41.00 825 ALA A C 1
ATOM 6510 O O . ALA A 1 825 ? 2.424 -30.850 -11.079 1.00 41.00 825 ALA A O 1
ATOM 6511 N N . TYR A 1 826 ? 4.504 -31.695 -11.191 1.00 38.41 826 TYR A N 1
ATOM 6512 C CA . TYR A 1 826 ? 4.529 -31.971 -12.637 1.00 38.41 826 TYR A CA 1
ATOM 6513 C C . TYR A 1 826 ? 4.224 -33.444 -13.002 1.00 38.41 826 TYR A C 1
ATOM 6515 O O . TYR A 1 826 ? 4.290 -33.796 -14.181 1.00 38.41 826 TYR A O 1
ATOM 6523 N N . ARG A 1 827 ? 3.939 -34.311 -12.021 1.00 34.75 827 ARG A N 1
ATOM 6524 C CA . ARG A 1 827 ? 3.368 -35.658 -12.215 1.00 34.75 827 ARG A CA 1
ATOM 6525 C C . ARG A 1 827 ? 1.895 -35.628 -11.858 1.00 34.75 827 ARG A C 1
ATOM 6527 O O . ARG A 1 827 ? 1.143 -36.358 -12.538 1.00 34.75 827 ARG A O 1
#

Sequence (827 aa):
MSTPSRVHDLMIVFDAITGGSVGVTALKEAIPDIINFVALADCFERIGVLAYRNYTSDNVIQWSGWCSPFSATSTPSQDDILNFVKALETPDDSEYKSNPASKAALAKAYQEMRAGQNATILLLYTHAPPMFEHTSGRSEASSGYYKFEQLQLLLEYEVTGQFFRDWVTGAHILTGNGFHTKRAVVLSFGSNFNISNWSPYLYLSTMTGGGFYLTTYSGRVISRLTIGLLLVWMRADGNIDIPESSKVAFKRDLTTHTVSEADIERSCGRYSDNLEKKPILLLGHAAASVSDMTVKYIDGDEDYKNVIVEHLDRIINTNVSVIAIHPFYGQLWRAVCSDQTGNNNNIKRSLLGKFRAQVSQIPDARDKKQAQTWLEESYTFFHEINEEISALPANRQFPLVCVDPDTIDLQGNQYDAALTRAQLLNIWKSCDMDILGRLGNVLIRMHYVQQEKDMPAIVPGTQLTDRPASLLAAFATSRGIIPLMDAALHQLVAFRYKWITTENPETWRFEYLSLLLEADRVLEKRRSLQPDQESILRGEDRKLFQTLVDYQKLEKSLTVKLSVKTGWCPSNAEAAVIHADICQRCNRRRSVTVMTSYRICRYCSAGRNPIDAPEDHDDSTPVLWTECGSCQAQYVVDDDDKEKPPECFYCESGSAAPTVQCSECLSRIIWPKEIDLKDVDPSNFQCCACVLGVSTIKSRETTVGDLVKHNISNFLRNDDNVVKSPLKRESLFHITRDCELVHFSSKAEVMPDSNSPLELDGKFIHNQTELKMKLRDIILPQEIKNCAHCLEENSSLQSVCTDTTCVTVMCTSAFFVEAPCLRYAYR

Solvent-accessible surface area (backbone atoms only — not comparable to full-atom values): 46471 Å² total; per-residue (Å²): 136,92,77,88,76,84,54,25,39,39,35,40,36,35,37,45,61,19,71,54,77,56,28,38,50,15,47,58,60,14,49,56,57,48,52,55,48,48,52,68,65,79,49,49,55,31,41,33,46,35,40,26,26,32,79,89,46,84,74,35,68,45,71,52,50,61,18,32,64,89,43,96,81,33,78,37,37,68,64,51,43,50,49,49,53,68,66,62,72,69,75,84,83,86,74,91,68,97,48,48,37,54,47,54,46,52,28,51,49,58,67,74,50,64,71,51,92,55,45,33,37,33,44,36,40,43,67,69,53,68,83,46,74,80,71,13,71,81,44,78,70,44,43,52,52,50,54,48,50,56,49,46,25,44,72,78,42,42,79,49,13,63,46,30,68,45,62,54,56,30,29,50,48,34,47,30,63,84,96,40,53,36,27,36,30,29,34,27,38,34,56,84,64,67,71,40,59,45,20,65,50,41,48,36,5,53,66,23,71,41,42,22,34,35,31,57,72,36,22,69,52,47,31,53,52,49,51,49,50,52,35,50,74,71,34,28,71,48,82,48,80,40,89,73,31,29,40,49,46,66,72,59,82,63,89,85,56,95,77,47,67,92,39,38,47,64,80,59,26,72,52,70,84,46,52,42,80,40,74,40,69,44,74,43,63,96,54,95,57,61,70,52,54,52,48,46,55,72,76,40,56,72,67,58,46,51,52,53,51,52,51,51,51,49,40,36,75,75,49,45,53,52,39,57,71,36,57,64,48,41,49,50,52,48,45,62,69,66,51,78,57,86,75,43,59,62,52,49,52,50,51,50,52,50,42,56,54,39,49,71,65,48,85,51,69,67,53,28,50,48,32,52,51,37,53,59,62,71,63,41,46,37,64,63,50,51,48,55,49,68,69,38,56,79,84,65,52,39,71,38,81,43,67,67,77,71,50,58,49,102,82,70,50,74,55,98,64,70,76,46,71,68,55,48,57,47,37,46,70,47,61,47,64,77,53,44,43,56,47,40,65,48,62,71,47,51,43,80,25,75,46,79,92,65,55,72,91,81,69,79,54,79,84,67,55,73,66,38,44,32,51,51,19,30,51,38,41,50,47,52,42,66,93,50,34,69,62,19,49,55,43,31,55,75,40,40,88,63,68,82,51,95,87,45,63,65,59,42,33,65,56,39,42,50,43,49,53,43,18,41,49,50,49,47,63,51,33,79,80,44,80,87,67,81,74,44,55,48,77,66,55,46,45,40,42,49,44,54,45,39,46,50,35,44,56,69,41,28,77,44,75,45,82,44,34,30,38,55,78,48,78,70,38,72,41,49,37,77,53,61,46,68,18,78,76,56,71,37,38,34,45,41,40,39,36,42,74,82,43,33,35,51,66,56,70,72,72,47,64,46,87,77,53,74,78,62,55,41,74,73,41,72,39,35,28,32,55,22,88,86,79,57,28,33,32,62,53,57,84,92,36,71,93,64,72,69,62,47,73,36,58,72,71,74,42,86,68,46,64,45,47,18,59,81,41,54,45,36,31,35,38,36,84,76,57,74,66,78,94,50,58,69,79,70,30,68,44,57,52,57,76,71,68,46,89,36,70,38,81,42,83,47,33,46,43,63,40,39,75,67,34,46,69,50,48,40,42,54,47,95,50,62,58,83,68,77,84,69,80,71,57,52,44,61,54,55,72,76,37,68,69,93,51,42,54,81,34,38,40,64,58,43,99,56,88,71,82,56,35,54,97,88,33,50,47,70,52,48,70,64,48,54,51,52,48,41,51,71,40,58,52,91,73,84,55,44,19,60,64,82,64,45,80,49,97,61,57,42,65,76,54,92,52,92,85,55,79,32,30,25,32,65,79,56,47,77,76,45,54,74,66,54,56,64,76,76,106

Nearest PDB structures (foldseek):
  4bzi-assembly1_E  TM=3.682E-01  e=7.692E-03  Saccharomyces cerevisiae
  1pcx-assembly1_A  TM=3.286E-01  e=6.965E-03  Saccharomyces cerevisiae
  7nxd-assembly1_B  TM=4.936E-01  e=7.940E-02  Homo sapiens
  6zga-assembly1_B  TM=3.361E-01  e=7.692E-03  Saccharomyces cerevisiae S288C

Secondary structure (DSSP, 8-state):
------PEEEEEEEETTTTTHHHHHHHHHHHHHHHHHHHHHS-EEEEEEEEE-BTTSSSSEEE---B-TT-TT-SS-HHHHHHHHHHPPPPP-SS----B-HHHHHHHHHHHSPPSSSPEEEEEE-SSPPP-HHHHTTSHHHHHHHHHHHHHHHHHHHHHHHHHSSHHHHHHHHTT-TT----EEEEEEEESS-GGGGHHHHHHHHHTT-EEEEE---HHHHHHHHHHHHHHHTT----EEEEEEEEEEESS-STTS---GGGHHHHHHS-GGGEEEEEEEE-----S-SHHHHHHHHHS-HHHHHHHHHHHHHHHHHHTHHHHH-HHHHHHHHHHHH---TTHHHHHHHHHHHHHHHHHH-SSHHHHHHHHHHHHHH--THHHHHHHHHHS-HHHH-SEEEE----B-TT-PBPS----HHHHHHHTT---HHHHHHHHHHHTTEEEESSGGG---PPPP-PPPHHHHHHHHHHHHHTT-GGGHHHHHHHHHHHTTTS--TT-GGGG-HHHHHHHHHHHHHHHHHHTT-TTPPPSS-HHHHHHHHHHHHHHHHHHHTT-EEEEEEEPPPEEEEE---SEEE-TTT--EEEGGGB-TTS-BHHHHTT--GGGPPPP--TT--EEEEE-TTT--EEEEPGGGSSSPPPPHHHHTTPPPPEEE-TTT--EEE--TTS--TT--GGG---HHHHTT---EEEEEEEHHHHHHHHHHHHEEEGGGSSSSTTS---HHHHHHTS-HHHHHHHEEES----PPPEETTEEBS-HHHHHHHHHHHHS-S---B-TTT--B-S-EEESSSSTT---EEEHHHHHHHHHHHHHH--

Organism: Fusarium oxysporum (NCBI:txid5507)

Mean predicted aligned error: 19.73 Å

pLDDT: mean 74.18, std 14.12, range [25.94, 94.5]

Radius of gyration: 47.25 Å; Cα contacts (8 Å, |Δi|>4): 1287; chains: 1; bounding box: 105×67×131 Å

Foldseek 3Di:
DDDDDPAAAEEEEAELQAPHPQLLVLCLLQVLLVLLLVLQPPRHQWYWYWYAYFPPDPCRIDIQDIERSPDPPGVVYSVSRNVVSVPRDHPDPPDDDPGTLVLVSLLVVQVRFDFADRAHEYEAEDAFFHQDCVVLPPDPVSNVSLVVSLVCLCVVRNPSSVQSNWLLSSLLLQLCPDPRRYHYQYEYEYEPPACLRCLSVQSSNVSRVHWYKHADSHNVLCNLVVSLVVCQVVLHADFAFRQRMKTKHFQDDPVPDDDGSVCSSVVRNPDPVRMDIGGDGSHRDDDDDLVVSLVCCQVDDPVVVVVLLVSLLVCLVSPLLCCLRTPSNVVSLLSLVPDPPPVSVVSNVVSVVSSVVSLVVDPDPVSSVSSVVSNVVSPQCQVVVVVVLVPDDPVPNPFDKDFDQDQQDPVGDGDPDSQDPVLVLVLLVALDVVSVLVVLVRNLRIDTDGDPVSDDDDDGDDDDDLSSLLLVLLLCQLQVVPVCPVVSLVSLQVCQPPLDDLVDLNSQALSNLVSNLSSQVLVVVVCVVPVPGDGSYDPLRNLLSVLSNLLVLLLVQQFPKDKFKFFDFQPFFWFAQQAWDAAPQLRATDRQLQADLVSHGVCVVVVHDSPPDDHHRDRGGTFTWGAALPQRAIGTADPVCSVPGDGHPQVVVVHDFDWQAALPRRHTHGHHPNDDPVPDDSNHDHDRCVVVVHPGIDIDMDGSNQQCVQVVVQFKQAAPPLPVDRSPPDRSSVSPNVHDSSCCSVRIDGRPPDPDFGDGSRTTTDCRVVVSVVVCCSSPNPDQDAASNSRDRDPAWDFLDPDPSGPRTHHPVVNVSSNPSSVVVRD